Protein 3K4Q (pdb70)

Nearest PDB structures (foldseek):
  3k4q-assembly2_B  TM=1.002E+00  e=1.005E-84  Aspergillus niger
  1ihp-assembly1_A  TM=9.986E-01  e=4.159E-80  Aspergillus ficuum
  1skb-assembly1_A  TM=9.901E-01  e=3.529E-65  Aspergillus fumigatus
  2gfi-assembly1_A  TM=8.510E-01  e=1.149E-22  Debaryomyces castellii
  7r5y-assembly2_B  TM=7.497E-01  e=5.691E-17  Prevotella sp. CAG:617

InterPro domains:
  IPR000560 Histidine phosphatase superfamily, clade-2 [PF00328] (73-427)
  IPR000560 Histidine phosphatase superfamily, clade-2 [cd07061] (72-427)
  IPR016274 Histidine acid phosphatase, eukaryotic [PIRSF000894] (23-466)
  IPR029033 Histidine phosphatase superfamily [G3DSA:3.40.50.1240] (75-465)
  IPR029033 Histidine phosphatase superfamily [SSF53254] (30-466)
  IPR033379 Histidine acid phosphatase active site [PS00616] (73-87)
  IPR033379 Histidine acid phosphatase active site [PS00778] (355-371)

B-factor: mean 27.22, std 9.31, range [8.88, 65.15]

Secondary structure (DSSP, 8-state):
--EETTTEE-TTHHHHTTSGGGSB-B--GGG-SS--SPPTTEEEEEEEEEEE---BPPPHHHHHHHHHHHHHHHHH-S---GGGGGGGT-------SSBPHHHHHHHHHHHHHHHHHTHHHHTT---EEEEEESHHHHHHHHHHHHHHHHHHHT-TTS--SPPPP---EEEE-STT---TTS----HHHHH--HHHHHHHHHHTTTHHHHHHHHHHHSTT----HHHHHHHHHHHHHHHTTSGGGGT---GGGGGS-HHHHHHHHHHHHHHHHHHTSTTSTTTGGGGHHHHHHHHHHHHTS----SSS--HHHHTSTTTS-S--SEEEEEE-HHHHHHHHHHTTTTTT-----SSS---TTTTTT--HHHHSSBT-EEEEEEEEETT-SS-EEEEEETTEE---SSS---TTS-EEHHHHHHHTHHHHTTTTGGGGT-/--EETTTEE-TTHHHHTTSGGGSB-B--GGG-SS--SPPTT-EEEEEEEEEE---BPPPHHHHHHHHHHHHHHHHH-S---GGGGGGGT-------SSBPHHHHHHHHHHHHHHHHHTHHHHTT-PPEEEEESSHHHHHHHHHHHHHHHHHHHT-TTS--SPPPP---EEE--STT---TTS----HHHHH--HHHHHHHHHHTTTHHHHHHHHHHHSTT----HHHHHHHHHHHHHHHHTSGGGGT---GGGGGS-HHHHHHHHHHHHHHHHHHTSTTSTTTGGGGHHHHHHHHHHHHTS----SSS--HHHHTSTTTS-S--SEEEEEE-HHHHHHHHHHTTTTTT-----SSS---TTTTTT--HHHHSSBT-EEEEEEEE-SS-SS-EEEEEETTEE---SSS---TTS-EEHHHHHHHTHHHHTTTTGGGG--

Solvent-accessible surface area: 35030 Å² total; per-residue (Å²): 149,50,40,52,45,73,56,6,1,58,2,57,40,107,17,0,30,35,0,0,5,19,0,0,6,7,5,4,28,129,105,15,151,33,59,20,127,67,26,110,56,23,147,17,44,5,0,3,0,2,0,3,3,0,0,25,42,1,38,72,71,68,8,138,106,2,30,55,10,4,94,93,2,55,136,70,13,104,61,28,96,63,99,8,52,44,0,143,118,42,119,49,99,32,32,39,53,87,13,0,95,20,0,63,92,14,0,24,22,1,0,38,20,0,2,97,80,7,40,80,28,0,72,65,50,44,4,20,2,4,0,0,24,20,90,44,0,38,40,0,0,122,54,2,21,91,1,3,55,57,14,11,148,159,22,118,158,15,98,115,90,58,88,74,4,127,27,50,11,82,6,55,71,60,100,99,19,51,2,2,0,40,13,37,30,0,79,65,16,89,115,52,61,66,28,98,70,8,50,56,88,2,15,65,76,21,0,44,78,0,63,108,67,0,46,110,51,1,56,50,11,111,13,79,48,76,39,0,15,28,1,1,5,1,0,1,2,23,0,0,20,52,114,44,11,63,104,128,42,7,55,0,5,98,1,10,69,102,90,19,3,59,19,1,21,7,1,2,3,0,44,25,4,25,8,37,0,52,16,3,99,10,0,22,1,3,0,0,0,1,0,4,3,0,19,2,2,0,41,86,35,90,27,137,12,123,10,1,2,44,97,113,42,15,97,39,108,79,36,2,25,49,114,21,37,0,2,0,0,0,0,25,14,45,4,3,0,0,0,1,9,5,1,10,2,7,104,32,16,162,94,3,33,46,94,84,47,40,85,58,117,104,3,68,4,1,8,0,3,38,3,0,1,0,0,1,6,5,3,1,0,8,0,54,18,94,112,69,100,56,18,12,0,2,0,1,2,1,8,42,4,4,48,2,56,58,17,109,66,58,93,68,0,24,2,31,43,88,15,2,22,171,24,6,59,78,0,114,94,15,21,49,24,90,95,0,130,129,149,47,38,55,47,72,54,6,2,58,3,56,42,110,16,0,30,35,0,0,6,20,0,0,6,8,8,5,24,134,107,19,150,29,61,22,128,65,26,108,44,22,148,17,44,4,0,2,0,1,0,3,4,0,0,26,44,1,38,72,71,68,8,136,107,3,35,53,8,5,97,92,2,59,132,69,13,106,61,30,94,62,98,8,52,44,0,145,115,41,123,46,100,32,33,38,52,85,14,0,94,20,0,61,91,16,0,25,23,1,0,37,22,0,2,97,78,6,40,78,28,0,72,67,51,42,4,16,2,3,0,0,23,19,90,45,0,38,40,0,0,122,54,2,21,90,0,3,36,54,15,24,165,162,21,118,161,14,100,117,90,61,91,81,12,129,27,50,11,81,7,56,72,60,97,101,19,50,2,2,0,41,12,36,32,0,79,67,16,91,112,50,129,64,27,92,70,8,51,56,89,1,15,63,77,19,0,44,77,1,63,106,67,0,48,109,50,1,56,50,11,110,12,80,47,74,39,0,15,28,2,0,6,1,0,0,3,24,0,0,21,51,114,60,12,65,106,50,47,7,60,0,6,100,1,10,70,104,92,23,3,52,25,1,18,8,1,1,2,0,45,24,3,24,9,38,0,50,16,3,99,10,0,23,1,3,0,0,0,2,0,6,2,1,20,2,1,0,40,87,35,90,28,136,18,118,11,1,2,44,97,111,42,14,98,38,106,80,36,2,26,49,112,22,35,0,1,0,0,0,0,22,15,44,2,3,0,0,0,0,10,5,2,10,2,8,104,33,16,166,93,2,33,46,94,84,47,39,87,58,115,102,3,66,4,1,9,0,3,37,2,0,0,0,0,1,7,4,2,2,0,8,0,51,18,164,108,62,163,56,19,12,0,1,1,1,2,1,8,40,4,4,46,2,59,57,20,111,65,56,96,70,0,26,2,33,44,83,14,1,20,171,25,6,59,78,0,111,95,16,21,53,25,92,114,0,106,162

GO terms:
  GO:0016158 inositol hexakisphosphate 3-phosphatase activity (F, EXP)

Organism: Aspergillus niger (NCBI:txid5061)

CATH classification: 3.40.50.1240

Structure (mmCIF, N/CA/C/O backbone):
data_3K4Q
#
_entry.id   3K4Q
#
_cell.length_a   70.699
_cell.length_b   87.571
_cell.length_c   81.765
_cell.angle_alpha   90.00
_cell.angle_beta   110.61
_cell.angle_gamma   90.00
#
_symmetry.space_group_name_H-M   'P 1 21 1'
#
loop_
_entity.id
_entity.type
_entity.pdbx_description
1 polymer '3-phytase A'
2 non-polymer D-MYO-INOSITOL-HEXASULPHATE
3 non-polymer 2-acetamido-2-deoxy-beta-D-glucopyranose
4 water water
#
loop_
_atom_site.group_PDB
_atom_site.id
_atom_site.type_symbol
_atom_site.label_atom_id
_atom_site.label_alt_id
_atom_site.label_comp_id
_atom_site.label_asym_id
_atom_site.label_entity_id
_atom_site.label_seq_id
_atom_site.pdbx_PDB_ins_code
_atom_site.Cartn_x
_atom_site.Cartn_y
_atom_site.Cartn_z
_atom_site.occupancy
_atom_site.B_iso_or_equiv
_atom_site.auth_seq_id
_atom_site.auth_comp_id
_atom_site.auth_asym_id
_atom_site.auth_atom_id
_atom_site.pdbx_PDB_model_num
ATOM 1 N N . SER A 1 7 ? 2.807 -0.724 8.425 1.00 45.57 7 SER A N 1
ATOM 2 C CA . SER A 1 7 ? 3.014 -2.204 8.608 1.00 45.38 7 SER A CA 1
ATOM 3 C C . SER A 1 7 ? 3.208 -2.699 10.052 1.00 44.42 7 SER A C 1
ATOM 4 O O . SER A 1 7 ? 2.665 -3.754 10.392 1.00 44.91 7 SER A O 1
ATOM 7 N N . CYS A 1 8 ? 3.993 -2.002 10.889 1.00 42.10 8 CYS A N 1
ATOM 8 C CA . CYS A 1 8 ? 4.149 -2.443 12.299 1.00 40.06 8 CYS A CA 1
ATOM 9 C C . CYS A 1 8 ? 2.972 -1.923 13.167 1.00 37.86 8 CYS A C 1
ATOM 10 O O . CYS A 1 8 ? 2.786 -2.332 14.302 1.00 37.59 8 CYS A O 1
ATOM 13 N N . ASP A 1 9 ? 2.174 -1.042 12.593 1.00 35.45 9 ASP A N 1
ATOM 14 C CA . ASP A 1 9 ? 1.043 -0.451 13.255 1.00 34.39 9 ASP A CA 1
ATOM 15 C C . ASP A 1 9 ? -0.203 -0.719 12.398 1.00 33.87 9 ASP A C 1
ATOM 16 O O . ASP A 1 9 ? -0.325 -0.141 11.307 1.00 34.11 9 ASP A O 1
ATOM 21 N N . THR A 1 10 ? -1.123 -1.552 12.894 1.00 31.83 10 THR A N 1
ATOM 22 C CA . THR A 1 10 ? -2.302 -1.963 12.140 1.00 31.14 10 THR A CA 1
ATOM 23 C C . THR A 1 10 ? -3.633 -1.892 12.935 1.00 30.38 10 THR A C 1
ATOM 24 O O . THR A 1 10 ? -3.657 -1.738 14.154 1.00 29.09 10 THR A O 1
ATOM 28 N N . VAL A 1 11 ? -4.749 -1.986 12.241 1.00 28.96 11 VAL A N 1
ATOM 29 C CA . VAL A 1 11 ? -6.018 -2.046 12.936 1.00 29.03 11 VAL A CA 1
ATOM 30 C C . VAL A 1 11 ? -6.017 -3.292 13.837 1.00 29.53 11 VAL A C 1
ATOM 31 O O . VAL A 1 11 ? -6.452 -3.238 14.992 1.00 29.42 11 VAL A O 1
ATOM 35 N N . ASP A 1 12 ? -5.483 -4.391 13.330 1.00 29.54 12 ASP A N 1
ATOM 36 C CA . ASP A 1 12 ? -5.756 -5.641 13.960 1.00 31.18 12 ASP A CA 1
ATOM 37 C C . ASP A 1 12 ? -4.788 -6.004 15.082 1.00 31.15 12 ASP A C 1
ATOM 38 O O . ASP A 1 12 ? -5.201 -6.598 16.089 1.00 29.96 12 ASP A O 1
ATOM 43 N N . GLN A 1 13 ? -3.515 -5.651 14.882 1.00 30.35 13 GLN A N 1
ATOM 44 C CA . GLN A 1 13 ? -2.450 -6.019 15.796 1.00 30.45 13 GLN A CA 1
ATOM 45 C C . GLN A 1 13 ? -2.003 -4.818 16.646 1.00 29.87 13 GLN A C 1
ATOM 46 O O . GLN A 1 13 ? -1.257 -4.988 17.611 1.00 30.25 13 GLN A O 1
ATOM 52 N N . GLY A 1 14 ? -2.500 -3.628 16.317 1.00 28.76 14 GLY A N 1
ATOM 53 C CA . GLY A 1 14 ? -2.247 -2.429 17.101 1.00 28.26 14 GLY A CA 1
ATOM 54 C C . GLY A 1 14 ? -0.824 -1.994 16.823 1.00 28.99 14 GLY A C 1
ATOM 55 O O . GLY A 1 14 ? -0.338 -2.181 15.708 1.00 28.79 14 GLY A O 1
ATOM 56 N N . TYR A 1 15 ? -0.145 -1.471 17.847 1.00 28.26 15 TYR A N 1
ATOM 57 C CA . TYR A 1 15 ? 1.141 -0.841 17.701 1.00 28.40 15 TYR A CA 1
ATOM 58 C C . TYR A 1 15 ? 2.273 -1.798 18.031 1.00 29.31 15 TYR A C 1
ATOM 59 O O . TYR A 1 15 ? 2.637 -1.959 19.187 1.00 30.08 15 TYR A O 1
ATOM 68 N N . GLN A 1 16 ? 2.817 -2.449 17.006 1.00 30.87 16 GLN A N 1
ATOM 69 C CA . GLN A 1 16 ? 3.881 -3.454 17.163 1.00 30.89 16 GLN A CA 1
ATOM 70 C C . GLN A 1 16 ? 5.227 -2.847 16.723 1.00 31.91 16 GLN A C 1
ATOM 71 O O . GLN A 1 16 ? 6.166 -3.546 16.433 1.00 32.52 16 GLN A O 1
ATOM 77 N N . CYS A 1 17 ? 5.308 -1.532 16.657 1.00 32.87 17 CYS A N 1
ATOM 78 C CA . CYS A 1 17 ? 6.542 -0.899 16.304 1.00 34.32 17 CYS A CA 1
ATOM 79 C C . CYS A 1 17 ? 7.431 -0.815 17.555 1.00 34.43 17 CYS A C 1
ATOM 80 O O . CYS A 1 17 ? 6.937 -0.510 18.634 1.00 34.47 17 CYS A O 1
ATOM 83 N N . PHE A 1 18 ? 8.734 -1.061 17.386 1.00 34.17 18 PHE A N 1
ATOM 84 C CA . PHE A 1 18 ? 9.760 -0.893 18.428 1.00 33.81 18 PHE A CA 1
ATOM 85 C C . PHE A 1 18 ? 9.306 -1.523 19.696 1.00 33.21 18 PHE A C 1
ATOM 86 O O . PHE A 1 18 ? 9.450 -0.919 20.755 1.00 33.61 18 PHE A O 1
ATOM 94 N N . SER A 1 19 ? 8.738 -2.715 19.583 1.00 32.74 19 SER A N 1
ATOM 95 C CA . SER A 1 19 ? 7.925 -3.286 20.650 1.00 32.67 19 SER A CA 1
ATOM 96 C C . SER A 1 19 ? 8.749 -3.621 21.903 1.00 32.32 19 SER A C 1
ATOM 97 O O . SER A 1 19 ? 8.192 -3.690 22.999 1.00 31.33 19 SER A O 1
ATOM 100 N N . GLU A 1 20 ? 10.063 -3.800 21.706 1.00 31.72 20 GLU A N 1
ATOM 101 C CA . GLU A 1 20 ? 11.041 -4.034 22.790 1.00 31.51 20 GLU A CA 1
ATOM 102 C C . GLU A 1 20 ? 11.116 -2.836 23.765 1.00 29.42 20 GLU A C 1
ATOM 103 O O . GLU A 1 20 ? 11.583 -3.001 24.858 1.00 29.49 20 GLU A O 1
ATOM 109 N N . THR A 1 21 ? 10.658 -1.658 23.343 1.00 27.53 21 THR A N 1
ATOM 110 C CA . THR A 1 21 ? 10.638 -0.458 24.170 1.00 25.83 21 THR A CA 1
ATOM 111 C C . THR A 1 21 ? 9.181 -0.046 24.404 1.00 25.15 21 THR A C 1
ATOM 112 O O . THR A 1 21 ? 8.745 0.111 25.541 1.00 23.82 21 THR A O 1
ATOM 116 N N . SER A 1 22 ? 8.405 0.037 23.321 1.00 24.01 22 SER A N 1
ATOM 117 C CA . SER A 1 22 ? 7.102 0.675 23.365 1.00 23.76 22 SER A CA 1
ATOM 118 C C . SER A 1 22 ? 6.144 -0.170 24.221 1.00 23.35 22 SER A C 1
ATOM 119 O O . SER A 1 22 ? 5.237 0.338 24.848 1.00 23.27 22 SER A O 1
ATOM 122 N N . HIS A 1 23 ? 6.336 -1.478 24.209 1.00 22.97 23 HIS A N 1
ATOM 123 C CA . HIS A 1 23 ? 5.525 -2.365 25.035 1.00 22.87 23 HIS A CA 1
ATOM 124 C C . HIS A 1 23 ? 5.817 -2.347 26.554 1.00 22.84 23 HIS A C 1
ATOM 125 O O . HIS A 1 23 ? 5.117 -2.990 27.334 1.00 23.62 23 HIS A O 1
ATOM 132 N N . LEU A 1 24 ? 6.825 -1.596 26.980 1.00 22.86 24 LEU A N 1
ATOM 133 C CA . LEU A 1 24 ? 7.137 -1.508 28.390 1.00 22.89 24 LEU A CA 1
ATOM 134 C C . LEU A 1 24 ? 6.844 -0.098 28.901 1.00 22.57 24 LEU A C 1
ATOM 135 O O . LEU A 1 24 ? 7.535 0.382 29.800 1.00 22.65 24 LEU A O 1
ATOM 140 N N . TRP A 1 25 ? 5.857 0.594 28.328 1.00 20.79 25 TRP A N 1
ATOM 141 C CA . TRP A 1 25 ? 5.572 1.897 28.872 1.00 20.50 25 TRP A CA 1
ATOM 142 C C . TRP A 1 25 ? 4.353 1.849 29.784 1.00 19.77 25 TRP A C 1
ATOM 143 O O . TRP A 1 25 ? 3.781 2.865 30.113 1.00 19.74 25 TRP A O 1
ATOM 154 N N . GLY A 1 26 ? 3.941 0.660 30.158 1.00 19.64 26 GLY A N 1
ATOM 155 C CA . GLY A 1 26 ? 2.767 0.523 30.995 1.00 20.38 26 GLY A CA 1
ATOM 156 C C . GLY A 1 26 ? 1.513 1.095 30.359 1.00 20.56 26 GLY A C 1
ATOM 157 O O . GLY A 1 26 ? 1.259 0.853 29.160 1.00 20.87 26 GLY A O 1
ATOM 158 N N . GLN A 1 27 ? 0.750 1.851 31.156 1.00 18.99 27 GLN A N 1
ATOM 159 C CA . GLN A 1 27 ? -0.469 2.510 30.729 1.00 18.91 27 GLN A CA 1
ATOM 160 C C . GLN A 1 27 ? -0.169 3.662 29.738 1.00 19.17 27 GLN A C 1
ATOM 161 O O . GLN A 1 27 ? -1.112 4.302 29.206 1.00 19.05 27 GLN A O 1
ATOM 167 N N . TYR A 1 28 ? 1.122 3.928 29.512 1.00 18.02 28 TYR A N 1
ATOM 168 C CA . TYR A 1 28 ? 1.528 4.798 28.410 1.00 19.67 28 TYR A CA 1
ATOM 169 C C . TYR A 1 28 ? 1.913 4.030 27.126 1.00 19.93 28 TYR A C 1
ATOM 170 O O . TYR A 1 28 ? 2.420 4.618 26.201 1.00 20.16 28 TYR A O 1
ATOM 179 N N . ALA A 1 29 ? 1.729 2.716 27.119 1.00 20.98 29 ALA A N 1
ATOM 180 C CA . ALA A 1 29 ? 1.932 1.921 25.897 1.00 22.60 29 ALA A CA 1
ATOM 181 C C . ALA A 1 29 ? 0.724 2.127 24.989 1.00 21.83 29 ALA A C 1
ATOM 182 O O . ALA A 1 29 ? -0.442 2.156 25.438 1.00 21.84 29 ALA A O 1
ATOM 184 N N . PRO A 1 30 ? 1.003 2.341 23.720 1.00 22.21 30 PRO A N 1
ATOM 185 C CA . PRO A 1 30 ? -0.116 2.356 22.714 1.00 21.20 30 PRO A CA 1
ATOM 186 C C . PRO A 1 30 ? -0.704 0.942 22.649 1.00 20.16 30 PRO A C 1
ATOM 187 O O . PRO A 1 30 ? 0.058 -0.041 22.794 1.00 19.59 30 PRO A O 1
ATOM 191 N N . PHE A 1 31 ? -2.029 0.821 22.539 1.00 18.81 31 PHE A N 1
ATOM 192 C CA . PHE A 1 31 ? -2.607 -0.511 22.382 1.00 18.30 31 PHE A CA 1
ATOM 193 C C . PHE A 1 31 ? -1.743 -1.413 21.441 1.00 18.53 31 PHE A C 1
ATOM 194 O O . PHE A 1 31 ? -1.294 -0.948 20.382 1.00 16.40 31 PHE A O 1
ATOM 202 N N . PHE A 1 32 ? -1.493 -2.656 21.886 1.00 18.77 32 PHE A N 1
ATOM 203 C CA . PHE A 1 32 ? -0.881 -3.721 21.087 1.00 19.95 32 PHE A CA 1
ATOM 204 C C . PHE A 1 32 ? -1.588 -4.997 21.369 1.00 19.95 32 PHE A C 1
ATOM 205 O O . PHE A 1 32 ? -1.851 -5.329 22.524 1.00 20.97 32 PHE A O 1
ATOM 213 N N . SER A 1 33 ? -1.934 -5.738 20.315 1.00 20.67 33 SER A N 1
ATOM 214 C CA . SER A 1 33 ? -2.767 -6.927 20.483 1.00 19.35 33 SER A CA 1
ATOM 215 C C . SER A 1 33 ? -1.961 -8.062 21.119 1.00 20.27 33 SER A C 1
ATOM 216 O O . SER A 1 33 ? -0.812 -8.290 20.770 1.00 20.65 33 SER A O 1
ATOM 219 N N . LEU A 1 34 ? -2.591 -8.758 22.043 1.00 20.94 34 LEU A N 1
ATOM 220 C CA . LEU A 1 34 ? -2.002 -9.874 22.746 1.00 22.64 34 LEU A CA 1
ATOM 221 C C . LEU A 1 34 ? -2.591 -11.187 22.240 1.00 23.56 34 LEU A C 1
ATOM 222 O O . LEU A 1 34 ? -2.467 -12.215 22.894 1.00 23.05 34 LEU A O 1
ATOM 227 N N . ALA A 1 35 ? -3.268 -11.135 21.098 1.00 26.07 35 ALA A N 1
ATOM 228 C CA . ALA A 1 35 ? -3.891 -12.358 20.514 1.00 28.49 35 ALA A CA 1
ATOM 229 C C . ALA A 1 35 ? -2.922 -13.536 20.403 1.00 29.77 35 ALA A C 1
ATOM 230 O O . ALA A 1 35 ? -3.317 -14.637 20.720 1.00 31.04 35 ALA A O 1
ATOM 232 N N . ASN A 1 36 ? -1.683 -13.311 19.962 1.00 31.39 36 ASN A N 1
ATOM 233 C CA A ASN A 1 36 ? -0.686 -14.383 19.847 0.50 33.06 36 ASN A CA 1
ATOM 234 C CA B ASN A 1 36 ? -0.689 -14.385 19.845 0.50 32.92 36 ASN A CA 1
ATOM 235 C C . ASN A 1 36 ? -0.182 -14.871 21.198 1.00 33.96 36 ASN A C 1
ATOM 236 O O . ASN A 1 36 ? 0.322 -15.995 21.324 1.00 34.72 36 ASN A O 1
ATOM 245 N N . GLU A 1 37 ? -0.296 -14.019 22.215 1.00 35.12 37 GLU A N 1
ATOM 246 C CA . GLU A 1 37 ? 0.185 -14.384 23.550 1.00 36.07 37 GLU A CA 1
ATOM 247 C C . GLU A 1 37 ? -0.920 -15.154 24.281 1.00 36.26 37 GLU A C 1
ATOM 248 O O . GLU A 1 37 ? -0.722 -15.676 25.382 1.00 36.07 37 GLU A O 1
ATOM 254 N N . SER A 1 38 ? -2.093 -15.219 23.666 1.00 36.01 38 SER A N 1
ATOM 255 C CA . SER A 1 38 ? -3.193 -16.007 24.212 1.00 35.84 38 SER A CA 1
ATOM 256 C C . SER A 1 38 ? -2.986 -17.519 24.062 1.00 36.61 38 SER A C 1
ATOM 257 O O . SER A 1 38 ? -2.949 -18.037 22.941 1.00 37.52 38 SER A O 1
ATOM 260 N N . VAL A 1 39 ? -2.924 -18.254 25.164 1.00 36.64 39 VAL A N 1
ATOM 261 C CA . VAL A 1 39 ? -2.789 -19.697 25.049 1.00 36.82 39 VAL A CA 1
ATOM 262 C C . VAL A 1 39 ? -4.066 -20.293 24.508 1.00 36.56 39 VAL A C 1
ATOM 263 O O . VAL A 1 39 ? -4.032 -21.294 23.798 1.00 37.58 39 VAL A O 1
ATOM 267 N N . ILE A 1 40 ? -5.202 -19.702 24.866 1.00 35.97 40 ILE A N 1
ATOM 268 C CA . ILE A 1 40 ? -6.513 -20.174 24.417 1.00 34.60 40 ILE A CA 1
ATOM 269 C C . ILE A 1 40 ? -6.859 -19.321 23.190 1.00 35.59 40 ILE A C 1
ATOM 270 O O . ILE A 1 40 ? -6.534 -18.133 23.135 1.00 35.16 40 ILE A O 1
ATOM 275 N N . SER A 1 41 ? -7.500 -19.934 22.200 1.00 35.93 41 SER A N 1
ATOM 276 C CA . SER A 1 41 ? -7.746 -19.295 20.922 1.00 37.04 41 SER A CA 1
ATOM 277 C C . SER A 1 41 ? -8.871 -18.311 21.072 1.00 37.17 41 SER A C 1
ATOM 278 O O . SER A 1 41 ? -9.877 -18.618 21.690 1.00 37.35 41 SER A O 1
ATOM 281 N N . PRO A 1 42 ? -8.716 -17.128 20.500 1.00 38.33 42 PRO A N 1
ATOM 282 C CA . PRO A 1 42 ? -9.782 -16.147 20.615 1.00 40.03 42 PRO A CA 1
ATOM 283 C C . PRO A 1 42 ? -10.974 -16.458 19.721 1.00 41.21 42 PRO A C 1
ATOM 284 O O . PRO A 1 42 ? -12.065 -15.898 19.932 1.00 41.77 42 PRO A O 1
ATOM 288 N N . GLU A 1 43 ? -10.768 -17.334 18.740 1.00 42.01 43 GLU A N 1
ATOM 289 C CA . GLU A 1 43 ? -11.803 -17.653 17.777 1.00 42.90 43 GLU A CA 1
ATOM 290 C C . GLU A 1 43 ? -13.032 -18.193 18.476 1.00 42.66 43 GLU A C 1
ATOM 291 O O . GLU A 1 43 ? -12.937 -18.843 19.537 1.00 42.72 43 GLU A O 1
ATOM 297 N N . VAL A 1 44 ? -14.192 -17.905 17.893 1.00 42.48 44 VAL A N 1
ATOM 298 C CA . VAL A 1 44 ? -15.448 -18.505 18.362 1.00 42.13 44 VAL A CA 1
ATOM 299 C C . VAL A 1 44 ? -15.307 -19.981 18.112 1.00 42.41 44 VAL A C 1
ATOM 300 O O . VAL A 1 44 ? -14.920 -20.384 17.026 1.00 43.22 44 VAL A O 1
ATOM 304 N N . PRO A 1 45 ? -15.580 -20.798 19.123 1.00 42.61 45 PRO A N 1
ATOM 305 C CA . PRO A 1 45 ? -15.408 -22.232 18.889 1.00 42.40 45 PRO A CA 1
ATOM 306 C C . PRO A 1 45 ? -16.502 -22.801 17.989 1.00 42.27 45 PRO A C 1
ATOM 307 O O . PRO A 1 45 ? -17.622 -22.238 17.898 1.00 42.14 45 PRO A O 1
ATOM 311 N N . ALA A 1 46 ? -16.177 -23.925 17.353 1.00 41.20 46 ALA A N 1
ATOM 312 C CA . ALA A 1 46 ? -17.085 -24.570 16.430 1.00 40.24 46 ALA A CA 1
ATOM 313 C C . ALA A 1 46 ? -18.355 -25.005 17.173 1.00 39.22 46 ALA A C 1
ATOM 314 O O . ALA A 1 46 ? -18.287 -25.544 18.291 1.00 39.76 46 ALA A O 1
ATOM 316 N N . GLY A 1 47 ? -19.515 -24.763 16.568 1.00 38.01 47 GLY A N 1
ATOM 317 C CA . GLY A 1 47 ? -20.801 -25.131 17.172 1.00 35.27 47 GLY A CA 1
ATOM 318 C C . GLY A 1 47 ? -21.318 -24.002 18.048 1.00 34.66 47 GLY A C 1
ATOM 319 O O . GLY A 1 47 ? -22.433 -24.091 18.617 1.00 34.49 47 GLY A O 1
ATOM 320 N N . CYS A 1 48 ? -20.521 -22.936 18.168 1.00 32.72 48 CYS A N 1
ATOM 321 C CA . CYS A 1 48 ? -20.861 -21.833 19.063 1.00 31.52 48 CYS A CA 1
ATOM 322 C C . CYS A 1 48 ? -21.218 -20.561 18.306 1.00 30.37 48 CYS A C 1
ATOM 323 O O . CYS A 1 48 ? -20.575 -20.183 17.297 1.00 29.05 48 CYS A O 1
ATOM 326 N N . ARG A 1 49 ? -22.217 -19.868 18.832 1.00 29.25 49 ARG A N 1
ATOM 327 C CA A ARG A 1 49 ? -22.653 -18.585 18.288 0.50 28.79 49 ARG A CA 1
ATOM 328 C CA B ARG A 1 49 ? -22.522 -18.550 18.290 0.50 28.51 49 ARG A CA 1
ATOM 329 C C . ARG A 1 49 ? -22.652 -17.475 19.362 1.00 27.01 49 ARG A C 1
ATOM 330 O O . ARG A 1 49 ? -23.305 -17.640 20.364 1.00 27.13 49 ARG A O 1
ATOM 345 N N . VAL A 1 50 ? -21.970 -16.356 19.123 1.00 26.29 50 VAL A N 1
ATOM 346 C CA . VAL A 1 50 ? -22.025 -15.162 20.007 1.00 23.73 50 VAL A CA 1
ATOM 347 C C . VAL A 1 50 ? -23.406 -14.441 19.979 1.00 24.23 50 VAL A C 1
ATOM 348 O O . VAL A 1 50 ? -23.886 -13.963 18.923 1.00 24.37 50 VAL A O 1
ATOM 352 N N . THR A 1 51 ? -24.020 -14.358 21.152 1.00 22.97 51 THR A N 1
ATOM 353 C CA . THR A 1 51 ? -25.282 -13.728 21.344 1.00 23.32 51 THR A CA 1
ATOM 354 C C . THR A 1 51 ? -25.215 -12.412 22.167 1.00 23.03 51 THR A C 1
ATOM 355 O O . THR A 1 51 ? -26.235 -11.780 22.404 1.00 22.68 51 THR A O 1
ATOM 359 N N . PHE A 1 52 ? -24.018 -11.994 22.596 1.00 22.98 52 PHE A N 1
ATOM 360 C CA . PHE A 1 52 ? -23.876 -10.764 23.439 1.00 20.41 52 PHE A CA 1
ATOM 361 C C . PHE A 1 52 ? -22.451 -10.296 23.325 1.00 19.28 52 PHE A C 1
ATOM 362 O O . PHE A 1 52 ? -21.523 -11.101 23.389 1.00 18.74 52 PHE A O 1
ATOM 370 N N . ALA A 1 53 ? -22.258 -8.986 23.190 1.00 19.22 53 ALA A N 1
ATOM 371 C CA . ALA A 1 53 ? -20.906 -8.412 23.268 1.00 18.20 53 ALA A CA 1
ATOM 372 C C . ALA A 1 53 ? -20.876 -7.019 23.892 1.00 17.35 53 ALA A C 1
ATOM 373 O O . ALA A 1 53 ? -21.590 -6.132 23.470 1.00 16.83 53 ALA A O 1
ATOM 375 N N . GLN A 1 54 ? -20.044 -6.870 24.920 1.00 16.97 54 GLN A N 1
ATOM 376 C CA . GLN A 1 54 ? -19.810 -5.590 25.608 1.00 16.75 54 GLN A CA 1
ATOM 377 C C . GLN A 1 54 ? -18.363 -5.261 25.419 1.00 16.15 54 GLN A C 1
ATOM 378 O O . GLN A 1 54 ? -17.519 -6.119 25.571 1.00 16.91 54 GLN A O 1
ATOM 384 N N . VAL A 1 55 ? -18.066 -4.029 25.031 1.00 15.56 55 VAL A N 1
ATOM 385 C CA . VAL A 1 55 ? -16.689 -3.586 25.036 1.00 15.44 55 VAL A CA 1
ATOM 386 C C . VAL A 1 55 ? -16.584 -2.419 26.045 1.00 15.64 55 VAL A C 1
ATOM 387 O O . VAL A 1 55 ? -17.486 -1.576 26.166 1.00 16.95 55 VAL A O 1
ATOM 391 N N . LEU A 1 56 ? -15.543 -2.483 26.850 1.00 14.80 56 LEU A N 1
ATOM 392 C CA . LEU A 1 56 ? -15.168 -1.421 27.771 1.00 13.70 56 LEU A CA 1
ATOM 393 C C . LEU A 1 56 ? -13.823 -0.955 27.231 1.00 13.14 56 LEU A C 1
ATOM 394 O O . LEU A 1 56 ? -12.877 -1.725 27.206 1.00 14.08 56 LEU A O 1
ATOM 399 N N . SER A 1 57 ? -13.729 0.294 26.798 1.00 14.21 57 SER A N 1
ATOM 400 C CA . SER A 1 57 ? -12.519 0.772 26.155 1.00 14.61 57 SER A CA 1
ATOM 401 C C . SER A 1 57 ? -11.963 1.978 26.944 1.00 15.45 57 SER A C 1
ATOM 402 O O . SER A 1 57 ? -12.742 2.783 27.445 1.00 14.61 57 SER A O 1
ATOM 405 N N . ARG A 1 58 ? -10.631 2.123 26.973 1.00 14.84 58 ARG A N 1
ATOM 406 C CA . ARG A 1 58 ? -10.020 3.323 27.464 1.00 15.72 58 ARG A CA 1
ATOM 407 C C . ARG A 1 58 ? -9.968 4.362 26.334 1.00 15.95 58 ARG A C 1
ATOM 408 O O . ARG A 1 58 ? -10.112 3.971 25.188 1.00 16.00 58 ARG A O 1
ATOM 416 N N . HIS A 1 59 ? -9.738 5.642 26.668 1.00 14.34 59 HIS A N 1
ATOM 417 C CA . HIS A 1 59 ? -9.617 6.674 25.663 1.00 15.29 59 HIS A CA 1
ATOM 418 C C . HIS A 1 59 ? -8.301 6.408 24.970 1.00 14.78 59 HIS A C 1
ATOM 419 O O . HIS A 1 59 ? -7.580 5.511 25.389 1.00 14.61 59 HIS A O 1
ATOM 426 N N . GLY A 1 60 ? -8.005 7.125 23.893 1.00 14.22 60 GLY A N 1
ATOM 427 C CA . GLY A 1 60 ? -6.813 6.796 23.083 1.00 13.95 60 GLY A CA 1
ATOM 428 C C . GLY A 1 60 ? -5.591 7.500 23.596 1.00 15.04 60 GLY A C 1
ATOM 429 O O . GLY A 1 60 ? -5.641 8.203 24.610 1.00 15.77 60 GLY A O 1
ATOM 430 N N . ALA A 1 61 ? -4.475 7.311 22.908 1.00 16.51 61 ALA A N 1
ATOM 431 C CA . ALA A 1 61 ? -3.278 8.020 23.241 1.00 17.85 61 ALA A CA 1
ATOM 432 C C . ALA A 1 61 ? -3.553 9.541 23.366 1.00 19.88 61 ALA A C 1
ATOM 433 O O . ALA A 1 61 ? -4.318 10.146 22.583 1.00 20.63 61 ALA A O 1
ATOM 435 N N . ARG A 1 62 ? -2.919 10.166 24.349 1.00 20.74 62 ARG A N 1
ATOM 436 C CA . ARG A 1 62 ? -3.173 11.561 24.638 1.00 20.66 62 ARG A CA 1
ATOM 437 C C . ARG A 1 62 ? -1.890 12.358 24.858 1.00 20.44 62 ARG A C 1
ATOM 438 O O . ARG A 1 62 ? -0.790 11.818 24.975 1.00 20.48 62 ARG A O 1
ATOM 446 N N . TYR A 1 63 ? -2.040 13.669 24.889 1.00 20.68 63 TYR A N 1
ATOM 447 C CA . TYR A 1 63 ? -0.985 14.544 25.388 1.00 22.17 63 TYR A CA 1
ATOM 448 C C . TYR A 1 63 ? -0.905 14.424 26.919 1.00 22.74 63 TYR A C 1
ATOM 449 O O . TYR A 1 63 ? -1.885 13.992 27.575 1.00 21.41 63 TYR A O 1
ATOM 458 N N . PRO A 1 64 ? 0.238 14.811 27.505 1.00 23.91 64 PRO A N 1
ATOM 459 C CA . PRO A 1 64 ? 0.340 14.846 29.007 1.00 23.71 64 PRO A CA 1
ATOM 460 C C . PRO A 1 64 ? -0.719 15.747 29.642 1.00 24.19 64 PRO A C 1
ATOM 461 O O . PRO A 1 64 ? -1.168 16.717 29.004 1.00 23.40 64 PRO A O 1
ATOM 465 N N . THR A 1 65 ? -1.140 15.452 30.865 1.00 25.30 65 THR A N 1
ATOM 466 C CA . THR A 1 65 ? -2.084 16.344 31.514 1.00 27.51 65 THR A CA 1
ATOM 467 C C . THR A 1 65 ? -1.362 17.693 31.639 1.00 28.82 65 THR A C 1
ATOM 468 O O . THR A 1 65 ? -0.148 17.748 31.475 1.00 28.59 65 THR A O 1
ATOM 472 N N . ASP A 1 66 ? -2.110 18.778 31.849 1.00 30.74 66 ASP A N 1
ATOM 473 C CA . ASP A 1 66 ? -1.532 20.136 31.921 1.00 33.76 66 ASP A CA 1
ATOM 474 C C . ASP A 1 66 ? -0.462 20.261 33.033 1.00 33.84 66 ASP A C 1
ATOM 475 O O . ASP A 1 66 ? 0.684 20.630 32.780 1.00 34.35 66 ASP A O 1
ATOM 480 N N . SER A 1 67 ? -0.833 19.849 34.237 1.00 34.80 67 SER A N 1
ATOM 481 C CA . SER A 1 67 ? 0.105 19.579 35.320 1.00 35.06 67 SER A CA 1
ATOM 482 C C . SER A 1 67 ? 1.432 18.912 34.921 1.00 34.95 67 SER A C 1
ATOM 483 O O . SER A 1 67 ? 2.496 19.489 35.126 1.00 34.80 67 SER A O 1
ATOM 486 N N . LYS A 1 68 ? 1.371 17.690 34.369 1.00 34.28 68 LYS A N 1
ATOM 487 C CA . LYS A 1 68 ? 2.592 16.962 34.058 1.00 33.44 68 LYS A CA 1
ATOM 488 C C . LYS A 1 68 ? 3.329 17.631 32.942 1.00 32.98 68 LYS A C 1
ATOM 489 O O . LYS A 1 68 ? 4.564 17.695 32.946 1.00 32.08 68 LYS A O 1
ATOM 495 N N . GLY A 1 69 ? 2.564 18.155 31.998 1.00 33.18 69 GLY A N 1
ATOM 496 C CA . GLY A 1 69 ? 3.144 18.888 30.897 1.00 33.84 69 GLY A CA 1
ATOM 497 C C . GLY A 1 69 ? 3.957 20.124 31.282 1.00 34.27 69 GLY A C 1
ATOM 498 O O . GLY A 1 69 ? 4.995 20.361 30.677 1.00 33.41 69 GLY A O 1
ATOM 499 N N . LYS A 1 70 ? 3.485 20.905 32.268 1.00 35.47 70 LYS A N 1
ATOM 500 C CA . LYS A 1 70 ? 4.261 22.036 32.842 1.00 36.96 70 LYS A CA 1
ATOM 501 C C . LYS A 1 70 ? 5.565 21.560 33.526 1.00 36.62 70 LYS A C 1
ATOM 502 O O . LYS A 1 70 ? 6.610 22.206 33.423 1.00 37.55 70 LYS A O 1
ATOM 508 N N . LYS A 1 71 ? 5.504 20.418 34.209 1.00 35.36 71 LYS A N 1
ATOM 509 C CA . LYS A 1 71 ? 6.655 19.880 34.868 1.00 34.12 71 LYS A CA 1
ATOM 510 C C . LYS A 1 71 ? 7.652 19.323 33.860 1.00 34.31 71 LYS A C 1
ATOM 511 O O . LYS A 1 71 ? 8.849 19.577 33.991 1.00 34.33 71 LYS A O 1
ATOM 517 N N . TYR A 1 72 ? 7.186 18.581 32.850 1.00 33.53 72 TYR A N 1
ATOM 518 C CA . TYR A 1 72 ? 8.089 18.103 31.805 1.00 32.88 72 TYR A CA 1
ATOM 519 C C . TYR A 1 72 ? 8.822 19.304 31.171 1.00 32.28 72 TYR A C 1
ATOM 520 O O . TYR A 1 72 ? 10.016 19.303 30.957 1.00 30.95 72 TYR A O 1
ATOM 529 N N . SER A 1 73 ? 8.057 20.336 30.874 1.00 33.01 73 SER A N 1
ATOM 530 C CA . SER A 1 73 ? 8.528 21.435 30.055 1.00 33.44 73 SER A CA 1
ATOM 531 C C . SER A 1 73 ? 9.534 22.282 30.868 1.00 33.20 73 SER A C 1
ATOM 532 O O . SER A 1 73 ? 10.603 22.672 30.353 1.00 33.47 73 SER A O 1
ATOM 535 N N . ALA A 1 74 ? 9.201 22.534 32.134 1.00 32.89 74 ALA A N 1
ATOM 536 C CA . ALA A 1 74 ? 10.127 23.221 33.053 1.00 33.02 74 ALA A CA 1
ATOM 537 C C . ALA A 1 74 ? 11.393 22.403 33.305 1.00 32.69 74 ALA A C 1
ATOM 538 O O . ALA A 1 74 ? 12.467 22.977 33.334 1.00 32.61 74 ALA A O 1
ATOM 540 N N . LEU A 1 75 ? 11.271 21.080 33.438 1.00 32.19 75 LEU A N 1
ATOM 541 C CA . LEU A 1 75 ? 12.445 20.235 33.637 1.00 33.08 75 LEU A CA 1
ATOM 542 C C . LEU A 1 75 ? 13.452 20.374 32.491 1.00 33.90 75 LEU A C 1
ATOM 543 O O . LEU A 1 75 ? 14.662 20.536 32.716 1.00 34.28 75 LEU A O 1
ATOM 548 N N . ILE A 1 76 ? 12.939 20.347 31.266 1.00 35.23 76 ILE A N 1
ATOM 549 C CA . ILE A 1 76 ? 13.788 20.394 30.072 1.00 35.79 76 ILE A CA 1
ATOM 550 C C . ILE A 1 76 ? 14.480 21.762 29.915 1.00 36.82 76 ILE A C 1
ATOM 551 O O . ILE A 1 76 ? 15.636 21.821 29.531 1.00 36.63 76 ILE A O 1
ATOM 556 N N . GLU A 1 77 ? 13.792 22.847 30.261 1.00 38.18 77 GLU A N 1
ATOM 557 C CA . GLU A 1 77 ? 14.425 24.159 30.247 1.00 40.44 77 GLU A CA 1
ATOM 558 C C . GLU A 1 77 ? 15.617 24.158 31.184 1.00 40.47 77 GLU A C 1
ATOM 559 O O . GLU A 1 77 ? 16.740 24.500 30.773 1.00 40.70 77 GLU A O 1
ATOM 565 N N . GLU A 1 78 ? 15.374 23.735 32.434 1.00 40.37 78 GLU A N 1
ATOM 566 C CA . GLU A 1 78 ? 16.426 23.615 33.452 1.00 39.87 78 GLU A CA 1
ATOM 567 C C . GLU A 1 78 ? 17.610 22.797 32.952 1.00 39.48 78 GLU A C 1
ATOM 568 O O . GLU A 1 78 ? 18.761 23.221 33.091 1.00 39.13 78 GLU A O 1
ATOM 574 N N . ILE A 1 79 ? 17.339 21.657 32.317 1.00 38.88 79 ILE A N 1
ATOM 575 C CA . ILE A 1 79 ? 18.425 20.884 31.705 1.00 38.57 79 ILE A CA 1
ATOM 576 C C . ILE A 1 79 ? 19.173 21.692 30.631 1.00 39.84 79 ILE A C 1
ATOM 577 O O . ILE A 1 79 ? 20.411 21.585 30.511 1.00 39.00 79 ILE A O 1
ATOM 582 N N . GLN A 1 80 ? 18.425 22.515 29.891 1.00 40.97 80 GLN A N 1
ATOM 583 C CA . GLN A 1 80 ? 19.013 23.387 28.868 1.00 42.72 80 GLN A CA 1
ATOM 584 C C . GLN A 1 80 ? 19.816 24.551 29.435 1.00 42.99 80 GLN A C 1
ATOM 585 O O . GLN A 1 80 ? 20.869 24.858 28.907 1.00 43.11 80 GLN A O 1
ATOM 591 N N . GLN A 1 81 ? 19.334 25.184 30.501 1.00 44.27 81 GLN A N 1
ATOM 592 C CA . GLN A 1 81 ? 20.055 26.295 31.126 1.00 45.99 81 GLN A CA 1
ATOM 593 C C . GLN A 1 81 ? 21.369 25.893 31.809 1.00 46.31 81 GLN A C 1
ATOM 594 O O . GLN A 1 81 ? 22.325 26.681 31.820 1.00 46.56 81 GLN A O 1
ATOM 600 N N . ASN A 1 82 ? 21.421 24.663 32.340 1.00 46.24 82 ASN A N 1
ATOM 601 C CA . ASN A 1 82 ? 22.471 24.238 33.271 1.00 45.67 82 ASN A CA 1
ATOM 602 C C . ASN A 1 82 ? 23.565 23.412 32.609 1.00 46.51 82 ASN A C 1
ATOM 603 O O . ASN A 1 82 ? 24.738 23.595 32.922 1.00 46.61 82 ASN A O 1
ATOM 608 N N . ALA A 1 83 ? 23.189 22.493 31.722 1.00 47.35 83 ALA A N 1
ATOM 609 C CA . ALA A 1 83 ? 24.154 21.527 31.184 1.00 48.30 83 ALA A CA 1
ATOM 610 C C . ALA A 1 83 ? 25.167 22.155 30.233 1.00 49.31 83 ALA A C 1
ATOM 611 O O . ALA A 1 83 ? 24.894 23.180 29.591 1.00 48.73 83 ALA A O 1
ATOM 613 N N . THR A 1 84 ? 26.349 21.549 30.178 1.00 50.43 84 THR A N 1
ATOM 614 C CA . THR A 1 84 ? 27.428 22.075 29.354 1.00 52.16 84 THR A CA 1
ATOM 615 C C . THR A 1 84 ? 27.725 21.067 28.252 1.00 53.06 84 THR A C 1
ATOM 616 O O . THR A 1 84 ? 27.916 21.451 27.103 1.00 54.11 84 THR A O 1
ATOM 620 N N . THR A 1 85 ? 27.749 19.784 28.590 1.00 53.60 85 THR A N 1
ATOM 621 C CA . THR A 1 85 ? 27.980 18.768 27.584 1.00 54.57 85 THR A CA 1
ATOM 622 C C . THR A 1 85 ? 26.677 18.110 27.123 1.00 54.69 85 THR A C 1
ATOM 623 O O . THR A 1 85 ? 26.076 17.323 27.855 1.00 55.29 85 THR A O 1
ATOM 627 N N . PHE A 1 86 ? 26.238 18.429 25.909 1.00 54.37 86 PHE A N 1
ATOM 628 C CA . PHE A 1 86 ? 25.185 17.652 25.270 1.00 53.95 86 PHE A CA 1
ATOM 629 C C . PHE A 1 86 ? 25.784 16.880 24.121 1.00 53.61 86 PHE A C 1
ATOM 630 O O . PHE A 1 86 ? 25.824 17.394 23.005 1.00 53.99 86 PHE A O 1
ATOM 638 N N . ASP A 1 87 ? 26.286 15.678 24.363 1.00 53.02 87 ASP A N 1
ATOM 639 C CA . ASP A 1 87 ? 26.849 14.931 23.243 1.00 53.23 87 ASP A CA 1
ATOM 640 C C . ASP A 1 87 ? 26.466 13.467 23.207 1.00 52.34 87 ASP A C 1
ATOM 641 O O . ASP A 1 87 ? 25.928 12.918 24.184 1.00 52.60 87 ASP A O 1
ATOM 646 N N . GLY A 1 88 ? 26.708 12.845 22.058 1.00 51.06 88 GLY A N 1
ATOM 647 C CA . GLY A 1 88 ? 26.191 11.504 21.772 1.00 49.64 88 GLY A CA 1
ATOM 648 C C . GLY A 1 88 ? 24.668 11.522 21.814 1.00 48.45 88 GLY A C 1
ATOM 649 O O . GLY A 1 88 ? 24.039 12.487 21.342 1.00 48.11 88 GLY A O 1
ATOM 650 N N . LYS A 1 89 ? 24.087 10.476 22.417 1.00 47.52 89 LYS A N 1
ATOM 651 C CA . LYS A 1 89 ? 22.625 10.349 22.622 1.00 46.02 89 LYS A CA 1
ATOM 652 C C . LYS A 1 89 ? 21.928 11.577 23.267 1.00 44.61 89 LYS A C 1
ATOM 653 O O . LYS A 1 89 ? 20.706 11.728 23.176 1.00 44.13 89 LYS A O 1
ATOM 659 N N . TYR A 1 90 ? 22.717 12.466 23.869 1.00 42.91 90 TYR A N 1
ATOM 660 C CA . TYR A 1 90 ? 22.1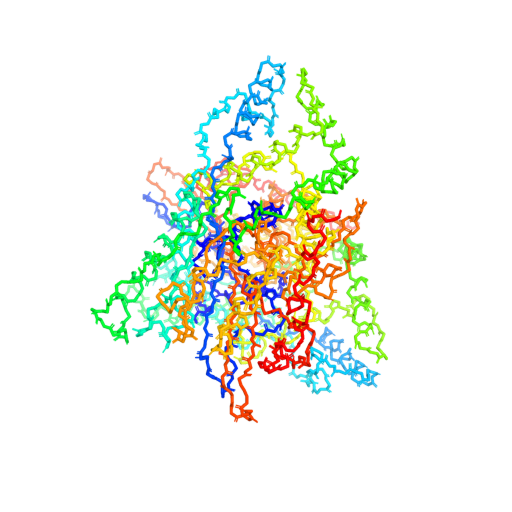99 13.634 24.593 1.00 41.35 90 TYR A CA 1
ATOM 661 C C . TYR A 1 90 ? 22.096 14.877 23.755 1.00 41.19 90 TYR A C 1
ATOM 662 O O . TYR A 1 90 ? 21.553 15.885 24.219 1.00 40.52 90 TYR A O 1
ATOM 671 N N . ALA A 1 91 ? 22.636 14.826 22.537 1.00 41.36 91 ALA A N 1
ATOM 672 C CA . ALA A 1 91 ? 22.823 16.058 21.747 1.00 41.57 91 ALA A CA 1
ATOM 673 C C . ALA A 1 91 ? 21.498 16.778 21.499 1.00 41.54 91 ALA A C 1
ATOM 674 O O . ALA A 1 91 ? 21.411 18.025 21.634 1.00 40.32 91 ALA A O 1
ATOM 676 N N . PHE A 1 92 ? 20.465 15.972 21.204 1.00 42.12 92 PHE A N 1
ATOM 677 C CA . PHE A 1 92 ? 19.130 16.476 20.810 1.00 42.89 92 PHE A CA 1
ATOM 678 C C . PHE A 1 92 ? 18.547 17.430 21.838 1.00 43.55 92 PHE A C 1
ATOM 679 O O . PHE A 1 92 ? 17.753 18.334 21.527 1.00 44.10 92 PHE A O 1
ATOM 687 N N . LEU A 1 93 ? 18.969 17.228 23.081 1.00 44.72 93 LEU A N 1
ATOM 688 C CA . LEU A 1 93 ? 18.454 17.990 24.203 1.00 45.30 93 LEU A CA 1
ATOM 689 C C . LEU A 1 93 ? 18.809 19.471 24.219 1.00 46.37 93 LEU A C 1
ATOM 690 O O . LEU A 1 93 ? 18.096 20.272 24.842 1.00 46.17 93 LEU A O 1
ATOM 695 N N . LYS A 1 94 ? 19.889 19.850 23.539 1.00 47.91 94 LYS A N 1
ATOM 696 C CA . LYS A 1 94 ? 20.267 21.250 23.545 1.00 49.29 94 LYS A CA 1
ATOM 697 C C . LYS A 1 94 ? 19.149 22.101 22.958 1.00 49.65 94 LYS A C 1
ATOM 698 O O . LYS A 1 94 ? 18.837 23.170 23.493 1.00 49.77 94 LYS A O 1
ATOM 704 N N . THR A 1 95 ? 18.540 21.602 21.879 1.00 50.20 95 THR A N 1
ATOM 705 C CA . THR A 1 95 ? 17.610 22.382 21.040 1.00 50.45 95 THR A CA 1
ATOM 706 C C . THR A 1 95 ? 16.158 21.958 21.203 1.00 49.97 95 THR A C 1
ATOM 707 O O . THR A 1 95 ? 15.252 22.665 20.723 1.00 50.42 95 THR A O 1
ATOM 711 N N . TYR A 1 96 ? 15.935 20.815 21.866 1.00 48.68 96 TYR A N 1
ATOM 712 C CA . TYR A 1 96 ? 14.584 20.250 21.958 1.00 46.83 96 TYR A CA 1
ATOM 713 C C . TYR A 1 96 ? 13.610 21.339 22.350 1.00 46.81 96 TYR A C 1
ATOM 714 O O . TYR A 1 96 ? 13.881 22.128 23.262 1.00 45.90 96 TYR A O 1
ATOM 723 N N . ASN A 1 97 ? 12.487 21.394 21.630 1.00 46.91 97 ASN A N 1
ATOM 724 C CA . ASN A 1 97 ? 11.550 22.497 21.764 1.00 46.92 97 ASN A CA 1
ATOM 725 C C . ASN A 1 97 ? 10.198 21.938 22.127 1.00 46.19 97 ASN A C 1
ATOM 726 O O . ASN A 1 97 ? 9.444 21.414 21.276 1.00 46.64 97 ASN A O 1
ATOM 731 N N . TYR A 1 98 ? 9.892 22.042 23.412 1.00 44.53 98 TYR A N 1
ATOM 732 C CA . TYR A 1 98 ? 8.694 21.432 23.944 1.00 42.11 98 TYR A CA 1
ATOM 733 C C . TYR A 1 98 ? 7.485 22.110 23.345 1.00 41.09 98 TYR A C 1
ATOM 734 O O . TYR A 1 98 ? 7.246 23.294 23.583 1.00 40.33 98 TYR A O 1
ATOM 743 N N . SER A 1 99 ? 6.724 21.335 22.577 1.00 40.23 99 SER A N 1
ATOM 744 C CA . SER A 1 99 ? 5.518 21.864 21.967 1.00 39.54 99 SER A CA 1
ATOM 745 C C . SER A 1 99 ? 4.348 20.881 21.962 1.00 39.04 99 SER A C 1
ATOM 746 O O . SER A 1 99 ? 3.382 21.070 21.191 1.00 39.09 99 SER A O 1
ATOM 749 N N . LEU A 1 100 ? 4.430 19.861 22.831 1.00 36.75 100 LEU A N 1
ATOM 750 C CA . LEU A 1 100 ? 3.296 18.994 23.129 1.00 35.16 100 LEU A CA 1
ATOM 751 C C . LEU A 1 100 ? 2.064 19.795 23.538 1.00 33.95 100 LEU A C 1
ATOM 752 O O . LEU A 1 100 ? 2.175 20.823 24.206 1.00 33.97 100 LEU A O 1
ATOM 757 N N . GLY A 1 101 ? 0.880 19.327 23.138 1.00 32.81 101 GLY A N 1
ATOM 758 C CA . GLY A 1 101 ? -0.343 19.893 23.664 1.00 30.39 101 GLY A CA 1
ATOM 759 C C . GLY A 1 101 ? -0.647 19.261 25.012 1.00 30.57 101 GLY A C 1
ATOM 760 O O . GLY A 1 101 ? 0.204 18.559 25.579 1.00 29.53 101 GLY A O 1
ATOM 761 N N . ALA A 1 102 ? -1.879 19.455 25.497 1.00 29.45 102 ALA A N 1
ATOM 762 C CA . ALA A 1 102 ? -2.244 19.129 26.858 1.00 29.60 102 ALA A CA 1
ATOM 763 C C . ALA A 1 102 ? -3.651 18.500 26.976 1.00 29.97 102 ALA A C 1
ATOM 764 O O . ALA A 1 102 ? -4.647 19.039 26.425 1.00 29.43 102 ALA A O 1
ATOM 766 N N . ASP A 1 103 ? -3.720 17.378 27.702 1.00 29.05 103 ASP A N 1
ATOM 767 C CA . ASP A 1 103 ? -4.980 16.645 28.003 1.00 29.63 103 ASP A CA 1
ATOM 768 C C . ASP A 1 103 ? -5.663 15.888 26.837 1.00 29.56 103 ASP A C 1
ATOM 769 O O . ASP A 1 103 ? -6.130 14.760 27.012 1.00 29.50 103 ASP A O 1
ATOM 774 N N . ASP A 1 104 ? -5.709 16.529 25.669 1.00 29.01 104 ASP A N 1
ATOM 775 C CA . ASP A 1 104 ? -6.479 16.100 24.516 1.00 29.21 104 ASP A CA 1
ATOM 776 C C . ASP A 1 104 ? -5.839 14.860 23.894 1.00 27.84 104 ASP A C 1
ATOM 777 O O . ASP A 1 104 ? -4.651 14.632 24.058 1.00 27.63 104 ASP A O 1
ATOM 782 N N . LEU A 1 105 ? -6.638 14.080 23.178 1.00 26.06 105 LEU A N 1
ATOM 783 C CA . LEU A 1 105 ? -6.159 13.027 22.302 1.00 25.67 105 LEU A CA 1
ATOM 784 C C . LEU A 1 105 ? -5.157 13.536 21.243 1.00 25.68 105 LEU A C 1
ATOM 785 O O . LEU A 1 105 ? -5.310 14.622 20.695 1.00 26.89 105 LEU A O 1
ATOM 790 N N . THR A 1 106 ? -4.132 12.767 20.939 1.00 25.56 106 THR A N 1
ATOM 791 C CA . THR A 1 106 ? -3.285 13.084 19.797 1.00 25.81 106 THR A CA 1
ATOM 792 C C . THR A 1 106 ? -3.917 12.509 18.481 1.00 26.74 106 THR A C 1
ATOM 793 O O . THR A 1 106 ? -4.852 11.710 18.559 1.00 27.62 106 THR A O 1
ATOM 797 N N . PRO A 1 107 ? -3.468 12.978 17.289 1.00 26.99 107 PRO A N 1
ATOM 798 C CA . PRO A 1 107 ? -3.882 12.339 16.009 1.00 25.88 107 PRO A CA 1
ATOM 799 C C . PRO A 1 107 ? -3.752 10.824 16.093 1.00 24.65 107 PRO A C 1
ATOM 800 O O . PRO A 1 107 ? -4.701 10.089 15.800 1.00 25.16 107 PRO A O 1
ATOM 804 N N . PHE A 1 108 ? -2.610 10.359 16.536 1.00 23.03 108 PHE A N 1
ATOM 805 C CA . PHE A 1 108 ? -2.428 8.915 16.748 1.00 22.08 108 PHE A CA 1
ATOM 806 C C . PHE A 1 108 ? -3.511 8.276 17.660 1.00 21.82 108 PHE A C 1
ATOM 807 O O . PHE A 1 108 ? -4.026 7.207 17.372 1.00 21.27 108 PHE A O 1
ATOM 815 N N . GLY A 1 109 ? -3.846 8.928 18.765 1.00 22.27 109 GLY A N 1
ATOM 816 C CA . GLY A 1 109 ? -4.862 8.401 19.689 1.00 22.10 109 GLY A CA 1
ATOM 817 C C . GLY A 1 109 ? -6.221 8.368 19.039 1.00 22.56 109 GLY A C 1
ATOM 818 O O . GLY A 1 109 ? -6.991 7.496 19.289 1.00 23.54 109 GLY A O 1
ATOM 819 N N . GLU A 1 110 ? -6.544 9.362 18.235 1.00 22.77 110 GLU A N 1
ATOM 820 C CA . GLU A 1 110 ? -7.801 9.376 17.493 1.00 22.10 110 GLU A CA 1
ATOM 821 C C . GLU A 1 110 ? -7.936 8.146 16.603 1.00 20.91 110 GLU A C 1
ATOM 822 O O . GLU A 1 110 ? -8.927 7.421 16.667 1.00 21.21 110 GLU A O 1
ATOM 828 N N . GLN A 1 111 ? -6.897 7.873 15.833 1.00 19.91 111 GLN A N 1
ATOM 829 C CA . GLN A 1 111 ? -6.861 6.767 14.952 1.00 19.92 111 GLN A CA 1
ATOM 830 C C . GLN A 1 111 ? -6.922 5.422 15.669 1.00 20.20 111 GLN A C 1
ATOM 831 O O . GLN A 1 111 ? -7.495 4.440 15.142 1.00 20.47 111 GLN A O 1
ATOM 837 N N . GLU A 1 112 ? -6.326 5.325 16.851 1.00 19.28 112 GLU A N 1
ATOM 838 C CA . GLU A 1 112 ? -6.413 4.056 17.591 1.00 19.96 112 GLU A CA 1
ATOM 839 C C . GLU A 1 112 ? -7.902 3.714 17.841 1.00 19.78 112 GLU A C 1
ATOM 840 O O . GLU A 1 112 ? -8.296 2.530 17.891 1.00 18.97 112 GLU A O 1
ATOM 846 N N . LEU A 1 113 ? -8.711 4.725 18.080 1.00 19.36 113 LEU A N 1
ATOM 847 C CA . LEU A 1 113 ? -10.049 4.391 18.518 1.00 20.20 113 LEU A CA 1
ATOM 848 C C . LEU A 1 113 ? -10.902 4.179 17.313 1.00 20.95 113 LEU A C 1
ATOM 849 O O . LEU A 1 113 ? -11.894 3.460 17.403 1.00 22.31 113 LEU A O 1
ATOM 854 N N . VAL A 1 114 ? -10.516 4.789 16.176 1.00 21.01 114 VAL A N 1
ATOM 855 C CA . VAL A 1 114 ? -11.205 4.554 14.915 1.00 20.26 114 VAL A CA 1
ATOM 856 C C . VAL A 1 114 ? -10.950 3.072 14.606 1.00 20.25 114 VAL A C 1
ATOM 857 O O . VAL A 1 114 ? -11.895 2.306 14.339 1.00 19.70 114 VAL A O 1
ATOM 861 N N . ASN A 1 115 ? -9.670 2.673 14.714 1.00 19.14 115 ASN A N 1
ATOM 862 C CA . ASN A 1 115 ? -9.291 1.312 14.499 1.00 18.94 115 ASN A CA 1
ATOM 863 C C . ASN A 1 115 ? -10.018 0.361 15.433 1.00 18.32 115 ASN A C 1
ATOM 864 O O . ASN A 1 115 ? -10.405 -0.758 15.072 1.00 18.07 115 ASN A O 1
ATOM 869 N N . SER A 1 116 ? -10.145 0.780 16.662 1.00 18.14 116 SER A N 1
ATOM 870 C CA . SER A 1 116 ? -10.816 -0.062 17.599 1.00 18.40 116 SER A CA 1
ATOM 871 C C . SER A 1 116 ? -12.288 -0.241 17.179 1.00 17.40 116 SER A C 1
ATOM 872 O O . SER A 1 116 ? -12.803 -1.322 17.335 1.00 17.69 116 SER A O 1
ATOM 875 N N . GLY A 1 117 ? -12.947 0.799 16.664 1.00 17.06 117 GLY A N 1
ATOM 876 C CA . GLY A 1 117 ? -14.344 0.660 16.189 1.00 16.98 117 GLY A CA 1
ATOM 877 C C . GLY A 1 117 ? -14.490 -0.330 15.009 1.00 17.28 117 GLY A C 1
ATOM 878 O O . GLY A 1 117 ? -15.434 -1.126 14.949 1.00 16.54 117 GLY A O 1
ATOM 879 N N . ILE A 1 118 ? -13.508 -0.292 14.114 1.00 16.89 118 ILE A N 1
ATOM 880 C CA . ILE A 1 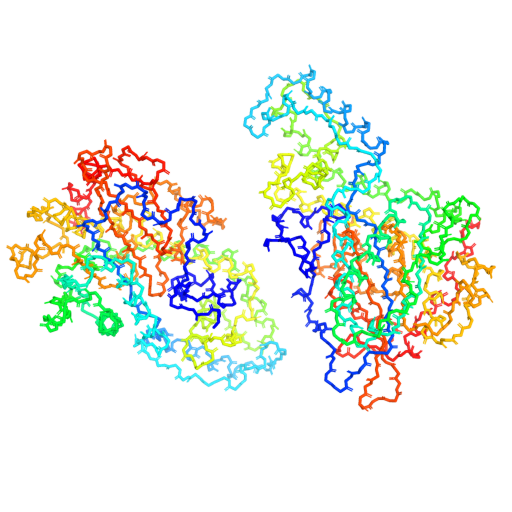118 ? -13.437 -1.125 12.973 1.00 17.82 118 ILE A CA 1
ATOM 881 C C . ILE A 1 118 ? -13.316 -2.544 13.448 1.00 19.30 118 ILE A C 1
ATOM 882 O O . ILE A 1 118 ? -14.082 -3.439 13.032 1.00 18.77 118 ILE A O 1
ATOM 887 N N . LYS A 1 119 ? -12.351 -2.749 14.345 1.00 19.61 119 LYS A N 1
ATOM 888 C CA . LYS A 1 119 ? -12.129 -4.077 14.857 1.00 19.85 119 LYS A CA 1
ATOM 889 C C . LYS A 1 119 ? -13.370 -4.620 15.592 1.00 18.93 119 LYS A C 1
ATOM 890 O O . LYS A 1 119 ? -13.744 -5.756 15.387 1.00 19.93 119 LYS A O 1
ATOM 896 N N . PHE A 1 120 ? -14.012 -3.832 16.427 1.00 17.26 120 PHE A N 1
ATOM 897 C CA . PHE A 1 120 ? -15.204 -4.356 17.150 1.00 17.41 120 PHE A CA 1
ATOM 898 C C . PHE A 1 120 ? -16.339 -4.677 16.143 1.00 17.90 120 PHE A C 1
ATOM 899 O O . PHE A 1 120 ? -16.976 -5.707 16.267 1.00 17.17 120 PHE A O 1
ATOM 907 N N . TYR A 1 121 ? -16.547 -3.785 15.152 1.00 17.50 121 TYR A N 1
ATOM 908 C CA . TYR A 1 121 ? -17.551 -4.001 14.109 1.00 18.83 121 TYR A CA 1
ATOM 909 C C . TYR A 1 121 ? -17.318 -5.330 13.378 1.00 18.41 121 TYR A C 1
ATOM 910 O O . TYR A 1 121 ? -18.239 -6.086 13.212 1.00 16.87 121 TYR A O 1
ATOM 919 N N . GLN A 1 122 ? -16.063 -5.588 12.975 1.00 19.24 122 GLN A N 1
ATOM 920 C CA . GLN A 1 122 ? -15.716 -6.773 12.224 1.00 20.44 122 GLN A CA 1
ATOM 921 C C . GLN A 1 122 ? -15.794 -8.024 13.064 1.00 21.19 122 GLN A C 1
ATOM 922 O O . GLN A 1 122 ? -16.349 -9.021 12.625 1.00 21.60 122 GLN A O 1
ATOM 928 N N . ARG A 1 123 ? -15.226 -8.007 14.255 1.00 20.90 123 ARG A N 1
ATOM 929 C CA . ARG A 1 123 ? -15.223 -9.214 15.077 1.00 21.11 123 ARG A CA 1
ATOM 930 C C . ARG A 1 123 ? -16.662 -9.697 15.382 1.00 20.28 123 ARG A C 1
ATOM 931 O O . ARG A 1 123 ? -16.935 -10.900 15.481 1.00 19.01 123 ARG A O 1
ATOM 939 N N . TYR A 1 124 ? -17.586 -8.762 15.546 1.00 20.35 124 TYR A N 1
ATOM 940 C CA . TYR A 1 124 ? -18.974 -9.154 15.913 1.00 20.77 124 TYR A CA 1
ATOM 941 C C . TYR A 1 124 ? -20.012 -8.822 14.769 1.00 21.64 124 TYR A C 1
ATOM 942 O O . TYR A 1 124 ? -21.249 -8.625 15.009 1.00 19.69 124 TYR A O 1
ATOM 951 N N . GLU A 1 125 ? -19.463 -8.801 13.540 1.00 22.16 125 GLU A N 1
ATOM 952 C CA . GLU A 1 125 ? -20.223 -8.461 12.303 1.00 23.46 125 GLU A CA 1
ATOM 953 C C . GLU A 1 125 ? -21.617 -9.139 12.151 1.00 22.58 125 GLU A C 1
ATOM 954 O O . GLU A 1 125 ? -22.554 -8.516 11.631 1.00 22.82 125 GLU A O 1
ATOM 960 N N . SER A 1 126 ? -21.754 -10.377 12.625 1.00 22.22 126 SER A N 1
ATOM 961 C CA . SER A 1 126 ? -22.994 -11.087 12.433 1.00 21.80 126 SER A CA 1
ATOM 962 C C . SER A 1 126 ? -24.066 -10.567 13.374 1.00 20.99 126 SER A C 1
ATOM 963 O O . SER A 1 126 ? -25.294 -10.828 13.197 1.00 19.84 126 SER A O 1
ATOM 966 N N . LEU A 1 127 ? -23.622 -9.663 14.268 1.00 19.55 127 LEU A N 1
ATOM 967 C CA . LEU A 1 127 ? -24.532 -8.836 15.068 1.00 18.22 127 LEU A CA 1
ATOM 968 C C . LEU A 1 127 ? -24.475 -7.341 14.803 1.00 19.30 127 LEU A C 1
ATOM 969 O O . LEU A 1 127 ? -25.504 -6.685 14.940 1.00 20.01 127 LEU A O 1
ATOM 974 N N . THR A 1 128 ? -23.289 -6.791 14.524 1.00 18.13 128 THR A N 1
ATOM 975 C CA . THR A 1 128 ? -23.109 -5.381 14.292 1.00 18.82 128 THR A CA 1
ATOM 976 C C . THR A 1 128 ? -23.779 -4.927 12.938 1.00 20.77 128 THR A C 1
ATOM 977 O O . THR A 1 128 ? -24.000 -3.725 12.677 1.00 19.44 128 THR A O 1
ATOM 981 N N . ARG A 1 129 ? -24.092 -5.902 12.079 1.00 21.30 129 ARG A N 1
ATOM 982 C CA . ARG A 1 129 ? -24.758 -5.595 10.837 1.00 21.88 129 ARG A CA 1
ATOM 983 C C . ARG A 1 129 ? -26.151 -5.033 10.993 1.00 22.30 129 ARG A C 1
ATOM 984 O O . ARG A 1 129 ? -26.553 -4.156 10.206 1.00 22.10 129 ARG A O 1
ATOM 992 N N . ASN A 1 130 ? -26.855 -5.448 12.036 1.00 22.40 130 ASN A N 1
ATOM 993 C CA . ASN A 1 130 ? -28.210 -4.920 12.217 1.00 23.42 130 ASN A CA 1
ATOM 994 C C . ASN A 1 130 ? -28.588 -4.392 13.631 1.00 23.31 130 ASN A C 1
ATOM 995 O O . ASN A 1 130 ? -29.747 -3.995 13.858 1.00 23.08 130 ASN A O 1
ATOM 1000 N N . ILE A 1 131 ? -27.624 -4.395 14.560 1.00 23.15 131 ILE A N 1
ATOM 1001 C CA . ILE A 1 131 ? -27.862 -4.001 15.953 1.00 22.29 131 ILE A CA 1
ATOM 1002 C C . ILE A 1 131 ? -27.009 -2.809 16.322 1.00 22.25 131 ILE A C 1
ATOM 1003 O O . ILE A 1 131 ? -25.795 -2.793 16.133 1.00 21.42 131 ILE A O 1
ATOM 1008 N N . VAL A 1 132 ? -27.668 -1.774 16.792 1.00 22.11 132 VAL A N 1
ATOM 1009 C CA . VAL A 1 132 ? -26.953 -0.525 17.112 1.00 21.44 132 VAL A CA 1
ATOM 1010 C C . VAL A 1 132 ? -26.592 -0.623 18.574 1.00 20.26 132 VAL A C 1
ATOM 1011 O O . VAL A 1 132 ? -27.487 -0.711 19.387 1.00 19.64 132 VAL A O 1
ATOM 1015 N N . PRO A 1 133 ? -25.284 -0.669 18.896 1.00 19.75 133 PRO A N 1
ATOM 1016 C CA . PRO A 1 133 ? -24.841 -0.774 20.315 1.00 19.88 133 PRO A CA 1
ATOM 1017 C C . PRO A 1 133 ? -25.367 0.369 21.193 1.00 18.23 133 PRO A C 1
ATOM 1018 O O . PRO A 1 133 ? -25.563 1.492 20.711 1.00 17.46 133 PRO A O 1
ATOM 1022 N N . PHE A 1 134 ? -25.679 0.049 22.438 1.00 17.17 134 PHE A N 1
ATOM 1023 C CA . PHE A 1 134 ? -26.019 1.079 23.406 1.00 16.78 134 PHE A CA 1
ATOM 1024 C C . PHE A 1 134 ? -24.695 1.576 24.045 1.00 17.45 134 PHE A C 1
ATOM 1025 O O . PHE A 1 134 ? -23.852 0.776 24.547 1.00 16.58 134 PHE A O 1
ATOM 1033 N N . ILE A 1 135 ? -24.466 2.886 23.959 1.00 17.27 135 ILE A N 1
ATOM 1034 C CA . ILE A 1 135 ? -23.151 3.404 24.285 1.00 17.44 135 ILE A CA 1
ATOM 1035 C C . ILE A 1 135 ? -23.073 4.415 25.420 1.00 17.81 135 ILE A C 1
ATOM 1036 O O . ILE A 1 135 ? -23.821 5.411 25.435 1.00 19.13 135 ILE A O 1
ATOM 1041 N N . ARG A 1 136 ? -22.164 4.176 26.373 1.00 17.21 136 ARG A N 1
ATOM 1042 C CA . ARG A 1 136 ? -21.926 5.144 27.432 1.00 17.05 136 ARG A CA 1
ATOM 1043 C C . ARG A 1 136 ? -20.492 5.611 27.495 1.00 16.48 136 ARG A C 1
ATOM 1044 O O . ARG A 1 136 ? -19.594 4.916 27.015 1.00 16.70 136 ARG A O 1
ATOM 1052 N N . SER A 1 137 ? -20.288 6.806 28.037 1.00 17.43 137 SER A N 1
ATOM 1053 C CA . SER A 1 137 ? -18.937 7.394 28.180 1.00 19.31 137 SER A CA 1
ATOM 1054 C C . SER A 1 137 ? -18.833 8.225 29.445 1.00 19.81 137 SER A C 1
ATOM 1055 O O . SER A 1 137 ? -19.758 8.986 29.807 1.00 20.74 137 SER A O 1
ATOM 1058 N N . SER A 1 138 ? -17.705 8.081 30.127 1.00 20.10 138 SER A N 1
ATOM 1059 C CA . SER A 1 138 ? -17.423 8.886 31.298 1.00 22.01 138 SER A CA 1
ATOM 1060 C C . SER A 1 138 ? -17.281 10.314 30.788 1.00 22.00 138 SER A C 1
ATOM 1061 O O . SER A 1 138 ? -16.756 10.499 29.718 1.00 19.83 138 SER A O 1
ATOM 1064 N N . GLY A 1 139 ? -17.703 11.308 31.559 1.00 22.86 139 GLY A N 1
ATOM 1065 C CA . GLY A 1 139 ? -17.693 12.664 31.003 1.00 24.01 139 GLY A CA 1
ATOM 1066 C C . GLY A 1 139 ? -16.359 13.346 31.175 1.00 25.88 139 GLY A C 1
ATOM 1067 O O . GLY A 1 139 ? -16.138 14.088 32.181 1.00 28.58 139 GLY A O 1
ATOM 1068 N N . SER A 1 140 ? -15.440 13.078 30.255 1.00 24.78 140 SER A N 1
ATOM 1069 C CA . SER A 1 140 ? -14.149 13.759 30.186 1.00 23.52 140 SER A CA 1
ATOM 1070 C C . SER A 1 140 ? -13.889 13.908 28.708 1.00 22.91 140 SER A C 1
ATOM 1071 O O . SER A 1 140 ? -14.080 12.936 27.984 1.00 21.69 140 SER A O 1
ATOM 1074 N N . SER A 1 141 ? -13.440 15.082 28.262 1.00 22.22 141 SER A N 1
ATOM 1075 C CA . SER A 1 141 ? -13.368 15.381 26.839 1.00 23.01 141 SER A CA 1
ATOM 1076 C C . SER A 1 141 ? -12.644 14.277 26.080 1.00 22.15 141 SER A C 1
ATOM 1077 O O . SER A 1 141 ? -13.057 13.926 24.964 1.00 23.24 141 SER A O 1
ATOM 1080 N N . ARG A 1 142 ? -11.536 13.781 26.619 1.00 20.18 142 ARG A N 1
ATOM 1081 C CA . ARG A 1 142 ? -10.752 12.819 25.850 1.00 19.77 142 ARG A CA 1
ATOM 1082 C C . ARG A 1 142 ? -11.472 11.449 25.743 1.00 19.12 142 ARG A C 1
ATOM 1083 O O . ARG A 1 142 ? -11.307 10.690 24.773 1.00 19.15 142 ARG A O 1
ATOM 1091 N N . VAL A 1 143 ? -12.332 11.172 26.714 1.00 19.33 143 VAL A N 1
ATOM 1092 C CA . VAL A 1 143 ? -13.049 9.896 26.753 1.00 19.27 143 VAL A CA 1
ATOM 1093 C C . VAL A 1 143 ? -14.225 9.948 25.748 1.00 19.88 143 VAL A C 1
ATOM 1094 O O . VAL A 1 143 ? -14.364 9.053 24.903 1.00 19.37 143 VAL A O 1
ATOM 1098 N N . ILE A 1 144 ? -15.011 11.019 25.847 1.00 19.51 144 ILE A N 1
ATOM 1099 C CA . ILE A 1 144 ? -16.028 11.387 24.872 1.00 19.68 144 ILE A CA 1
ATOM 1100 C C . ILE A 1 144 ? -15.485 11.454 23.414 1.00 19.87 144 ILE A C 1
ATOM 1101 O O . ILE A 1 144 ? -16.082 10.857 22.499 1.00 20.19 144 ILE A O 1
ATOM 1106 N N . ALA A 1 145 ? -14.366 12.125 23.205 1.00 18.11 145 ALA A N 1
ATOM 1107 C CA . ALA A 1 145 ? -13.863 12.203 21.861 1.00 17.92 145 ALA A CA 1
ATOM 1108 C C . ALA A 1 145 ? -13.555 10.805 21.368 1.00 16.97 145 ALA A C 1
ATOM 1109 O O . ALA A 1 145 ? -13.839 10.446 20.216 1.00 17.94 145 ALA A O 1
ATOM 1111 N N . SER A 1 146 ? -12.960 10.011 22.251 1.00 17.69 146 SER A N 1
ATOM 1112 C CA . SER A 1 146 ? -12.657 8.605 21.967 1.00 16.77 146 SER A CA 1
ATOM 1113 C C . SER A 1 146 ? -13.915 7.804 21.615 1.00 16.94 146 SER A C 1
ATOM 1114 O O . SER A 1 146 ? -13.936 7.114 20.597 1.00 17.05 146 SER A O 1
ATOM 1117 N N . GLY A 1 147 ? -14.943 7.875 22.447 1.00 16.12 147 GLY A N 1
ATOM 1118 C CA . GLY A 1 147 ? -16.205 7.259 22.084 1.00 17.63 147 GLY A CA 1
ATOM 1119 C C . GLY A 1 147 ? -16.605 7.610 20.642 1.00 17.73 147 GLY A C 1
ATOM 1120 O O . GLY A 1 147 ? -16.879 6.717 19.858 1.00 18.55 147 GLY A O 1
ATOM 1121 N N . LYS A 1 148 ? -16.577 8.893 20.272 1.00 17.64 148 LYS A N 1
ATOM 1122 C CA . LYS A 1 148 ? -16.972 9.311 18.916 1.00 17.33 148 LYS A CA 1
ATOM 1123 C C . LYS A 1 148 ? -16.039 8.814 17.822 1.00 18.04 148 LYS A C 1
ATOM 1124 O O . LYS A 1 148 ? -16.520 8.469 16.740 1.00 19.71 148 LYS A O 1
ATOM 1130 N N . LYS A 1 149 ? -14.725 8.721 18.077 1.00 17.85 149 LYS A N 1
ATOM 1131 C CA . LYS A 1 149 ? -13.846 8.166 17.069 1.00 18.09 149 LYS A CA 1
ATOM 1132 C C . LYS A 1 149 ? -14.110 6.704 16.914 1.00 18.99 149 LYS A C 1
ATOM 1133 O O . LYS A 1 149 ? -13.969 6.150 15.827 1.00 19.85 149 LYS A O 1
ATOM 1139 N N . PHE A 1 150 ? -14.422 6.028 18.012 1.00 18.76 150 PHE A N 1
ATOM 1140 C CA . PHE A 1 150 ? -14.736 4.620 17.908 1.00 18.81 150 PHE A CA 1
ATOM 1141 C C . PHE A 1 150 ? -15.997 4.480 17.022 1.00 18.77 150 PHE A C 1
ATOM 1142 O O . PHE A 1 150 ? -16.041 3.625 16.115 1.00 17.90 150 PHE A O 1
ATOM 1150 N N . ILE A 1 151 ? -17.011 5.316 17.293 1.00 19.08 151 ILE A N 1
ATOM 1151 C CA . ILE A 1 151 ? -18.272 5.256 16.536 1.00 19.74 151 ILE A CA 1
ATOM 1152 C C . ILE A 1 151 ? -18.018 5.598 15.069 1.00 21.39 151 ILE A C 1
ATOM 1153 O O . ILE A 1 151 ? -18.513 4.911 14.173 1.00 20.91 151 ILE A O 1
ATOM 1158 N N . GLU A 1 152 ? -17.176 6.606 14.825 1.00 21.81 152 GLU A N 1
ATOM 1159 C CA . GLU A 1 152 ? -16.704 6.878 13.446 1.00 22.54 152 GLU A CA 1
ATOM 1160 C C . GLU A 1 152 ? -16.234 5.616 12.690 1.00 21.95 152 GLU A C 1
ATOM 1161 O O . GLU A 1 152 ? -16.691 5.324 11.571 1.00 20.68 152 GLU A O 1
ATOM 1167 N N . GLY A 1 153 ? -15.321 4.868 13.281 1.00 20.87 153 GLY A N 1
ATOM 1168 C CA . GLY A 1 153 ? -14.728 3.752 12.553 1.00 20.30 153 GLY A CA 1
ATOM 1169 C C . GLY A 1 153 ? -15.713 2.603 12.370 1.00 20.56 153 GLY A C 1
ATOM 1170 O O . GLY A 1 153 ? -15.700 1.913 11.337 1.00 21.41 153 GLY A O 1
ATOM 1171 N N . PHE A 1 154 ? -16.552 2.389 13.383 1.00 20.33 154 PHE A N 1
ATOM 1172 C CA . PHE A 1 154 ? -17.634 1.422 13.351 1.00 20.98 154 PHE A CA 1
ATOM 1173 C C . PHE A 1 154 ? -18.573 1.742 12.187 1.00 21.90 154 PHE A C 1
ATOM 1174 O O . PHE A 1 154 ? -18.942 0.867 11.433 1.00 21.52 154 PHE A O 1
ATOM 1182 N N . GLN A 1 155 ? -18.997 2.998 12.080 1.00 23.33 155 GLN A N 1
ATOM 1183 C CA . GLN A 1 155 ? -20.019 3.404 11.099 1.00 24.34 155 GLN A CA 1
ATOM 1184 C C . GLN A 1 155 ? -19.410 3.361 9.689 1.00 24.20 155 GLN A C 1
ATOM 1185 O O . GLN A 1 155 ? -20.061 2.886 8.772 1.00 24.07 155 GLN A O 1
ATOM 1191 N N . SER A 1 156 ? -18.140 3.751 9.530 1.00 23.97 156 SER A N 1
ATOM 1192 C CA . SER A 1 156 ? -17.451 3.558 8.257 1.00 24.33 156 SER A CA 1
ATOM 1193 C C . SER A 1 156 ? -17.502 2.124 7.758 1.00 24.14 156 SER A C 1
ATOM 1194 O O . SER A 1 156 ? -17.743 1.894 6.579 1.00 26.01 156 SER A O 1
ATOM 1197 N N . THR A 1 157 ? -17.274 1.162 8.644 1.00 22.79 157 THR A N 1
ATOM 1198 C CA . THR A 1 157 ? -17.229 -0.240 8.293 1.00 21.64 157 THR A CA 1
ATOM 1199 C C . THR A 1 157 ? -18.624 -0.782 8.045 1.00 21.82 157 THR A C 1
ATOM 1200 O O . THR A 1 157 ? -18.822 -1.537 7.135 1.00 21.55 157 THR A O 1
ATOM 1204 N N . LYS A 1 158 ? -19.606 -0.420 8.867 1.00 22.03 158 LYS A N 1
ATOM 1205 C CA . LYS A 1 158 ? -20.976 -0.831 8.576 1.00 21.86 158 LYS A CA 1
ATOM 1206 C C . LYS A 1 158 ? -21.381 -0.434 7.113 1.00 23.75 158 LYS A C 1
ATOM 1207 O O . LYS A 1 158 ? -21.870 -1.291 6.359 1.00 24.55 158 LYS A O 1
ATOM 1213 N N . LEU A 1 159 ? -21.146 0.831 6.721 1.00 24.59 159 LEU A N 1
ATOM 1214 C CA . LEU A 1 159 ? -21.421 1.316 5.379 1.00 26.23 159 LEU A CA 1
ATOM 1215 C C . LEU A 1 159 ? -20.796 0.482 4.244 1.00 26.92 159 LEU A C 1
ATOM 1216 O O . LEU A 1 159 ? -21.351 0.416 3.141 1.00 26.24 159 LEU A O 1
ATOM 1221 N N . LYS A 1 160 ? -19.658 -0.152 4.501 1.00 27.09 160 LYS A N 1
ATOM 1222 C CA . LYS A 1 160 ? -18.993 -0.932 3.468 1.00 28.66 160 LYS A CA 1
ATOM 1223 C C . LYS A 1 160 ? -19.347 -2.392 3.514 1.00 28.09 160 LYS A C 1
ATOM 1224 O O . LYS A 1 160 ? -18.782 -3.182 2.767 1.00 29.95 160 LYS A O 1
ATOM 1230 N N . ASP A 1 161 ? -20.295 -2.757 4.356 1.00 27.57 161 ASP A N 1
ATOM 1231 C CA . ASP A 1 161 ? -20.538 -4.149 4.612 1.00 27.49 161 ASP A CA 1
ATOM 1232 C C . ASP A 1 161 ? -21.808 -4.511 3.851 1.00 27.45 161 ASP A C 1
ATOM 1233 O O . ASP A 1 161 ? -22.864 -3.950 4.140 1.00 27.06 161 ASP A O 1
ATOM 1238 N N . PRO A 1 162 ? -21.695 -5.468 2.895 1.00 27.46 162 PRO A N 1
ATOM 1239 C CA . PRO A 1 162 ? -22.803 -5.848 2.017 1.00 27.27 162 PRO A CA 1
ATOM 1240 C C . PRO A 1 162 ? -23.941 -6.465 2.801 1.00 27.39 162 PRO A C 1
ATOM 1241 O O . PRO A 1 162 ? -25.074 -6.463 2.350 1.00 26.60 162 PRO A O 1
ATOM 1245 N N . ARG A 1 163 ? -23.630 -6.947 4.002 1.00 28.13 163 ARG A N 1
ATOM 1246 C CA . ARG A 1 163 ? -24.635 -7.596 4.863 1.00 28.69 163 ARG A CA 1
ATOM 1247 C C . ARG A 1 163 ? -25.333 -6.684 5.845 1.00 28.64 163 ARG A C 1
ATOM 1248 O O . ARG A 1 163 ? -26.326 -7.064 6.443 1.00 28.92 163 ARG A O 1
ATOM 1256 N N . ALA A 1 164 ? -24.847 -5.460 5.975 1.00 29.38 164 ALA A N 1
ATOM 1257 C CA . ALA A 1 164 ? -25.417 -4.516 6.926 1.00 30.47 164 ALA A CA 1
ATOM 1258 C C . ALA A 1 164 ? -26.818 -4.060 6.533 1.00 31.76 164 ALA A C 1
ATOM 1259 O O . ALA A 1 164 ? -27.032 -3.677 5.390 1.00 34.24 164 ALA A O 1
ATOM 1261 N N . GLN A 1 165 ? -27.775 -4.099 7.462 1.00 32.09 165 GLN A N 1
ATOM 1262 C CA . GLN A 1 165 ? -29.049 -3.482 7.252 1.00 32.19 165 GLN A CA 1
ATOM 1263 C C . GLN A 1 165 ? -28.912 -1.953 7.306 1.00 33.40 165 GLN A C 1
ATOM 1264 O O . GLN A 1 165 ? -28.708 -1.402 8.381 1.00 33.91 165 GLN A O 1
ATOM 1270 N N . PRO A 1 166 ? -28.987 -1.263 6.133 1.00 33.78 166 PRO A N 1
ATOM 1271 C CA . PRO A 1 166 ? -28.772 0.190 5.983 1.00 33.28 166 PRO A CA 1
ATOM 1272 C C . PRO A 1 166 ? -29.893 1.086 6.519 1.00 33.52 166 PRO A C 1
ATOM 1273 O O . PRO A 1 166 ? -30.992 0.597 6.876 1.00 32.14 166 PRO A O 1
ATOM 1277 N N . GLY A 1 167 ? -29.589 2.395 6.579 1.00 33.81 167 GLY A N 1
ATOM 1278 C CA . GLY A 1 167 ? -30.487 3.416 7.152 1.00 33.88 167 GLY A CA 1
ATOM 1279 C C . GLY A 1 167 ? -31.092 3.082 8.519 1.00 33.96 167 GLY A C 1
ATOM 1280 O O . GLY A 1 167 ? -32.295 3.304 8.764 1.00 34.22 167 GLY A O 1
ATOM 1281 N N . GLN A 1 168 ? -30.270 2.518 9.409 1.00 32.97 168 GLN A N 1
ATOM 1282 C CA . GLN A 1 168 ? -30.677 2.310 10.813 1.00 31.26 168 GLN A CA 1
ATOM 1283 C C . GLN A 1 168 ? -30.279 3.596 11.555 1.00 29.79 168 GLN A C 1
ATOM 1284 O O . GLN A 1 168 ? -29.541 4.388 11.008 1.00 28.26 168 GLN A O 1
ATOM 1290 N N . SER A 1 169 ? -30.759 3.847 12.768 1.00 29.85 169 SER A N 1
ATOM 1291 C CA . SER A 1 169 ? -30.229 5.071 13.449 1.00 29.47 169 SER A CA 1
ATOM 1292 C C . SER A 1 169 ? -28.701 4.949 13.631 1.00 28.32 169 SER A C 1
ATOM 1293 O O . SER A 1 169 ? -28.144 3.869 13.622 1.00 26.92 169 SER A O 1
ATOM 1296 N N . SER A 1 170 ? -28.009 6.072 13.701 1.00 28.37 170 SER A N 1
ATOM 1297 C CA . SER A 1 170 ? -26.570 6.018 13.952 1.00 28.63 170 SER A CA 1
ATOM 1298 C C . SER A 1 170 ? -26.295 5.503 15.370 1.00 26.94 170 SER A C 1
ATOM 1299 O O . SER A 1 170 ? -27.100 5.749 16.291 1.00 25.89 170 SER A O 1
ATOM 1302 N N . PRO A 1 171 ? -25.148 4.824 15.559 1.00 25.92 171 PRO A N 1
ATOM 1303 C CA . PRO A 1 171 ? -24.640 4.658 16.931 1.00 25.14 171 PRO A CA 1
ATOM 1304 C C . PRO A 1 171 ? -24.200 6.008 17.453 1.00 24.70 171 PRO A C 1
ATOM 1305 O O . PRO A 1 171 ? -23.564 6.752 16.695 1.00 25.64 171 PRO A O 1
ATOM 1309 N N . LYS A 1 172 ? -24.512 6.322 18.717 1.00 22.78 172 LYS A N 1
ATOM 1310 C CA . LYS A 1 172 ? -24.074 7.579 19.330 1.00 22.61 172 LYS A CA 1
ATOM 1311 C C . LYS A 1 172 ? -23.802 7.302 20.805 1.00 22.50 172 LYS A C 1
ATOM 1312 O O . LYS A 1 172 ? -24.178 6.240 21.338 1.00 22.64 172 LYS A O 1
ATOM 1318 N N . ILE A 1 173 ? -23.176 8.277 21.462 1.00 21.80 173 ILE A N 1
ATOM 1319 C CA . ILE A 1 173 ? -23.013 8.222 22.879 1.00 20.92 173 ILE A CA 1
ATOM 1320 C C . ILE A 1 173 ? -24.364 8.516 23.515 1.00 22.19 173 ILE A C 1
ATOM 1321 O O . ILE A 1 173 ? -24.817 9.679 23.527 1.00 23.43 173 ILE A O 1
ATOM 1326 N N . ASP A 1 174 ? -25.010 7.459 24.005 1.00 21.81 174 ASP A N 1
ATOM 1327 C CA . ASP A 1 174 ? -26.333 7.587 24.588 1.00 23.37 174 ASP A CA 1
ATOM 1328 C C . ASP A 1 174 ? -26.387 8.279 25.919 1.00 24.22 174 ASP A C 1
ATOM 1329 O O . ASP A 1 174 ? -27.404 8.903 26.262 1.00 25.75 174 ASP A O 1
ATOM 1334 N N . VAL A 1 175 ? -25.348 8.070 26.727 1.00 25.39 175 VAL A N 1
ATOM 1335 C CA . VAL A 1 175 ? -25.269 8.594 28.091 1.00 24.72 175 VAL A CA 1
ATOM 1336 C C . VAL A 1 175 ? -23.836 9.064 28.323 1.00 24.55 175 VAL A C 1
ATOM 1337 O O . VAL A 1 175 ? -22.892 8.289 28.178 1.00 24.12 175 VAL A O 1
ATOM 1341 N N . VAL A 1 176 ? -23.689 10.329 28.689 1.00 24.99 176 VAL A N 1
ATOM 1342 C CA . VAL A 1 176 ? -22.428 10.870 29.206 1.00 25.12 176 VAL A CA 1
ATOM 1343 C C . VAL A 1 176 ? -22.575 10.892 30.708 1.00 24.61 176 VAL A C 1
ATOM 1344 O O . VAL A 1 176 ? -23.452 11.575 31.216 1.00 24.79 176 VAL A O 1
ATOM 1348 N N . ILE A 1 177 ? -21.768 10.082 31.402 1.00 22.87 177 ILE A N 1
ATOM 1349 C CA . ILE A 1 177 ? -21.804 10.005 32.857 1.00 21.52 177 ILE A CA 1
ATOM 1350 C C . ILE A 1 177 ? -20.873 11.062 33.458 1.00 21.64 177 ILE A C 1
ATOM 1351 O O . ILE A 1 177 ? -19.664 11.113 33.151 1.00 20.96 177 ILE A O 1
ATOM 1356 N N . SER A 1 178 ? -21.439 11.902 34.315 1.00 22.55 178 SER A N 1
ATOM 1357 C CA . SER A 1 178 ? -20.680 12.946 35.001 1.00 23.37 178 SER A CA 1
ATOM 1358 C C . SER A 1 178 ? -19.523 12.478 35.886 1.00 24.01 178 SER A C 1
ATOM 1359 O O . SER A 1 178 ? -19.714 11.590 36.766 1.00 22.73 178 SER A O 1
ATOM 1362 N N . GLU A 1 179 ? -18.355 13.106 35.694 1.00 24.29 179 GLU A N 1
ATOM 1363 C CA . GLU A 1 179 ? -17.229 12.930 36.632 1.00 26.23 179 GLU A CA 1
ATOM 1364 C C . GLU A 1 179 ? -17.244 13.922 37.818 1.00 27.29 179 GLU A C 1
ATOM 1365 O O . GLU A 1 179 ? -16.323 13.920 38.632 1.00 27.76 179 GLU A O 1
ATOM 1371 N N . ALA A 1 180 ? -18.251 14.790 37.932 1.00 28.34 180 ALA A N 1
ATOM 1372 C CA . ALA A 1 180 ? -18.310 15.668 39.125 1.00 28.39 180 ALA A CA 1
ATOM 1373 C C . ALA A 1 180 ? -18.190 14.800 40.391 1.00 29.22 180 ALA A C 1
ATOM 1374 O O . ALA A 1 180 ? -18.462 13.567 40.367 1.00 27.98 180 ALA A O 1
ATOM 1376 N N . SER A 1 181 ? -17.771 15.459 41.475 1.00 29.47 181 SER A N 1
ATOM 1377 C CA . SER A 1 181 ? -17.441 14.811 42.750 1.00 30.42 181 SER A CA 1
ATOM 1378 C C . SER A 1 181 ? -18.659 14.191 43.427 1.00 29.86 181 SER A C 1
ATOM 1379 O O . SER A 1 181 ? -18.524 13.221 44.202 1.00 30.59 181 SER A O 1
ATOM 1382 N N . SER A 1 182 ? -19.843 14.725 43.118 1.00 29.50 182 SER A N 1
ATOM 1383 C CA . SER A 1 182 ? -21.104 14.171 43.637 1.00 29.27 182 SER A CA 1
ATOM 1384 C C . SER A 1 182 ? -21.681 13.065 42.748 1.00 28.29 182 SER A C 1
ATOM 1385 O O . SER A 1 182 ? -22.666 12.414 43.114 1.00 29.08 182 SER A O 1
ATOM 1388 N N . SER A 1 183 ? -21.133 12.901 41.555 1.00 26.66 183 SER A N 1
ATOM 1389 C CA . SER A 1 183 ? -21.717 11.939 40.602 1.00 25.51 183 SER A CA 1
ATOM 1390 C C . SER A 1 183 ? -21.426 10.430 40.900 1.00 23.75 183 SER A C 1
ATOM 1391 O O . SER A 1 183 ? -20.271 10.033 41.061 1.00 21.93 183 SER A O 1
ATOM 1394 N N . ASN A 1 184 ? -22.478 9.619 41.009 1.00 22.06 184 ASN A N 1
ATOM 1395 C CA . ASN A 1 184 ? -22.310 8.169 40.935 1.00 21.59 184 ASN A CA 1
ATOM 1396 C C . ASN A 1 184 ? -21.937 7.762 39.515 1.00 20.76 184 ASN A C 1
ATOM 1397 O O . ASN A 1 184 ? -22.793 7.785 38.653 1.00 20.49 184 ASN A O 1
ATOM 1402 N N . ASN A 1 185 ? -20.665 7.423 39.290 1.00 19.36 185 ASN A N 1
ATOM 1403 C CA . ASN A 1 185 ? -20.102 7.030 38.003 1.00 18.20 185 ASN A CA 1
ATOM 1404 C C . ASN A 1 185 ? -19.492 5.598 38.083 1.00 18.75 185 ASN A C 1
ATOM 1405 O O . ASN A 1 185 ? -18.435 5.423 38.693 1.00 19.28 185 ASN A O 1
ATOM 1410 N N . THR A 1 186 ? -20.129 4.587 37.480 1.00 18.11 186 THR A N 1
ATOM 1411 C CA . THR A 1 186 ? -19.624 3.218 37.519 1.00 17.56 186 THR A CA 1
ATOM 1412 C C . THR A 1 186 ? -18.315 3.022 36.765 1.00 19.16 186 THR A C 1
ATOM 1413 O O . THR A 1 186 ? -17.533 2.054 37.034 1.00 18.33 186 THR A O 1
ATOM 1417 N N . LEU A 1 187 ? -18.040 3.971 35.886 1.00 18.98 187 LEU A N 1
ATOM 1418 C CA . LEU A 1 187 ? -16.953 3.842 34.937 1.00 20.21 187 LEU A CA 1
ATOM 1419 C C . LEU A 1 187 ? -15.677 4.317 35.570 1.00 21.62 187 LEU A C 1
ATOM 1420 O O . LEU A 1 187 ? -14.560 3.921 35.104 1.00 21.30 187 LEU A O 1
ATOM 1425 N N . ASP A 1 188 ? -15.822 5.227 36.547 1.00 21.55 188 ASP A N 1
ATOM 1426 C CA . ASP A 1 188 ? -14.638 5.832 37.214 1.00 23.51 188 ASP A CA 1
ATOM 1427 C C . ASP A 1 188 ? -15.067 6.546 38.501 1.00 21.64 188 ASP A C 1
ATOM 1428 O O . ASP A 1 188 ? -15.169 7.781 38.516 1.00 20.18 188 ASP A O 1
ATOM 1433 N N . PRO A 1 189 ? -15.329 5.760 39.580 1.00 20.26 189 PRO A N 1
ATOM 1434 C CA . PRO A 1 189 ? -16.050 6.345 40.695 1.00 19.97 189 PRO A CA 1
ATOM 1435 C C . PRO A 1 189 ? -15.179 7.344 41.414 1.00 19.96 189 PRO A C 1
ATOM 1436 O O . PRO A 1 189 ? -13.956 7.171 41.483 1.00 19.60 189 PRO A O 1
ATOM 1440 N N . GLY A 1 190 ? -15.783 8.391 41.943 1.00 20.98 190 GLY A N 1
ATOM 1441 C CA . GLY A 1 190 ? -15.001 9.383 42.697 1.00 22.45 190 GLY A CA 1
ATOM 1442 C C . GLY A 1 190 ? -15.672 9.700 44.021 1.00 23.23 190 GLY A C 1
ATOM 1443 O O . GLY A 1 190 ? -15.401 10.734 44.601 1.00 24.85 190 GLY A O 1
ATOM 1444 N N . THR A 1 191 ? -16.556 8.840 44.494 1.00 23.36 191 THR A N 1
ATOM 1445 C CA . THR A 1 191 ? -17.311 9.139 45.696 1.00 24.87 191 THR A CA 1
ATOM 1446 C C . THR A 1 191 ? -16.873 8.343 46.927 1.00 24.71 191 THR A C 1
ATOM 1447 O O . THR A 1 191 ? -17.437 8.549 47.984 1.00 25.51 191 THR A O 1
ATOM 1451 N N . CYS A 1 192 ? -15.942 7.400 46.789 1.00 24.90 192 CYS A N 1
ATOM 1452 C CA . CYS A 1 192 ? -15.515 6.572 47.923 1.00 25.43 192 CYS A CA 1
ATOM 1453 C C . CYS A 1 192 ? -14.473 7.351 48.733 1.00 25.83 192 CYS A C 1
ATOM 1454 O O . CYS A 1 192 ? -13.304 7.209 48.548 1.00 25.42 192 CYS A O 1
ATOM 1457 N N . THR A 1 193 ? -14.930 8.181 49.661 1.00 27.73 193 THR A N 1
ATOM 1458 C CA . THR A 1 193 ? -14.047 9.147 50.378 1.00 28.05 193 THR A CA 1
ATOM 1459 C C . THR A 1 193 ? -12.747 8.537 50.911 1.00 27.05 193 THR A C 1
ATOM 1460 O O . THR A 1 193 ? -11.661 9.066 50.686 1.00 26.16 193 THR A O 1
ATOM 1464 N N . VAL A 1 194 ? -12.846 7.393 51.592 1.00 27.02 194 VAL A N 1
ATOM 1465 C CA . VAL A 1 194 ? -11.656 6.790 52.159 1.00 26.44 194 VAL A CA 1
ATOM 1466 C C . VAL A 1 194 ? -10.674 6.333 51.057 1.00 27.02 194 VAL A C 1
ATOM 1467 O O . VAL A 1 194 ? -9.455 6.558 51.197 1.00 26.35 194 VAL A O 1
ATOM 1471 N N . PHE A 1 195 ? -11.185 5.716 49.968 1.00 26.38 195 PHE A N 1
ATOM 1472 C CA . PHE A 1 195 ? -10.306 5.275 48.876 1.00 26.47 195 PHE A CA 1
ATOM 1473 C C . PHE A 1 195 ? -9.696 6.506 48.187 1.00 27.78 195 PHE A C 1
ATOM 1474 O O . PHE A 1 195 ? -8.517 6.525 47.844 1.00 27.82 195 PHE A O 1
ATOM 1482 N N . GLU A 1 196 ? -10.493 7.539 47.990 1.00 29.31 196 GLU A N 1
ATOM 1483 C CA . GLU A 1 196 ? -9.949 8.756 47.393 1.00 32.24 196 GLU A CA 1
ATOM 1484 C C . GLU A 1 196 ? -8.767 9.353 48.187 1.00 33.53 196 GLU A C 1
ATOM 1485 O O . GLU A 1 196 ? -7.858 9.935 47.620 1.00 34.28 196 GLU A O 1
ATOM 1491 N N . ASP A 1 197 ? -8.768 9.160 49.500 1.00 34.80 197 ASP A N 1
ATOM 1492 C CA . ASP A 1 197 ? -7.678 9.653 50.353 1.00 36.07 197 ASP A CA 1
ATOM 1493 C C . ASP A 1 197 ? -6.446 8.727 50.449 1.00 35.90 197 ASP A C 1
ATOM 1494 O O . ASP A 1 197 ? -5.385 9.202 50.871 1.00 36.01 197 ASP A O 1
ATOM 1499 N N . SER A 1 198 ? -6.586 7.445 50.062 1.00 34.92 198 SER A N 1
ATOM 1500 C CA . SER A 1 198 ? -5.496 6.436 50.105 1.00 34.36 198 SER A CA 1
ATOM 1501 C C . SER A 1 198 ? -4.140 6.963 49.621 1.00 34.86 198 SER A C 1
ATOM 1502 O O . SER A 1 198 ? -4.063 7.742 48.642 1.00 34.27 198 SER A O 1
ATOM 1505 N N . GLU A 1 199 ? -3.072 6.506 50.279 1.00 34.39 199 GLU A N 1
ATOM 1506 C CA . GLU A 1 199 ? -1.715 6.897 49.887 1.00 34.90 199 GLU A CA 1
ATOM 1507 C C . GLU A 1 199 ? -0.811 5.687 49.629 1.00 33.94 199 GLU A C 1
ATOM 1508 O O . GLU A 1 199 ? 0.385 5.856 49.343 1.00 35.62 199 GLU A O 1
ATOM 1510 N N . LEU A 1 200 ? -1.376 4.479 49.724 1.00 32.40 200 LEU A N 1
ATOM 1511 C CA . LEU A 1 200 ? -0.670 3.221 49.457 1.00 30.45 200 LEU A CA 1
ATOM 1512 C C . LEU A 1 200 ? 0.165 3.203 48.160 1.00 30.38 200 LEU A C 1
ATOM 1513 O O . LEU A 1 200 ? 1.293 2.652 48.133 1.00 29.58 200 LEU A O 1
ATOM 1518 N N . ALA A 1 201 ? -0.369 3.828 47.100 1.00 29.89 201 ALA A N 1
ATOM 1519 C CA . ALA A 1 201 ? 0.283 3.788 45.768 1.00 30.40 201 ALA A CA 1
ATOM 1520 C C . ALA A 1 201 ? 1.558 4.587 45.770 1.00 30.21 201 ALA A C 1
ATOM 1521 O O . ALA A 1 201 ? 2.588 4.125 45.267 1.00 29.04 201 ALA A O 1
ATOM 1523 N N . ASP A 1 202 ? 1.467 5.796 46.328 1.00 31.73 202 ASP A N 1
ATOM 1524 C CA . ASP A 1 202 ? 2.606 6.714 46.482 1.00 32.46 202 ASP A CA 1
ATOM 1525 C C . ASP A 1 202 ? 3.774 6.048 47.254 1.00 32.15 202 ASP A C 1
ATOM 1526 O O . ASP A 1 202 ? 4.962 6.096 46.841 1.00 31.92 202 ASP A O 1
ATOM 1531 N N . THR A 1 203 ? 3.424 5.419 48.370 1.00 31.81 203 THR A N 1
ATOM 1532 C CA . THR A 1 203 ? 4.402 4.707 49.184 1.00 31.74 203 THR A CA 1
ATOM 1533 C C . THR A 1 203 ? 5.112 3.684 48.356 1.00 31.73 203 THR A C 1
ATOM 1534 O O . THR A 1 203 ? 6.358 3.710 48.275 1.00 31.78 203 THR A O 1
ATOM 1538 N N . VAL A 1 204 ? 4.329 2.779 47.744 1.00 31.91 204 VAL A N 1
ATOM 1539 C CA . VAL A 1 204 ? 4.877 1.744 46.877 1.00 31.48 204 VAL A CA 1
ATOM 1540 C C . VAL A 1 204 ? 5.701 2.309 45.720 1.00 30.92 204 VAL A C 1
ATOM 1541 O O . VAL A 1 204 ? 6.755 1.784 45.413 1.00 30.10 204 VAL A O 1
ATOM 1545 N N . GLU A 1 205 ? 5.207 3.377 45.104 1.00 30.81 205 GLU A N 1
ATOM 1546 C CA . GLU A 1 205 ? 5.893 4.014 44.024 1.00 30.68 205 GLU A CA 1
ATOM 1547 C C . GLU A 1 205 ? 7.274 4.392 44.536 1.00 30.76 205 GLU A C 1
ATOM 1548 O O . GLU A 1 205 ? 8.279 3.996 43.936 1.00 30.05 205 GLU A O 1
ATOM 1554 N N . ALA A 1 206 ? 7.321 5.131 45.648 1.00 30.57 206 ALA A N 1
ATOM 1555 C CA . ALA A 1 206 ? 8.610 5.641 46.180 1.00 30.12 206 ALA A CA 1
ATOM 1556 C C . ALA A 1 206 ? 9.509 4.478 46.560 1.00 30.27 206 ALA A C 1
ATOM 1557 O O . ALA A 1 206 ? 10.675 4.450 46.182 1.00 29.55 206 ALA A O 1
ATOM 1559 N N . ASN A 1 207 ? 8.963 3.480 47.263 1.00 30.35 207 ASN A N 1
ATOM 1560 C CA . ASN A 1 207 ? 9.831 2.408 47.700 1.00 31.02 207 ASN A CA 1
ATOM 1561 C C . ASN A 1 207 ? 10.487 1.757 46.512 1.00 31.14 207 ASN A C 1
ATOM 1562 O O . ASN A 1 207 ? 11.702 1.567 46.529 1.00 32.24 207 ASN A O 1
ATOM 1567 N N . PHE A 1 208 ? 9.721 1.474 45.453 1.00 30.05 208 PHE A N 1
ATOM 1568 C CA . PHE A 1 208 ? 10.303 0.796 44.301 1.00 28.23 208 PHE A CA 1
ATOM 1569 C C . PHE A 1 208 ? 11.182 1.703 43.448 1.00 27.59 208 PHE A C 1
ATOM 1570 O O . PHE A 1 208 ? 12.144 1.227 42.894 1.00 25.52 208 PHE A O 1
ATOM 1578 N N . THR A 1 209 ? 10.853 2.995 43.354 1.00 28.01 209 THR A N 1
ATOM 1579 C CA . THR A 1 209 ? 11.643 3.851 42.516 1.00 29.96 209 THR A CA 1
ATOM 1580 C C . THR A 1 209 ? 13.049 3.964 43.111 1.00 30.85 209 THR A C 1
ATOM 1581 O O . THR A 1 209 ? 14.038 3.912 42.385 1.00 30.81 209 THR A O 1
ATOM 1585 N N . ALA A 1 210 ? 13.127 4.035 44.438 1.00 31.88 210 ALA A N 1
ATOM 1586 C CA . ALA A 1 210 ? 14.415 4.009 45.154 1.00 32.99 210 ALA A CA 1
ATOM 1587 C C . ALA A 1 210 ? 15.296 2.777 44.871 1.00 33.06 210 ALA A C 1
ATOM 1588 O O . ALA A 1 210 ? 16.500 2.838 45.115 1.00 33.51 210 ALA A O 1
ATOM 1590 N N . THR A 1 211 ? 14.731 1.694 44.334 1.00 32.37 211 THR A N 1
ATOM 1591 C CA . THR A 1 211 ? 15.557 0.548 44.021 1.00 32.52 211 THR A CA 1
ATOM 1592 C C . THR A 1 211 ? 16.233 0.533 42.633 1.00 32.26 211 THR A C 1
ATOM 1593 O O . THR A 1 211 ? 17.059 -0.370 42.354 1.00 32.35 211 THR A O 1
ATOM 1597 N N . PHE A 1 212 ? 15.869 1.450 41.736 1.00 30.87 212 PHE A N 1
ATOM 1598 C CA . PHE A 1 212 ? 16.480 1.399 40.381 1.00 29.14 212 PHE A CA 1
ATOM 1599 C C . PHE A 1 212 ? 16.692 2.750 39.762 1.00 27.53 212 PHE A C 1
ATOM 1600 O O . PHE A 1 212 ? 17.532 2.871 38.871 1.00 27.40 212 PHE A O 1
ATOM 1608 N N . VAL A 1 213 ? 15.948 3.753 40.217 1.00 26.08 213 VAL A N 1
ATOM 1609 C CA . VAL A 1 213 ? 16.117 5.107 39.676 1.00 25.73 213 VAL A CA 1
ATOM 1610 C C . VAL A 1 213 ? 17.437 5.844 40.035 1.00 27.00 213 VAL A C 1
ATOM 1611 O O . VAL A 1 213 ? 18.009 6.495 39.157 1.00 27.55 213 VAL A O 1
ATOM 1615 N N . PRO A 1 214 ? 17.908 5.784 41.318 1.00 27.91 214 PRO A N 1
ATOM 1616 C CA . PRO A 1 214 ? 19.215 6.418 41.681 1.00 27.49 214 PRO A CA 1
ATOM 1617 C C . PRO A 1 214 ? 20.404 6.084 40.737 1.00 27.34 214 PRO A C 1
ATOM 1618 O O . PRO A 1 214 ? 21.148 6.954 40.399 1.00 26.16 214 PRO A O 1
ATOM 1622 N N . SER A 1 215 ? 20.581 4.830 40.327 1.00 28.76 215 SER A N 1
ATOM 1623 C CA . SER A 1 215 ? 21.608 4.491 39.324 1.00 29.54 215 SER A CA 1
ATOM 1624 C C . SER A 1 215 ? 21.450 5.268 38.036 1.00 29.89 215 SER A C 1
ATOM 1625 O O . SER A 1 215 ? 22.447 5.645 37.407 1.00 30.45 215 SER A O 1
ATOM 1628 N N . ILE A 1 216 ? 20.192 5.474 37.621 1.00 29.30 216 ILE A N 1
ATOM 1629 C CA . ILE A 1 216 ? 19.933 6.176 36.384 1.00 28.84 216 ILE A CA 1
ATOM 1630 C C . ILE A 1 216 ? 20.212 7.624 36.631 1.00 29.18 216 ILE A C 1
ATOM 1631 O O . ILE A 1 216 ? 20.986 8.230 35.905 1.00 29.59 216 ILE A O 1
ATOM 1636 N N . ARG A 1 217 ? 19.620 8.172 37.689 1.00 28.89 217 ARG A N 1
ATOM 1637 C CA . ARG A 1 217 ? 19.945 9.547 38.096 1.00 29.88 217 ARG A CA 1
ATOM 1638 C C . ARG A 1 217 ? 21.460 9.813 38.037 1.00 30.22 217 ARG A C 1
ATOM 1639 O O . ARG A 1 217 ? 21.920 10.839 37.530 1.00 31.01 217 ARG A O 1
ATOM 1647 N N . GLN A 1 218 ? 22.231 8.890 38.557 1.00 30.44 218 GLN A N 1
ATOM 1648 C CA . GLN A 1 218 ? 23.663 9.111 38.632 1.00 32.63 218 GLN A CA 1
ATOM 1649 C C . GLN A 1 218 ? 24.308 9.256 37.240 1.00 31.36 218 GLN A C 1
ATOM 1650 O O . GLN A 1 218 ? 25.027 10.226 36.979 1.00 30.72 218 GLN A O 1
ATOM 1656 N N . ARG A 1 219 ? 24.013 8.289 36.370 1.00 31.21 219 ARG A N 1
ATOM 1657 C CA . ARG A 1 219 ? 24.483 8.281 34.995 1.00 31.37 219 ARG A CA 1
ATOM 1658 C C . ARG A 1 219 ? 24.045 9.532 34.264 1.00 32.03 219 ARG A C 1
ATOM 1659 O O . ARG A 1 219 ? 24.857 10.113 33.536 1.00 32.38 219 ARG A O 1
ATOM 1667 N N . LEU A 1 220 ? 22.799 9.978 34.459 1.00 31.01 220 LEU A N 1
ATOM 1668 C CA . LEU A 1 220 ? 22.405 11.201 33.773 1.00 31.45 220 LEU A CA 1
ATOM 1669 C C . LEU A 1 220 ? 23.202 12.424 34.231 1.00 31.75 220 LEU A C 1
ATOM 1670 O O . LEU A 1 220 ? 23.558 13.282 33.405 1.00 31.18 220 LEU A O 1
ATOM 1675 N N . GLU A 1 221 ? 23.470 12.530 35.528 1.00 32.21 221 GLU A N 1
ATOM 1676 C CA . GLU A 1 221 ? 24.188 13.708 36.045 1.00 33.71 221 GLU A CA 1
ATOM 1677 C C . GLU A 1 221 ? 25.643 13.658 35.589 1.00 33.95 221 GLU A C 1
ATOM 1678 O O . GLU A 1 221 ? 26.220 14.672 35.277 1.00 34.04 221 GLU A O 1
ATOM 1684 N N . ASN A 1 222 ? 26.178 12.451 35.509 1.00 35.22 222 ASN A N 1
ATOM 1685 C CA . ASN A 1 222 ? 27.484 12.191 34.953 1.00 37.40 222 ASN A CA 1
ATOM 1686 C C . ASN A 1 222 ? 27.656 12.656 33.524 1.00 37.99 222 ASN A C 1
ATOM 1687 O O . ASN A 1 222 ? 28.698 13.242 33.194 1.00 37.37 222 ASN A O 1
ATOM 1692 N N . ASP A 1 223 ? 26.648 12.367 32.685 1.00 38.07 223 ASP A N 1
ATOM 1693 C CA . ASP A 1 223 ? 26.716 12.638 31.237 1.00 38.30 223 ASP A CA 1
ATOM 1694 C C . ASP A 1 223 ? 26.375 14.094 30.897 1.00 38.07 223 ASP A C 1
ATOM 1695 O O . ASP A 1 223 ? 26.873 14.649 29.910 1.00 38.21 223 ASP A O 1
ATOM 1700 N N . LEU A 1 224 ? 25.515 14.696 31.705 1.00 37.70 224 LEU A N 1
ATOM 1701 C CA . LEU A 1 224 ? 25.118 16.074 31.529 1.00 37.37 224 LEU A CA 1
ATOM 1702 C C . LEU A 1 224 ? 25.694 16.936 32.644 1.00 37.60 224 LEU A C 1
ATOM 1703 O O . LEU A 1 224 ? 24.964 17.327 33.558 1.00 37.57 224 LEU A O 1
ATOM 1708 N N . SER A 1 225 ? 26.997 17.234 32.568 1.00 37.57 225 SER A N 1
ATOM 1709 C CA . SER A 1 225 ? 27.664 18.105 33.551 1.00 38.05 225 SER A CA 1
ATOM 1710 C C . SER A 1 225 ? 26.958 19.399 33.791 1.00 37.26 225 SER A C 1
ATOM 1711 O O . SER A 1 225 ? 26.649 20.123 32.864 1.00 38.27 225 SER A O 1
ATOM 1714 N N . GLY A 1 226 ? 26.753 19.724 35.049 1.00 36.58 226 GLY A N 1
ATOM 1715 C CA . GLY A 1 226 ? 26.086 20.971 35.411 1.00 36.10 226 GLY A CA 1
ATOM 1716 C C . GLY A 1 226 ? 24.646 20.729 35.814 1.00 35.20 226 GLY A C 1
ATOM 1717 O O . GLY A 1 226 ? 23.963 21.606 36.348 1.00 36.47 226 GLY A O 1
ATOM 1718 N N . VAL A 1 227 ? 24.185 19.515 35.582 1.00 34.54 227 VAL A N 1
ATOM 1719 C CA . VAL A 1 227 ? 22.790 19.184 35.845 1.00 33.20 227 VAL A CA 1
ATOM 1720 C C . VAL A 1 227 ? 22.623 18.409 37.154 1.00 32.58 227 VAL A C 1
ATOM 1721 O O . VAL A 1 227 ? 23.447 17.542 37.500 1.00 31.59 227 VAL A O 1
ATOM 1725 N N . THR A 1 228 ? 21.542 18.704 37.859 1.00 31.45 228 THR A N 1
ATOM 1726 C CA . THR A 1 228 ? 21.239 17.990 39.085 1.00 31.84 228 THR A CA 1
ATOM 1727 C C . THR A 1 228 ? 19.736 17.575 39.105 1.00 31.14 228 THR A C 1
ATOM 1728 O O . THR A 1 228 ? 18.842 18.401 38.887 1.00 31.05 228 THR A O 1
ATOM 1732 N N . LEU A 1 229 ? 19.463 16.289 39.319 1.00 29.77 229 LEU A N 1
ATOM 1733 C CA . LEU A 1 229 ? 18.127 15.752 39.097 1.00 28.83 229 LEU A CA 1
ATOM 1734 C C . LEU A 1 229 ? 17.570 15.046 40.319 1.00 28.78 229 LEU A C 1
ATOM 1735 O O . LEU A 1 229 ? 18.333 14.400 41.087 1.00 28.78 229 LEU A O 1
ATOM 1740 N N . THR A 1 230 ? 16.254 15.113 40.510 1.00 27.89 230 THR A N 1
ATOM 1741 C CA . THR A 1 230 ? 15.655 14.248 41.527 1.00 27.61 230 THR A CA 1
ATOM 1742 C C . THR A 1 230 ? 15.297 12.917 40.872 1.00 28.13 230 THR A C 1
ATOM 1743 O O . THR A 1 230 ? 15.178 12.827 39.672 1.00 28.07 230 THR A O 1
ATOM 1747 N N . ASP A 1 231 ? 15.141 11.879 41.664 1.00 28.80 231 ASP A N 1
ATOM 1748 C CA . ASP A 1 231 ? 14.563 10.644 41.162 1.00 29.97 231 ASP A CA 1
ATOM 1749 C C . ASP A 1 231 ? 13.258 10.896 40.364 1.00 30.08 231 ASP A C 1
ATOM 1750 O O . ASP A 1 231 ? 13.050 10.312 39.291 1.00 30.71 231 ASP A O 1
ATOM 1755 N N . THR A 1 232 ? 12.385 11.769 40.877 1.00 29.40 232 THR A N 1
ATOM 1756 C CA . THR A 1 232 ? 11.113 11.978 40.238 1.00 28.11 232 THR A CA 1
ATOM 1757 C C . THR A 1 232 ? 11.354 12.559 38.856 1.00 28.42 232 THR A C 1
ATOM 1758 O O . THR A 1 232 ? 10.663 12.181 37.892 1.00 28.62 232 THR A O 1
ATOM 1762 N N . GLU A 1 233 ? 12.357 13.441 38.746 1.00 27.46 233 GLU A N 1
ATOM 1763 C CA . GLU A 1 233 ? 12.612 14.068 37.470 1.00 25.85 233 GLU A CA 1
ATOM 1764 C C . GLU A 1 233 ? 13.086 13.050 36.456 1.00 25.20 233 GLU A C 1
ATOM 1765 O O . GLU A 1 233 ? 12.791 13.172 35.282 1.00 25.38 233 GLU A O 1
ATOM 1771 N N . VAL A 1 234 ? 13.789 12.028 36.903 1.00 23.95 234 VAL A N 1
ATOM 1772 C CA . VAL A 1 234 ? 14.288 11.048 35.989 1.00 23.38 234 VAL A CA 1
ATOM 1773 C C . VAL A 1 234 ? 13.087 10.306 35.419 1.00 23.76 234 VAL A C 1
ATOM 1774 O O . VAL A 1 234 ? 13.086 10.014 34.236 1.00 23.48 234 VAL A O 1
ATOM 1778 N N . THR A 1 235 ? 12.083 9.996 36.248 1.00 22.30 235 THR A N 1
ATOM 1779 C CA . THR A 1 235 ? 10.933 9.348 35.702 1.00 22.09 235 THR A CA 1
ATOM 1780 C C . THR A 1 235 ? 10.183 10.277 34.702 1.00 21.87 235 THR A C 1
ATOM 1781 O O . THR A 1 235 ? 9.595 9.795 33.763 1.00 21.84 235 THR A O 1
ATOM 1785 N N . TYR A 1 236 ? 10.248 11.593 34.857 1.00 22.08 236 TYR A N 1
ATOM 1786 C CA . TYR A 1 236 ? 9.691 12.489 33.851 1.00 21.85 236 TYR A CA 1
ATOM 1787 C C . TYR A 1 236 ? 10.359 12.299 32.489 1.00 22.66 236 TYR A C 1
ATOM 1788 O O . TYR A 1 236 ? 9.682 12.216 31.480 1.00 23.32 236 TYR A O 1
ATOM 1797 N N . LEU A 1 237 ? 11.687 12.257 32.431 1.00 22.85 237 LEU A N 1
ATOM 1798 C CA . LEU A 1 237 ? 12.358 11.984 31.166 1.00 22.66 237 LEU A CA 1
ATOM 1799 C C . LEU A 1 237 ? 12.073 10.601 30.637 1.00 23.30 237 LEU A C 1
ATOM 1800 O O . LEU A 1 237 ? 12.258 10.342 29.450 1.00 24.03 237 LEU A O 1
ATOM 1805 N N . MET A 1 238 ? 11.687 9.673 31.512 1.00 23.34 238 MET A N 1
ATOM 1806 C CA . MET A 1 238 ? 11.287 8.359 31.025 1.00 23.53 238 MET A CA 1
ATOM 1807 C C . MET A 1 238 ? 9.885 8.440 30.400 1.00 24.03 238 MET A C 1
ATOM 1808 O O . MET A 1 238 ? 9.627 7.833 29.361 1.00 23.26 238 MET A O 1
ATOM 1813 N N . ASP A 1 239 ? 9.018 9.241 31.016 1.00 24.34 239 ASP A N 1
ATOM 1814 C CA . ASP A 1 239 ? 7.672 9.425 30.546 1.00 25.29 239 ASP A CA 1
ATOM 1815 C C . ASP A 1 239 ? 7.718 10.058 29.132 1.00 25.68 239 ASP A C 1
ATOM 1816 O O . ASP A 1 239 ? 6.970 9.678 28.224 1.00 26.21 239 ASP A O 1
ATOM 1821 N N . MET A 1 240 ? 8.595 11.027 28.958 1.00 25.97 240 MET A N 1
ATOM 1822 C CA . MET A 1 240 ? 8.749 11.707 27.660 1.00 27.09 240 MET A CA 1
ATOM 1823 C C . MET A 1 240 ? 9.031 10.763 26.482 1.00 27.22 240 MET A C 1
ATOM 1824 O O . MET A 1 240 ? 8.656 11.043 25.350 1.00 27.15 240 MET A O 1
ATOM 1829 N N . CYS A 1 241 ? 9.665 9.634 26.750 1.00 26.67 241 CYS A N 1
ATOM 1830 C CA . CYS A 1 241 ? 9.907 8.690 25.681 1.00 27.66 241 CYS A CA 1
ATOM 1831 C C . CYS A 1 241 ? 8.555 8.196 25.024 1.00 28.20 241 CYS A C 1
ATOM 1832 O O . CYS A 1 241 ? 8.434 8.082 23.812 1.00 28.17 241 CYS A O 1
ATOM 1835 N N . SER A 1 242 ? 7.535 7.952 25.825 1.00 27.66 242 SER A N 1
ATOM 1836 C CA . SER A 1 242 ? 6.273 7.576 25.256 1.00 27.39 242 SER A CA 1
ATOM 1837 C C . SER A 1 242 ? 5.596 8.791 24.661 1.00 27.34 242 SER A C 1
ATOM 1838 O O . SER A 1 242 ? 5.152 8.740 23.560 1.00 27.47 242 SER A O 1
ATOM 1841 N N . PHE A 1 243 ? 5.505 9.878 25.403 1.00 27.52 243 PHE A N 1
ATOM 1842 C CA . PHE A 1 243 ? 4.803 11.042 24.933 1.00 27.75 243 PHE A CA 1
ATOM 1843 C C . PHE A 1 243 ? 5.434 11.719 23.735 1.00 29.00 243 PHE A C 1
ATOM 1844 O O . PHE A 1 243 ? 4.708 12.230 22.896 1.00 29.91 243 PHE A O 1
ATOM 1852 N N . ASP A 1 244 ? 6.759 11.727 23.643 1.00 29.63 244 ASP A N 1
ATOM 1853 C CA . ASP A 1 244 ? 7.440 12.272 22.461 1.00 30.81 244 ASP A CA 1
ATOM 1854 C C . ASP A 1 244 ? 7.453 11.296 21.272 1.00 32.37 244 ASP A C 1
ATOM 1855 O O . ASP A 1 244 ? 7.748 11.700 20.151 1.00 33.47 244 ASP A O 1
ATOM 1860 N N . THR A 1 245 ? 7.190 10.007 21.491 1.00 34.10 245 THR A N 1
ATOM 1861 C CA . THR A 1 245 ? 7.067 9.093 20.356 1.00 35.20 245 THR A CA 1
ATOM 1862 C C . THR A 1 245 ? 5.684 9.271 19.674 1.00 37.19 245 THR A C 1
ATOM 1863 O O . THR A 1 245 ? 5.589 9.504 18.456 1.00 38.08 245 THR A O 1
ATOM 1867 N N . ILE A 1 246 ? 4.620 9.246 20.465 1.00 37.88 246 ILE A N 1
ATOM 1868 C CA . ILE A 1 246 ? 3.302 9.026 19.915 1.00 38.72 246 ILE A CA 1
ATOM 1869 C C . ILE A 1 246 ? 2.440 10.284 19.776 1.00 40.03 246 ILE A C 1
ATOM 1870 O O . ILE A 1 246 ? 1.224 10.217 19.569 1.00 40.60 246 ILE A O 1
ATOM 1875 N N . SER A 1 247 ? 3.099 11.426 19.900 1.00 41.93 247 SER A N 1
ATOM 1876 C CA . SER A 1 247 ? 2.494 12.739 19.723 1.00 44.13 247 SER A CA 1
ATOM 1877 C C . SER A 1 247 ? 2.764 13.281 18.339 1.00 45.02 247 SER A C 1
ATOM 1878 O O . SER A 1 247 ? 2.184 14.270 17.926 1.00 46.32 247 SER A O 1
ATOM 1881 N N . THR A 1 248 ? 3.654 12.632 17.626 1.00 46.51 248 THR A N 1
ATOM 1882 C CA . THR A 1 248 ? 4.225 13.208 16.436 1.00 48.14 248 THR A CA 1
ATOM 1883 C C . THR A 1 248 ? 3.726 12.490 15.190 1.00 48.41 248 THR A C 1
ATOM 1884 O O . THR A 1 248 ? 3.089 11.428 15.272 1.00 48.58 248 THR A O 1
ATOM 1888 N N . SER A 1 249 ? 4.028 13.074 14.034 1.00 48.62 249 SER A N 1
ATOM 1889 C CA . SER A 1 249 ? 3.755 12.443 12.730 1.00 48.65 249 SER A CA 1
ATOM 1890 C C . SER A 1 249 ? 4.542 11.131 12.542 1.00 47.37 249 SER A C 1
ATOM 1891 O O . SER A 1 249 ? 4.088 10.204 11.856 1.00 46.63 249 SER A O 1
ATOM 1894 N N . THR A 1 250 ? 5.712 11.070 13.178 1.00 46.22 250 THR A N 1
ATOM 1895 C CA . THR A 1 250 ? 6.636 9.954 13.030 1.00 45.30 250 THR A CA 1
ATOM 1896 C C . THR A 1 250 ? 6.346 8.775 13.970 1.00 44.28 250 THR A C 1
ATOM 1897 O O . THR A 1 250 ? 7.195 7.902 14.157 1.00 43.69 250 THR A O 1
ATOM 1901 N N . VAL A 1 251 ? 5.147 8.713 14.528 1.00 43.75 251 VAL A N 1
ATOM 1902 C CA . VAL A 1 251 ? 4.860 7.656 15.492 1.00 43.89 251 VAL A CA 1
ATOM 1903 C C . VAL A 1 251 ? 5.238 6.263 15.002 1.00 44.49 251 VAL A C 1
ATOM 1904 O O . VAL A 1 251 ? 5.691 5.421 15.799 1.00 43.60 251 VAL A O 1
ATOM 1908 N N . ASP A 1 252 ? 5.112 6.044 13.689 1.00 45.36 252 ASP A N 1
ATOM 1909 C CA . ASP A 1 252 ? 5.311 4.715 13.084 1.00 45.86 252 ASP A CA 1
ATOM 1910 C C . ASP A 1 252 ? 6.755 4.444 12.651 1.00 45.24 252 ASP A C 1
ATOM 1911 O O . ASP A 1 252 ? 7.141 3.290 12.511 1.00 45.24 252 ASP A O 1
ATOM 1916 N N . THR A 1 253 ? 7.542 5.502 12.463 1.00 44.91 253 THR A N 1
ATOM 1917 C CA . THR A 1 253 ? 8.861 5.395 11.818 1.00 45.15 253 THR A CA 1
ATOM 1918 C C . THR A 1 253 ? 10.017 5.620 12.800 1.00 44.74 253 THR A C 1
ATOM 1919 O O . THR A 1 253 ? 11.046 4.973 12.699 1.00 44.94 253 THR A O 1
ATOM 1923 N N . LYS A 1 254 ? 9.836 6.545 13.744 1.00 44.27 254 LYS A N 1
ATOM 1924 C CA . LYS A 1 254 ? 10.914 6.970 14.676 1.00 43.75 254 LYS A CA 1
ATOM 1925 C C . LYS A 1 254 ? 10.510 6.815 16.163 1.00 42.10 254 LYS A C 1
ATOM 1926 O O . LYS A 1 254 ? 9.456 7.332 16.597 1.00 41.46 254 LYS A O 1
ATOM 1932 N N . LEU A 1 255 ? 11.341 6.101 16.927 1.00 40.87 255 LEU A N 1
ATOM 1933 C CA . LEU A 1 255 ? 11.254 6.105 18.414 1.00 39.63 255 LEU A CA 1
ATOM 1934 C C . LEU A 1 255 ? 11.808 7.423 18.963 1.00 38.67 255 LEU A C 1
ATOM 1935 O O . LEU A 1 255 ? 12.837 7.907 18.459 1.00 38.35 255 LEU A O 1
ATOM 1940 N N . SER A 1 256 ? 11.133 8.035 19.938 1.00 37.28 256 SER A N 1
ATOM 1941 C CA . SER A 1 256 ? 11.671 9.279 20.521 1.00 36.54 256 SER A CA 1
ATOM 1942 C C . SER A 1 256 ? 13.151 9.143 20.927 1.00 35.45 256 SER A C 1
ATOM 1943 O O . SER A 1 256 ? 13.607 8.046 21.276 1.00 35.52 256 SER A O 1
ATOM 1946 N N . PRO A 1 257 ? 13.915 10.239 20.843 1.00 34.93 257 PRO A N 1
ATOM 1947 C CA . PRO A 1 257 ? 15.304 10.222 21.361 1.00 34.11 257 PRO A CA 1
ATOM 1948 C C . PRO A 1 257 ? 15.389 10.053 22.911 1.00 32.89 257 PRO A C 1
ATOM 1949 O O . PRO A 1 257 ? 16.340 9.456 23.429 1.00 32.84 257 PRO A O 1
ATOM 1953 N N . PHE A 1 258 ? 14.380 10.531 23.641 1.00 31.32 258 PHE A N 1
ATOM 1954 C CA . PHE A 1 258 ? 14.297 10.246 25.063 1.00 29.73 258 PHE A CA 1
ATOM 1955 C C . PHE A 1 258 ? 14.462 8.769 25.328 1.00 29.58 258 PHE A C 1
ATOM 1956 O O . PHE A 1 258 ? 15.101 8.376 26.302 1.00 28.46 258 PHE A O 1
ATOM 1964 N N . CYS A 1 259 ? 13.943 7.945 24.429 1.00 29.20 259 CYS A N 1
ATOM 1965 C CA . CYS A 1 259 ? 13.949 6.487 24.673 1.00 30.30 259 CYS A CA 1
ATOM 1966 C C . CYS A 1 259 ? 15.305 5.833 24.861 1.00 31.04 259 CYS A C 1
ATOM 1967 O O . CYS A 1 259 ? 15.432 4.856 25.614 1.00 31.36 259 CYS A O 1
ATOM 1970 N N . ASP A 1 260 ? 16.298 6.387 24.182 1.00 31.98 260 ASP A N 1
ATOM 1971 C CA . ASP A 1 260 ? 17.600 5.770 24.079 1.00 32.85 260 ASP A CA 1
ATOM 1972 C C . ASP A 1 260 ? 18.544 6.277 25.203 1.00 32.18 260 ASP A C 1
ATOM 1973 O O . ASP A 1 260 ? 19.692 5.845 25.319 1.00 32.31 260 ASP A O 1
ATOM 1978 N N . LEU A 1 261 ? 18.043 7.180 26.045 1.00 31.23 261 LEU A N 1
ATOM 1979 C CA . LEU A 1 261 ? 18.769 7.579 27.266 1.00 29.90 261 LEU A CA 1
ATOM 1980 C C . LEU A 1 261 ? 18.713 6.502 28.370 1.00 29.48 261 LEU A C 1
ATOM 1981 O O . LEU A 1 261 ? 19.413 6.610 29.369 1.00 29.18 261 LEU A O 1
ATOM 1986 N N . PHE A 1 262 ? 17.928 5.450 28.137 1.00 28.13 262 PHE A N 1
ATOM 1987 C CA . PHE A 1 262 ? 17.658 4.408 29.118 1.00 27.34 262 PHE A CA 1
ATOM 1988 C C . PHE A 1 262 ? 17.781 3.055 28.460 1.00 27.05 262 PHE A C 1
ATOM 1989 O O . PHE A 1 262 ? 17.424 2.912 27.313 1.00 27.07 262 PHE A O 1
ATOM 1997 N N . THR A 1 263 ? 18.295 2.075 29.179 1.00 27.39 263 THR A N 1
ATOM 1998 C CA . THR A 1 263 ? 18.526 0.761 28.634 1.00 27.62 263 THR A CA 1
ATOM 1999 C C . THR A 1 263 ? 17.270 -0.079 28.739 1.00 28.55 263 THR A C 1
ATOM 2000 O O . THR A 1 263 ? 16.311 0.287 29.458 1.00 28.43 263 THR A O 1
ATOM 2004 N N . HIS A 1 264 ? 17.302 -1.231 28.064 1.00 28.47 264 HIS A N 1
ATOM 2005 C CA . HIS A 1 264 ? 16.188 -2.135 28.028 1.00 29.55 264 HIS A CA 1
ATOM 2006 C C . HIS A 1 264 ? 15.829 -2.564 29.458 1.00 30.33 264 HIS A C 1
ATOM 2007 O O . HIS A 1 264 ? 14.639 -2.581 29.834 1.00 30.57 264 HIS A O 1
ATOM 2014 N N . ASP A 1 265 ? 16.859 -2.876 30.255 1.00 29.78 265 ASP A N 1
ATOM 2015 C CA . ASP A 1 265 ? 16.643 -3.311 31.622 1.00 29.79 265 ASP A CA 1
ATOM 2016 C C . ASP A 1 265 ? 15.931 -2.242 32.481 1.00 27.59 265 ASP A C 1
ATOM 2017 O O . ASP A 1 265 ? 15.130 -2.587 33.324 1.00 26.25 265 ASP A O 1
ATOM 2022 N N . GLU A 1 266 ? 16.259 -0.972 32.257 1.00 26.26 266 GLU A N 1
ATOM 2023 C CA . GLU A 1 266 ? 15.614 0.154 32.886 1.00 26.13 266 GLU A CA 1
ATOM 2024 C C . GLU A 1 266 ? 14.175 0.318 32.413 1.00 26.28 266 GLU A C 1
ATOM 2025 O O . GLU A 1 266 ? 13.253 0.622 33.234 1.00 26.05 266 GLU A O 1
ATOM 2031 N N . TRP A 1 267 ? 13.933 0.042 31.130 1.00 25.26 267 TRP A N 1
ATOM 2032 C CA . TRP A 1 267 ? 12.526 -0.023 30.684 1.00 24.27 267 TRP A CA 1
ATOM 2033 C C . TRP A 1 267 ? 11.756 -1.147 31.391 1.00 24.67 267 TRP A C 1
ATOM 2034 O O . TRP A 1 267 ? 10.543 -0.987 31.739 1.00 24.53 267 TRP A O 1
ATOM 2045 N N . ILE A 1 268 ? 12.431 -2.271 31.636 1.00 23.14 268 ILE A N 1
ATOM 2046 C CA . ILE A 1 268 ? 11.765 -3.333 32.394 1.00 23.92 268 ILE A CA 1
ATOM 2047 C C . ILE A 1 268 ? 11.308 -2.884 33.808 1.00 23.69 268 ILE A C 1
ATOM 2048 O O . ILE A 1 268 ? 10.169 -3.113 34.232 1.00 24.13 268 ILE A O 1
ATOM 2053 N N . ASN A 1 269 ? 12.196 -2.217 34.516 1.00 23.04 269 ASN A N 1
ATOM 2054 C CA . ASN A 1 269 ? 11.827 -1.613 35.793 1.00 22.48 269 ASN A CA 1
ATOM 2055 C C . ASN A 1 269 ? 10.726 -0.579 35.639 1.00 21.52 269 ASN A C 1
ATOM 2056 O O . ASN A 1 269 ? 9.738 -0.639 36.381 1.00 22.12 269 ASN A O 1
ATOM 2061 N N . TYR A 1 270 ? 10.863 0.357 34.677 1.00 19.79 270 TYR A N 1
ATOM 2062 C CA . TYR A 1 270 ? 9.801 1.325 34.403 1.00 19.13 270 TYR A CA 1
ATOM 2063 C C . TYR A 1 270 ? 8.443 0.686 34.236 1.00 18.45 270 TYR A C 1
ATOM 2064 O O . TYR A 1 270 ? 7.492 1.095 34.875 1.00 16.35 270 TYR A O 1
ATOM 2073 N N . ASP A 1 271 ? 8.376 -0.343 33.385 1.00 19.08 271 ASP A N 1
ATOM 2074 C CA . ASP A 1 271 ? 7.140 -1.016 33.095 1.00 19.50 271 ASP A CA 1
ATOM 2075 C C . ASP A 1 271 ? 6.593 -1.580 34.385 1.00 20.29 271 ASP A C 1
ATOM 2076 O O . ASP A 1 271 ? 5.373 -1.419 34.691 1.00 20.91 271 ASP A O 1
ATOM 2081 N N . TYR A 1 272 ? 7.474 -2.226 35.161 1.00 19.75 272 TYR A N 1
ATOM 2082 C CA . TYR A 1 272 ? 7.029 -2.849 36.396 1.00 18.87 272 TYR A CA 1
ATOM 2083 C C . TYR A 1 272 ? 6.557 -1.792 37.359 1.00 19.47 272 TYR A C 1
ATOM 2084 O O . TYR A 1 272 ? 5.486 -1.925 37.965 1.00 19.97 272 TYR A O 1
ATOM 2093 N N . LEU A 1 273 ? 7.321 -0.710 37.477 1.00 19.26 273 LEU A N 1
ATOM 2094 C CA . LEU A 1 273 ? 6.855 0.447 38.268 1.00 18.80 273 LEU A CA 1
ATOM 2095 C C . LEU A 1 273 ? 5.431 0.747 37.877 1.00 18.84 273 LEU A C 1
ATOM 2096 O O . LEU A 1 273 ? 4.575 0.981 38.752 1.00 17.58 273 LEU A O 1
ATOM 2101 N N . GLN A 1 274 ? 5.173 0.783 36.551 1.00 19.13 274 GLN A N 1
ATOM 2102 C CA . GLN A 1 274 ? 3.812 1.184 36.114 1.00 19.52 274 GLN A CA 1
ATOM 2103 C C . GLN A 1 274 ? 2.765 0.157 36.561 1.00 19.08 274 GLN A C 1
ATOM 2104 O O . GLN A 1 274 ? 1.731 0.566 37.064 1.00 20.23 274 GLN A O 1
ATOM 2110 N N . SER A 1 275 ? 3.037 -1.150 36.424 1.00 18.54 275 SER A N 1
ATOM 2111 C CA . SER A 1 275 ? 2.142 -2.161 36.986 1.00 17.47 275 SER A CA 1
ATOM 2112 C C . SER A 1 275 ? 1.903 -1.992 38.510 1.00 18.15 275 SER A C 1
ATOM 2113 O O . SER A 1 275 ? 0.775 -2.151 38.983 1.00 16.20 275 SER A O 1
ATOM 2116 N N . LEU A 1 276 ? 2.966 -1.660 39.266 1.00 18.50 276 LEU A N 1
ATOM 2117 C CA . LEU A 1 276 ? 2.825 -1.369 40.719 1.00 19.97 276 LEU A CA 1
ATOM 2118 C C . LEU A 1 276 ? 1.881 -0.232 41.051 1.00 20.52 276 LEU A C 1
ATOM 2119 O O . LEU A 1 276 ? 0.957 -0.415 41.883 1.00 21.12 276 LEU A O 1
ATOM 2124 N N . LYS A 1 277 ? 2.060 0.906 40.381 1.00 20.01 277 LYS A N 1
ATOM 2125 C CA . LYS A 1 277 ? 1.172 2.022 40.597 1.00 20.48 277 LYS A CA 1
ATOM 2126 C C . LYS A 1 277 ? -0.302 1.609 40.405 1.00 20.64 277 LYS A C 1
ATOM 2127 O O . LYS A 1 277 ? -1.198 1.988 41.191 1.00 19.92 277 LYS A O 1
ATOM 2133 N N . LYS A 1 278 ? -0.561 0.843 39.342 1.00 19.94 278 LYS A N 1
ATOM 2134 C CA . LYS A 1 278 ? -1.932 0.467 39.064 1.00 19.51 278 LYS A CA 1
ATOM 2135 C C . LYS A 1 278 ? -2.388 -0.602 40.046 1.00 19.26 278 LYS A C 1
ATOM 2136 O O . LYS A 1 278 ? -3.468 -0.459 40.638 1.00 20.09 278 LYS A O 1
ATOM 2142 N N . TYR A 1 279 ? -1.608 -1.664 40.213 1.00 17.37 279 TYR A N 1
ATOM 2143 C CA . TYR A 1 279 ? -1.964 -2.720 41.186 1.00 18.04 279 TYR A CA 1
ATOM 2144 C C . TYR A 1 279 ? -2.339 -2.262 42.601 1.00 18.18 279 TYR A C 1
ATOM 2145 O O . TYR A 1 279 ? -3.408 -2.655 43.123 1.00 17.74 279 TYR A O 1
ATOM 2154 N N . TYR A 1 280 ? -1.468 -1.426 43.212 1.00 18.81 280 TYR A N 1
ATOM 2155 C CA . TYR A 1 280 ? -1.695 -0.841 44.566 1.00 17.74 280 TYR A CA 1
ATOM 2156 C C . TYR A 1 280 ? -2.532 0.404 44.561 1.00 18.30 280 TYR A C 1
ATOM 2157 O O . TYR A 1 280 ? -3.017 0.809 45.634 1.00 18.81 280 TYR A O 1
ATOM 2166 N N . GLY A 1 281 ? -2.685 1.068 43.403 1.00 17.62 281 GLY A N 1
ATOM 2167 C CA . GLY A 1 281 ? -3.556 2.233 43.358 1.00 17.10 281 GLY A CA 1
ATOM 2168 C C . GLY A 1 281 ? -5.042 1.867 43.228 1.00 18.33 281 GLY A C 1
ATOM 2169 O O . GLY A 1 281 ? -5.890 2.410 43.928 1.00 18.05 281 GLY A O 1
ATOM 2170 N N . HIS A 1 282 ? -5.357 0.925 42.325 1.00 18.91 282 HIS A N 1
ATOM 2171 C CA . HIS A 1 282 ? -6.715 0.673 41.895 1.00 19.17 282 HIS A CA 1
ATOM 2172 C C . HIS A 1 282 ? -7.082 -0.789 41.809 1.00 18.42 282 HIS A C 1
ATOM 2173 O O . HIS A 1 282 ? -8.276 -1.146 41.792 1.00 19.28 282 HIS A O 1
ATOM 2180 N N . GLY A 1 283 ? -6.082 -1.638 41.798 1.00 18.12 283 GLY A N 1
ATOM 2181 C CA . GLY A 1 283 ? -6.302 -3.097 41.789 1.00 18.06 283 GLY A CA 1
ATOM 2182 C C . GLY A 1 283 ? -6.321 -3.776 43.151 1.00 17.85 283 GLY A C 1
ATOM 2183 O O . GLY A 1 283 ? -6.381 -3.119 44.176 1.00 19.08 283 GLY A O 1
ATOM 2184 N N . ALA A 1 284 ? -6.300 -5.104 43.157 1.00 18.35 284 ALA A N 1
ATOM 2185 C CA . ALA A 1 284 ? -6.343 -5.905 44.404 1.00 19.26 284 ALA A CA 1
ATOM 2186 C C . ALA A 1 284 ? -5.335 -5.524 45.504 1.00 19.74 284 ALA A C 1
ATOM 2187 O O . ALA A 1 284 ? -5.605 -5.786 46.679 1.00 21.17 284 ALA A O 1
ATOM 2189 N N . GLY A 1 285 ? -4.218 -4.890 45.137 1.00 19.19 285 GLY A N 1
ATOM 2190 C CA . GLY A 1 285 ? -3.291 -4.386 46.106 1.00 18.88 285 GLY A CA 1
ATOM 2191 C C . GLY A 1 285 ? -3.842 -3.289 46.998 1.00 20.47 285 GLY A C 1
ATOM 2192 O O . GLY A 1 285 ? -3.274 -3.059 48.093 1.00 19.99 285 GLY A O 1
ATOM 2193 N N . ASN A 1 286 ? -4.875 -2.555 46.533 1.00 18.39 286 ASN A N 1
ATOM 2194 C CA . ASN A 1 286 ? -5.360 -1.510 47.335 1.00 19.15 286 ASN A CA 1
ATOM 2195 C C . ASN A 1 286 ? -6.611 -1.996 48.033 1.00 20.06 286 ASN A C 1
ATOM 2196 O O . ASN A 1 286 ? -7.476 -2.609 47.414 1.00 19.68 286 ASN A O 1
ATOM 2201 N N . PRO A 1 287 ? -6.717 -1.774 49.339 1.00 21.30 287 PRO A N 1
ATOM 2202 C CA . PRO A 1 287 ? -7.852 -2.446 50.009 1.00 21.42 287 PRO A CA 1
ATOM 2203 C C . PRO A 1 287 ? -9.240 -2.045 49.475 1.00 21.20 287 PRO A C 1
ATOM 2204 O O . PRO A 1 287 ? -10.125 -2.848 49.525 1.00 20.08 287 PRO A O 1
ATOM 2208 N N . LEU A 1 288 ? -9.398 -0.837 48.937 1.00 20.98 288 LEU A N 1
ATOM 2209 C CA . LEU A 1 288 ? -10.682 -0.434 48.389 1.00 20.93 288 LEU A CA 1
ATOM 2210 C C . LEU A 1 288 ? -10.686 -0.316 46.831 1.00 20.58 288 LEU A C 1
ATOM 2211 O O . LEU A 1 288 ? -11.622 0.281 46.239 1.00 20.62 288 LEU A O 1
ATOM 2216 N N . GLY A 1 289 ? -9.647 -0.869 46.195 1.00 18.92 289 GLY A N 1
ATOM 2217 C CA . GLY A 1 289 ? -9.451 -0.791 44.756 1.00 18.49 289 GLY A CA 1
ATOM 2218 C C . GLY A 1 289 ? -10.519 -1.596 44.007 1.00 17.83 289 GLY A C 1
ATOM 2219 O O . GLY A 1 289 ? -11.320 -1.010 43.263 1.00 17.80 289 GLY A O 1
ATOM 2220 N N . PRO A 1 290 ? -10.585 -2.914 44.249 1.00 16.85 290 PRO A N 1
ATOM 2221 C CA . PRO A 1 290 ? -11.563 -3.744 43.518 1.00 17.18 290 PRO A CA 1
ATOM 2222 C C . PRO A 1 290 ? -12.978 -3.314 43.831 1.00 18.19 290 PRO A C 1
ATOM 2223 O O . PRO A 1 290 ? -13.902 -3.545 43.010 1.00 18.82 290 PRO A O 1
ATOM 2227 N N . THR A 1 291 ? -13.124 -2.613 44.968 1.00 18.26 291 THR A N 1
ATOM 2228 C CA . THR A 1 291 ? -14.408 -2.110 45.405 1.00 18.60 291 THR A CA 1
ATOM 2229 C C . THR A 1 291 ? -14.843 -0.955 44.483 1.00 18.69 291 THR A C 1
ATOM 2230 O O . THR A 1 291 ? -16.045 -0.682 44.350 1.00 19.25 291 THR A O 1
ATOM 2234 N N . GLN A 1 292 ? -13.876 -0.320 43.814 1.00 18.09 292 GLN A N 1
ATOM 2235 C CA . GLN A 1 292 ? -14.196 0.758 42.871 1.00 18.39 292 GLN A CA 1
ATOM 2236 C C . GLN A 1 292 ? -14.872 0.189 41.592 1.00 18.55 292 GLN A C 1
ATOM 2237 O O . GLN A 1 292 ? -15.528 0.928 40.849 1.00 19.28 292 GLN A O 1
ATOM 2243 N N . GLY A 1 293 ? -14.757 -1.135 41.384 1.00 18.75 293 GLY A N 1
ATOM 2244 C CA . GLY A 1 293 ? -15.260 -1.792 40.194 1.00 17.58 293 GLY A CA 1
ATOM 2245 C C . GLY A 1 293 ? -16.616 -2.437 40.371 1.00 17.95 293 GLY A C 1
ATOM 2246 O O . GLY A 1 293 ? -17.133 -3.051 39.429 1.00 17.76 293 GLY A O 1
ATOM 2247 N N . VAL A 1 294 ? -17.193 -2.374 41.570 1.00 18.09 294 VAL A N 1
ATOM 2248 C CA . VAL A 1 294 ? -18.381 -3.238 41.789 1.00 18.94 294 VAL A CA 1
ATOM 2249 C C . VAL A 1 294 ? -19.655 -2.670 41.138 1.00 17.57 294 VAL A C 1
ATOM 2250 O O . VAL A 1 294 ? -20.507 -3.411 40.710 1.00 19.56 294 VAL A O 1
ATOM 2254 N N . GLY A 1 295 ? -19.727 -1.362 41.001 1.00 16.95 295 GLY A N 1
ATOM 2255 C CA . GLY A 1 295 ? -20.792 -0.757 40.256 1.00 16.64 295 GLY A CA 1
ATOM 2256 C C . GLY A 1 295 ? -20.922 -1.296 38.852 1.00 15.73 295 GLY A C 1
ATOM 2257 O O . GLY A 1 295 ? -21.985 -1.678 38.452 1.00 16.76 295 GLY A O 1
ATOM 2258 N N . TYR A 1 296 ? -19.825 -1.305 38.111 1.00 14.90 296 TYR A N 1
ATOM 2259 C CA . TYR A 1 296 ? -19.811 -1.703 36.788 1.00 15.10 296 TYR A CA 1
ATOM 2260 C C . TYR A 1 296 ? -20.065 -3.173 36.740 1.00 16.44 296 TYR A C 1
ATOM 2261 O O . TYR A 1 296 ? -20.824 -3.642 35.888 1.00 17.85 296 TYR A O 1
ATOM 2270 N N . ALA A 1 297 ? -19.469 -3.930 37.662 1.00 16.06 297 ALA A N 1
ATOM 2271 C CA . ALA A 1 297 ? -19.679 -5.352 37.714 1.00 14.88 297 ALA A CA 1
ATOM 2272 C C . ALA A 1 297 ? -21.158 -5.668 37.924 1.00 15.47 297 ALA A C 1
ATOM 2273 O O . ALA A 1 297 ? -21.703 -6.581 37.267 1.00 14.88 297 ALA A O 1
ATOM 2275 N N . ASN A 1 298 ? -21.828 -4.916 38.789 1.00 14.70 298 ASN A N 1
ATOM 2276 C CA . ASN A 1 298 ? -23.257 -5.138 38.925 1.00 17.32 298 ASN A CA 1
ATOM 2277 C C . ASN A 1 298 ? -24.084 -4.744 37.696 1.00 18.71 298 ASN A C 1
ATOM 2278 O O . ASN A 1 298 ? -25.054 -5.465 37.365 1.00 19.95 298 ASN A O 1
ATOM 2283 N N . GLU A 1 299 ? -23.687 -3.650 37.014 1.00 17.46 299 GLU A N 1
ATOM 2284 C CA . GLU A 1 299 ? -24.263 -3.327 35.692 1.00 16.60 299 GLU A CA 1
ATOM 2285 C C . GLU A 1 299 ? -24.039 -4.447 34.672 1.00 16.74 299 GLU A C 1
ATOM 2286 O O . GLU A 1 299 ? -24.961 -4.854 33.969 1.00 17.38 299 GLU A O 1
ATOM 2292 N N . LEU A 1 300 ? -22.842 -5.004 34.648 1.00 16.43 300 LEU A N 1
ATOM 2293 C CA . LEU A 1 300 ? -22.569 -6.113 33.764 1.00 17.72 300 LEU A CA 1
ATOM 2294 C C . LEU A 1 300 ? -23.453 -7.313 34.041 1.00 18.12 300 LEU A C 1
ATOM 2295 O O . LEU A 1 300 ? -23.927 -7.948 33.131 1.00 19.90 300 LEU A O 1
ATOM 2300 N N . ILE A 1 301 ? -23.690 -7.621 35.295 1.00 18.37 301 ILE A N 1
ATOM 2301 C CA . ILE A 1 301 ? -24.522 -8.739 35.619 1.00 18.61 301 ILE A CA 1
ATOM 2302 C C . ILE A 1 301 ? -25.998 -8.508 35.169 1.00 18.62 301 ILE A C 1
ATOM 2303 O O . ILE A 1 301 ? -26.711 -9.453 34.762 1.00 18.82 301 ILE A O 1
ATOM 2308 N N . ALA A 1 302 ? -26.464 -7.270 35.276 1.00 18.61 302 ALA A N 1
ATOM 2309 C CA . ALA A 1 302 ? -27.852 -6.943 34.870 1.00 18.94 302 ALA A CA 1
ATOM 2310 C C . ALA A 1 302 ? -27.977 -7.226 33.385 1.00 19.74 302 ALA A C 1
ATOM 2311 O O . ALA A 1 302 ? -28.934 -7.824 32.956 1.00 20.12 302 ALA A O 1
ATOM 2313 N N . ARG A 1 303 ? -26.954 -6.806 32.624 1.00 20.30 303 ARG A N 1
ATOM 2314 C CA . ARG A 1 303 ? -26.880 -7.016 31.191 1.00 19.94 303 ARG A CA 1
ATOM 2315 C C . ARG A 1 303 ? -26.824 -8.501 30.828 1.00 20.45 303 ARG A C 1
ATOM 2316 O O . ARG A 1 303 ? -27.539 -8.955 29.938 1.00 20.01 303 ARG A O 1
ATOM 2324 N N . LEU A 1 304 ? -26.006 -9.263 31.537 1.00 21.39 304 LEU A N 1
ATOM 2325 C CA . LEU A 1 304 ? -25.889 -10.668 31.245 1.00 21.05 304 LEU A CA 1
ATOM 2326 C C . LEU A 1 304 ? -27.169 -11.376 31.604 1.00 22.25 304 LEU A C 1
ATOM 2327 O O . LEU A 1 304 ? -27.573 -12.307 30.900 1.00 23.26 304 LEU A O 1
ATOM 2332 N N . THR A 1 305 ? -27.820 -10.948 32.677 1.00 21.89 305 THR A N 1
ATOM 2333 C CA . THR A 1 305 ? -29.071 -11.636 33.090 1.00 23.08 305 THR A CA 1
ATOM 2334 C C . THR A 1 305 ? -30.370 -10.969 32.689 1.00 22.76 305 THR A C 1
ATOM 2335 O O . THR A 1 305 ? -31.422 -11.421 33.140 1.00 23.25 305 THR A O 1
ATOM 2339 N N . HIS A 1 306 ? -30.283 -9.861 31.920 1.00 23.70 306 HIS A N 1
ATOM 2340 C CA . HIS A 1 306 ? -31.434 -9.105 31.411 1.00 22.54 306 HIS A CA 1
ATOM 2341 C C . HIS A 1 306 ? -32.371 -8.757 32.521 1.00 24.64 306 HIS A C 1
ATOM 2342 O O . HIS A 1 306 ? -33.616 -8.881 32.350 1.00 24.71 306 HIS A O 1
ATOM 2349 N N . SER A 1 307 ? -31.797 -8.317 33.652 1.00 24.39 307 SER A N 1
ATOM 2350 C CA . SER A 1 307 ? -32.589 -8.023 34.864 1.00 24.98 307 SER A CA 1
ATOM 2351 C C . SER A 1 307 ? -32.099 -6.735 35.463 1.00 24.56 307 SER A C 1
ATOM 2352 O O . SER A 1 307 ? -30.961 -6.353 35.208 1.00 23.44 307 SER A O 1
ATOM 2355 N N . PRO A 1 308 ? -32.913 -6.120 36.342 1.00 24.36 308 PRO A N 1
ATOM 2356 C CA . PRO A 1 308 ? -32.575 -4.841 36.992 1.00 24.55 308 PRO A CA 1
ATOM 2357 C C . PRO A 1 308 ? -31.279 -4.881 37.840 1.00 25.32 308 PRO A C 1
ATOM 2358 O O . PRO A 1 308 ? -30.994 -5.877 38.509 1.00 24.34 308 PRO A O 1
ATOM 2362 N N . VAL A 1 309 ? -30.522 -3.780 37.781 1.00 26.11 309 VAL A N 1
ATOM 2363 C CA . VAL A 1 309 ? -29.220 -3.627 38.430 1.00 25.18 309 VAL A CA 1
ATOM 2364 C C . VAL A 1 309 ? -29.492 -3.731 39.895 1.00 26.08 309 VAL A C 1
ATOM 2365 O O . VAL A 1 309 ? -30.433 -3.105 40.361 1.00 25.82 309 VAL A O 1
ATOM 2369 N N . HIS A 1 310 ? -28.722 -4.567 40.592 1.00 26.45 310 HIS A N 1
ATOM 2370 C CA . HIS A 1 310 ? -28.743 -4.592 42.064 1.00 27.60 310 HIS A CA 1
ATOM 2371 C C . HIS A 1 310 ? -27.381 -4.078 42.524 1.00 26.73 310 HIS A C 1
ATOM 2372 O O . HIS A 1 310 ? -26.348 -4.761 42.425 1.00 26.01 310 HIS A O 1
ATOM 2379 N N . ASP A 1 311 ? -27.389 -2.806 42.930 1.00 25.96 311 ASP A N 1
ATOM 2380 C CA . ASP A 1 311 ? -26.178 -2.167 43.333 1.00 26.07 311 ASP A CA 1
ATOM 2381 C C . ASP A 1 311 ? -26.444 -0.981 44.228 1.00 26.54 311 ASP A C 1
ATOM 2382 O O . ASP A 1 311 ? -27.357 -0.213 43.972 1.00 28.19 311 ASP A O 1
ATOM 2387 N N . ASP A 1 312 ? -25.604 -0.792 45.230 1.00 26.24 312 ASP A N 1
ATOM 2388 C CA . ASP A 1 312 ? -25.675 0.401 46.025 1.00 27.35 312 ASP A CA 1
ATOM 2389 C C . ASP A 1 312 ? -24.324 1.023 46.285 1.00 26.38 312 ASP A C 1
ATOM 2390 O O . ASP A 1 312 ? -24.111 1.685 47.307 1.00 25.67 312 ASP A O 1
ATOM 2395 N N . THR A 1 313 ? -23.418 0.833 45.331 1.00 24.13 313 THR A N 1
ATOM 2396 C CA . THR A 1 313 ? -22.126 1.468 45.394 1.00 21.64 313 THR A CA 1
ATOM 2397 C C . THR A 1 313 ? -21.989 2.686 44.440 1.00 21.84 313 THR A C 1
ATOM 2398 O O . THR A 1 313 ? -22.375 3.814 44.781 1.00 22.07 313 THR A O 1
ATOM 2402 N N . SER A 1 314 ? -21.417 2.477 43.257 1.00 20.63 314 SER A N 1
ATOM 2403 C CA . SER A 1 314 ? -21.120 3.581 42.368 1.00 20.93 314 SER A CA 1
ATOM 2404 C C . SER A 1 314 ? -22.214 3.838 41.332 1.00 21.56 314 SER A C 1
ATOM 2405 O O . SER A 1 314 ? -22.057 4.728 40.515 1.00 22.04 314 SER A O 1
ATOM 2408 N N . SER A 1 315 ? -23.290 3.059 41.334 1.00 21.65 315 SER A N 1
ATOM 2409 C CA . SER A 1 315 ? -24.256 3.191 40.288 1.00 22.57 315 SER A CA 1
ATOM 2410 C C . SER A 1 315 ? -25.207 4.371 40.530 1.00 23.55 315 SER A C 1
ATOM 2411 O O . SER A 1 315 ? -25.543 4.720 41.678 1.00 24.27 315 SER A O 1
ATOM 2414 N N . ASN A 1 316 ? -25.584 5.028 39.451 1.00 24.27 316 ASN A N 1
ATOM 2415 C CA . ASN A 1 316 ? -26.613 6.019 39.507 1.00 25.26 316 ASN A CA 1
ATOM 2416 C C . ASN A 1 316 ? -27.976 5.325 39.205 1.00 26.09 316 ASN A C 1
ATOM 2417 O O . ASN A 1 316 ? -28.161 4.757 38.117 1.00 25.96 316 ASN A O 1
ATOM 2422 N N . HIS A 1 317 ? -28.892 5.368 40.184 1.00 25.76 317 HIS A N 1
ATOM 2423 C CA . HIS A 1 317 ? -30.203 4.710 40.141 1.00 26.82 317 HIS A CA 1
ATOM 2424 C C . HIS A 1 317 ? -31.160 5.433 39.194 1.00 26.51 317 HIS A C 1
ATOM 2425 O O . HIS A 1 317 ? -32.060 4.831 38.623 1.00 25.63 317 HIS A O 1
ATOM 2432 N N . THR A 1 318 ? -30.976 6.730 39.032 1.00 26.54 318 THR A N 1
ATOM 2433 C CA . THR A 1 318 ? -31.859 7.435 38.122 1.00 27.19 318 THR A CA 1
ATOM 2434 C C . THR A 1 318 ? -31.554 6.925 36.717 1.00 26.93 318 THR A C 1
ATOM 2435 O O . THR A 1 318 ? -32.482 6.558 35.950 1.00 27.43 318 THR A O 1
ATOM 2439 N N . LEU A 1 319 ? -30.261 6.876 36.400 1.00 25.98 319 LEU A N 1
ATOM 2440 C CA . LEU A 1 319 ? -29.784 6.349 35.116 1.00 25.10 319 LEU A CA 1
ATOM 2441 C C . LEU A 1 319 ? -30.130 4.887 34.888 1.00 25.52 319 LEU A C 1
ATOM 2442 O O . LEU A 1 319 ? -30.568 4.522 33.779 1.00 26.57 319 LEU A O 1
ATOM 2447 N N . ASP A 1 320 ? -29.970 4.042 35.912 1.00 24.22 320 ASP A N 1
ATOM 2448 C CA . ASP A 1 320 ? -30.026 2.617 35.682 1.00 23.96 320 ASP A CA 1
ATOM 2449 C C . ASP A 1 320 ? -31.432 2.019 35.786 1.00 24.28 320 ASP A C 1
ATOM 2450 O O . ASP A 1 320 ? -31.671 0.895 35.358 1.00 24.48 320 ASP A O 1
ATOM 2455 N N . SER A 1 321 ? -32.356 2.721 36.398 1.00 25.21 321 SER A N 1
ATOM 2456 C CA . SER A 1 321 ? -33.670 2.115 36.555 1.00 27.15 321 SER A CA 1
ATOM 2457 C C . SER A 1 321 ? -34.596 2.471 35.378 1.00 27.58 321 SER A C 1
ATOM 2458 O O . SER A 1 321 ? -35.721 2.020 35.365 1.00 28.14 321 SER A O 1
ATOM 2461 N N . SER A 1 322 ? -34.114 3.300 34.439 1.00 28.30 322 SER A N 1
ATOM 2462 C CA . SER A 1 322 ? -34.824 3.687 33.179 1.00 28.81 322 SER A CA 1
ATOM 2463 C C . SER A 1 322 ? -34.297 2.983 31.896 1.00 28.25 322 SER A C 1
ATOM 2464 O O . SER A 1 322 ? -33.097 3.100 31.576 1.00 28.23 322 SER A O 1
ATOM 2467 N N . PRO A 1 323 ? -35.189 2.267 31.154 1.00 27.64 323 PRO A N 1
ATOM 2468 C CA . PRO A 1 323 ? -34.758 1.503 29.970 1.00 26.76 323 PRO A CA 1
ATOM 2469 C C . PRO A 1 323 ? -34.040 2.366 28.934 1.00 26.79 323 PRO A C 1
ATOM 2470 O O . PRO A 1 323 ? -33.176 1.858 28.234 1.00 27.10 323 PRO A O 1
ATOM 2474 N N . ALA A 1 324 ? -34.404 3.649 28.862 1.00 26.14 324 ALA A N 1
ATOM 2475 C CA . ALA A 1 324 ? -33.786 4.647 28.004 1.00 25.54 324 ALA A CA 1
ATOM 2476 C C . ALA A 1 324 ? -32.284 4.849 28.244 1.00 24.81 324 ALA A C 1
ATOM 2477 O O . ALA A 1 324 ? -31.526 5.000 27.292 1.00 25.86 324 ALA A O 1
ATOM 2479 N N . THR A 1 325 ? -31.869 4.892 29.510 1.00 23.78 325 THR A N 1
ATOM 2480 C CA . THR A 1 325 ? -30.478 5.158 29.868 1.00 22.51 325 THR A CA 1
ATOM 2481 C C . THR A 1 325 ? -29.804 3.896 30.392 1.00 22.23 325 THR A C 1
ATOM 2482 O O . THR A 1 325 ? -28.602 3.879 30.611 1.00 23.29 325 THR A O 1
ATOM 2486 N N . PHE A 1 326 ? -30.558 2.828 30.576 1.00 20.70 326 PHE A N 1
ATOM 2487 C CA . PHE A 1 326 ? -29.932 1.542 30.873 1.00 21.07 326 PHE A CA 1
ATOM 2488 C C . PHE A 1 326 ? -30.776 0.364 30.340 1.00 21.62 326 PHE A C 1
ATOM 2489 O O . PHE A 1 326 ? -31.357 -0.388 31.145 1.00 21.69 326 PHE A O 1
ATOM 2497 N N . PRO A 1 327 ? -30.803 0.186 28.997 1.00 22.01 327 PRO A N 1
ATOM 2498 C CA . PRO A 1 327 ? -31.596 -0.873 28.370 1.00 22.23 327 PRO A CA 1
ATOM 2499 C C . PRO A 1 327 ? -30.986 -2.218 28.663 1.00 22.07 327 PRO A C 1
ATOM 2500 O O . PRO A 1 327 ? -29.764 -2.376 28.592 1.00 21.62 327 PRO A O 1
ATOM 2504 N N . LEU A 1 328 ? -31.832 -3.189 28.956 1.00 22.19 328 LEU A N 1
ATOM 2505 C CA . LEU A 1 328 ? -31.377 -4.517 29.397 1.00 22.29 328 LEU A CA 1
ATOM 2506 C C . LEU A 1 328 ? -31.226 -5.577 28.294 1.00 22.98 328 LEU A C 1
ATOM 2507 O O . LEU A 1 328 ? -30.834 -6.730 28.577 1.00 22.41 328 LEU A O 1
ATOM 2512 N N . ASN A 1 329 ? -31.563 -5.225 27.052 1.00 23.01 329 ASN A N 1
ATOM 2513 C CA . ASN A 1 329 ? -31.635 -6.240 25.984 1.00 25.30 329 ASN A CA 1
ATOM 2514 C C . ASN A 1 329 ? -31.096 -5.761 24.659 1.00 24.46 329 ASN A C 1
ATOM 2515 O O . ASN A 1 329 ? -31.753 -5.963 23.648 1.00 25.69 329 ASN A O 1
ATOM 2520 N N . SER A 1 330 ? -29.943 -5.097 24.659 1.00 22.60 330 SER A N 1
ATOM 2521 C CA . SER A 1 330 ? -29.478 -4.361 23.474 1.00 20.04 330 SER A CA 1
ATOM 2522 C C . SER A 1 330 ? -28.496 -5.176 22.676 1.00 18.82 330 SER A C 1
ATOM 2523 O O . SER A 1 330 ? -28.077 -4.728 21.626 1.00 19.31 330 SER A O 1
ATOM 2526 N N . THR A 1 331 ? -28.083 -6.313 23.225 1.00 16.16 331 THR A N 1
ATOM 2527 C CA . THR A 1 331 ? -27.121 -7.212 22.623 1.00 16.65 331 THR A CA 1
ATOM 2528 C C . THR A 1 331 ? -25.703 -6.710 22.513 1.00 16.34 331 THR A C 1
ATOM 2529 O O . THR A 1 331 ? -24.746 -7.461 22.756 1.00 17.12 331 THR A O 1
ATOM 2533 N N . LEU A 1 332 ? -25.556 -5.465 22.126 1.00 15.65 332 LEU A N 1
ATOM 2534 C CA . LEU A 1 332 ? -24.235 -4.903 22.011 1.00 16.24 332 LEU A CA 1
ATOM 2535 C C . LEU A 1 332 ? -24.165 -3.645 22.841 1.00 16.17 332 LEU A C 1
ATOM 2536 O O . LEU A 1 332 ? -25.096 -2.812 22.823 1.00 16.32 332 LEU A O 1
ATOM 2541 N N . TYR A 1 333 ? -23.030 -3.487 23.508 1.00 16.05 333 TYR A N 1
ATOM 2542 C CA . TYR A 1 333 ? -22.795 -2.394 24.445 1.00 14.98 333 TYR A CA 1
ATOM 2543 C C . TYR A 1 333 ? -21.351 -1.989 24.289 1.00 15.55 333 TYR A C 1
ATOM 2544 O O . TYR A 1 333 ? -20.469 -2.825 23.995 1.00 15.29 333 TYR A O 1
ATOM 2553 N N . ALA A 1 334 ? -21.127 -0.682 24.437 1.00 15.69 334 ALA A N 1
ATOM 2554 C CA . ALA A 1 334 ? -19.812 -0.099 24.394 1.00 16.02 334 ALA A CA 1
ATOM 2555 C C . ALA A 1 334 ? -19.753 0.935 25.520 1.00 16.80 334 ALA A C 1
ATOM 2556 O O . ALA A 1 334 ? -20.723 1.695 25.695 1.00 17.58 334 ALA A O 1
ATOM 2558 N N . ASP A 1 335 ? -18.671 0.878 26.334 1.00 16.01 335 ASP A N 1
ATOM 2559 C CA . ASP A 1 335 ? -18.435 1.828 27.413 1.00 15.57 335 ASP A CA 1
ATOM 2560 C C . ASP A 1 335 ? -17.014 2.366 27.258 1.00 16.08 335 ASP A C 1
ATOM 2561 O O . ASP A 1 335 ? -16.119 1.613 26.889 1.00 15.72 335 ASP A O 1
ATOM 2566 N N . PHE A 1 336 ? -16.825 3.672 27.509 1.00 16.20 336 PHE A N 1
ATOM 2567 C CA . PHE A 1 336 ? -15.533 4.371 27.403 1.00 16.60 336 PHE A CA 1
ATOM 2568 C C . PHE A 1 336 ? -15.119 5.082 28.692 1.00 17.09 336 PHE A C 1
ATOM 2569 O O . PHE A 1 336 ? -15.923 5.807 29.312 1.00 16.72 336 PHE A O 1
ATOM 2577 N N . SER A 1 337 ? -13.855 4.932 29.084 1.00 17.03 337 SER A N 1
ATOM 2578 C CA . SER A 1 337 ? -13.425 5.377 30.418 1.00 17.58 337 SER A CA 1
ATOM 2579 C C . SER A 1 337 ? -11.932 5.539 30.496 1.00 17.93 337 SER A C 1
ATOM 2580 O O . SER A 1 337 ? -11.241 5.504 29.459 1.00 18.52 337 SER A O 1
ATOM 2583 N N . HIS A 1 338 ? -11.448 5.704 31.738 1.00 17.72 338 HIS A N 1
ATOM 2584 C CA . HIS A 1 338 ? -10.044 5.972 32.085 1.00 17.27 338 HIS A CA 1
ATOM 2585 C C . HIS A 1 338 ? -9.412 4.665 32.552 1.00 17.16 338 HIS A C 1
ATOM 2586 O O . HIS A 1 338 ? -10.119 3.740 32.934 1.00 16.54 338 HIS A O 1
ATOM 2593 N N . ASP A 1 339 ? -8.078 4.596 32.545 1.00 17.58 339 ASP A N 1
ATOM 2594 C CA . ASP A 1 339 ? -7.375 3.374 32.962 1.00 17.83 339 ASP A CA 1
ATOM 2595 C C . ASP A 1 339 ? -7.658 2.950 34.445 1.00 17.73 339 ASP A C 1
ATOM 2596 O O . ASP A 1 339 ? -7.798 1.776 34.748 1.00 18.74 339 ASP A O 1
ATOM 2601 N N . ASN A 1 340 ? -7.773 3.917 35.344 1.00 16.03 340 ASN A N 1
ATOM 2602 C CA . ASN A 1 340 ? -7.849 3.615 36.750 1.00 16.11 340 ASN A CA 1
ATOM 2603 C C . ASN A 1 340 ? -9.153 2.910 37.046 1.00 15.33 340 ASN A C 1
ATOM 2604 O O . ASN A 1 340 ? -9.166 1.958 37.813 1.00 14.77 340 ASN A O 1
ATOM 2609 N N . GLY A 1 341 ? -10.262 3.422 36.510 1.00 14.34 341 GLY A N 1
ATOM 2610 C CA . GLY A 1 341 ? -11.558 2.753 36.645 1.00 13.65 341 GLY A CA 1
ATOM 2611 C C . GLY A 1 341 ? -11.503 1.386 35.975 1.00 14.92 341 GLY A C 1
ATOM 2612 O O . GLY A 1 341 ? -12.093 0.428 36.467 1.00 14.88 341 GLY A O 1
ATOM 2613 N N . ILE A 1 342 ? -10.747 1.249 34.877 1.00 14.27 342 ILE A N 1
ATOM 2614 C CA . ILE A 1 342 ? -10.769 -0.040 34.153 1.00 14.79 342 ILE A CA 1
ATOM 2615 C C . ILE A 1 342 ? -10.007 -1.098 34.957 1.00 16.63 342 ILE A C 1
ATOM 2616 O O . ILE A 1 342 ? -10.375 -2.267 35.006 1.00 17.32 342 ILE A O 1
ATOM 2621 N N . ILE A 1 343 ? -8.928 -0.681 35.618 1.00 17.75 343 ILE A N 1
ATOM 2622 C CA . ILE A 1 343 ? -8.205 -1.577 36.499 1.00 16.12 343 ILE A CA 1
ATOM 2623 C C . ILE A 1 343 ? -9.185 -2.100 37.581 1.00 15.82 343 ILE A C 1
ATOM 2624 O O . ILE A 1 343 ? -9.331 -3.316 37.770 1.00 16.52 343 ILE A O 1
ATOM 2629 N N . SER A 1 344 ? -9.907 -1.211 38.264 1.00 14.82 344 SER A N 1
ATOM 2630 C CA . SER A 1 344 ? -10.797 -1.660 39.348 1.00 13.70 344 SER A CA 1
ATOM 2631 C C . SER A 1 344 ? -11.830 -2.678 38.889 1.00 15.18 344 SER A C 1
ATOM 2632 O O . SER A 1 344 ? -12.150 -3.663 39.605 1.00 15.72 344 SER A O 1
ATOM 2635 N N . ILE A 1 345 ? -12.382 -2.430 37.704 1.00 15.35 345 ILE A N 1
ATOM 2636 C CA . ILE A 1 345 ? -13.373 -3.302 37.118 1.00 14.29 345 ILE A CA 1
ATOM 2637 C C . ILE A 1 345 ? -12.791 -4.673 36.757 1.00 13.55 345 ILE A C 1
ATOM 2638 O O . ILE A 1 345 ? -13.432 -5.687 36.986 1.00 11.95 345 ILE A O 1
ATOM 2643 N N . LEU A 1 346 ? -11.585 -4.684 36.185 1.00 13.05 346 LEU A N 1
ATOM 2644 C CA . LEU A 1 346 ? -10.940 -5.922 35.813 1.00 13.26 346 LEU A CA 1
ATOM 2645 C C . LEU A 1 346 ? -10.807 -6.826 37.101 1.00 15.30 346 LEU A C 1
ATOM 2646 O O . LEU A 1 346 ? -11.099 -8.058 37.093 1.00 15.58 346 LEU A O 1
ATOM 2651 N N . PHE A 1 347 ? -10.495 -6.192 38.242 1.00 14.83 347 PHE A N 1
ATOM 2652 C CA . PHE A 1 347 ? -10.280 -6.917 39.447 1.00 15.75 347 PHE A CA 1
ATOM 2653 C C . PHE A 1 347 ? -11.562 -7.283 40.146 1.00 16.39 347 PHE A C 1
ATOM 2654 O O . PHE A 1 347 ? -11.642 -8.393 40.720 1.00 17.44 347 PHE A O 1
ATOM 2662 N N . ALA A 1 348 ? -12.544 -6.384 40.108 1.00 15.03 348 ALA A N 1
ATOM 2663 C CA . ALA A 1 348 ? -13.873 -6.710 40.654 1.00 16.05 348 ALA A CA 1
ATOM 2664 C C . ALA A 1 348 ? -14.523 -7.857 39.887 1.00 16.50 348 ALA A C 1
ATOM 2665 O O . ALA A 1 348 ? -15.334 -8.572 40.464 1.00 18.01 348 ALA A O 1
ATOM 2667 N N . LEU A 1 349 ? -14.136 -8.082 38.623 1.00 16.28 349 LEU A N 1
ATOM 2668 C CA . LEU A 1 349 ? -14.768 -9.177 37.835 1.00 17.23 349 LEU A CA 1
ATOM 2669 C C . LEU A 1 349 ? -14.035 -10.473 38.090 1.00 18.31 349 LEU A C 1
ATOM 2670 O O . LEU A 1 349 ? -14.308 -11.473 37.425 1.00 19.06 349 LEU A O 1
ATOM 2675 N N . GLY A 1 350 ? -13.041 -10.437 38.988 1.00 18.51 350 GLY A N 1
ATOM 2676 C CA . GLY A 1 350 ? -12.323 -11.651 39.335 1.00 19.56 350 GLY A CA 1
ATOM 2677 C C . GLY A 1 350 ? -11.218 -12.032 38.349 1.00 19.67 350 GLY A C 1
ATOM 2678 O O . GLY A 1 350 ? -10.601 -13.089 38.508 1.00 19.71 350 GLY A O 1
ATOM 2679 N N . LEU A 1 351 ? -10.929 -11.177 37.378 1.00 19.70 351 LEU A N 1
ATOM 2680 C CA . LEU A 1 351 ? -10.108 -11.615 36.204 1.00 21.28 351 LEU A CA 1
ATOM 2681 C C . LEU A 1 351 ? -8.665 -11.908 36.485 1.00 21.90 351 LEU A C 1
ATOM 2682 O O . LEU A 1 351 ? -7.941 -12.508 35.651 1.00 23.34 351 LEU A O 1
ATOM 2687 N N . TYR A 1 352 ? -8.212 -11.431 37.630 1.00 22.84 352 TYR A N 1
ATOM 2688 C CA . TYR A 1 352 ? -6.791 -11.555 37.984 1.00 23.17 352 TYR A CA 1
ATOM 2689 C C . TYR A 1 352 ? -6.662 -12.161 39.377 1.00 23.32 352 TYR A C 1
ATOM 2690 O O . TYR A 1 352 ? -5.710 -11.855 40.123 1.00 22.26 352 TYR A O 1
ATOM 2699 N N . ASN A 1 353 ? -7.646 -13.007 39.700 1.00 23.17 353 ASN A N 1
ATOM 2700 C CA . ASN A 1 353 ? -7.605 -13.772 40.919 1.00 23.82 353 ASN A CA 1
ATOM 2701 C C . ASN A 1 353 ? -6.658 -14.955 40.850 1.00 24.67 353 ASN A C 1
ATOM 2702 O O . ASN A 1 353 ? -6.598 -15.720 41.783 1.00 26.05 353 ASN A O 1
ATOM 2707 N N . GLY A 1 354 ? -5.924 -15.115 39.758 1.00 24.94 354 GLY A N 1
ATOM 2708 C CA . GLY A 1 354 ? -4.810 -16.039 39.768 1.00 25.20 354 GLY A CA 1
ATOM 2709 C C . GLY A 1 354 ? -3.509 -15.315 40.097 1.00 25.74 354 GLY A C 1
ATOM 2710 O O . GLY A 1 354 ? -2.477 -15.942 40.156 1.00 26.60 354 GLY A O 1
ATOM 2711 N N . THR A 1 355 ? -3.559 -14.005 40.331 1.00 25.62 355 THR A N 1
ATOM 2712 C CA . THR A 1 355 ? -2.381 -13.183 40.422 1.00 24.95 355 THR A CA 1
ATOM 2713 C C . THR A 1 355 ? -1.999 -12.993 41.904 1.00 26.45 355 THR A C 1
ATOM 2714 O O . THR A 1 355 ? -2.802 -12.492 42.695 1.00 26.34 355 THR A O 1
ATOM 2718 N N . LYS A 1 356 ? -0.766 -13.359 42.270 1.00 27.01 356 LYS A N 1
ATOM 2719 C CA . LYS A 1 356 ? -0.235 -13.037 43.630 1.00 28.36 356 LYS A CA 1
ATOM 2720 C C . LYS A 1 356 ? 0.170 -11.551 43.781 1.00 26.85 356 LYS A C 1
ATOM 2721 O O . LYS A 1 356 ? 0.782 -11.002 42.864 1.00 27.41 356 LYS A O 1
ATOM 2727 N N . PRO A 1 357 ? -0.107 -10.918 44.950 1.00 25.57 357 PRO A N 1
ATOM 2728 C CA . PRO A 1 357 ? 0.246 -9.512 45.166 1.00 25.03 357 PRO A CA 1
ATOM 2729 C C . PRO A 1 357 ? 1.645 -9.235 44.660 1.00 24.92 357 PRO A C 1
ATOM 2730 O O . PRO A 1 357 ? 2.519 -10.073 44.836 1.00 24.80 357 PRO A O 1
ATOM 2734 N N . LEU A 1 358 ? 1.845 -8.118 43.967 1.00 24.34 358 LEU A N 1
ATOM 2735 C CA . LEU A 1 358 ? 3.081 -7.925 43.256 1.00 24.79 358 LEU A CA 1
ATOM 2736 C C . LEU A 1 358 ? 4.110 -7.519 44.272 1.00 26.34 358 LEU A C 1
ATOM 2737 O O . LEU A 1 358 ? 3.810 -6.678 45.162 1.00 26.10 358 LEU A O 1
ATOM 2742 N N . SER A 1 359 ? 5.312 -8.096 44.128 1.00 26.77 359 SER A N 1
ATOM 2743 C CA . SER A 1 359 ? 6.481 -7.725 44.946 1.00 27.77 359 SER A CA 1
ATOM 2744 C C . SER A 1 359 ? 6.773 -6.233 44.806 1.00 27.41 359 SER A C 1
ATOM 2745 O O . SER A 1 359 ? 6.875 -5.730 43.703 1.00 28.17 359 SER A O 1
ATOM 2748 N N . THR A 1 360 ? 6.906 -5.530 45.916 1.00 27.58 360 THR A N 1
ATOM 2749 C CA . THR A 1 360 ? 7.275 -4.112 45.888 1.00 29.00 360 THR A CA 1
ATOM 2750 C C . THR A 1 360 ? 8.783 -3.799 45.786 1.00 29.48 360 THR A C 1
ATOM 2751 O O . THR A 1 360 ? 9.172 -2.639 45.717 1.00 30.37 360 THR A O 1
ATOM 2755 N N . THR A 1 361 ? 9.611 -4.828 45.715 1.00 30.99 361 THR A N 1
ATOM 2756 C CA . THR A 1 361 ? 11.080 -4.703 45.805 1.00 32.17 361 THR A CA 1
ATOM 2757 C C . THR A 1 361 ? 11.787 -5.207 44.546 1.00 32.49 361 THR A C 1
ATOM 2758 O O . THR A 1 361 ? 12.863 -4.723 44.176 1.00 31.78 361 THR A O 1
ATOM 2762 N N . THR A 1 362 ? 11.141 -6.186 43.900 1.00 33.62 362 THR A N 1
ATOM 2763 C CA . THR A 1 362 ? 11.696 -6.929 42.772 1.00 34.87 362 THR A CA 1
ATOM 2764 C C . THR A 1 362 ? 10.717 -7.057 41.592 1.00 34.44 362 THR A C 1
ATOM 2765 O O . THR A 1 362 ? 9.506 -7.279 41.785 1.00 34.16 362 THR A O 1
ATOM 2769 N N . VAL A 1 363 ? 11.270 -6.927 40.381 1.00 33.95 363 VAL A N 1
ATOM 2770 C CA . VAL A 1 363 ? 10.560 -7.114 39.137 1.00 33.96 363 VAL A CA 1
ATOM 2771 C C . VAL A 1 363 ? 9.978 -8.527 39.044 1.00 33.80 363 VAL A C 1
ATOM 2772 O O . VAL A 1 363 ? 10.625 -9.523 39.431 1.00 33.14 363 VAL A O 1
ATOM 2776 N N . GLU A 1 364 ? 8.744 -8.595 38.542 1.00 32.97 364 GLU A N 1
ATOM 2777 C CA . GLU A 1 364 ? 8.095 -9.862 38.242 1.00 32.95 364 GLU A CA 1
ATOM 2778 C C . GLU A 1 364 ? 7.628 -9.883 36.775 1.00 32.65 364 GLU A C 1
ATOM 2779 O O . GLU A 1 364 ? 6.818 -9.029 36.335 1.00 33.06 364 GLU A O 1
ATOM 2785 N N . ASN A 1 365 ? 8.124 -10.869 36.029 1.00 31.82 365 ASN A N 1
ATOM 2786 C CA . ASN A 1 365 ? 7.694 -11.106 34.640 1.00 30.96 365 ASN A CA 1
ATOM 2787 C C . ASN A 1 365 ? 6.198 -11.483 34.515 1.00 31.07 365 ASN A C 1
ATOM 2788 O O . ASN A 1 365 ? 5.501 -11.748 35.517 1.00 30.60 365 ASN A O 1
ATOM 2793 N N . ILE A 1 366 ? 5.704 -11.521 33.278 1.00 31.19 366 ILE A N 1
ATOM 2794 C CA . ILE A 1 366 ? 4.274 -11.645 33.054 1.00 30.76 366 ILE A CA 1
ATOM 2795 C C . ILE A 1 366 ? 3.728 -13.044 33.400 1.00 31.05 366 ILE A C 1
ATOM 2796 O O . ILE A 1 366 ? 2.508 -13.208 33.599 1.00 30.76 366 ILE A O 1
ATOM 2801 N N . THR A 1 367 ? 4.629 -14.034 33.504 1.00 31.50 367 THR A N 1
ATOM 2802 C CA . THR A 1 367 ? 4.290 -15.391 34.050 1.00 31.55 367 THR A CA 1
ATOM 2803 C C . THR A 1 367 ? 4.051 -15.341 35.567 1.00 31.22 367 THR A C 1
ATOM 2804 O O . THR A 1 367 ? 3.015 -15.824 36.070 1.00 30.51 367 THR A O 1
ATOM 2808 N N . GLN A 1 368 ? 5.002 -14.735 36.293 1.00 30.60 368 GLN A N 1
ATOM 2809 C CA . GLN A 1 368 ? 4.893 -14.602 37.755 1.00 29.75 368 GLN A CA 1
ATOM 2810 C C . GLN A 1 368 ? 3.602 -13.865 38.126 1.00 28.65 368 GLN A C 1
ATOM 2811 O O . GLN A 1 368 ? 2.932 -14.256 39.107 1.00 27.30 368 GLN A O 1
ATOM 2817 N N . THR A 1 369 ? 3.229 -12.838 37.328 1.00 26.85 369 THR A N 1
ATOM 2818 C CA . THR A 1 369 ? 2.056 -12.038 37.673 1.00 25.55 369 THR A CA 1
ATOM 2819 C C . THR A 1 369 ? 0.776 -12.588 37.050 1.00 25.84 369 THR A C 1
ATOM 2820 O O . THR A 1 369 ? -0.308 -11.978 37.205 1.00 24.98 369 THR A O 1
ATOM 2824 N N . ASP A 1 370 ? 0.910 -13.770 36.417 1.00 25.75 370 ASP A N 1
ATOM 2825 C CA . ASP A 1 370 ? -0.167 -14.515 35.767 1.00 25.63 370 ASP A CA 1
ATOM 2826 C C . ASP A 1 370 ? -1.001 -13.640 34.821 1.00 24.68 370 ASP A C 1
ATOM 2827 O O . ASP A 1 370 ? -2.224 -13.633 34.929 1.00 24.69 370 ASP A O 1
ATOM 2832 N N . GLY A 1 371 ? -0.358 -12.901 33.921 1.00 23.75 371 GLY A N 1
ATOM 2833 C CA . GLY A 1 371 ? -1.105 -12.103 32.933 1.00 23.30 371 GLY A CA 1
ATOM 2834 C C . GLY A 1 371 ? -1.402 -10.655 33.319 1.00 24.29 371 GLY A C 1
ATOM 2835 O O . GLY A 1 371 ? -1.797 -9.838 32.458 1.00 24.26 371 GLY A O 1
ATOM 2836 N N . PHE A 1 372 ? -1.161 -10.288 34.584 1.00 22.58 372 PHE A N 1
ATOM 2837 C CA . PHE A 1 372 ? -1.321 -8.874 34.957 1.00 21.87 372 PHE A CA 1
ATOM 2838 C C . PHE A 1 372 ? -0.139 -7.959 34.668 1.00 21.79 372 PHE A C 1
ATOM 2839 O O . PHE A 1 372 ? 0.984 -8.190 35.106 1.00 20.66 372 PHE A O 1
ATOM 2847 N N . SER A 1 373 ? -0.438 -6.861 33.984 1.00 22.08 373 SER A N 1
ATOM 2848 C CA . SER A 1 373 ? 0.488 -5.733 33.874 1.00 22.20 373 SER A CA 1
ATOM 2849 C C . SER A 1 373 ? -0.293 -4.528 33.357 1.00 21.81 373 SER A C 1
ATOM 2850 O O . SER A 1 373 ? -1.352 -4.689 32.759 1.00 21.61 373 SER A O 1
ATOM 2853 N N . SER A 1 374 ? 0.198 -3.333 33.628 1.00 20.93 374 SER A N 1
ATOM 2854 C CA . SER A 1 374 ? -0.470 -2.153 33.155 1.00 21.90 374 SER A CA 1
ATOM 2855 C C . SER A 1 374 ? -0.595 -2.242 31.658 1.00 21.23 374 SER A C 1
ATOM 2856 O O . SER A 1 374 ? -1.688 -2.083 31.160 1.00 21.25 374 SER A O 1
ATOM 2859 N N . ALA A 1 375 ? 0.542 -2.470 30.985 1.00 20.57 375 ALA A N 1
ATOM 2860 C CA . ALA A 1 375 ? 0.646 -2.559 29.526 1.00 20.49 375 ALA A CA 1
ATOM 2861 C C . ALA A 1 375 ? -0.296 -3.628 28.894 1.00 19.59 375 ALA A C 1
ATOM 2862 O O . ALA A 1 375 ? -0.807 -3.405 27.794 1.00 20.71 375 ALA A O 1
ATOM 2864 N N . TRP A 1 376 ? -0.533 -4.731 29.597 1.00 16.81 376 TRP A N 1
ATOM 2865 C CA . TRP A 1 376 ? -1.324 -5.818 29.092 1.00 16.85 376 TRP A CA 1
ATOM 2866 C C . TRP A 1 376 ? -2.823 -5.654 29.348 1.00 17.15 376 TRP A C 1
ATOM 2867 O O . TRP A 1 376 ? -3.598 -6.460 28.833 1.00 17.68 376 TRP A O 1
ATOM 2878 N N . THR A 1 377 ? -3.213 -4.645 30.140 1.00 15.94 377 THR A N 1
ATOM 2879 C CA . THR A 1 377 ? -4.575 -4.468 30.631 1.00 15.46 377 THR A CA 1
ATOM 2880 C C . THR A 1 377 ? -5.124 -3.076 30.251 1.00 15.12 377 THR A C 1
ATOM 2881 O O . THR A 1 377 ? -6.194 -2.967 29.687 1.00 16.42 377 THR A O 1
ATOM 2885 N N . VAL A 1 378 ? -4.413 -2.010 30.570 1.00 15.30 378 VAL A N 1
ATOM 2886 C CA . VAL A 1 378 ? -4.876 -0.672 30.297 1.00 14.99 378 VAL A CA 1
ATOM 2887 C C . VAL A 1 378 ? -3.879 0.199 29.539 1.00 15.56 378 VAL A C 1
ATOM 2888 O O . VAL A 1 378 ? -3.561 1.293 29.986 1.00 16.02 378 VAL A O 1
ATOM 2892 N N . PRO A 1 379 ? -3.396 -0.272 28.363 1.00 15.97 379 PRO A N 1
ATOM 2893 C CA . PRO A 1 379 ? -2.621 0.620 27.548 1.00 16.83 379 PRO A CA 1
ATOM 2894 C C . PRO A 1 379 ? -3.533 1.678 26.980 1.00 16.80 379 PRO A C 1
ATOM 2895 O O . PRO A 1 379 ? -4.773 1.576 27.141 1.00 17.94 379 PRO A O 1
ATOM 2899 N N . PHE A 1 380 ? -2.953 2.679 26.315 1.00 16.82 380 PHE A N 1
ATOM 2900 C CA . PHE A 1 380 ? -3.761 3.628 25.559 1.00 17.05 380 PHE A CA 1
ATOM 2901 C C . PHE A 1 380 ? -4.652 2.817 24.598 1.00 16.91 380 PHE A C 1
ATOM 2902 O O . PHE A 1 380 ? -4.146 1.896 23.928 1.00 16.84 380 PHE A O 1
ATOM 2910 N N . ALA A 1 381 ? -5.943 3.176 24.548 1.00 16.80 381 ALA A N 1
ATOM 2911 C CA . ALA A 1 381 ? -6.971 2.507 23.741 1.00 16.52 381 ALA A CA 1
ATOM 2912 C C . ALA A 1 381 ? -7.149 1.027 24.114 1.00 16.23 381 ALA A C 1
ATOM 2913 O O . ALA A 1 381 ? -7.476 0.223 23.280 1.00 17.02 381 ALA A O 1
ATOM 2915 N N . SER A 1 382 ? -6.841 0.639 25.344 1.00 16.48 382 SER A N 1
ATOM 2916 C CA . SER A 1 382 ? -7.157 -0.705 25.809 1.00 16.20 382 SER A CA 1
ATOM 2917 C C . SER A 1 382 ? -8.614 -1.037 25.516 1.00 16.43 382 SER A C 1
ATOM 2918 O O . SER A 1 382 ? -9.504 -0.129 25.459 1.00 17.11 382 SER A O 1
ATOM 2921 N N . ARG A 1 383 ? -8.866 -2.334 25.341 1.00 16.88 383 ARG A N 1
ATOM 2922 C CA . ARG A 1 383 ? -10.215 -2.858 25.269 1.00 17.00 383 ARG A CA 1
ATOM 2923 C C . ARG A 1 383 ? -10.342 -4.217 25.999 1.00 17.05 383 ARG A C 1
ATOM 2924 O O . ARG A 1 383 ? -9.401 -5.054 26.017 1.00 15.69 383 ARG A O 1
ATOM 2932 N N . LEU A 1 384 ? -11.501 -4.347 26.648 1.00 15.18 384 LEU A N 1
ATOM 2933 C CA . LEU A 1 384 ? -11.975 -5.536 27.244 1.00 16.61 384 LEU A CA 1
ATOM 2934 C C . LEU A 1 384 ? -13.281 -5.912 26.481 1.00 16.91 384 LEU A C 1
ATOM 2935 O O . LEU A 1 384 ? -14.175 -5.039 26.324 1.00 17.61 384 LEU A O 1
ATOM 2940 N N . TYR A 1 385 ? -13.432 -7.182 26.079 1.00 16.95 385 TYR A N 1
ATOM 2941 C CA . TYR A 1 385 ? -14.697 -7.684 25.475 1.00 17.01 385 TYR A CA 1
ATOM 2942 C C . TYR A 1 385 ? -15.283 -8.757 26.370 1.00 17.50 385 TYR A C 1
ATOM 2943 O O . TYR A 1 385 ? -14.586 -9.728 26.718 1.00 16.58 385 TYR A O 1
ATOM 2952 N N . VAL A 1 386 ? -16.553 -8.590 26.735 1.00 16.52 386 VAL A N 1
ATOM 2953 C CA . VAL A 1 386 ? -17.235 -9.681 27.399 1.00 16.39 386 VAL A CA 1
ATOM 2954 C C . VAL A 1 386 ? -18.238 -10.303 26.375 1.00 17.51 386 VAL A C 1
ATOM 2955 O O . VAL A 1 386 ? -19.062 -9.609 25.749 1.00 17.73 386 VAL A O 1
ATOM 2959 N N . GLU A 1 387 ? -18.116 -11.603 26.176 1.00 17.94 387 GLU A N 1
ATOM 2960 C CA . GLU A 1 387 ? -18.962 -12.343 25.264 1.00 18.40 387 GLU A CA 1
ATOM 2961 C C . GLU A 1 387 ? -19.824 -13.286 26.000 1.00 19.24 387 GLU A C 1
ATOM 2962 O O . GLU A 1 387 ? -19.400 -13.929 26.966 1.00 20.34 387 GLU A O 1
ATOM 2968 N N . MET A 1 388 ? -21.044 -13.371 25.539 1.00 19.83 388 MET A N 1
ATOM 2969 C CA . MET A 1 388 ? -21.902 -14.466 25.868 1.00 21.52 388 MET A CA 1
ATOM 2970 C C . MET A 1 388 ? -22.139 -15.261 24.561 1.00 22.28 388 MET A C 1
ATOM 2971 O O . MET A 1 388 ? -22.317 -14.668 23.499 1.00 22.42 388 MET A O 1
ATOM 2976 N N . MET A 1 389 ? -22.110 -16.582 24.610 1.00 23.40 389 MET A N 1
ATOM 2977 C CA . MET A 1 389 ? -22.244 -17.406 23.396 1.00 24.40 389 MET A CA 1
ATOM 2978 C C . MET A 1 389 ? -23.095 -18.612 23.680 1.00 26.73 389 MET A C 1
ATOM 2979 O O . MET A 1 389 ? -23.166 -19.069 24.812 1.00 26.51 389 MET A O 1
ATOM 2984 N N . GLN A 1 390 ? -23.754 -19.117 22.644 1.00 30.01 390 GLN A N 1
ATOM 2985 C CA . GLN A 1 390 ? -24.616 -20.285 22.785 1.00 33.62 390 GLN A CA 1
ATOM 2986 C C . GLN A 1 390 ? -23.987 -21.444 22.004 1.00 35.00 390 GLN A C 1
ATOM 2987 O O . GLN A 1 390 ? -23.539 -21.285 20.871 1.00 35.49 390 GLN A O 1
ATOM 2993 N N . CYS A 1 391 ? -23.848 -22.585 22.654 1.00 37.72 391 CYS A N 1
ATOM 2994 C CA . CYS A 1 391 ? -23.184 -23.720 22.011 1.00 40.63 391 CYS A CA 1
ATOM 2995 C C . CYS A 1 391 ? -24.049 -24.960 21.896 1.00 42.98 391 CYS A C 1
ATOM 2996 O O . CYS A 1 391 ? -25.020 -25.129 22.641 1.00 42.84 391 CYS A O 1
ATOM 2999 N N . GLN A 1 392 ? -23.662 -25.802 20.925 1.00 46.72 392 GLN A N 1
ATOM 3000 C CA . GLN A 1 392 ? -24.322 -27.070 20.568 1.00 49.37 392 GLN A CA 1
ATOM 3001 C C . GLN A 1 392 ? -24.662 -27.904 21.793 1.00 50.72 392 GLN A C 1
ATOM 3002 O O . GLN A 1 392 ? -25.845 -28.124 22.084 1.00 51.82 392 GLN A O 1
ATOM 3004 N N . ALA A 1 393 ? -23.634 -28.323 22.538 1.00 51.71 393 ALA A N 1
ATOM 3005 C CA . ALA A 1 393 ? -23.814 -29.335 23.607 1.00 52.18 393 ALA A CA 1
ATOM 3006 C C . ALA A 1 393 ? -24.372 -28.814 24.964 1.00 52.34 393 ALA A C 1
ATOM 3007 O O . ALA A 1 393 ? -24.560 -29.608 25.916 1.00 52.63 393 ALA A O 1
ATOM 3009 N N . GLU A 1 394 ? -24.638 -27.500 25.046 1.00 51.30 394 GLU A N 1
ATOM 3010 C CA . GLU A 1 394 ? -24.945 -26.842 26.323 1.00 50.14 394 GLU A CA 1
ATOM 3011 C C . GLU A 1 394 ? -26.206 -25.964 26.218 1.00 49.18 394 GLU A C 1
ATOM 3012 O O . GLU A 1 394 ? -26.339 -25.139 25.299 1.00 49.16 394 GLU A O 1
ATOM 3018 N N . GLN A 1 395 ? -27.136 -26.146 27.150 1.00 47.37 395 GLN A N 1
ATOM 3019 C CA . GLN A 1 395 ? -28.364 -25.359 27.127 1.00 45.82 395 GLN A CA 1
ATOM 3020 C C . GLN A 1 395 ? -28.113 -23.920 27.592 1.00 44.27 395 GLN A C 1
ATOM 3021 O O . GLN A 1 395 ? -28.869 -23.002 27.242 1.00 44.42 395 GLN A O 1
ATOM 3023 N N . GLU A 1 396 ? -27.056 -23.724 28.378 1.00 40.95 396 GLU A N 1
ATOM 3024 C CA . GLU A 1 396 ? -26.850 -22.435 29.015 1.00 38.50 396 GLU A CA 1
ATOM 3025 C C . GLU A 1 396 ? -25.908 -21.541 28.228 1.00 34.62 396 GLU A C 1
ATOM 3026 O O . GLU A 1 396 ? -25.002 -22.027 27.563 1.00 34.26 396 GLU A O 1
ATOM 3032 N N . PRO A 1 397 ? -26.113 -20.222 28.323 1.00 30.88 397 PRO A N 1
ATOM 3033 C CA . PRO A 1 397 ? -25.120 -19.371 27.687 1.00 28.31 397 PRO A CA 1
ATOM 3034 C C . PRO A 1 397 ? -23.784 -19.475 28.438 1.00 26.58 397 PRO A C 1
ATOM 3035 O O . PRO A 1 397 ? -23.764 -19.675 29.650 1.00 25.86 397 PRO A O 1
ATOM 3039 N N . LEU A 1 398 ? -22.697 -19.404 27.691 1.00 25.08 398 LEU A N 1
ATOM 3040 C CA . LEU A 1 398 ? -21.351 -19.459 28.188 1.00 23.75 398 LEU A CA 1
ATOM 3041 C C . LEU A 1 398 ? -20.716 -18.047 28.059 1.00 23.99 398 LEU A C 1
ATOM 3042 O O . LEU A 1 398 ? -20.835 -17.385 26.986 1.00 23.79 398 LEU A O 1
ATOM 3047 N N . VAL A 1 399 ? -20.067 -17.572 29.139 1.00 22.50 399 VAL A N 1
ATOM 3048 C CA . VAL A 1 399 ? -19.469 -16.231 29.196 1.00 20.19 399 VAL A CA 1
ATOM 3049 C C . VAL A 1 399 ? -17.996 -16.381 28.873 1.00 20.04 399 VAL A C 1
ATOM 3050 O O . VAL A 1 399 ? -17.357 -17.327 29.298 1.00 21.35 399 VAL A O 1
ATOM 3054 N N . ARG A 1 400 ? -17.429 -15.475 28.110 1.00 19.40 400 ARG A N 1
ATOM 3055 C CA . ARG A 1 400 ? -15.993 -15.513 27.836 1.00 17.98 400 ARG A CA 1
ATOM 3056 C C . ARG A 1 400 ? -15.529 -14.080 27.878 1.00 18.62 400 ARG A C 1
ATOM 3057 O O . ARG A 1 400 ? -16.313 -13.159 27.552 1.00 18.07 400 ARG A O 1
ATOM 3065 N N . VAL A 1 401 ? -14.291 -13.880 28.338 1.00 19.16 401 VAL A N 1
ATOM 3066 C CA . VAL A 1 401 ? -13.736 -12.538 28.480 1.00 19.72 401 VAL A CA 1
ATOM 3067 C C . VAL A 1 401 ? -12.402 -12.402 27.734 1.00 20.16 401 VAL A C 1
ATOM 3068 O O . VAL A 1 401 ? -11.551 -13.281 27.859 1.00 21.32 401 VAL A O 1
ATOM 3072 N N . LEU A 1 402 ? -12.244 -11.360 26.901 1.00 19.02 402 LEU A N 1
ATOM 3073 C CA . LEU A 1 402 ? -10.896 -11.093 26.324 1.00 18.36 402 LEU A CA 1
ATOM 3074 C C . LEU A 1 402 ? -10.352 -9.741 26.770 1.00 18.18 402 LEU A C 1
ATOM 3075 O O . LEU A 1 402 ? -11.086 -8.727 26.722 1.00 19.51 402 LEU A O 1
ATOM 3080 N N . VAL A 1 403 ? -9.066 -9.714 27.122 1.00 17.35 403 VAL A N 1
ATOM 3081 C CA . VAL A 1 403 ? -8.359 -8.509 27.524 1.00 16.76 403 VAL A CA 1
ATOM 3082 C C . VAL A 1 403 ? -7.252 -8.204 26.545 1.00 17.57 403 VAL A C 1
ATOM 3083 O O . VAL A 1 403 ? -6.196 -8.880 26.471 1.00 16.54 403 VAL A O 1
ATOM 3087 N N . ASN A 1 404 ? -7.521 -7.170 25.748 1.00 18.15 404 ASN A N 1
ATOM 3088 C CA . ASN A 1 404 ? -6.648 -6.801 24.660 1.00 18.05 404 ASN A CA 1
ATOM 3089 C C . ASN A 1 404 ? -6.31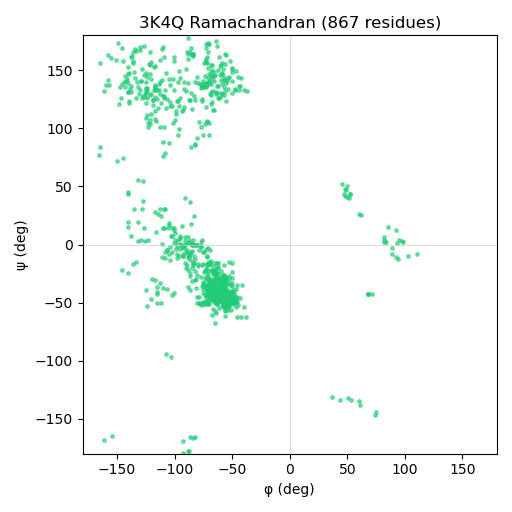9 -7.972 23.721 1.00 17.72 404 ASN A C 1
ATOM 3090 O O . ASN A 1 404 ? -5.189 -8.125 23.239 1.00 17.45 404 ASN A O 1
ATOM 3095 N N . ASP A 1 405 ? -7.359 -8.736 23.417 1.00 18.38 405 ASP A N 1
ATOM 3096 C CA . ASP A 1 405 ? -7.312 -9.879 22.478 1.00 20.22 405 ASP A CA 1
ATOM 3097 C C . ASP A 1 405 ? -6.789 -11.154 23.101 1.00 21.94 405 ASP A C 1
ATOM 3098 O O . ASP A 1 405 ? -6.666 -12.170 22.418 1.00 23.54 405 ASP A O 1
ATOM 3103 N N . ARG A 1 406 ? -6.490 -11.116 24.394 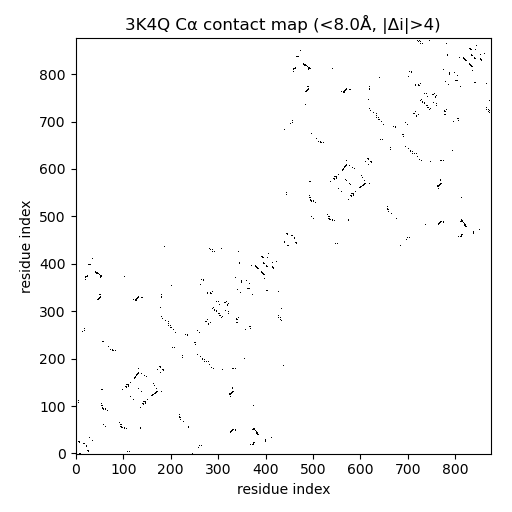1.00 23.19 406 ARG A N 1
ATOM 3104 C CA . ARG A 1 406 ? -6.058 -12.322 25.103 1.00 24.03 406 ARG A CA 1
ATOM 3105 C C . ARG A 1 406 ? -7.277 -12.886 25.825 1.00 23.76 406 ARG A C 1
ATOM 3106 O O . ARG A 1 406 ? -7.955 -12.169 26.611 1.00 22.53 406 ARG A O 1
ATOM 3114 N N . VAL A 1 407 ? -7.596 -14.145 25.527 1.00 23.48 407 VAL A N 1
ATOM 3115 C CA . VAL A 1 407 ? -8.619 -14.850 26.315 1.00 23.13 407 VAL A CA 1
ATOM 3116 C C . VAL A 1 407 ? -8.108 -14.950 27.771 1.00 23.89 407 VAL A C 1
ATOM 3117 O O . VAL A 1 407 ? -6.970 -15.383 27.987 1.00 23.76 407 VAL A O 1
ATOM 3121 N N . VAL A 1 408 ? -8.911 -14.488 28.743 1.00 23.82 408 VAL A N 1
ATOM 3122 C CA . VAL A 1 408 ? -8.537 -14.551 30.173 1.00 22.24 408 VAL A CA 1
ATOM 3123 C C . VAL A 1 408 ? -9.528 -15.439 30.874 1.00 22.57 408 VAL A C 1
ATOM 3124 O O . VAL A 1 408 ? -10.706 -15.067 30.942 1.00 22.69 408 VAL A O 1
ATOM 3128 N N . PRO A 1 409 ? -9.067 -16.608 31.397 1.00 22.40 409 PRO A N 1
ATOM 3129 C CA . PRO A 1 409 ? -9.939 -17.590 32.001 1.00 22.70 409 PRO A CA 1
ATOM 3130 C C . PRO A 1 409 ? -10.678 -17.043 33.206 1.00 23.31 409 PRO A C 1
ATOM 3131 O O . PRO A 1 409 ? -10.083 -16.565 34.123 1.00 24.64 409 PRO A O 1
ATOM 3135 N N . LEU A 1 410 ? -11.983 -17.142 33.231 1.00 22.92 410 LEU A N 1
ATOM 3136 C CA . LEU A 1 410 ? -12.729 -16.654 34.378 1.00 22.65 410 LEU A CA 1
ATOM 3137 C C . LEU A 1 410 ? -12.333 -17.334 35.733 1.00 23.07 410 LEU A C 1
ATOM 3138 O O . LEU A 1 410 ? -11.825 -18.473 35.744 1.00 21.89 410 LEU A O 1
ATOM 3143 N N . HIS A 1 411 ? -12.592 -16.619 36.843 1.00 22.21 411 HIS A N 1
ATOM 3144 C CA . HIS A 1 411 ? -12.364 -17.128 38.174 1.00 21.85 411 HIS A CA 1
ATOM 3145 C C . HIS A 1 411 ? -13.689 -17.111 38.954 1.00 22.16 411 HIS A C 1
ATOM 3146 O O . HIS A 1 411 ? -14.631 -16.351 38.638 1.00 20.54 411 HIS A O 1
ATOM 3153 N N . GLY A 1 412 ? -13.794 -17.981 39.953 1.00 21.49 412 GLY A N 1
ATOM 3154 C CA . GLY A 1 412 ? -14.961 -17.938 40.829 1.00 21.32 412 GLY A CA 1
ATOM 3155 C C . GLY A 1 412 ? -16.063 -18.868 40.377 1.00 22.71 412 GLY A C 1
ATOM 3156 O O . GLY A 1 412 ? -17.135 -18.931 41.016 1.00 21.95 412 GLY A O 1
ATOM 3157 N N . CYS A 1 413 ? -15.803 -19.603 39.281 1.00 23.19 413 CYS A N 1
ATOM 3158 C CA . CYS A 1 413 ? -16.825 -20.457 38.639 1.00 24.31 413 CYS A CA 1
ATOM 3159 C C . CYS A 1 413 ? -16.088 -21.610 37.975 1.00 24.72 413 CYS A C 1
ATOM 3160 O O . CYS A 1 413 ? -14.900 -21.499 37.715 1.00 25.06 413 CYS A O 1
ATOM 3163 N N . PRO A 1 414 ? -16.784 -22.734 37.706 1.00 25.30 414 PRO A N 1
ATOM 3164 C CA . PRO A 1 414 ? -16.040 -23.824 37.050 1.00 25.94 414 PRO A CA 1
ATOM 3165 C C . PRO A 1 414 ? -15.683 -23.498 35.614 1.00 26.58 414 PRO A C 1
ATOM 3166 O O . PRO A 1 414 ? -16.494 -23.740 34.715 1.00 27.72 414 PRO A O 1
ATOM 3170 N N . VAL A 1 415 ? -14.484 -22.969 35.385 1.00 27.78 415 VAL A N 1
ATOM 3171 C CA . VAL A 1 415 ? -14.036 -22.736 34.002 1.00 28.54 415 VAL A CA 1
ATOM 3172 C C . VAL A 1 415 ? -13.714 -23.954 33.243 1.00 28.74 415 VAL A C 1
ATOM 3173 O O . VAL A 1 415 ? -13.111 -24.860 33.776 1.00 30.33 415 VAL A O 1
ATOM 3177 N N . ASP A 1 416 ? -14.037 -23.937 31.955 1.00 29.50 416 ASP A N 1
ATOM 3178 C CA . ASP A 1 416 ? -13.709 -25.022 31.036 1.00 29.03 416 ASP A CA 1
ATOM 3179 C C . ASP A 1 416 ? -12.374 -24.681 30.385 1.00 29.18 416 ASP A C 1
ATOM 3180 O O . ASP A 1 416 ? -11.812 -23.643 30.701 1.00 29.40 416 ASP A O 1
ATOM 3185 N N . ALA A 1 417 ? -11.865 -25.525 29.495 1.00 29.53 417 ALA A N 1
ATOM 3186 C CA . ALA A 1 417 ? -10.514 -25.334 28.925 1.00 29.78 417 ALA A CA 1
ATOM 3187 C C . ALA A 1 417 ? -10.530 -24.258 27.879 1.00 30.15 417 ALA A C 1
ATOM 3188 O O . ALA A 1 417 ? -9.473 -23.957 27.244 1.00 30.43 417 ALA A O 1
ATOM 3190 N N . LEU A 1 418 ? -11.723 -23.715 27.614 1.00 28.95 418 LEU A N 1
ATOM 3191 C CA . LEU A 1 418 ? -11.771 -22.633 26.642 1.00 28.45 418 LEU A CA 1
ATOM 3192 C C . LEU A 1 418 ? -11.911 -21.268 27.313 1.00 26.95 418 LEU A C 1
ATOM 3193 O O . LEU A 1 418 ? -12.088 -20.284 26.615 1.00 26.81 418 LEU A O 1
ATOM 3198 N N . GLY A 1 419 ? -11.822 -21.232 28.654 1.00 25.19 419 GLY A N 1
ATOM 3199 C CA . GLY A 1 419 ? -11.767 -19.986 29.431 1.00 22.69 419 GLY A CA 1
ATOM 3200 C C . GLY A 1 419 ? -13.130 -19.574 29.927 1.00 22.57 419 GLY A C 1
ATOM 3201 O O . GLY A 1 419 ? -13.234 -18.567 30.580 1.00 21.74 419 GLY A O 1
ATOM 3202 N N . ARG A 1 420 ? -14.162 -20.381 29.689 1.00 21.53 420 ARG A N 1
ATOM 3203 C CA . ARG A 1 420 ? -15.530 -19.935 29.853 1.00 22.75 420 ARG A CA 1
ATOM 3204 C C . ARG A 1 420 ? -16.210 -20.551 31.026 1.00 23.11 420 ARG A C 1
ATOM 3205 O O . ARG A 1 420 ? -15.796 -21.608 31.509 1.00 23.72 420 ARG A O 1
ATOM 3213 N N . CYS A 1 421 ? -17.293 -19.941 31.472 1.00 24.04 421 CYS A N 1
ATOM 3214 C CA . CYS A 1 421 ? -18.151 -20.592 32.508 1.00 25.79 421 CYS A CA 1
ATOM 3215 C C . CYS A 1 421 ? -19.567 -20.362 32.097 1.00 25.70 421 CYS A C 1
ATOM 3216 O O . CYS A 1 421 ? -19.844 -19.402 31.359 1.00 25.51 421 CYS A O 1
ATOM 3219 N N . THR A 1 422 ? -20.495 -21.143 32.626 1.00 25.06 422 THR A N 1
ATOM 3220 C CA . THR A 1 422 ? -21.851 -20.809 32.319 1.00 25.48 422 THR A CA 1
ATOM 3221 C C . THR A 1 422 ? -22.199 -19.458 32.949 1.00 26.14 422 THR A C 1
ATOM 3222 O O . THR A 1 422 ? -21.684 -19.115 34.006 1.00 27.54 422 THR A O 1
ATOM 3226 N N . ARG A 1 423 ? -23.073 -18.701 32.310 1.00 25.56 423 ARG A N 1
ATOM 3227 C CA . ARG A 1 423 ? -23.573 -17.456 32.848 1.00 26.28 423 ARG A CA 1
ATOM 3228 C C . ARG A 1 423 ? -23.977 -17.541 34.323 1.00 26.44 423 ARG A C 1
ATOM 3229 O O . ARG A 1 423 ? -23.543 -16.717 35.143 1.00 26.58 423 ARG A O 1
ATOM 3237 N N . ASP A 1 424 ? -24.809 -18.530 34.653 1.00 26.77 424 ASP A N 1
ATOM 3238 C CA . ASP A 1 424 ? -25.395 -18.648 35.993 1.00 27.86 424 ASP A CA 1
ATOM 3239 C C . ASP A 1 424 ? -24.298 -18.858 37.052 1.00 27.09 424 ASP A C 1
ATOM 3240 O O . ASP A 1 424 ? -24.329 -18.213 38.105 1.00 25.71 424 ASP A O 1
ATOM 3245 N N . SER A 1 425 ? -23.295 -19.672 36.717 1.00 26.07 425 SER A N 1
ATOM 3246 C CA . SER A 1 425 ? -22.189 -19.911 37.628 1.00 25.79 425 SER A CA 1
ATOM 3247 C C . SER A 1 425 ? -21.222 -18.709 37.666 1.00 25.71 425 SER A C 1
ATOM 3248 O O . SER A 1 425 ? -20.600 -18.464 38.703 1.00 25.98 425 SER A O 1
ATOM 3251 N N . PHE A 1 426 ? -21.062 -17.993 36.547 1.00 24.88 426 PHE A N 1
ATOM 3252 C CA . PHE A 1 426 ? -20.211 -16.806 36.526 1.00 23.84 426 PHE A CA 1
ATOM 3253 C C . PHE A 1 426 ? -20.800 -15.732 37.433 1.00 24.09 426 PHE A C 1
ATOM 3254 O O . PHE A 1 426 ? -20.094 -15.112 38.204 1.00 23.89 426 PHE A O 1
ATOM 3262 N N . VAL A 1 427 ? -22.108 -15.524 37.328 1.00 24.63 427 VAL A N 1
ATOM 3263 C CA . VAL A 1 427 ? -22.790 -14.524 38.151 1.00 25.00 427 VAL A CA 1
ATOM 3264 C C . VAL A 1 427 ? -22.759 -14.853 39.644 1.00 25.68 427 VAL A C 1
ATOM 3265 O O . VAL A 1 427 ? -22.476 -13.997 40.503 1.00 25.54 427 VAL A O 1
ATOM 3269 N N . ARG A 1 428 ? -23.025 -16.105 39.946 1.00 25.89 428 ARG A N 1
ATOM 3270 C CA . ARG A 1 428 ? -22.875 -16.590 41.292 1.00 26.61 428 ARG A CA 1
ATOM 3271 C C . ARG A 1 428 ? -21.442 -16.375 41.811 1.00 25.22 428 ARG A C 1
ATOM 3272 O O . ARG A 1 428 ? -21.267 -15.867 42.908 1.00 25.24 428 ARG A O 1
ATOM 3280 N N . GLY A 1 429 ? -20.428 -16.673 41.002 1.00 24.07 429 GLY A N 1
ATOM 3281 C CA . GLY A 1 429 ? -19.047 -16.336 41.360 1.00 23.13 429 GLY A CA 1
ATOM 3282 C C . GLY A 1 429 ? -18.776 -14.884 41.809 1.00 22.89 429 GLY A C 1
ATOM 3283 O O . GLY A 1 429 ? -17.834 -14.625 42.619 1.00 24.04 429 GLY A O 1
ATOM 3284 N N . LEU A 1 430 ? -19.576 -13.937 41.317 1.00 19.93 430 LEU A N 1
ATOM 3285 C CA . LEU A 1 430 ? -19.311 -12.517 41.545 1.00 18.39 430 LEU A CA 1
ATOM 3286 C C . LEU A 1 430 ? -19.999 -12.023 42.800 1.00 18.10 430 LEU A C 1
ATOM 3287 O O . LEU A 1 430 ? -20.517 -10.868 42.844 1.00 17.75 430 LEU A O 1
ATOM 3292 N N . SER A 1 431 ? -19.959 -12.887 43.827 1.00 16.24 431 SER A N 1
ATOM 3293 C CA . SER A 1 431 ? -20.501 -12.586 45.136 1.00 16.99 431 SER A CA 1
ATOM 3294 C C . SER A 1 431 ? -19.890 -11.376 45.803 1.00 16.82 431 SER A C 1
ATOM 3295 O O . SER A 1 431 ? -20.587 -10.702 46.563 1.00 17.25 431 SER A O 1
ATOM 3298 N N . PHE A 1 432 ? -18.622 -11.071 45.510 1.00 16.88 432 PHE A N 1
ATOM 3299 C CA . PHE A 1 432 ? -18.002 -9.869 46.060 1.00 17.59 432 PHE A CA 1
ATOM 3300 C C . PHE A 1 432 ? -18.736 -8.650 45.516 1.00 18.57 432 PHE A C 1
ATOM 3301 O O . PHE A 1 432 ? -19.317 -7.834 46.284 1.00 18.58 432 PHE A O 1
ATOM 3309 N N . ALA A 1 433 ? -18.761 -8.497 44.192 1.00 19.07 433 ALA A N 1
ATOM 3310 C CA . ALA A 1 433 ? -19.614 -7.410 43.618 1.00 18.67 433 ALA A CA 1
ATOM 3311 C C . ALA A 1 433 ? -21.089 -7.560 44.062 1.00 19.35 433 ALA A C 1
ATOM 3312 O O . ALA A 1 433 ? -21.717 -6.582 44.475 1.00 19.31 433 ALA A O 1
ATOM 3314 N N . ARG A 1 434 ? -21.655 -8.757 44.063 1.00 21.12 434 ARG A N 1
ATOM 3315 C CA . ARG A 1 434 ? -23.114 -8.791 44.413 1.00 23.50 434 ARG A CA 1
ATOM 3316 C C . ARG A 1 434 ? -23.428 -8.265 45.827 1.00 23.85 434 ARG A C 1
ATOM 3317 O O . ARG A 1 434 ? -24.508 -7.658 46.079 1.00 23.98 434 ARG A O 1
ATOM 3325 N N . SER A 1 435 ? -22.471 -8.430 46.737 1.00 23.57 435 SER A N 1
ATOM 3326 C CA . SER A 1 435 ? -22.672 -7.987 48.140 1.00 24.12 435 SER A CA 1
ATOM 3327 C C . SER A 1 435 ? -22.331 -6.527 48.356 1.00 23.64 435 SER A C 1
ATOM 3328 O O . SER A 1 435 ? -22.509 -5.974 49.439 1.00 25.17 435 SER A O 1
ATOM 3331 N N . GLY A 1 436 ? -21.911 -5.858 47.292 1.00 23.66 436 GLY A N 1
ATOM 3332 C CA . GLY A 1 436 ? -21.416 -4.469 47.383 1.00 22.94 436 GLY A CA 1
ATOM 3333 C C . GLY A 1 436 ? -19.920 -4.364 47.741 1.00 22.51 436 GLY A C 1
ATOM 3334 O O . GLY A 1 436 ? -19.457 -3.282 48.158 1.00 22.76 436 GLY A O 1
ATOM 3335 N N . GLY A 1 437 ? -19.168 -5.455 47.635 1.00 21.37 437 GLY A N 1
ATOM 3336 C CA . GLY A 1 437 ? -17.756 -5.429 48.033 1.00 22.67 437 GLY A CA 1
ATOM 3337 C C . GLY A 1 437 ? -17.538 -4.685 49.354 1.00 23.09 437 GLY A C 1
ATOM 3338 O O . GLY A 1 437 ? -18.297 -4.863 50.293 1.00 23.86 437 GLY A O 1
ATOM 3339 N N . ASP A 1 438 ? -16.556 -3.797 49.431 1.00 22.94 438 ASP A N 1
ATOM 3340 C CA . ASP A 1 438 ? -16.221 -3.144 50.706 1.00 23.30 438 ASP A CA 1
ATOM 3341 C C . ASP A 1 438 ? -16.650 -1.710 50.673 1.00 23.56 438 ASP A C 1
ATOM 3342 O O . ASP A 1 438 ? -16.029 -0.854 51.303 1.00 23.40 438 ASP A O 1
ATOM 3347 N N . TRP A 1 439 ? -17.712 -1.450 49.920 1.00 23.62 439 TRP A N 1
ATOM 3348 C CA . TRP A 1 439 ? -18.173 -0.106 49.759 1.00 23.72 439 TRP A CA 1
ATOM 3349 C C . TRP A 1 439 ? -18.592 0.534 51.112 1.00 25.56 439 TRP A C 1
ATOM 3350 O O . TRP A 1 439 ? -18.452 1.766 51.291 1.00 25.10 439 TRP A O 1
ATOM 3361 N N . ALA A 1 440 ? -19.113 -0.288 52.040 1.00 27.38 440 ALA A N 1
ATOM 3362 C CA . ALA A 1 440 ? -19.486 0.202 53.407 1.00 29.80 440 ALA A CA 1
ATOM 3363 C C . ALA A 1 440 ? -18.282 0.890 54.131 1.00 30.78 440 ALA A C 1
ATOM 3364 O O . ALA A 1 440 ? -18.461 1.850 54.885 1.00 31.27 440 ALA A O 1
ATOM 3366 N N . GLU A 1 441 ? -17.064 0.439 53.814 1.00 31.82 441 GLU A N 1
ATOM 3367 C CA . GLU A 1 441 ? -15.840 1.054 54.332 1.00 33.87 441 GLU A CA 1
ATOM 3368 C C . GLU A 1 441 ? -15.408 2.365 53.684 1.00 33.88 441 GLU A C 1
ATOM 3369 O O . GLU A 1 441 ? -14.362 2.907 54.045 1.00 33.86 441 GLU A O 1
ATOM 3375 N N . CYS A 1 442 ? -16.183 2.881 52.733 1.00 33.81 442 CYS A N 1
ATOM 3376 C CA . CYS A 1 442 ? -15.803 4.139 52.071 1.00 34.65 442 CYS A CA 1
ATOM 3377 C C . CYS A 1 442 ? -15.943 5.309 53.034 1.00 36.82 442 CYS A C 1
ATOM 3378 O O . CYS A 1 442 ? -15.428 6.403 52.798 1.00 36.65 442 CYS A O 1
ATOM 3381 N N . PHE A 1 443 ? -16.660 5.047 54.124 1.00 40.08 443 PHE A N 1
ATOM 3382 C CA . PHE A 1 443 ? -17.118 6.065 55.060 1.00 42.89 443 PHE A CA 1
ATOM 3383 C C . PHE A 1 443 ? -16.659 5.748 56.515 1.00 45.40 443 PHE A C 1
ATOM 3384 O O . PHE A 1 443 ? -16.252 6.617 57.229 1.00 45.94 443 PHE A O 1
ATOM 3392 N N . ALA A 1 444 ? -16.668 4.498 56.967 1.00 48.37 444 ALA A N 1
ATOM 3393 C CA . ALA A 1 444 ? -15.985 4.222 58.266 1.00 50.68 444 ALA A CA 1
ATOM 3394 C C . ALA A 1 444 ? -14.487 3.836 58.098 1.00 51.54 444 ALA A C 1
ATOM 3395 O O . ALA A 1 444 ? -13.541 4.609 58.414 1.00 52.29 444 ALA A O 1
ATOM 3398 N N . SER B 1 7 ? 1.340 -18.644 -1.602 1.00 45.71 7 SER B N 1
ATOM 3399 C CA . SER B 1 7 ? 0.997 -17.266 -1.138 1.00 45.51 7 SER B CA 1
ATOM 3400 C C . SER B 1 7 ? 2.120 -16.621 -0.263 1.00 44.55 7 SER B C 1
ATOM 3401 O O . SER B 1 7 ? 2.615 -15.520 -0.604 1.00 45.30 7 SER B O 1
ATOM 3404 N N . CYS B 1 8 ? 2.535 -17.292 0.827 1.00 41.79 8 CYS B N 1
ATOM 3405 C CA . CYS B 1 8 ? 3.633 -16.796 1.691 1.00 39.94 8 CYS B CA 1
ATOM 3406 C C . CYS B 1 8 ? 5.004 -17.342 1.208 1.00 37.95 8 CYS B C 1
ATOM 3407 O O . CYS B 1 8 ? 6.079 -16.976 1.679 1.00 37.30 8 CYS B O 1
ATOM 3410 N N . ASP B 1 9 ? 4.933 -18.223 0.243 1.00 35.80 9 ASP B N 1
ATOM 3411 C CA . ASP B 1 9 ? 6.098 -18.801 -0.347 1.00 34.50 9 ASP B CA 1
ATOM 3412 C C . ASP B 1 9 ? 6.054 -18.568 -1.863 1.00 33.76 9 ASP B C 1
ATOM 3413 O O . ASP B 1 9 ? 5.248 -19.199 -2.554 1.00 34.18 9 ASP B O 1
ATOM 3418 N N . THR B 1 10 ? 6.921 -17.697 -2.372 1.00 32.13 10 THR B N 1
ATOM 3419 C CA . THR B 1 10 ? 6.924 -17.309 -3.801 1.00 31.53 10 THR B CA 1
ATOM 3420 C C . THR B 1 10 ? 8.291 -17.389 -4.477 1.00 30.63 10 THR B C 1
ATOM 3421 O O . THR B 1 10 ? 9.310 -17.513 -3.810 1.00 29.76 10 THR B O 1
ATOM 3425 N N . VAL B 1 11 ? 8.307 -17.306 -5.805 1.00 29.45 11 VAL B N 1
ATOM 3426 C CA . VAL B 1 11 ? 9.570 -17.265 -6.548 1.00 29.17 11 VAL B CA 1
ATOM 3427 C C . VAL B 1 11 ? 10.333 -16.053 -6.093 1.00 29.43 11 VAL B C 1
ATOM 3428 O O . VAL B 1 11 ? 11.525 -16.114 -5.867 1.00 29.11 11 VAL B O 1
ATOM 3432 N N . ASP B 1 12 ? 9.629 -14.950 -5.920 1.00 29.91 12 ASP B N 1
ATOM 3433 C CA . ASP B 1 12 ? 10.344 -13.727 -5.752 1.00 31.17 12 ASP B CA 1
ATOM 3434 C C . ASP B 1 12 ? 10.762 -13.400 -4.342 1.00 31.06 12 ASP B C 1
ATOM 3435 O O . ASP B 1 12 ? 11.873 -12.864 -4.121 1.00 29.92 12 ASP B O 1
ATOM 3440 N N . GLN B 1 13 ? 9.875 -13.699 -3.397 1.00 30.20 13 GLN B N 1
ATOM 3441 C CA . GLN B 1 13 ? 10.124 -13.316 -2.037 1.00 30.26 13 GLN B CA 1
ATOM 3442 C C . GLN B 1 13 ? 10.615 -14.474 -1.172 1.00 30.01 13 GLN B C 1
ATOM 3443 O O . GLN B 1 13 ? 11.014 -14.266 -0.044 1.00 30.52 13 GLN B O 1
ATOM 3449 N N . GLY B 1 14 ? 10.626 -15.684 -1.726 1.00 29.16 14 GLY B N 1
ATOM 3450 C CA . GLY B 1 14 ? 11.131 -16.854 -1.056 1.00 28.30 14 GLY B CA 1
ATOM 3451 C C . GLY B 1 14 ? 10.135 -17.261 0.000 1.00 28.83 14 GLY B C 1
ATOM 3452 O O . GLY B 1 14 ? 8.940 -17.068 -0.172 1.00 28.56 14 GLY B O 1
ATOM 3453 N N . TYR B 1 15 ? 10.635 -17.800 1.113 1.00 28.13 15 TYR B N 1
ATOM 3454 C CA . TYR B 1 15 ? 9.789 -18.421 2.116 1.00 28.12 15 TYR B CA 1
ATOM 3455 C C . TYR B 1 15 ? 9.462 -17.451 3.224 1.00 28.98 15 TYR B C 1
ATOM 3456 O O . TYR B 1 15 ? 10.266 -17.215 4.113 1.00 29.62 15 TYR B O 1
ATOM 3465 N N . GLN B 1 16 ? 8.280 -16.855 3.168 1.00 30.52 16 GLN B N 1
ATOM 3466 C CA . GLN B 1 16 ? 7.916 -15.816 4.139 1.00 30.96 16 GLN B CA 1
ATOM 3467 C C . GLN B 1 16 ? 6.852 -16.349 5.080 1.00 32.04 16 GLN B C 1
ATOM 3468 O O . GLN B 1 16 ? 6.191 -15.595 5.780 1.00 32.71 16 GLN B O 1
ATOM 3474 N N . CYS B 1 17 ? 6.664 -17.659 5.062 1.00 33.33 17 CYS B N 1
ATOM 3475 C CA . CYS B 1 17 ? 5.675 -18.306 5.925 1.00 34.36 17 CYS B CA 1
ATOM 3476 C C . CYS B 1 17 ? 6.274 -18.431 7.315 1.00 34.38 17 CYS B C 1
ATOM 3477 O O . CYS B 1 17 ? 7.462 -18.764 7.434 1.00 34.45 17 CYS B O 1
ATOM 3480 N N . PHE B 1 18 ? 5.453 -18.171 8.344 1.00 34.36 18 PHE B N 1
ATOM 3481 C CA . PHE B 1 18 ? 5.819 -18.342 9.752 1.00 33.83 18 PHE B CA 1
ATOM 3482 C C . PHE B 1 18 ? 7.165 -17.701 10.042 1.00 33.22 18 PHE B C 1
ATOM 3483 O O . PHE B 1 18 ? 8.040 -18.327 10.659 1.00 33.35 18 PHE B O 1
ATOM 3491 N N . SER B 1 19 ? 7.331 -16.469 9.591 1.00 32.39 19 SER B N 1
ATOM 3492 C CA . SER B 1 19 ? 8.647 -15.889 9.462 1.00 32.53 19 SER B CA 1
ATOM 3493 C C . SER B 1 19 ? 9.236 -15.536 10.838 1.00 32.29 19 SER B C 1
ATOM 3494 O O . SER B 1 19 ? 10.450 -15.380 10.977 1.00 31.44 19 SER B O 1
ATOM 3497 N N . GLU B 1 20 ? 8.356 -15.398 11.834 1.00 31.72 20 GLU B N 1
ATOM 3498 C CA . GLU B 1 20 ? 8.760 -15.173 13.232 1.00 31.51 20 GLU B CA 1
ATOM 3499 C C . GLU B 1 20 ? 9.582 -16.374 13.788 1.00 29.53 20 GLU B C 1
ATOM 3500 O O . GLU B 1 20 ? 10.390 -16.191 14.663 1.00 29.80 20 GLU B O 1
ATOM 3506 N N . THR B 1 21 ? 9.412 -17.562 13.219 1.00 27.06 21 THR B N 1
ATOM 3507 C CA . THR B 1 21 ? 10.159 -18.742 13.609 1.00 25.92 21 THR B CA 1
ATOM 3508 C C . THR B 1 21 ? 11.130 -19.185 12.505 1.00 25.09 21 THR B C 1
ATOM 3509 O O . THR B 1 21 ? 12.330 -19.327 12.738 1.00 23.76 21 THR B O 1
ATOM 3513 N N . SER B 1 22 ? 10.603 -19.314 11.287 1.00 23.82 22 SER B N 1
ATOM 3514 C CA . SER B 1 22 ? 11.319 -19.918 10.184 1.00 23.69 22 SER B CA 1
ATOM 3515 C C . SER B 1 22 ? 12.547 -19.094 9.815 1.00 23.01 22 SER B C 1
ATOM 3516 O O . SER B 1 22 ? 13.514 -19.619 9.312 1.00 23.39 22 SER B O 1
ATOM 3519 N N . HIS B 1 23 ? 12.501 -17.797 10.081 1.00 22.98 23 HIS B N 1
ATOM 3520 C CA . HIS B 1 23 ? 13.614 -16.910 9.749 1.00 22.54 23 HIS B CA 1
ATOM 3521 C C . HIS B 1 23 ? 14.776 -16.958 10.723 1.00 22.48 23 HIS B C 1
ATOM 3522 O O . HIS B 1 23 ? 15.816 -16.347 10.473 1.00 23.13 23 HIS B O 1
ATOM 3529 N N . LEU B 1 24 ? 14.639 -17.717 11.815 1.00 22.95 24 LEU B N 1
ATOM 3530 C CA . LEU B 1 24 ? 15.663 -17.734 12.867 1.00 22.56 24 LEU B CA 1
ATOM 3531 C C . LEU B 1 24 ? 16.213 -19.138 12.935 1.00 22.46 24 LEU B C 1
ATOM 3532 O O . LEU B 1 24 ? 16.638 -19.585 13.995 1.00 22.70 24 LEU B O 1
ATOM 3537 N N . TRP B 1 25 ? 16.180 -19.869 11.830 1.00 20.90 25 TRP B N 1
ATOM 3538 C CA . TRP B 1 25 ? 16.826 -21.155 11.863 1.00 20.78 25 TRP B CA 1
ATOM 3539 C C . TRP B 1 25 ? 18.263 -21.068 11.350 1.00 19.67 25 TRP B C 1
ATOM 3540 O O . TRP B 1 25 ? 18.855 -22.044 11.011 1.00 19.59 25 TRP B O 1
ATOM 3551 N N . GLY B 1 26 ? 18.812 -19.877 11.261 1.00 20.12 26 GLY B N 1
ATOM 3552 C CA . GLY B 1 26 ? 20.139 -19.746 10.646 1.00 20.81 26 GLY B CA 1
ATOM 3553 C C . GLY B 1 26 ? 20.243 -20.376 9.246 1.00 20.67 26 GLY B C 1
ATOM 3554 O O . GLY B 1 26 ? 19.362 -20.144 8.397 1.00 20.84 26 GLY B O 1
ATOM 3555 N N . GLN B 1 27 ? 21.314 -21.143 9.026 1.00 19.11 27 GLN B N 1
ATOM 3556 C CA . GLN B 1 27 ? 21.595 -21.802 7.769 1.00 18.96 27 GLN B CA 1
ATOM 3557 C C . GLN B 1 27 ? 20.640 -22.949 7.501 1.00 19.11 27 GLN B C 1
ATOM 3558 O O . GLN B 1 27 ? 20.755 -23.637 6.452 1.00 19.67 27 GLN B O 1
ATOM 3564 N N . TYR B 1 28 ? 19.756 -23.203 8.458 1.00 18.03 28 TYR B N 1
ATOM 3565 C CA . TYR B 1 28 ? 18.619 -24.054 8.210 1.00 19.88 28 TYR B CA 1
ATOM 3566 C C . TYR B 1 28 ? 17.342 -23.279 7.858 1.00 20.21 28 TYR B C 1
ATOM 3567 O O . TYR B 1 28 ? 16.287 -23.878 7.753 1.00 21.36 28 TYR B O 1
ATOM 3576 N N . ALA B 1 29 ? 17.426 -21.953 7.728 1.00 21.11 29 ALA B N 1
ATOM 3577 C CA . ALA B 1 29 ? 16.334 -21.159 7.214 1.00 22.21 29 ALA B CA 1
ATOM 3578 C C . ALA B 1 29 ? 16.193 -21.393 5.698 1.00 22.24 29 ALA B C 1
ATOM 3579 O O . ALA B 1 29 ? 17.200 -21.456 4.948 1.00 22.24 29 ALA B O 1
ATOM 3581 N N . PRO B 1 30 ? 14.961 -21.566 5.249 1.00 21.96 30 PRO B N 1
ATOM 3582 C CA . PRO B 1 30 ? 14.758 -21.626 3.792 1.00 21.38 30 PRO B CA 1
ATOM 3583 C C . PRO B 1 30 ? 15.001 -20.215 3.278 1.00 20.25 30 PRO B C 1
ATOM 3584 O O . PRO B 1 30 ? 14.675 -19.241 4.007 1.00 19.90 30 PRO B O 1
ATOM 3588 N N . PHE B 1 31 ? 15.651 -20.093 2.123 1.00 18.78 31 PHE B N 1
ATOM 3589 C CA . PHE B 1 31 ? 15.815 -18.760 1.505 1.00 18.40 31 PHE B CA 1
ATOM 3590 C C . PHE B 1 31 ? 14.572 -17.869 1.695 1.00 18.22 31 PHE B C 1
ATOM 3591 O O . PHE B 1 31 ? 13.418 -18.323 1.451 1.00 16.75 31 PHE B O 1
ATOM 3599 N N . PHE B 1 32 ? 14.810 -16.632 2.125 1.00 17.89 32 PHE B N 1
ATOM 3600 C CA . PHE B 1 32 ? 13.746 -15.602 2.174 1.00 20.08 32 PHE B CA 1
ATOM 3601 C C . PHE B 1 32 ? 14.410 -14.310 1.724 1.00 20.26 32 PHE B C 1
ATOM 3602 O O . PHE B 1 32 ? 15.589 -14.052 2.087 1.00 20.99 32 PHE B O 1
ATOM 3610 N N . SER B 1 33 ? 13.699 -13.525 0.911 1.00 20.31 33 SER B N 1
ATOM 3611 C CA . SER B 1 33 ? 14.274 -12.345 0.271 1.00 19.04 33 SER B CA 1
ATOM 3612 C C . SER B 1 33 ? 14.393 -11.227 1.258 1.00 20.14 33 SER B C 1
ATOM 3613 O O . SER B 1 33 ? 13.477 -10.967 2.076 1.00 19.86 33 SER B O 1
ATOM 3616 N N . LEU B 1 34 ? 15.520 -10.555 1.181 1.00 20.54 34 LEU B N 1
ATOM 3617 C CA . LEU B 1 34 ? 15.791 -9.438 2.079 1.00 22.56 34 LEU B CA 1
ATOM 3618 C C . LEU B 1 34 ? 15.635 -8.106 1.351 1.00 23.55 34 LEU B C 1
ATOM 3619 O O . LEU B 1 34 ? 16.141 -7.080 1.813 1.00 23.08 34 LEU B O 1
ATOM 3624 N N . ALA B 1 35 ? 14.974 -8.149 0.192 1.00 25.96 35 ALA B N 1
ATOM 3625 C CA . ALA B 1 35 ? 14.856 -6.953 -0.671 1.00 28.32 35 ALA B CA 1
ATOM 3626 C C . ALA B 1 35 ? 14.267 -5.776 0.093 1.00 29.58 35 ALA B C 1
ATOM 3627 O O . ALA B 1 35 ? 14.732 -4.663 -0.045 1.00 30.11 35 ALA B O 1
ATOM 3629 N N . ASN B 1 36 ? 13.264 -6.071 0.917 1.00 31.52 36 ASN B N 1
ATOM 3630 C CA A ASN B 1 36 ? 12.531 -5.012 1.587 0.50 32.80 36 ASN B CA 1
ATOM 3631 C CA B ASN B 1 36 ? 12.471 -5.109 1.694 0.50 33.17 36 ASN B CA 1
ATOM 3632 C C . ASN B 1 36 ? 13.204 -4.562 2.893 1.00 33.60 36 ASN B C 1
ATOM 3633 O O . ASN B 1 36 ? 12.729 -3.634 3.527 1.00 33.87 36 ASN B O 1
ATOM 3642 N N . GLU B 1 37 ? 14.336 -5.209 3.225 1.00 35.03 37 GLU B N 1
ATOM 3643 C CA . GLU B 1 37 ? 15.226 -4.841 4.338 1.00 35.90 37 GLU B CA 1
ATOM 3644 C C . GLU B 1 37 ? 16.480 -4.156 3.813 1.00 36.33 37 GLU B C 1
ATOM 3645 O O . GLU B 1 37 ? 17.346 -3.750 4.607 1.00 36.36 37 GLU B O 1
ATOM 3651 N N . SER B 1 38 ? 16.588 -4.035 2.484 1.00 35.97 38 SER B N 1
ATOM 3652 C CA . SER B 1 38 ? 17.676 -3.258 1.853 1.00 35.80 38 SER B CA 1
ATOM 3653 C C . SER B 1 38 ? 17.448 -1.751 1.946 1.00 36.39 38 SER B C 1
ATOM 3654 O O . SER B 1 38 ? 16.438 -1.234 1.471 1.00 37.25 38 SER B O 1
ATOM 3657 N N . VAL B 1 39 ? 18.390 -1.026 2.525 1.00 36.67 39 VAL B N 1
ATOM 3658 C CA . VAL B 1 39 ? 18.249 0.428 2.623 1.00 36.85 39 VAL B CA 1
ATOM 3659 C C . VAL B 1 39 ? 18.474 1.051 1.278 1.00 36.63 39 VAL B C 1
ATOM 3660 O O . VAL B 1 39 ? 17.853 2.070 0.940 1.00 37.63 39 VAL B O 1
ATOM 3664 N N . ILE B 1 40 ? 19.391 0.456 0.522 1.00 35.69 40 ILE B N 1
ATOM 3665 C CA . ILE B 1 40 ? 19.667 0.867 -0.835 1.00 34.74 40 ILE B CA 1
ATOM 3666 C C . ILE B 1 40 ? 18.776 0.030 -1.792 1.00 35.52 40 ILE B C 1
ATOM 3667 O O . ILE B 1 40 ? 18.548 -1.169 -1.596 1.00 35.04 40 ILE B O 1
ATOM 3672 N N . SER B 1 41 ? 18.253 0.679 -2.814 1.00 35.97 41 SER B N 1
ATOM 3673 C CA . SER B 1 41 ? 17.354 0.020 -3.739 1.00 37.28 41 SER B CA 1
ATOM 3674 C C . SER B 1 41 ? 18.118 -0.948 -4.625 1.00 37.26 41 SER B C 1
ATOM 3675 O O . SER B 1 41 ? 19.227 -0.649 -5.062 1.00 36.96 41 SER B O 1
ATOM 3678 N N . PRO B 1 42 ? 17.525 -2.120 -4.872 1.00 38.68 42 PRO B N 1
ATOM 3679 C CA . PRO B 1 42 ? 18.187 -3.141 -5.712 1.00 40.09 42 PRO B CA 1
ATOM 3680 C C . PRO B 1 42 ? 18.000 -2.908 -7.192 1.00 41.04 42 PRO B C 1
ATOM 3681 O O . PRO B 1 42 ? 18.650 -3.563 -8.004 1.00 41.88 42 PRO B O 1
ATOM 3685 N N . GLU B 1 43 ? 17.092 -2.014 -7.544 1.00 41.99 43 GLU B N 1
ATOM 3686 C CA . GLU B 1 43 ? 16.875 -1.673 -8.932 1.00 42.87 43 GLU B CA 1
ATOM 3687 C C . GLU B 1 43 ? 18.149 -1.139 -9.564 1.00 42.70 43 GLU B C 1
ATOM 3688 O O . GLU B 1 43 ? 18.984 -0.510 -8.893 1.00 42.86 43 GLU B O 1
ATOM 3694 N N . VAL B 1 44 ? 18.314 -1.433 -10.847 1.00 42.44 44 VAL B N 1
ATOM 3695 C CA . VAL B 1 44 ? 19.363 -0.835 -11.655 1.00 42.15 44 VAL B CA 1
ATOM 3696 C C . VAL B 1 44 ? 19.049 0.657 -11.697 1.00 42.78 44 VAL B C 1
ATOM 3697 O O . VAL B 1 44 ? 17.891 1.049 -11.919 1.00 43.40 44 VAL B O 1
ATOM 3701 N N . PRO B 1 45 ? 20.054 1.498 -11.426 1.00 42.78 45 PRO B N 1
ATOM 3702 C CA . PRO B 1 45 ? 19.789 2.932 -11.403 1.00 42.36 45 PRO B CA 1
ATOM 3703 C C . PRO B 1 45 ? 19.617 3.510 -12.803 1.00 42.25 45 PRO B C 1
ATOM 3704 O O . PRO B 1 45 ? 20.153 2.964 -13.791 1.00 41.97 45 PRO B O 1
ATOM 3708 N N . ALA B 1 46 ? 18.911 4.635 -12.873 1.00 41.10 46 ALA B N 1
ATOM 3709 C CA . ALA B 1 46 ? 18.610 5.248 -14.144 1.00 40.31 46 ALA B CA 1
ATOM 3710 C C . ALA B 1 46 ? 19.905 5.670 -14.830 1.00 39.16 46 ALA B C 1
ATOM 3711 O O . ALA B 1 46 ? 20.810 6.192 -14.181 1.00 39.87 46 ALA B O 1
ATOM 3713 N N . GLY B 1 47 ? 20.017 5.408 -16.126 1.00 37.51 47 GLY B N 1
ATOM 3714 C CA . GLY B 1 47 ? 21.249 5.737 -16.847 1.00 35.44 47 GLY B CA 1
ATOM 3715 C C . GLY B 1 47 ? 22.263 4.613 -16.816 1.00 34.32 47 GLY B C 1
ATOM 3716 O O . GLY B 1 47 ? 23.292 4.646 -17.513 1.00 34.23 47 GLY B O 1
ATOM 3717 N N . CYS B 1 48 ? 21.971 3.599 -16.017 1.00 32.89 48 CYS B N 1
ATOM 3718 C CA . CYS B 1 48 ? 22.889 2.464 -15.866 1.00 31.87 48 CYS B CA 1
ATOM 3719 C C . CYS B 1 48 ? 22.438 1.197 -16.598 1.00 30.43 48 CYS B C 1
ATOM 3720 O O . CYS B 1 48 ? 21.241 0.835 -16.624 1.00 29.18 48 CYS B O 1
ATOM 3723 N N . ARG B 1 49 ? 23.411 0.495 -17.147 1.00 29.47 49 ARG B N 1
ATOM 3724 C CA A ARG B 1 49 ? 23.165 -0.797 -17.779 0.50 29.13 49 ARG B CA 1
ATOM 3725 C CA B ARG B 1 49 ? 23.096 -0.828 -17.663 0.50 28.79 49 ARG B CA 1
ATOM 3726 C C . ARG B 1 49 ? 24.044 -1.920 -17.173 1.00 27.55 49 ARG B C 1
ATOM 3727 O O . ARG B 1 49 ? 25.254 -1.785 -17.153 1.00 27.79 49 ARG B O 1
ATOM 3742 N N . VAL B 1 50 ? 23.458 -3.014 -16.713 1.00 26.55 50 VAL B N 1
ATOM 3743 C CA . VAL B 1 50 ? 24.231 -4.201 -16.287 1.00 23.77 50 VAL B CA 1
ATOM 3744 C C . VAL B 1 50 ? 24.916 -4.900 -17.478 1.00 23.94 50 VAL B C 1
ATOM 3745 O O . VAL B 1 50 ? 24.265 -5.270 -18.456 1.00 24.28 50 VAL B O 1
ATOM 3749 N N . THR B 1 51 ? 26.217 -5.133 -17.347 1.00 23.18 51 THR B N 1
ATOM 3750 C CA . THR B 1 51 ? 27.038 -5.748 -18.352 1.00 23.42 51 THR B CA 1
ATOM 3751 C C . THR B 1 51 ? 27.773 -7.026 -17.858 1.00 23.23 51 THR B C 1
ATOM 3752 O O . THR B 1 51 ? 28.582 -7.616 -18.597 1.00 22.88 51 THR B O 1
ATOM 3756 N N . PHE B 1 52 ? 27.491 -7.438 -16.614 1.00 22.69 52 PHE B N 1
ATOM 3757 C CA . PHE B 1 52 ? 28.081 -8.640 -15.990 1.00 20.57 52 PHE B CA 1
ATOM 3758 C C . PHE B 1 52 ? 27.177 -9.139 -14.854 1.00 19.61 52 PHE B C 1
ATOM 3759 O O . PHE B 1 52 ? 26.660 -8.358 -14.049 1.00 19.48 52 PHE B O 1
ATOM 3767 N N . ALA B 1 53 ? 26.972 -10.434 -14.753 1.00 19.31 53 ALA B N 1
ATOM 3768 C CA . ALA B 1 53 ? 26.260 -10.929 -13.574 1.00 18.17 53 ALA B CA 1
ATOM 3769 C C . ALA B 1 53 ? 26.770 -12.300 -13.235 1.00 17.90 53 ALA B C 1
ATOM 3770 O O . ALA B 1 53 ? 26.752 -13.174 -14.077 1.00 18.10 53 ALA B O 1
ATOM 3772 N N . GLN B 1 54 ? 27.298 -12.455 -12.020 1.00 17.46 54 GLN B N 1
ATOM 3773 C CA . GLN B 1 54 ? 27.740 -13.768 -11.465 1.00 16.80 54 GLN B CA 1
ATOM 3774 C C . GLN B 1 54 ? 26.824 -14.104 -10.287 1.00 15.94 54 GLN B C 1
ATOM 3775 O O . GLN B 1 54 ? 26.531 -13.240 -9.439 1.00 16.27 54 GLN B O 1
ATOM 3781 N N . VAL B 1 55 ? 26.331 -15.327 -10.239 1.00 15.21 55 VAL B N 1
ATOM 3782 C CA . VAL B 1 55 ? 25.570 -15.776 -9.063 1.00 15.52 55 VAL B CA 1
ATOM 3783 C C . VAL B 1 55 ? 26.383 -16.913 -8.404 1.00 15.61 55 VAL B C 1
ATOM 3784 O O . VAL B 1 55 ? 26.919 -17.791 -9.082 1.00 16.98 55 VAL B O 1
ATOM 3788 N N . LEU B 1 56 ? 26.551 -16.843 -7.086 1.00 15.07 56 LEU B N 1
ATOM 3789 C CA . LEU B 1 56 ? 27.121 -17.944 -6.303 1.00 13.63 56 LEU B CA 1
ATOM 3790 C C . LEU B 1 56 ? 25.936 -18.422 -5.472 1.00 13.74 56 LEU B C 1
ATOM 3791 O O . LEU B 1 56 ? 25.344 -17.607 -4.771 1.00 14.76 56 LEU B O 1
ATOM 3796 N N . SER B 1 57 ? 25.542 -19.691 -5.580 1.00 14.25 57 SER B N 1
ATOM 3797 C CA . SER B 1 57 ? 24.293 -20.116 -4.961 1.00 14.79 57 SER B CA 1
ATOM 3798 C C . SER B 1 57 ? 24.633 -21.308 -4.078 1.00 14.95 57 SER B C 1
ATOM 3799 O O . SER B 1 57 ? 25.515 -22.070 -4.418 1.00 14.81 57 SER B O 1
ATOM 3802 N N . ARG B 1 58 ? 23.942 -21.441 -2.953 1.00 15.32 58 ARG B N 1
ATOM 3803 C CA . ARG B 1 58 ? 23.979 -22.652 -2.128 1.00 15.75 58 ARG B CA 1
ATOM 3804 C C . ARG B 1 58 ? 22.977 -23.680 -2.675 1.00 16.04 58 ARG B C 1
ATOM 3805 O O . ARG B 1 58 ? 22.091 -23.295 -3.437 1.00 16.09 58 ARG B O 1
ATOM 3813 N N . HIS B 1 59 ? 23.111 -24.969 -2.290 1.00 14.97 59 HIS B N 1
ATOM 3814 C CA . HIS B 1 59 ? 22.185 -25.974 -2.739 1.00 14.69 59 HIS B CA 1
ATOM 3815 C C . HIS B 1 59 ? 20.917 -25.708 -1.996 1.00 15.03 59 HIS B C 1
ATOM 3816 O O . HIS B 1 59 ? 20.880 -24.837 -1.100 1.00 14.82 59 HIS B O 1
ATOM 3823 N N . GLY B 1 60 ? 19.840 -26.407 -2.345 1.00 14.70 60 GLY B N 1
ATOM 3824 C CA . GLY B 1 60 ? 18.565 -26.080 -1.716 1.00 14.01 60 GLY B CA 1
ATOM 3825 C C . GLY B 1 60 ? 18.335 -26.820 -0.420 1.00 15.33 60 GLY B C 1
ATOM 3826 O O . GLY B 1 60 ? 19.189 -27.553 0.026 1.00 15.32 60 GLY B O 1
ATOM 3827 N N . ALA B 1 61 ? 17.171 -26.606 0.199 1.00 17.25 61 ALA B N 1
ATOM 3828 C CA . ALA B 1 61 ? 16.784 -27.299 1.417 1.00 18.09 61 ALA B CA 1
ATOM 3829 C C . ALA B 1 61 ? 17.032 -28.793 1.259 1.00 19.97 61 ALA B C 1
ATOM 3830 O O . ALA B 1 61 ? 16.737 -29.379 0.240 1.00 21.60 61 ALA B O 1
ATOM 3832 N N . ARG B 1 62 ? 17.643 -29.410 2.262 1.00 21.11 62 ARG B N 1
ATOM 3833 C CA . ARG B 1 62 ? 17.936 -30.825 2.204 1.00 20.89 62 ARG B CA 1
ATOM 3834 C C . ARG B 1 62 ? 17.384 -31.575 3.425 1.00 20.97 62 ARG B C 1
ATOM 3835 O O . ARG B 1 62 ? 16.813 -30.983 4.363 1.00 21.23 62 ARG B O 1
ATOM 3843 N N . TYR B 1 63 ? 17.456 -32.887 3.343 1.00 20.79 63 TYR B N 1
ATOM 3844 C CA . TYR B 1 63 ? 17.350 -33.751 4.494 1.00 21.97 63 TYR B CA 1
ATOM 3845 C C . TYR B 1 63 ? 18.621 -33.650 5.353 1.00 22.91 63 TYR B C 1
ATOM 3846 O O . TYR B 1 63 ? 19.724 -33.229 4.859 1.00 21.27 63 TYR B O 1
ATOM 3855 N N . PRO B 1 64 ? 18.512 -34.084 6.635 1.00 24.13 64 PRO B N 1
ATOM 3856 C CA . PRO B 1 64 ? 19.706 -34.076 7.529 1.00 23.58 64 PRO B CA 1
ATOM 3857 C C . PRO B 1 64 ? 20.782 -34.983 6.994 1.00 23.76 64 PRO B C 1
ATOM 3858 O O . PRO B 1 64 ? 20.469 -35.983 6.385 1.00 23.27 64 PRO B O 1
ATOM 3862 N N . THR B 1 65 ? 22.038 -34.697 7.245 1.00 24.97 65 THR B N 1
ATOM 3863 C CA . THR B 1 65 ? 23.061 -35.646 6.874 1.00 27.38 65 THR B CA 1
ATOM 3864 C C . THR B 1 65 ? 22.775 -37.007 7.529 1.00 29.07 65 THR B C 1
ATOM 3865 O O . THR B 1 65 ? 21.938 -37.093 8.432 1.00 28.77 65 THR B O 1
ATOM 3869 N N . ASP B 1 66 ? 23.414 -38.080 7.051 1.00 30.69 66 ASP B N 1
ATOM 3870 C CA . ASP B 1 66 ? 23.097 -39.421 7.550 1.00 33.64 66 ASP B CA 1
ATOM 3871 C C . ASP B 1 66 ? 23.443 -39.544 9.043 1.00 34.02 66 ASP B C 1
ATOM 3872 O O . ASP B 1 66 ? 22.610 -39.962 9.845 1.00 34.57 66 ASP B O 1
ATOM 3877 N N . SER B 1 67 ? 24.648 -39.104 9.399 1.00 35.05 67 SER B N 1
ATOM 3878 C CA . SER B 1 67 ? 25.092 -38.894 10.774 1.00 35.20 67 SER B CA 1
ATOM 3879 C C . SER B 1 67 ? 24.030 -38.225 11.664 1.00 35.18 67 SER B C 1
ATOM 3880 O O . SER B 1 67 ? 23.564 -38.812 12.636 1.00 35.06 67 SER B O 1
ATOM 3883 N N . LYS B 1 68 ? 23.643 -36.995 11.324 1.00 34.57 68 LYS B N 1
ATOM 3884 C CA . LYS B 1 68 ? 22.736 -36.228 12.161 1.00 33.46 68 LYS B CA 1
ATOM 3885 C C . LYS B 1 68 ? 21.384 -36.875 12.204 1.00 32.89 68 LYS B C 1
ATOM 3886 O O . LYS B 1 68 ? 20.705 -36.856 13.238 1.00 32.26 68 LYS B O 1
ATOM 3892 N N . GLY B 1 69 ? 20.994 -37.441 11.069 1.00 33.09 69 GLY B N 1
ATOM 3893 C CA . GLY B 1 69 ? 19.718 -38.109 10.936 1.00 33.70 69 GLY B CA 1
ATOM 3894 C C . GLY B 1 69 ? 19.601 -39.330 11.849 1.00 34.39 69 GLY B C 1
ATOM 3895 O O . GLY B 1 69 ? 18.537 -39.548 12.440 1.00 33.41 69 GLY B O 1
ATOM 3896 N N . LYS B 1 70 ? 20.693 -40.097 11.983 1.00 35.34 70 LYS B N 1
ATOM 3897 C CA . LYS B 1 70 ? 20.753 -41.240 12.924 1.00 37.16 70 LYS B CA 1
ATOM 3898 C C . LYS B 1 70 ? 20.594 -40.778 14.391 1.00 36.36 70 LYS B C 1
ATOM 3899 O O . LYS B 1 70 ? 19.853 -41.377 15.179 1.00 37.24 70 LYS B O 1
ATOM 3905 N N . LYS B 1 71 ? 21.283 -39.702 14.738 1.00 35.41 71 LYS B N 1
ATOM 3906 C CA . LYS B 1 71 ? 21.190 -39.131 16.076 1.00 34.37 71 LYS B CA 1
ATOM 3907 C C . LYS B 1 71 ? 19.801 -38.536 16.351 1.00 34.19 71 LYS B C 1
ATOM 3908 O O . LYS B 1 71 ? 19.272 -38.699 17.438 1.00 34.39 71 LYS B O 1
ATOM 3914 N N . TYR B 1 72 ? 19.198 -37.852 15.380 1.00 33.54 72 TYR B N 1
ATOM 3915 C CA . TYR B 1 72 ? 17.838 -37.329 15.590 1.00 32.99 72 TYR B CA 1
ATOM 3916 C C . TYR B 1 72 ? 16.864 -38.491 15.870 1.00 32.26 72 TYR B C 1
ATOM 3917 O O . TYR B 1 72 ? 16.042 -38.457 16.778 1.00 30.72 72 TYR B O 1
ATOM 3926 N N . SER B 1 73 ? 17.006 -39.516 15.052 1.00 32.88 73 SER B N 1
ATOM 3927 C CA . SER B 1 73 ? 16.130 -40.664 15.020 1.00 33.56 73 SER B CA 1
ATOM 3928 C C . SER B 1 73 ? 16.284 -41.445 16.351 1.00 33.37 73 SER B C 1
ATOM 3929 O O . SER B 1 73 ? 15.268 -41.746 17.011 1.00 33.56 73 SER B O 1
ATOM 3932 N N . ALA B 1 74 ? 17.537 -41.705 16.756 1.00 33.09 74 ALA B N 1
ATOM 3933 C CA . ALA B 1 74 ? 17.817 -42.369 18.053 1.00 32.81 74 ALA B CA 1
ATOM 3934 C C . ALA B 1 74 ? 17.295 -41.576 19.230 1.00 33.03 74 ALA B C 1
ATOM 3935 O O . ALA B 1 74 ? 16.716 -42.168 20.154 1.00 32.99 74 ALA B O 1
ATOM 3937 N N . LEU B 1 75 ? 17.472 -40.248 19.207 1.00 32.53 75 LEU B N 1
ATOM 3938 C CA . LEU B 1 75 ? 17.022 -39.418 20.319 1.00 32.92 75 LEU B CA 1
ATOM 3939 C C . LEU B 1 75 ? 15.509 -39.512 20.481 1.00 33.85 75 LEU B C 1
ATOM 3940 O O . LEU B 1 75 ? 14.995 -39.582 21.600 1.00 34.36 75 LEU B O 1
ATOM 3945 N N . ILE B 1 76 ? 14.793 -39.529 19.374 1.00 34.79 76 ILE B N 1
ATOM 3946 C CA . ILE B 1 76 ? 13.343 -39.543 19.448 1.00 35.75 76 ILE B CA 1
ATOM 3947 C C . ILE B 1 76 ? 12.813 -40.882 19.957 1.00 37.16 76 ILE B C 1
ATOM 3948 O O . ILE B 1 76 ? 11.878 -40.891 20.759 1.00 37.33 76 ILE B O 1
ATOM 3953 N N . GLU B 1 77 ? 13.411 -41.991 19.526 1.00 38.34 77 GLU B N 1
ATOM 3954 C CA . GLU B 1 77 ? 13.090 -43.284 20.115 1.00 40.61 77 GLU B CA 1
ATOM 3955 C C . GLU B 1 77 ? 13.252 -43.244 21.637 1.00 40.41 77 GLU B C 1
ATOM 3956 O O . GLU B 1 77 ? 12.320 -43.564 22.377 1.00 40.57 77 GLU B O 1
ATOM 3962 N N . GLU B 1 78 ? 14.451 -42.873 22.088 1.00 40.28 78 GLU B N 1
ATOM 3963 C CA . GLU B 1 78 ? 14.746 -42.763 23.530 1.00 40.05 78 GLU B CA 1
ATOM 3964 C C . GLU B 1 78 ? 13.711 -41.928 24.270 1.00 39.34 78 GLU B C 1
ATOM 3965 O O . GLU B 1 78 ? 13.230 -42.334 25.323 1.00 38.94 78 GLU B O 1
ATOM 3971 N N . ILE B 1 79 ? 13.345 -40.783 23.711 1.00 38.54 79 ILE B N 1
ATOM 3972 C CA . ILE B 1 79 ? 12.262 -40.019 24.287 1.00 38.40 79 ILE B CA 1
ATOM 3973 C C . ILE B 1 79 ? 10.977 -40.847 24.382 1.00 39.53 79 ILE B C 1
ATOM 3974 O O . ILE B 1 79 ? 10.262 -40.765 25.372 1.00 38.95 79 ILE B O 1
ATOM 3979 N N . GLN B 1 80 ? 10.727 -41.682 23.379 1.00 40.99 80 GLN B N 1
ATOM 3980 C CA . GLN B 1 80 ? 9.511 -42.498 23.330 1.00 42.72 80 GLN B CA 1
ATOM 3981 C C . GLN B 1 80 ? 9.548 -43.675 24.299 1.00 43.03 80 GLN B C 1
ATOM 3982 O O . GLN B 1 80 ? 8.523 -44.048 24.852 1.00 42.90 80 GLN B O 1
ATOM 3988 N N . GLN B 1 81 ? 10.723 -44.265 24.483 1.00 44.20 81 GLN B N 1
ATOM 3989 C CA . GLN B 1 81 ? 10.874 -45.370 25.416 1.00 45.93 81 GLN B CA 1
ATOM 3990 C C . GLN B 1 81 ? 10.755 -44.941 26.890 1.00 46.17 81 GLN B C 1
ATOM 3991 O O . GLN B 1 81 ? 10.290 -45.730 27.734 1.00 46.56 81 GLN B O 1
ATOM 3997 N N . ASN B 1 82 ? 11.125 -43.690 27.183 1.00 45.85 82 ASN B N 1
ATOM 3998 C CA . ASN B 1 82 ? 11.367 -43.248 28.551 1.00 45.56 82 ASN B CA 1
ATOM 3999 C C . ASN B 1 82 ? 10.249 -42.433 29.165 1.00 46.39 82 ASN B C 1
ATOM 4000 O O . ASN B 1 82 ? 9.883 -42.619 30.331 1.00 46.21 82 ASN B O 1
ATOM 4005 N N . ALA B 1 83 ? 9.717 -41.504 28.386 1.00 47.55 83 ALA B N 1
ATOM 4006 C CA . ALA B 1 83 ? 8.746 -40.550 28.915 1.00 48.26 83 ALA B CA 1
ATOM 4007 C C . ALA B 1 83 ? 7.418 -41.204 29.296 1.00 49.16 83 ALA B C 1
ATOM 4008 O O . ALA B 1 83 ? 7.047 -42.267 28.780 1.00 48.67 83 ALA B O 1
ATOM 4010 N N . THR B 1 84 ? 6.719 -40.577 30.231 1.00 50.51 84 THR B N 1
ATOM 4011 C CA . THR B 1 84 ? 5.439 -41.100 30.694 1.00 52.12 84 THR B CA 1
ATOM 4012 C C . THR B 1 84 ? 4.318 -40.126 30.319 1.00 52.99 84 THR B C 1
ATOM 4013 O O . THR B 1 84 ? 3.239 -40.518 29.900 1.00 53.71 84 THR B O 1
ATOM 4017 N N . THR B 1 85 ? 4.597 -38.843 30.466 1.00 53.93 85 THR B N 1
ATOM 4018 C CA . THR B 1 85 ? 3.636 -37.808 30.116 1.00 54.81 85 THR B CA 1
ATOM 4019 C C . THR B 1 85 ? 3.949 -37.146 28.761 1.00 54.88 85 THR B C 1
ATOM 4020 O O . THR B 1 85 ? 4.876 -36.300 28.644 1.00 55.16 85 THR B O 1
ATOM 4024 N N . PHE B 1 86 ? 3.174 -37.507 27.743 1.00 54.29 86 PHE B N 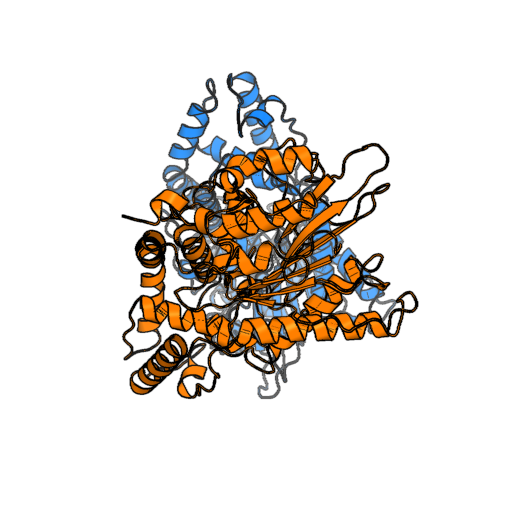1
ATOM 4025 C CA . PHE B 1 86 ? 3.194 -36.715 26.533 1.00 53.83 86 PHE B CA 1
ATOM 4026 C C . PHE B 1 86 ? 1.929 -35.908 26.502 1.00 53.41 86 PHE B C 1
ATOM 4027 O O . PHE B 1 86 ? 0.932 -36.366 25.948 1.00 53.75 86 PHE B O 1
ATOM 4035 N N . ASP B 1 87 ? 1.932 -34.730 27.111 1.00 52.83 87 ASP B N 1
ATOM 4036 C CA . ASP B 1 87 ? 0.745 -33.895 26.988 1.00 53.19 87 ASP B CA 1
ATOM 4037 C C . ASP B 1 87 ? 0.931 -32.443 26.580 1.00 52.06 87 ASP B C 1
ATOM 4038 O O . ASP B 1 87 ? 2.053 -31.967 26.489 1.00 52.11 87 ASP B O 1
ATOM 4043 N N . GLY B 1 88 ? -0.188 -31.771 26.285 1.00 51.01 88 GLY B N 1
ATOM 4044 C CA . GLY B 1 88 ? -0.195 -30.475 25.574 1.00 49.66 88 GLY B CA 1
ATOM 4045 C C . GLY B 1 88 ? 0.628 -30.515 24.291 1.00 48.47 88 GLY B C 1
ATOM 4046 O O . GLY B 1 88 ? 0.538 -31.461 23.488 1.00 47.97 88 GLY B O 1
ATOM 4047 N N . LYS B 1 89 ? 1.471 -29.494 24.136 1.00 47.71 89 LYS B N 1
ATOM 4048 C CA . LYS B 1 89 ? 2.389 -29.371 22.996 1.00 45.99 89 LYS B CA 1
ATOM 4049 C C . LYS B 1 89 ? 3.284 -30.605 22.761 1.00 44.51 89 LYS B C 1
ATOM 4050 O O . LYS B 1 89 ? 3.829 -30.767 21.679 1.00 44.05 89 LYS B O 1
ATOM 4056 N N . TYR B 1 90 ? 3.376 -31.496 23.743 1.00 42.75 90 TYR B N 1
ATOM 4057 C CA . TYR B 1 90 ? 4.245 -32.666 23.621 1.00 41.29 90 TYR B CA 1
ATOM 4058 C C . TYR B 1 90 ? 3.548 -33.893 23.080 1.00 41.22 90 TYR B C 1
ATOM 4059 O O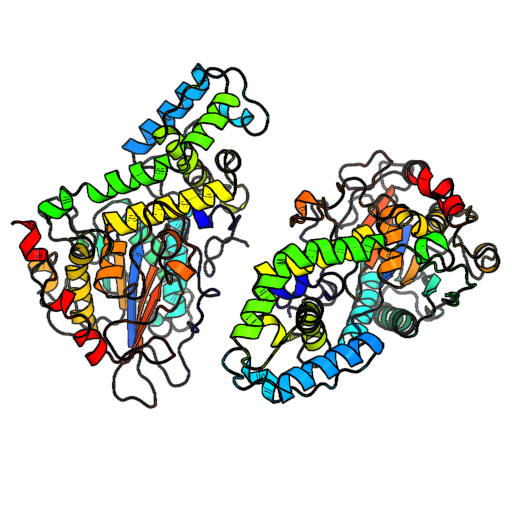 . TYR B 1 90 ? 4.212 -34.883 22.763 1.00 40.88 90 TYR B O 1
ATOM 4068 N N . ALA B 1 91 ? 2.222 -33.846 22.973 1.00 41.24 91 ALA B N 1
ATOM 4069 C CA . ALA B 1 91 ? 1.437 -35.047 22.685 1.00 41.41 91 ALA B CA 1
ATOM 4070 C C . ALA B 1 91 ? 1.883 -35.782 21.434 1.00 41.37 91 ALA B C 1
ATOM 4071 O O . ALA B 1 91 ? 1.963 -37.035 21.424 1.00 40.47 91 ALA B O 1
ATOM 4073 N N . PHE B 1 92 ? 2.247 -34.988 20.419 1.00 42.12 92 PHE B N 1
ATOM 4074 C CA . PHE B 1 92 ? 2.634 -35.491 19.067 1.00 42.70 92 PHE B CA 1
ATOM 4075 C C . PHE B 1 92 ? 3.782 -36.460 19.123 1.00 43.11 92 PHE B C 1
ATOM 4076 O O . PHE B 1 92 ? 3.921 -37.321 18.261 1.00 43.85 92 PHE B O 1
ATOM 4084 N N . LEU B 1 93 ? 4.604 -36.303 20.155 1.00 44.36 93 LEU B N 1
ATOM 4085 C CA . LEU B 1 93 ? 5.823 -37.077 20.301 1.00 45.15 93 LEU B CA 1
ATOM 4086 C C . LEU B 1 93 ? 5.609 -38.543 20.641 1.00 46.07 93 LEU B C 1
ATOM 4087 O O . LEU B 1 93 ? 6.517 -39.344 20.470 1.00 46.19 93 LEU B O 1
ATOM 4092 N N . LYS B 1 94 ? 4.421 -38.913 21.111 1.00 47.85 94 LYS B N 1
ATOM 4093 C CA . LYS B 1 94 ? 4.215 -40.323 21.456 1.00 49.40 94 LYS B CA 1
ATOM 4094 C C . LYS B 1 94 ? 4.274 -41.201 20.214 1.00 49.64 94 LYS B C 1
ATOM 4095 O O . LYS B 1 94 ? 4.831 -42.323 20.244 1.00 49.46 94 LYS B O 1
ATOM 4101 N N . THR B 1 95 ? 3.696 -40.666 19.132 1.00 50.07 95 THR B N 1
ATOM 4102 C CA . THR B 1 95 ? 3.568 -41.388 17.858 1.00 50.33 95 THR B CA 1
ATOM 4103 C C . THR B 1 95 ? 4.527 -40.970 16.756 1.00 49.87 95 THR B C 1
ATOM 4104 O O . THR B 1 95 ? 4.642 -41.689 15.745 1.00 50.47 95 THR B O 1
ATOM 4108 N N . TYR B 1 96 ? 5.201 -39.832 16.928 1.00 48.27 96 TYR B N 1
ATOM 4109 C CA . TYR B 1 96 ? 6.008 -39.314 15.851 1.00 46.69 96 TYR B CA 1
ATOM 4110 C C . TYR B 1 96 ? 6.812 -40.438 15.218 1.00 46.56 96 TYR B C 1
ATOM 4111 O O . TYR B 1 96 ? 7.407 -41.248 15.903 1.00 45.72 96 TYR B O 1
ATOM 4120 N N . ASN B 1 97 ? 6.794 -40.496 13.891 1.00 46.78 97 ASN B N 1
ATOM 4121 C CA . ASN B 1 97 ? 7.441 -41.587 13.186 1.00 47.07 97 ASN B CA 1
ATOM 4122 C C . ASN B 1 97 ? 8.478 -40.984 12.265 1.00 45.91 97 ASN B C 1
ATOM 4123 O O . ASN B 1 97 ? 8.157 -40.418 11.215 1.00 46.18 97 ASN B O 1
ATOM 4128 N N . TYR B 1 98 ? 9.729 -41.096 12.685 1.00 44.30 98 TYR B N 1
ATOM 4129 C CA . TYR B 1 98 ? 10.822 -40.505 11.951 1.00 42.05 98 TYR B CA 1
ATOM 4130 C C . TYR B 1 98 ? 10.943 -41.215 10.631 1.00 41.08 98 TYR B C 1
ATOM 4131 O O . TYR B 1 98 ? 11.247 -42.412 10.597 1.00 40.39 98 TYR B O 1
ATOM 4140 N N . SER B 1 99 ? 10.708 -40.462 9.555 1.00 40.18 99 SER B N 1
ATOM 4141 C CA . SER B 1 99 ? 10.876 -41.006 8.202 1.00 39.57 99 SER B CA 1
ATOM 4142 C C . SER B 1 99 ? 11.502 -40.035 7.182 1.00 39.11 99 SER B C 1
ATOM 4143 O O . SER B 1 99 ? 11.410 -40.276 5.959 1.00 39.08 99 SER B O 1
ATOM 4146 N N . LEU B 1 100 ? 12.107 -38.946 7.681 1.00 36.86 100 LEU B N 1
ATOM 4147 C CA . LEU B 1 100 ? 13.063 -38.142 6.885 1.00 35.24 100 LEU B CA 1
ATOM 4148 C C . LEU B 1 100 ? 14.072 -38.986 6.112 1.00 34.10 100 LEU B C 1
ATOM 4149 O O . LEU B 1 100 ? 14.555 -40.039 6.597 1.00 33.99 100 LEU B O 1
ATOM 4154 N N . GLY B 1 101 ? 14.409 -38.508 4.909 1.00 32.73 101 GLY B N 1
ATOM 4155 C CA . GLY B 1 101 ? 15.465 -39.120 4.123 1.00 30.28 101 GLY B CA 1
ATOM 4156 C C . GLY B 1 101 ? 16.740 -38.524 4.632 1.00 30.08 101 GLY B C 1
ATOM 4157 O O . GLY B 1 101 ? 16.725 -37.818 5.651 1.00 28.75 101 GLY B O 1
ATOM 4158 N N . ALA B 1 102 ? 17.818 -38.735 3.872 1.00 29.55 102 ALA B N 1
ATOM 4159 C CA . ALA B 1 102 ? 19.163 -38.348 4.268 1.00 29.93 102 ALA B CA 1
ATOM 4160 C C . ALA B 1 102 ? 19.990 -37.715 3.127 1.00 29.99 102 ALA B C 1
ATOM 4161 O O . ALA B 1 102 ? 19.978 -38.219 1.998 1.00 29.61 102 ALA B O 1
ATOM 4163 N N . ASP B 1 103 ? 20.710 -36.629 3.445 1.00 29.13 103 ASP B N 1
ATOM 4164 C CA . ASP B 1 103 ? 21.660 -35.925 2.531 1.00 29.43 103 ASP B CA 1
ATOM 4165 C C . ASP B 1 103 ? 21.072 -35.178 1.321 1.00 29.36 103 ASP B C 1
ATOM 4166 O O . ASP B 1 103 ? 21.499 -34.073 1.013 1.00 29.43 103 ASP B O 1
ATOM 4171 N N . ASP B 1 104 ? 20.109 -35.808 0.658 1.00 28.61 104 ASP B N 1
ATOM 4172 C CA . ASP B 1 104 ? 19.561 -35.375 -0.614 1.00 29.17 104 ASP B CA 1
ATOM 4173 C C . ASP B 1 104 ? 18.699 -34.153 -0.401 1.00 27.95 104 ASP B C 1
ATOM 4174 O O . ASP B 1 104 ? 18.200 -33.928 0.703 1.00 28.20 104 ASP B O 1
ATOM 4179 N N . LEU B 1 105 ? 18.515 -33.393 -1.465 1.00 26.13 105 LEU B N 1
ATOM 4180 C CA . LEU B 1 105 ? 17.535 -32.323 -1.560 1.00 25.87 105 LEU B CA 1
ATOM 4181 C C . LEU B 1 105 ? 16.104 -32.801 -1.291 1.00 25.41 105 LEU B C 1
ATOM 4182 O O . LEU B 1 105 ? 15.744 -33.874 -1.710 1.00 26.63 105 LEU B O 1
ATOM 4187 N N . THR B 1 106 ? 15.289 -32.018 -0.615 1.00 25.43 106 THR B N 1
ATOM 4188 C CA . THR B 1 106 ? 13.855 -32.345 -0.474 1.00 25.76 106 THR B CA 1
ATOM 4189 C C . THR B 1 106 ? 13.046 -31.788 -1.700 1.00 26.91 106 THR B C 1
ATOM 4190 O O . THR B 1 106 ? 13.568 -30.974 -2.469 1.00 27.79 106 THR B O 1
ATOM 4194 N N . PRO B 1 107 ? 11.790 -32.226 -1.907 1.00 26.90 107 PRO B N 1
ATOM 4195 C CA . PRO B 1 107 ? 11.022 -31.606 -3.003 1.00 25.80 107 PRO B CA 1
ATOM 4196 C C . PRO B 1 107 ? 11.022 -30.093 -2.871 1.00 24.44 107 PRO B C 1
ATOM 4197 O O . PRO B 1 107 ? 11.185 -29.367 -3.842 1.00 24.56 107 PRO B O 1
ATOM 4201 N N . PHE B 1 108 ? 10.861 -29.612 -1.655 1.00 23.52 108 PHE B N 1
ATOM 4202 C CA . PHE B 1 108 ? 10.928 -28.165 -1.399 1.00 22.18 108 PHE B CA 1
ATOM 4203 C C . PHE B 1 108 ? 12.258 -27.534 -1.859 1.00 21.68 108 PHE B C 1
ATOM 4204 O O . PHE B 1 108 ? 12.283 -26.482 -2.459 1.00 20.68 108 PHE B O 1
ATOM 4212 N N . GLY B 1 109 ? 13.367 -28.183 -1.553 1.00 22.14 109 GLY B N 1
ATOM 4213 C CA . GLY B 1 109 ? 14.673 -27.644 -1.874 1.00 22.28 109 GLY B CA 1
ATOM 4214 C C . GLY B 1 109 ? 14.883 -27.598 -3.365 1.00 23.07 109 GLY B C 1
ATOM 4215 O O . GLY B 1 109 ? 15.533 -26.700 -3.874 1.00 23.42 109 GLY B O 1
ATOM 4216 N N . GLU B 1 110 ? 14.358 -28.612 -4.064 1.00 23.37 110 GLU B N 1
ATOM 4217 C CA . GLU B 1 110 ? 14.349 -28.647 -5.509 1.00 22.28 110 GLU B CA 1
ATOM 4218 C C . GLU B 1 110 ? 13.713 -27.408 -6.114 1.00 21.24 110 GLU B C 1
ATOM 4219 O O . GLU B 1 110 ? 14.305 -26.727 -6.992 1.00 20.79 110 GLU B O 1
ATOM 4225 N N . GLN B 1 111 ? 12.524 -27.120 -5.624 1.00 19.55 111 GLN B N 1
ATOM 4226 C CA . GLN B 1 111 ? 11.746 -26.065 -6.127 1.00 19.72 111 GLN B CA 1
ATOM 4227 C C . GLN B 1 111 ? 12.364 -24.720 -5.795 1.00 20.05 111 GLN B C 1
ATOM 4228 O O . GLN B 1 111 ? 12.159 -23.754 -6.521 1.00 20.19 111 GLN B O 1
ATOM 4234 N N . GLU B 1 112 ? 13.087 -24.631 -4.692 1.00 19.08 112 GLU B N 1
ATOM 4235 C CA . GLU B 1 112 ? 13.725 -23.385 -4.344 1.00 19.76 112 GLU B CA 1
ATOM 4236 C C . GLU B 1 112 ? 14.732 -23.061 -5.453 1.00 19.48 112 GLU B C 1
ATOM 4237 O O . GLU B 1 112 ? 14.959 -21.887 -5.792 1.00 18.06 112 GLU B O 1
ATOM 4243 N N . LEU B 1 113 ? 15.389 -24.085 -5.955 1.00 18.99 113 LEU B N 1
ATOM 4244 C CA . LEU B 1 113 ? 16.446 -23.778 -6.906 1.00 20.35 113 LEU B CA 1
ATOM 4245 C C . LEU B 1 113 ? 15.880 -23.563 -8.305 1.00 20.99 113 LEU B C 1
ATOM 4246 O O . LEU B 1 113 ? 16.493 -22.877 -9.085 1.00 22.66 113 LEU B O 1
ATOM 4251 N N . VAL B 1 114 ? 14.693 -24.118 -8.590 1.00 21.15 114 VAL B N 1
ATOM 4252 C CA . VAL B 1 114 ? 13.992 -23.865 -9.857 1.00 20.34 114 VAL B CA 1
ATOM 4253 C C . VAL B 1 114 ? 13.630 -22.395 -9.775 1.00 20.47 114 VAL B C 1
ATOM 4254 O O . VAL B 1 114 ? 14.036 -21.605 -10.638 1.00 20.18 114 VAL B O 1
ATOM 4258 N N . ASN B 1 115 ? 12.917 -22.009 -8.701 1.00 19.27 115 ASN B N 1
ATOM 4259 C CA . ASN B 1 115 ? 12.672 -20.601 -8.421 1.00 18.80 115 ASN B CA 1
ATOM 4260 C C . ASN B 1 115 ? 13.885 -19.657 -8.526 1.00 18.20 115 ASN B C 1
ATOM 4261 O O . ASN B 1 115 ? 13.820 -18.566 -9.098 1.00 18.28 115 ASN B O 1
ATOM 4266 N N . SER B 1 116 ? 14.993 -20.055 -7.957 1.00 17.80 116 SER B N 1
ATOM 4267 C CA . SER B 1 116 ? 16.160 -19.225 -8.050 1.00 18.05 116 SER B CA 1
ATOM 4268 C C . SER B 1 116 ? 16.585 -19.036 -9.538 1.00 17.81 116 SER B C 1
ATOM 4269 O O . SER B 1 116 ? 17.050 -17.969 -9.898 1.00 17.72 116 SER B O 1
ATOM 4272 N N . GLY B 1 117 ? 16.501 -20.097 -10.363 1.00 17.80 117 GLY B N 1
ATOM 4273 C CA . GLY B 1 117 ? 16.821 -19.994 -11.797 1.00 17.47 117 GLY B CA 1
ATOM 4274 C C . GLY B 1 117 ? 15.860 -19.045 -12.538 1.00 17.21 117 GLY B C 1
ATOM 4275 O O . GLY B 1 117 ? 16.306 -18.222 -13.328 1.00 16.09 117 GLY B O 1
ATOM 4276 N N . ILE B 1 118 ? 14.554 -19.159 -12.254 1.00 17.06 118 ILE B N 1
ATOM 4277 C CA . ILE B 1 118 ? 13.574 -18.241 -12.747 1.00 17.78 118 ILE B CA 1
ATOM 4278 C C . ILE B 1 118 ? 13.930 -16.809 -12.394 1.00 19.50 118 ILE B C 1
ATOM 4279 O O . ILE B 1 118 ? 14.003 -15.889 -13.277 1.00 19.81 118 ILE B O 1
ATOM 4284 N N . LYS B 1 119 ? 14.179 -16.591 -11.106 1.00 19.79 119 LYS B N 1
ATOM 4285 C CA . LYS B 1 119 ? 14.512 -15.249 -10.637 1.00 19.64 119 LYS B CA 1
ATOM 4286 C C . LYS B 1 119 ? 15.789 -14.716 -11.294 1.00 19.33 119 LYS B C 1
ATOM 4287 O O . LYS B 1 119 ? 15.852 -13.542 -11.687 1.00 20.18 119 LYS B O 1
ATOM 4293 N N . PHE B 1 120 ? 16.822 -15.539 -11.428 1.00 17.88 120 PHE B N 1
ATOM 4294 C CA . PHE B 1 120 ? 18.047 -14.992 -12.031 1.00 17.77 120 PHE B CA 1
ATOM 4295 C C . PHE B 1 120 ? 17.818 -14.690 -13.555 1.00 18.65 120 PHE B C 1
ATOM 4296 O O . PHE B 1 120 ? 18.294 -13.682 -14.072 1.00 17.70 120 PHE B O 1
ATOM 4304 N N . TYR B 1 121 ? 17.120 -15.597 -14.251 1.00 18.20 121 TYR B N 1
ATOM 4305 C CA . TYR B 1 121 ? 16.775 -15.363 -15.657 1.00 19.21 121 TYR B CA 1
ATOM 4306 C C . TYR B 1 121 ? 16.059 -13.987 -15.842 1.00 18.81 121 TYR B C 1
ATOM 4307 O O . TYR B 1 121 ? 16.479 -13.153 -16.650 1.00 18.33 121 TYR B O 1
ATOM 4316 N N . GLN B 1 122 ? 15.026 -13.752 -15.058 1.00 19.34 122 GLN B N 1
ATOM 4317 C CA . GLN B 1 122 ? 14.247 -12.545 -15.148 1.00 20.78 122 GLN B CA 1
ATOM 4318 C C . GLN B 1 122 ? 15.000 -11.280 -14.795 1.00 21.56 122 GLN B C 1
ATOM 4319 O O . GLN B 1 122 ? 14.914 -10.277 -15.513 1.00 21.94 122 GLN B O 1
ATOM 4325 N N . ARG B 1 123 ? 15.705 -11.296 -13.680 1.00 21.27 123 ARG B N 1
ATOM 4326 C CA . ARG B 1 123 ? 16.391 -10.114 -13.224 1.00 21.26 123 ARG B CA 1
ATOM 4327 C C . ARG B 1 123 ? 17.389 -9.601 -14.293 1.00 20.46 123 ARG B C 1
ATOM 4328 O O . ARG B 1 123 ? 17.565 -8.412 -14.467 1.00 19.35 123 ARG B O 1
ATOM 4336 N N . TYR B 1 124 ? 18.091 -10.512 -14.947 1.00 20.78 124 TYR B N 1
ATOM 4337 C CA . TYR B 1 124 ? 19.131 -10.133 -15.920 1.00 20.59 124 TYR B CA 1
ATOM 4338 C C . TYR B 1 124 ? 18.719 -10.512 -17.379 1.00 21.30 124 TYR B C 1
ATOM 4339 O O . TYR B 1 124 ? 19.580 -10.708 -18.265 1.00 19.59 124 TYR B O 1
ATOM 4348 N N . GLU B 1 125 ? 17.394 -10.605 -17.592 1.00 22.30 125 GLU B N 1
ATOM 4349 C CA . GLU B 1 125 ? 16.768 -10.884 -18.918 1.00 23.26 125 GLU B CA 1
ATOM 4350 C C . GLU B 1 125 ? 17.391 -10.147 -20.129 1.00 22.93 125 GLU B C 1
ATOM 4351 O O . GLU B 1 125 ? 17.467 -10.719 -21.241 1.00 23.04 125 GLU B O 1
ATOM 4357 N N . SER B 1 126 ? 17.855 -8.909 -19.935 1.00 22.26 126 SER B N 1
ATOM 4358 C CA . SER B 1 126 ? 18.363 -8.226 -21.084 1.00 22.23 126 SER B CA 1
ATOM 4359 C C . SER B 1 126 ? 19.711 -8.814 -21.559 1.00 21.42 126 SER B C 1
ATOM 4360 O O . SER B 1 126 ? 20.135 -8.562 -22.701 1.00 20.70 126 SER B O 1
ATOM 4363 N N . LEU B 1 127 ? 20.296 -9.689 -20.726 1.00 20.01 127 LEU B N 1
ATOM 4364 C CA . LEU B 1 127 ? 21.437 -10.541 -21.088 1.00 18.26 127 LEU B CA 1
ATOM 4365 C C . LEU B 1 127 ? 21.136 -12.027 -21.156 1.00 19.49 127 LEU B C 1
ATOM 4366 O O . LEU B 1 127 ? 21.782 -12.749 -21.936 1.00 20.06 127 LEU B O 1
ATOM 4371 N N . THR B 1 128 ? 20.225 -12.526 -20.305 1.00 18.77 128 THR B N 1
ATOM 4372 C CA . THR B 1 128 ? 19.980 -13.942 -20.267 1.00 19.22 128 THR B CA 1
ATOM 4373 C C . THR B 1 128 ? 19.219 -14.397 -21.558 1.00 20.73 128 THR B C 1
ATOM 4374 O O . THR B 1 128 ? 19.125 -15.606 -21.866 1.00 19.24 128 THR B O 1
ATOM 4378 N N . ARG B 1 129 ? 18.626 -13.427 -22.278 1.00 21.24 129 ARG B N 1
ATOM 4379 C CA . ARG B 1 129 ? 17.922 -13.778 -23.500 1.00 22.09 129 ARG B CA 1
ATOM 4380 C C . ARG B 1 129 ? 18.826 -14.364 -24.582 1.00 22.29 129 ARG B C 1
ATOM 4381 O O . ARG B 1 129 ? 18.383 -15.184 -25.353 1.00 22.44 129 ARG B O 1
ATOM 4389 N N . ASN B 1 130 ? 20.090 -13.985 -24.611 1.00 22.55 130 ASN B N 1
ATOM 4390 C CA . ASN B 1 130 ? 20.968 -14.511 -25.665 1.00 23.74 130 ASN B CA 1
ATOM 4391 C C . ASN B 1 130 ? 22.374 -14.927 -25.199 1.00 23.37 130 ASN B C 1
ATOM 4392 O O . ASN B 1 130 ? 23.241 -15.265 -26.014 1.00 23.04 130 ASN B O 1
ATOM 4397 N N . ILE B 1 131 ? 22.606 -14.911 -23.881 1.00 23.76 131 ILE B N 1
ATOM 4398 C CA . ILE B 1 131 ? 23.913 -15.341 -23.334 1.00 22.58 131 ILE B CA 1
ATOM 4399 C C . ILE B 1 131 ? 23.737 -16.536 -22.401 1.00 22.72 131 ILE B C 1
ATOM 4400 O O . ILE B 1 131 ? 22.965 -16.492 -21.441 1.00 22.55 131 ILE B O 1
ATOM 4405 N N . VAL B 1 132 ? 24.391 -17.631 -22.754 1.00 22.20 132 VAL B N 1
ATOM 4406 C CA . VAL B 1 132 ? 24.339 -18.857 -21.950 1.00 21.33 132 VAL B CA 1
ATOM 4407 C C . VAL B 1 132 ? 25.415 -18.742 -20.850 1.00 20.58 132 VAL B C 1
ATOM 4408 O O . VAL B 1 132 ? 26.624 -18.643 -21.144 1.00 19.92 132 VAL B O 1
ATOM 4412 N N . PRO B 1 133 ? 24.973 -18.720 -19.584 1.00 20.19 133 PRO B N 1
ATOM 4413 C CA . PRO B 1 133 ? 25.913 -18.658 -18.442 1.00 19.75 133 PRO B CA 1
ATOM 4414 C C . PRO B 1 133 ? 26.975 -19.759 -18.472 1.00 18.88 133 PRO B C 1
ATOM 4415 O O . PRO B 1 133 ? 26.707 -20.872 -18.953 1.00 18.26 133 PRO B O 1
ATOM 4419 N N . PHE B 1 134 ? 28.194 -19.440 -18.046 1.00 16.93 134 PHE B N 1
ATOM 4420 C CA . PHE B 1 134 ? 29.144 -20.487 -17.851 1.00 17.02 134 PHE B CA 1
ATOM 4421 C C . PHE B 1 134 ? 28.953 -20.931 -16.379 1.00 17.10 134 PHE B C 1
ATOM 4422 O O . PHE B 1 134 ? 28.872 -20.074 -15.457 1.00 15.65 134 PHE B O 1
ATOM 4430 N N . ILE B 1 135 ? 28.858 -22.246 -16.176 1.00 17.36 135 ILE B N 1
ATOM 4431 C CA . ILE B 1 135 ? 28.358 -22.792 -14.895 1.00 17.97 135 ILE B CA 1
ATOM 4432 C C . ILE B 1 135 ? 29.252 -23.783 -14.203 1.00 18.11 135 ILE B C 1
ATOM 4433 O O . ILE B 1 135 ? 29.612 -24.786 -14.799 1.00 19.49 135 ILE B O 1
ATOM 4438 N N . ARG B 1 136 ? 29.564 -23.534 -12.925 1.00 17.61 136 ARG B N 1
ATOM 4439 C CA . ARG B 1 136 ? 30.317 -24.497 -12.124 1.00 17.07 136 ARG B CA 1
ATOM 4440 C C . ARG B 1 136 ? 29.590 -25.038 -10.903 1.00 16.82 136 ARG B C 1
ATOM 4441 O O . ARG B 1 136 ? 28.705 -24.422 -10.358 1.00 16.21 136 ARG B O 1
ATOM 4449 N N . SER B 1 137 ? 29.942 -26.241 -10.500 1.00 17.99 137 SER B N 1
ATOM 4450 C CA . SER B 1 137 ? 29.338 -26.768 -9.299 1.00 20.00 137 SER B CA 1
ATOM 4451 C C . SER B 1 137 ? 30.336 -27.583 -8.534 1.00 20.14 137 SER B C 1
ATOM 4452 O O . SER B 1 137 ? 31.116 -28.300 -9.135 1.00 20.57 137 SER B O 1
ATOM 4455 N N . SER B 1 138 ? 30.319 -27.455 -7.206 1.00 20.58 138 SER B N 1
ATOM 4456 C CA . SER B 1 138 ? 31.193 -28.288 -6.352 1.00 22.10 138 SER B CA 1
ATOM 4457 C C . SER B 1 138 ? 30.691 -29.724 -6.447 1.00 22.33 138 SER B C 1
ATOM 4458 O O . SER B 1 138 ? 29.493 -29.945 -6.575 1.00 20.31 138 SER B O 1
ATOM 4461 N N . GLY B 1 139 ? 31.591 -30.693 -6.343 1.00 23.23 139 GLY B N 1
ATOM 4462 C CA . GLY B 1 139 ? 31.138 -32.076 -6.555 1.00 24.56 139 GLY B CA 1
ATOM 4463 C C . GLY B 1 139 ? 30.500 -32.715 -5.333 1.00 25.99 139 GLY B C 1
ATOM 4464 O O . GLY B 1 139 ? 31.188 -33.397 -4.534 1.00 28.44 139 GLY B O 1
ATOM 4465 N N . SER B 1 140 ? 29.212 -32.502 -5.151 1.00 25.07 140 SER B N 1
ATOM 4466 C CA . SER B 1 140 ? 28.452 -33.139 -4.059 1.00 23.68 140 SER B CA 1
ATOM 4467 C C . SER B 1 140 ? 27.093 -33.318 -4.640 1.00 23.03 140 SER B C 1
ATOM 4468 O O . SER B 1 140 ? 26.594 -32.387 -5.285 1.00 21.58 140 SER B O 1
ATOM 4471 N N . SER B 1 141 ? 26.477 -34.491 -4.443 1.00 22.66 141 SER B N 1
ATOM 4472 C CA . SER B 1 141 ? 25.206 -34.775 -5.140 1.00 23.21 141 SER B CA 1
ATOM 4473 C C . SER B 1 141 ? 24.233 -33.653 -5.009 1.00 21.39 141 SER B C 1
ATOM 4474 O O . SER B 1 141 ? 23.606 -33.331 -5.972 1.00 22.81 141 SER B O 1
ATOM 4477 N N . ARG B 1 142 ? 24.054 -33.121 -3.810 1.00 19.87 142 ARG B N 1
ATOM 4478 C CA . ARG B 1 142 ? 22.979 -32.135 -3.566 1.00 19.30 142 ARG B CA 1
ATOM 4479 C C . ARG B 1 142 ? 23.322 -30.775 -4.206 1.00 18.60 142 ARG B C 1
ATOM 4480 O O . ARG B 1 142 ? 22.453 -29.963 -4.474 1.00 18.94 142 ARG B O 1
ATOM 4488 N N . VAL B 1 143 ? 24.599 -30.546 -4.473 1.00 18.33 143 VAL B N 1
ATOM 4489 C CA . VAL B 1 143 ? 25.039 -29.285 -5.015 1.00 19.00 143 VAL B CA 1
ATOM 4490 C C . VAL B 1 143 ? 24.769 -29.281 -6.524 1.00 20.11 143 VAL B C 1
ATOM 4491 O O . VAL B 1 143 ? 24.072 -28.379 -7.045 1.00 20.20 143 VAL B O 1
ATOM 4495 N N . ILE B 1 144 ? 25.236 -30.363 -7.161 1.00 19.85 144 ILE B N 1
ATOM 4496 C CA . ILE B 1 144 ? 24.930 -30.756 -8.518 1.00 19.52 144 ILE B CA 1
ATOM 4497 C C . ILE B 1 144 ? 23.446 -30.795 -8.835 1.00 19.64 144 ILE B C 1
ATOM 4498 O O . ILE B 1 144 ? 23.002 -30.108 -9.765 1.00 20.72 144 ILE B O 1
ATOM 4503 N N . ALA B 1 145 ? 22.662 -31.548 -8.080 1.00 18.13 145 ALA B N 1
ATOM 4504 C CA . ALA B 1 145 ? 21.219 -31.570 -8.353 1.00 18.15 145 ALA B CA 1
ATOM 4505 C C . ALA B 1 145 ? 20.653 -30.168 -8.338 1.00 16.94 145 ALA B C 1
ATOM 4506 O O . ALA B 1 145 ? 19.729 -29.829 -9.106 1.00 18.17 145 ALA B O 1
ATOM 4508 N N . SER B 1 146 ? 21.223 -29.343 -7.479 1.00 16.97 146 SER B N 1
ATOM 4509 C CA . SER B 1 146 ? 20.780 -27.979 -7.329 1.00 16.94 146 SER B CA 1
ATOM 4510 C C . SER B 1 146 ? 21.192 -27.148 -8.560 1.00 17.28 146 SER B C 1
ATOM 4511 O O . SER B 1 146 ? 20.352 -26.461 -9.110 1.00 17.36 146 SER B O 1
ATOM 4514 N N . GLY B 1 147 ? 22.469 -27.191 -8.964 1.00 16.63 147 GLY B N 1
ATOM 4515 C CA . GLY B 1 147 ? 22.841 -26.649 -10.275 1.00 17.54 147 GLY B CA 1
ATOM 4516 C C . GLY B 1 147 ? 21.757 -26.998 -11.326 1.00 18.51 147 GLY B C 1
ATOM 4517 O O . GLY B 1 147 ? 21.183 -26.101 -11.996 1.00 19.23 147 GLY B O 1
ATOM 4518 N N . LYS B 1 148 ? 21.421 -28.280 -11.457 1.00 18.08 148 LYS B N 1
ATOM 4519 C CA . LYS B 1 148 ? 20.495 -28.691 -12.517 1.00 17.61 148 LYS B CA 1
ATOM 4520 C C . LYS B 1 148 ? 19.078 -28.167 -12.330 1.00 18.18 148 LYS B C 1
ATOM 4521 O O . LYS B 1 148 ? 18.441 -27.842 -13.326 1.00 20.25 148 LYS B O 1
ATOM 4527 N N . LYS B 1 149 ? 18.563 -28.069 -11.096 1.00 18.23 149 LYS B N 1
ATOM 4528 C CA . LYS B 1 149 ? 17.259 -27.482 -10.893 1.00 18.53 149 LYS B CA 1
ATOM 4529 C C . LYS B 1 149 ? 17.265 -26.012 -11.223 1.00 19.13 149 LYS B C 1
ATOM 4530 O O . LYS B 1 149 ? 16.251 -25.446 -11.684 1.00 19.77 149 LYS B O 1
ATOM 4536 N N . PHE B 1 150 ? 18.368 -25.357 -10.950 1.00 18.72 150 PHE B N 1
ATOM 4537 C CA . PHE B 1 150 ? 18.429 -23.915 -11.212 1.00 18.71 150 PHE B CA 1
ATOM 4538 C C . PHE B 1 150 ? 18.377 -23.791 -12.752 1.00 18.84 150 PHE B C 1
ATOM 4539 O O . PHE B 1 150 ? 17.633 -22.978 -13.280 1.00 18.27 150 PHE B O 1
ATOM 4547 N N . ILE B 1 151 ? 19.149 -24.627 -13.460 1.00 19.42 151 ILE B N 1
ATOM 4548 C CA . ILE B 1 151 ? 19.159 -24.571 -14.917 1.00 19.83 151 ILE B CA 1
ATOM 4549 C C . ILE B 1 151 ? 17.770 -24.873 -15.480 1.00 21.49 151 ILE B C 1
ATOM 4550 O O . ILE B 1 151 ? 17.282 -24.195 -16.394 1.00 21.18 151 ILE B O 1
ATOM 4555 N N . GLU B 1 152 ? 17.111 -25.865 -14.899 1.00 21.77 152 GLU B N 1
ATOM 4556 C CA . GLU B 1 152 ? 15.732 -26.149 -15.267 1.00 22.31 152 GLU B CA 1
ATOM 4557 C C . GLU B 1 152 ? 14.834 -24.925 -15.294 1.00 21.59 152 GLU B C 1
ATOM 4558 O O . GLU B 1 152 ? 14.095 -24.735 -16.234 1.00 20.33 152 GLU B O 1
ATOM 4564 N N . GLY B 1 153 ? 14.835 -24.128 -14.232 1.00 21.07 153 GLY B N 1
ATOM 4565 C CA . GLY B 1 153 ? 13.870 -23.047 -14.143 1.00 20.10 153 GLY B CA 1
ATOM 4566 C C . GLY B 1 153 ? 14.278 -21.896 -15.051 1.00 20.35 153 GLY B C 1
ATOM 4567 O O . GLY B 1 153 ? 13.432 -21.190 -15.616 1.00 20.77 153 GLY B O 1
ATOM 4568 N N . PHE B 1 154 ? 15.580 -21.685 -15.138 1.00 19.90 154 PHE B N 1
ATOM 4569 C CA . PHE B 1 154 ? 16.173 -20.750 -16.071 1.00 21.31 154 PHE B CA 1
ATOM 4570 C C . PHE B 1 154 ? 15.742 -21.071 -17.493 1.00 21.61 154 PHE B C 1
ATOM 4571 O O . PHE B 1 154 ? 15.282 -20.200 -18.168 1.00 21.37 154 PHE B O 1
ATOM 4579 N N . GLN B 1 155 ? 15.931 -22.317 -17.921 1.00 22.88 155 GLN B N 1
ATOM 4580 C CA . GLN B 1 155 ? 15.567 -22.763 -19.277 1.00 23.77 155 GLN B CA 1
ATOM 4581 C C . GLN B 1 155 ? 14.035 -22.649 -19.510 1.00 24.25 155 GLN B C 1
ATOM 4582 O O . GLN B 1 155 ? 13.635 -22.081 -20.526 1.00 24.40 155 GLN B O 1
ATOM 4584 N N . SER B 1 156 ? 13.194 -23.083 -18.550 1.00 23.93 156 SER B N 1
ATOM 4585 C CA . SER B 1 156 ? 11.736 -22.880 -18.657 1.00 24.15 156 SER B CA 1
ATOM 4586 C C . SER B 1 156 ? 11.395 -21.445 -18.955 1.00 24.13 156 SER B C 1
ATOM 4587 O O . SER B 1 156 ? 10.474 -21.171 -19.727 1.00 25.95 156 SER B O 1
ATOM 4590 N N . THR B 1 157 ? 12.107 -20.517 -18.335 1.00 22.95 157 THR B N 1
ATOM 4591 C CA . THR B 1 157 ? 11.756 -19.105 -18.448 1.00 22.08 157 THR B CA 1
ATOM 4592 C C . THR B 1 157 ? 12.248 -18.537 -19.772 1.00 21.75 157 THR B C 1
ATOM 4593 O O . THR B 1 157 ? 11.482 -17.843 -20.454 1.00 21.44 157 THR B O 1
ATOM 4597 N N . LYS B 1 158 ? 13.487 -18.850 -20.151 1.00 21.44 158 LYS B N 1
ATOM 4598 C CA . LYS B 1 158 ? 13.977 -18.464 -21.475 1.00 21.73 158 LYS B CA 1
ATOM 4599 C C . LYS B 1 158 ? 12.964 -18.907 -22.590 1.00 23.80 158 LYS B C 1
ATOM 4600 O O . LYS B 1 158 ? 12.657 -18.109 -23.461 1.00 24.88 158 LYS B O 1
ATOM 4606 N N . LEU B 1 159 ? 12.425 -20.134 -22.528 1.00 24.58 159 LEU B N 1
ATOM 4607 C CA . LEU B 1 159 ? 11.455 -20.643 -23.519 1.00 26.38 159 LEU B CA 1
ATOM 4608 C C . LEU B 1 159 ? 10.187 -19.814 -23.636 1.00 26.93 159 LEU B C 1
ATOM 4609 O O . LEU B 1 159 ? 9.581 -19.757 -24.709 1.00 26.17 159 LEU B O 1
ATOM 4614 N N . LYS B 1 160 ? 9.769 -19.202 -22.538 1.00 27.16 160 LYS B N 1
ATOM 4615 C CA . LYS B 1 160 ? 8.572 -18.395 -22.566 1.00 28.84 160 LYS B CA 1
ATOM 4616 C C . LYS B 1 160 ? 8.848 -16.931 -22.885 1.00 28.33 160 LYS B C 1
ATOM 4617 O O . LYS B 1 160 ? 7.940 -16.108 -22.897 1.00 30.00 160 LYS B O 1
ATOM 4623 N N . ASP B 1 161 ? 10.097 -16.596 -23.154 1.00 27.99 161 ASP B N 1
ATOM 4624 C CA . ASP B 1 161 ? 10.441 -15.209 -23.279 1.00 27.67 161 ASP B CA 1
ATOM 4625 C C . ASP B 1 161 ? 10.415 -14.885 -24.769 1.00 27.63 161 ASP B C 1
ATOM 4626 O O . ASP B 1 161 ? 11.200 -15.455 -25.528 1.00 27.14 161 ASP B O 1
ATOM 4631 N N . PRO B 1 162 ? 9.547 -13.937 -25.174 1.00 27.67 162 PRO B N 1
ATOM 4632 C CA . PRO B 1 162 ? 9.387 -13.573 -26.589 1.00 27.33 162 PRO B CA 1
ATOM 4633 C C . PRO B 1 162 ? 10.658 -12.931 -27.172 1.00 27.94 162 PRO B C 1
ATOM 4634 O O . PRO B 1 162 ? 10.903 -12.990 -28.382 1.00 27.33 162 PRO B O 1
ATOM 4638 N N . ARG B 1 163 ? 11.487 -12.368 -26.294 1.00 28.81 163 ARG B N 1
ATOM 4639 C CA . ARG B 1 163 ? 12.737 -11.718 -26.665 1.00 28.26 163 ARG B CA 1
ATOM 4640 C C . ARG B 1 163 ? 13.941 -12.638 -26.696 1.00 28.49 163 ARG B C 1
ATOM 4641 O O . ARG B 1 163 ? 15.009 -12.239 -27.147 1.00 28.94 163 ARG B O 1
ATOM 4649 N N . ALA B 1 164 ? 13.785 -13.869 -26.245 1.00 29.20 164 ALA B N 1
ATOM 4650 C CA . ALA B 1 164 ? 14.901 -14.784 -26.150 1.00 30.44 164 ALA B CA 1
ATOM 4651 C C . ALA B 1 164 ? 15.337 -15.246 -27.524 1.00 31.77 164 ALA B C 1
ATOM 4652 O O . ALA B 1 164 ? 14.490 -15.572 -28.333 1.00 33.86 164 ALA B O 1
ATOM 4654 N N . GLN B 1 165 ? 16.641 -15.317 -27.787 1.00 32.15 165 GLN B N 1
ATOM 4655 C CA . GLN B 1 165 ? 17.115 -15.920 -29.007 1.00 32.12 165 GLN B CA 1
ATOM 4656 C C . GLN B 1 165 ? 17.088 -17.464 -28.887 1.00 33.36 165 GLN B C 1
ATOM 4657 O O . GLN B 1 165 ? 17.943 -18.056 -28.203 1.00 33.95 165 GLN B O 1
ATOM 4663 N N . PRO B 1 166 ? 16.113 -18.132 -29.550 1.00 33.77 166 PRO B N 1
ATOM 4664 C CA . PRO B 1 166 ? 15.842 -19.602 -29.490 1.00 33.21 166 PRO B CA 1
ATOM 4665 C C . PRO B 1 166 ? 16.862 -20.503 -30.172 1.00 33.52 166 PRO B C 1
ATOM 4666 O O . PRO B 1 166 ? 17.731 -20.016 -30.925 1.00 32.11 166 PRO B O 1
ATOM 4670 N N . GLY B 1 167 ? 16.773 -21.814 -29.860 1.00 34.06 167 GLY B N 1
ATOM 4671 C CA . GLY B 1 167 ? 17.773 -22.832 -30.275 1.00 33.58 167 GLY B CA 1
ATOM 4672 C C . GLY B 1 167 ? 19.251 -22.497 -30.006 1.00 34.08 167 GLY B C 1
ATOM 4673 O O . GLY B 1 167 ? 20.149 -22.730 -30.864 1.00 34.08 167 GLY B O 1
ATOM 4674 N N . GLN B 1 168 ? 19.522 -21.910 -28.835 1.00 32.78 168 GLN B N 1
ATOM 4675 C CA . GLN B 1 168 ? 20.913 -21.745 -28.391 1.00 31.31 168 GLN B CA 1
ATOM 4676 C C . GLN B 1 168 ? 21.346 -23.042 -27.694 1.00 30.09 168 GLN B C 1
ATOM 4677 O O . GLN B 1 168 ? 20.478 -23.851 -27.329 1.00 28.15 168 GLN B O 1
ATOM 4683 N N . SER B 1 169 ? 22.646 -23.275 -27.490 1.00 29.60 169 SER B N 1
ATOM 4684 C CA . SER B 1 169 ? 22.967 -24.488 -26.702 1.00 29.47 169 SER B CA 1
ATOM 4685 C C . SER B 1 169 ? 22.318 -24.372 -25.321 1.00 28.27 169 SER B C 1
ATOM 4686 O O . SER B 1 169 ? 22.006 -23.279 -24.852 1.00 27.25 169 SER B O 1
ATOM 4689 N N . SER B 1 170 ? 22.048 -25.505 -24.703 1.00 28.39 170 SER B N 1
ATOM 4690 C CA . SER B 1 170 ? 21.502 -25.507 -23.340 1.00 28.60 170 SER B CA 1
ATOM 4691 C C . SER B 1 170 ? 22.518 -24.927 -22.338 1.00 26.78 170 SER B C 1
ATOM 4692 O O . SER B 1 170 ? 23.724 -25.123 -22.506 1.00 25.62 170 SER B O 1
ATOM 4695 N N . PRO B 1 171 ? 22.034 -24.218 -21.296 1.00 25.55 171 PRO B N 1
ATOM 4696 C CA . PRO B 1 171 ? 22.948 -24.056 -20.150 1.00 25.28 171 PRO B CA 1
ATOM 4697 C C . PRO B 1 171 ? 23.145 -25.435 -19.500 1.00 24.59 171 PRO B C 1
ATOM 4698 O O . PRO B 1 171 ? 22.189 -26.221 -19.452 1.00 24.96 171 PRO B O 1
ATOM 4702 N N . LYS B 1 172 ? 24.355 -25.733 -19.038 1.00 22.39 172 LYS B N 1
ATOM 4703 C CA . LYS B 1 172 ? 24.599 -26.968 -18.324 1.00 22.48 172 LYS B CA 1
ATOM 4704 C C . LYS B 1 172 ? 25.723 -26.708 -17.315 1.00 22.53 172 LYS B C 1
ATOM 4705 O O . LYS B 1 172 ? 26.353 -25.642 -17.337 1.00 22.84 172 LYS B O 1
ATOM 4711 N N . ILE B 1 173 ? 25.994 -27.705 -16.466 1.00 21.66 173 ILE B N 1
ATOM 4712 C CA . ILE B 1 173 ? 27.085 -27.643 -15.574 1.00 20.88 173 ILE B CA 1
ATOM 4713 C C . ILE B 1 173 ? 28.361 -27.930 -16.357 1.00 22.18 173 ILE B C 1
ATOM 4714 O O . ILE B 1 173 ? 28.705 -29.071 -16.711 1.00 23.11 173 ILE B O 1
ATOM 4719 N N . ASP B 1 174 ? 29.060 -26.870 -16.665 1.00 22.38 174 ASP B N 1
ATOM 4720 C CA . ASP B 1 174 ? 30.273 -27.022 -17.455 1.00 23.39 174 ASP B CA 1
ATOM 4721 C C . ASP B 1 174 ? 31.403 -27.726 -16.750 1.00 23.97 174 ASP B C 1
ATOM 4722 O O . ASP B 1 174 ? 32.204 -28.390 -17.387 1.00 24.81 174 ASP B O 1
ATOM 4727 N N . VAL B 1 175 ? 31.547 -27.467 -15.444 1.00 25.40 175 VAL B N 1
ATOM 4728 C CA . VAL B 1 175 ? 32.655 -28.006 -14.630 1.00 24.68 175 VAL B CA 1
ATOM 4729 C C . VAL B 1 175 ? 32.091 -28.418 -13.263 1.00 24.91 175 VAL B C 1
ATOM 4730 O O . VAL B 1 175 ? 31.474 -27.598 -12.534 1.00 24.45 175 VAL B O 1
ATOM 4734 N N . VAL B 1 176 ? 32.279 -29.691 -12.945 1.00 25.32 176 VAL B N 1
ATOM 4735 C CA . VAL B 1 176 ? 32.010 -30.239 -11.607 1.00 25.21 176 VAL B CA 1
ATOM 4736 C C . VAL B 1 176 ? 33.378 -30.267 -10.964 1.00 24.71 176 VAL B C 1
ATOM 4737 O O . VAL B 1 176 ? 34.255 -30.982 -11.449 1.00 24.58 176 VAL B O 1
ATOM 4741 N N . ILE B 1 177 ? 33.580 -29.422 -9.939 1.00 23.23 177 ILE B N 1
ATOM 4742 C CA . ILE B 1 177 ? 34.851 -29.372 -9.230 1.00 21.75 177 ILE B CA 1
ATOM 4743 C C . ILE B 1 177 ? 34.869 -30.444 -8.118 1.00 21.69 177 ILE B C 1
ATOM 4744 O O . ILE B 1 177 ? 33.948 -30.525 -7.328 1.00 21.01 177 ILE B O 1
ATOM 4749 N N . SER B 1 178 ? 35.926 -31.241 -8.062 1.00 22.64 178 SER B N 1
ATOM 4750 C CA . SER B 1 178 ? 36.031 -32.308 -7.045 1.00 23.83 178 SER B CA 1
ATOM 4751 C C . SER B 1 178 ? 36.172 -31.840 -5.580 1.00 24.27 178 SER B C 1
ATOM 4752 O O . SER B 1 178 ? 37.041 -31.019 -5.271 1.00 23.23 178 SER B O 1
ATOM 4755 N N . GLU B 1 179 ? 35.370 -32.441 -4.706 1.00 24.65 179 GLU B N 1
ATOM 4756 C CA . GLU B 1 179 ? 35.520 -32.324 -3.263 1.00 26.44 179 GLU B CA 1
ATOM 4757 C C . GLU B 1 179 ? 36.534 -33.304 -2.600 1.00 27.48 179 GLU B C 1
ATOM 4758 O O . GLU B 1 179 ? 36.695 -33.278 -1.370 1.00 27.44 179 GLU B O 1
ATOM 4764 N N . ALA B 1 180 ? 37.193 -34.180 -3.380 1.00 28.34 180 ALA B N 1
ATOM 4765 C CA . ALA B 1 180 ? 38.184 -35.081 -2.784 1.00 28.28 180 ALA B CA 1
ATOM 4766 C C . ALA B 1 180 ? 39.199 -34.205 -2.046 1.00 29.23 180 ALA B C 1
ATOM 4767 O O . ALA B 1 180 ? 39.300 -32.980 -2.296 1.00 27.90 180 ALA B O 1
ATOM 4769 N N . SER B 1 181 ? 39.954 -34.846 -1.159 1.00 29.42 181 SER B N 1
ATOM 4770 C CA . SER B 1 181 ? 40.818 -34.157 -0.200 1.00 30.31 181 SER B CA 1
ATOM 4771 C C . SER B 1 181 ? 42.023 -33.549 -0.881 1.00 30.00 181 SER B C 1
ATOM 4772 O O . SER B 1 181 ? 42.576 -32.569 -0.383 1.00 30.96 181 SER B O 1
ATOM 4775 N N . SER B 1 182 ? 42.446 -34.124 -2.003 1.00 29.43 182 SER B N 1
ATOM 4776 C CA . SER B 1 182 ? 43.564 -33.573 -2.783 1.00 29.17 182 SER B CA 1
ATOM 4777 C C . SER B 1 182 ? 43.144 -32.456 -3.773 1.00 28.36 182 SER B C 1
ATOM 4778 O O . SER B 1 182 ? 44.000 -31.740 -4.325 1.00 28.70 182 SER B O 1
ATOM 4781 N N . SER B 1 183 ? 41.842 -32.333 -4.019 1.00 26.42 183 SER B N 1
ATOM 4782 C CA . SER B 1 183 ? 41.289 -31.343 -4.949 1.00 25.09 183 SER B CA 1
ATOM 4783 C C . SER B 1 183 ? 41.395 -29.834 -4.550 1.00 23.86 183 SER B C 1
ATOM 4784 O O . SER B 1 183 ? 40.933 -29.435 -3.479 1.00 22.78 183 SER B O 1
ATOM 4787 N N . ASN B 1 184 ? 42.022 -29.012 -5.399 1.00 22.25 184 ASN B N 1
ATOM 4788 C CA . ASN B 1 184 ? 41.925 -27.571 -5.283 1.00 21.61 184 ASN B CA 1
ATOM 4789 C C . ASN B 1 184 ? 40.513 -27.136 -5.714 1.00 21.02 184 ASN B C 1
ATOM 4790 O O . ASN B 1 184 ? 40.220 -27.144 -6.886 1.00 20.46 184 ASN B O 1
ATOM 4795 N N . ASN B 1 185 ? 39.646 -26.773 -4.751 1.00 19.80 185 ASN B N 1
ATOM 4796 C CA . ASN B 1 185 ? 38.234 -26.409 -4.987 1.00 18.08 185 ASN B CA 1
ATOM 4797 C C . ASN B 1 185 ? 37.951 -24.987 -4.430 1.00 18.92 185 ASN B C 1
ATOM 4798 O O . ASN B 1 185 ? 37.806 -24.844 -3.222 1.00 18.97 185 ASN B O 1
ATOM 4803 N N . THR B 1 186 ? 37.842 -23.952 -5.284 1.00 17.93 186 THR B N 1
ATOM 4804 C CA . THR B 1 186 ? 37.712 -22.611 -4.803 1.00 17.18 186 THR B CA 1
ATOM 4805 C C . THR B 1 186 ? 36.343 -22.444 -4.158 1.00 19.29 186 THR B C 1
ATOM 4806 O O . THR B 1 186 ? 36.119 -21.473 -3.383 1.00 18.46 186 THR B O 1
ATOM 4810 N N . LEU B 1 187 ? 35.447 -23.388 -4.450 1.00 18.99 187 LEU B N 1
ATOM 4811 C CA . LEU B 1 187 ? 34.046 -23.285 -3.999 1.00 20.85 187 LEU B CA 1
ATOM 4812 C C . LEU B 1 187 ? 33.893 -23.724 -2.578 1.00 21.71 187 LEU B C 1
ATOM 4813 O O . LEU B 1 187 ? 32.980 -23.239 -1.880 1.00 21.64 187 LEU B O 1
ATOM 4818 N N . ASP B 1 188 ? 34.767 -24.651 -2.163 1.00 21.58 188 ASP B N 1
ATOM 4819 C CA . ASP B 1 188 ? 34.705 -25.212 -0.815 1.00 23.12 188 ASP B CA 1
ATOM 4820 C C . ASP B 1 188 ? 36.018 -25.908 -0.571 1.00 21.11 188 ASP B C 1
ATOM 4821 O O . ASP B 1 188 ? 36.098 -27.107 -0.811 1.00 20.13 188 ASP B O 1
ATOM 4826 N N . PRO B 1 189 ? 37.068 -25.137 -0.146 1.00 19.86 189 PRO B N 1
ATOM 4827 C CA . PRO B 1 189 ? 38.415 -25.692 -0.081 1.00 19.93 189 PRO B CA 1
ATOM 4828 C C . PRO B 1 189 ? 38.573 -26.717 1.028 1.00 20.09 189 PRO B C 1
ATOM 4829 O O . PRO B 1 189 ? 37.963 -26.587 2.077 1.00 19.79 189 PRO B O 1
ATOM 4833 N N . GLY B 1 190 ? 39.297 -27.792 0.757 1.00 21.43 190 GLY B N 1
ATOM 4834 C CA . GLY B 1 190 ? 39.499 -28.826 1.787 1.00 22.86 190 GLY B CA 1
ATOM 4835 C C . GLY B 1 190 ? 40.977 -29.125 1.985 1.00 23.42 190 GLY B C 1
ATOM 4836 O O . GLY B 1 190 ? 41.325 -30.159 2.579 1.00 25.09 190 GLY B O 1
ATOM 4837 N N . THR B 1 191 ? 41.840 -28.268 1.465 1.00 23.35 191 THR B N 1
ATOM 4838 C CA . THR B 1 191 ? 43.269 -28.538 1.480 1.00 24.64 191 THR B CA 1
ATOM 4839 C C . THR B 1 191 ? 44.121 -27.716 2.475 1.00 24.29 191 THR B C 1
ATOM 4840 O O . THR B 1 191 ? 45.321 -27.921 2.549 1.00 24.73 191 THR B O 1
ATOM 4844 N N . CYS B 1 192 ? 43.527 -26.761 3.178 1.00 24.74 192 CYS B N 1
ATOM 4845 C CA . CYS B 1 192 ? 44.245 -25.952 4.186 1.00 25.45 192 CYS B CA 1
ATOM 4846 C C . CYS B 1 192 ? 44.349 -26.753 5.494 1.00 25.93 192 CYS B C 1
ATOM 4847 O O . CYS B 1 192 ? 43.465 -26.700 6.342 1.00 25.32 192 CYS B O 1
ATOM 4850 N N . THR B 1 193 ? 45.440 -27.497 5.650 1.00 27.42 193 THR B N 1
ATOM 4851 C CA . THR B 1 193 ? 45.536 -28.501 6.730 1.00 27.99 193 THR B CA 1
ATOM 4852 C C . THR B 1 193 ? 45.272 -27.900 8.146 1.00 27.15 193 THR B C 1
ATOM 4853 O O . THR B 1 193 ? 44.484 -28.435 8.934 1.00 25.87 193 THR B O 1
ATOM 4857 N N . VAL B 1 194 ? 45.907 -26.766 8.438 1.00 26.52 194 VAL B N 1
ATOM 4858 C CA . VAL B 1 194 ? 45.726 -26.165 9.719 1.00 26.19 194 VAL B CA 1
ATOM 4859 C C . VAL B 1 194 ? 44.265 -25.756 9.923 1.00 26.80 194 VAL B C 1
ATOM 4860 O O . VAL B 1 194 ? 43.706 -26.046 10.987 1.00 26.54 194 VAL B O 1
ATOM 4864 N N . PHE B 1 195 ? 43.626 -25.141 8.913 1.00 26.27 195 PHE B N 1
ATOM 4865 C CA . PHE B 1 195 ? 42.239 -24.690 9.068 1.00 26.23 195 PHE B CA 1
ATOM 4866 C C . PHE B 1 195 ? 41.287 -25.882 9.242 1.00 27.82 195 PHE B C 1
ATOM 4867 O O . PHE B 1 195 ? 40.325 -25.838 10.024 1.00 27.72 195 PHE B O 1
ATOM 4875 N N . GLU B 1 196 ? 41.543 -26.956 8.510 1.00 29.47 196 GLU B N 1
ATOM 4876 C CA . GLU B 1 196 ? 40.723 -28.139 8.678 1.00 32.16 196 GLU B CA 1
ATOM 4877 C C . GLU B 1 196 ? 40.790 -28.674 10.135 1.00 33.60 196 GLU B C 1
ATOM 4878 O O . GLU B 1 196 ? 39.826 -29.244 10.656 1.00 33.91 196 GLU B O 1
ATOM 4884 N N . ASP B 1 197 ? 41.919 -28.444 10.800 1.00 34.39 197 ASP B N 1
ATOM 4885 C CA . ASP B 1 197 ? 42.106 -28.945 12.153 1.00 35.97 197 ASP B CA 1
ATOM 4886 C C . ASP B 1 197 ? 41.513 -28.074 13.271 1.00 35.78 197 ASP B C 1
ATOM 4887 O O . ASP B 1 197 ? 41.341 -28.575 14.385 1.00 35.98 197 ASP B O 1
ATOM 4892 N N . SER B 1 198 ? 41.187 -26.810 12.955 1.00 34.93 198 SER B N 1
ATOM 4893 C CA . SER B 1 198 ? 40.691 -25.789 13.917 1.00 34.52 198 SER B CA 1
ATOM 4894 C C . SER B 1 198 ? 39.582 -26.323 14.825 1.00 34.98 198 SER B C 1
ATOM 4895 O O . SER B 1 198 ? 38.789 -27.169 14.415 1.00 34.45 198 SER B O 1
ATOM 4898 N N . GLU B 1 199 ? 39.515 -25.801 16.053 1.00 34.46 199 GLU B N 1
ATOM 4899 C CA . GLU B 1 199 ? 38.463 -26.199 16.972 1.00 35.24 199 GLU B CA 1
ATOM 4900 C C . GLU B 1 199 ? 37.773 -24.968 17.548 1.00 34.02 199 GLU B C 1
ATOM 4901 O O . GLU B 1 199 ? 36.896 -25.084 18.400 1.00 35.31 199 GLU B O 1
ATOM 4907 N N . LEU B 1 200 ? 38.173 -23.794 17.079 1.00 32.41 200 LEU B N 1
ATOM 4908 C CA . LEU B 1 200 ? 37.613 -22.533 17.531 1.00 30.75 200 LEU B CA 1
ATOM 4909 C C . LEU B 1 200 ? 36.069 -22.506 17.525 1.00 30.25 200 LEU B C 1
ATOM 4910 O O . LEU B 1 200 ? 35.467 -21.962 18.445 1.00 30.22 200 LEU B O 1
ATOM 4915 N N . ALA B 1 201 ? 35.433 -23.106 16.519 1.00 29.52 201 ALA B N 1
ATOM 4916 C CA . ALA B 1 201 ? 33.979 -23.033 16.411 1.00 30.13 201 ALA B CA 1
ATOM 4917 C C . ALA B 1 201 ? 33.300 -23.872 17.471 1.00 30.05 201 ALA B C 1
ATOM 4918 O O . ALA B 1 201 ? 32.295 -23.462 18.026 1.00 28.82 201 ALA B O 1
ATOM 4920 N N . ASP B 1 202 ? 33.862 -25.055 17.727 1.00 31.68 202 ASP B N 1
ATOM 4921 C CA . ASP B 1 202 ? 33.355 -25.986 18.759 1.00 32.43 202 ASP B CA 1
ATOM 4922 C C . ASP B 1 202 ? 33.360 -25.333 20.153 1.00 31.96 202 ASP B C 1
ATOM 4923 O O . ASP B 1 202 ? 32.361 -25.385 20.912 1.00 32.01 202 ASP B O 1
ATOM 4928 N N . THR B 1 203 ? 34.479 -24.698 20.470 1.00 31.45 203 THR B N 1
ATOM 4929 C CA . THR B 1 203 ? 34.624 -23.964 21.718 1.00 31.78 203 THR B CA 1
ATOM 4930 C C . THR B 1 203 ? 33.545 -22.899 21.893 1.00 31.89 203 THR B C 1
ATOM 4931 O O . THR B 1 203 ? 32.821 -22.895 22.905 1.00 31.75 203 THR B O 1
ATOM 4935 N N . VAL B 1 204 ? 33.469 -21.982 20.920 1.00 32.08 204 VAL B N 1
ATOM 4936 C CA . VAL B 1 204 ? 32.443 -20.950 20.893 1.00 31.33 204 VAL B CA 1
ATOM 4937 C C . VAL B 1 204 ? 31.040 -21.533 20.936 1.00 31.01 204 VAL B C 1
ATOM 4938 O O . VAL B 1 204 ? 30.194 -21.026 21.658 1.00 30.63 204 VAL B O 1
ATOM 4942 N N . GLU B 1 205 ? 30.789 -22.601 20.186 1.00 30.70 205 GLU B N 1
ATOM 4943 C CA . GLU B 1 205 ? 29.499 -23.225 20.223 1.00 30.72 205 GLU B CA 1
ATOM 4944 C C . GLU B 1 205 ? 29.173 -23.613 21.686 1.00 30.79 205 GLU B C 1
ATOM 4945 O O . GLU B 1 205 ? 28.086 -23.276 22.203 1.00 30.31 205 GLU B O 1
ATOM 4951 N N . ALA B 1 206 ? 30.079 -24.343 22.341 1.00 30.67 206 ALA B N 1
ATOM 4952 C CA . ALA B 1 206 ? 29.790 -24.840 23.726 1.00 30.27 206 ALA B CA 1
ATOM 4953 C C . ALA B 1 206 ? 29.703 -23.657 24.681 1.00 30.24 206 ALA B C 1
ATOM 4954 O O . ALA B 1 206 ? 28.771 -23.566 25.465 1.00 29.72 206 ALA B O 1
ATOM 4956 N N . ASN B 1 207 ? 30.626 -22.707 24.598 1.00 30.29 207 ASN B N 1
ATOM 4957 C CA . ASN B 1 207 ? 30.515 -21.606 25.552 1.00 30.96 207 ASN B CA 1
ATOM 4958 C C . ASN B 1 207 ? 29.146 -20.949 25.446 1.00 31.36 207 ASN B C 1
ATOM 4959 O O . ASN B 1 207 ? 28.464 -20.799 26.481 1.00 32.41 207 ASN B O 1
ATOM 4964 N N . PHE B 1 208 ? 28.700 -20.604 24.224 1.00 30.20 208 PHE B N 1
ATOM 4965 C CA . PHE B 1 208 ? 27.392 -19.960 24.074 1.00 28.25 208 PHE B CA 1
ATOM 4966 C C . PHE B 1 208 ? 26.225 -20.862 24.360 1.00 27.68 208 PHE B C 1
ATOM 4967 O O . PHE B 1 208 ? 25.234 -20.379 24.900 1.00 25.95 208 PHE B O 1
ATOM 4975 N N . THR B 1 209 ? 26.305 -22.142 23.992 1.00 28.02 209 THR B N 1
ATOM 4976 C CA . THR B 1 209 ? 25.156 -22.988 24.255 1.00 29.99 209 THR B CA 1
ATOM 4977 C C . THR B 1 209 ? 24.931 -23.135 25.761 1.00 31.01 209 THR B C 1
ATOM 4978 O O . THR B 1 209 ? 23.776 -23.187 26.223 1.00 31.15 209 THR B O 1
ATOM 4982 N N . ALA B 1 210 ? 26.028 -23.130 26.527 1.00 31.86 210 ALA B N 1
ATOM 4983 C CA . ALA B 1 210 ? 25.943 -23.169 27.988 1.00 32.86 210 ALA B CA 1
ATOM 4984 C C . ALA B 1 210 ? 25.237 -21.951 28.610 1.00 33.17 210 ALA B C 1
ATOM 4985 O O . ALA B 1 210 ? 24.780 -22.048 29.747 1.00 33.39 210 ALA B O 1
ATOM 4987 N N . THR B 1 211 ? 25.065 -20.852 27.864 1.00 32.50 211 THR B N 1
ATOM 4988 C CA . THR B 1 211 ? 24.326 -19.718 28.424 1.00 32.52 211 THR B CA 1
ATOM 4989 C C . THR B 1 211 ? 22.802 -19.715 28.255 1.00 32.17 211 THR B C 1
ATOM 4990 O O . THR B 1 211 ? 22.132 -18.852 28.868 1.00 32.51 211 THR B O 1
ATOM 4994 N N . PHE B 1 212 ? 22.242 -20.592 27.412 1.00 30.69 212 PHE B N 1
ATOM 4995 C CA . PHE B 1 212 ? 20.766 -20.582 27.221 1.00 28.91 212 PHE B CA 1
ATOM 4996 C C . PHE B 1 212 ? 20.164 -21.958 27.106 1.00 27.35 212 PHE B C 1
ATOM 4997 O O . PHE B 1 212 ? 19.005 -22.132 27.383 1.00 26.90 212 PHE B O 1
ATOM 5005 N N . VAL B 1 213 ? 20.942 -22.942 26.692 1.00 26.09 213 VAL B N 1
ATOM 5006 C CA . VAL B 1 213 ? 20.359 -24.301 26.567 1.00 25.93 213 VAL B CA 1
ATOM 5007 C C . VAL B 1 213 ? 19.932 -24.999 27.897 1.00 26.90 213 VAL B C 1
ATOM 5008 O O . VAL B 1 213 ? 18.887 -25.660 27.933 1.00 26.67 213 VAL B O 1
ATOM 5012 N N . PRO B 1 214 ? 20.742 -24.852 28.985 1.00 28.19 214 PRO B N 1
ATOM 5013 C CA . PRO B 1 214 ? 20.379 -25.471 30.293 1.00 27.80 214 PRO B CA 1
ATOM 5014 C C . PRO B 1 214 ? 18.935 -25.207 30.748 1.00 27.67 214 PRO B C 1
ATOM 5015 O O . PRO B 1 214 ? 18.238 -26.149 31.116 1.00 26.42 214 PRO B O 1
ATOM 5019 N N . SER B 1 215 ? 18.477 -23.960 30.690 1.00 28.79 215 SER B N 1
ATOM 5020 C CA . SER B 1 215 ? 17.080 -23.660 31.012 1.00 29.82 215 SER B CA 1
ATOM 5021 C C . SER B 1 215 ? 16.111 -24.432 30.133 1.00 30.19 215 SER B C 1
ATOM 5022 O O . SER B 1 215 ? 15.046 -24.870 30.602 1.00 30.83 215 SER B O 1
ATOM 5025 N N . ILE B 1 216 ? 16.444 -24.580 28.854 1.00 29.47 216 ILE B N 1
ATOM 5026 C CA . ILE B 1 216 ? 15.523 -25.297 27.981 1.00 29.15 216 ILE B CA 1
ATOM 5027 C C . ILE B 1 216 ? 15.556 -26.745 28.383 1.00 28.98 216 ILE B C 1
ATOM 5028 O O . ILE B 1 216 ? 14.505 -27.349 28.647 1.00 29.30 216 ILE B O 1
ATOM 5033 N N . ARG B 1 217 ? 16.762 -27.295 28.463 1.00 28.58 217 ARG B N 1
ATOM 5034 C CA . ARG B 1 217 ? 16.934 -28.675 28.926 1.00 29.44 217 ARG B CA 1
ATOM 5035 C C . ARG B 1 217 ? 16.098 -28.956 30.190 1.00 30.36 217 ARG B C 1
ATOM 5036 O O . ARG B 1 217 ? 15.395 -29.957 30.273 1.00 31.24 217 ARG B O 1
ATOM 5044 N N . GLN B 1 218 ? 16.125 -28.042 31.140 1.00 30.70 218 GLN B N 1
ATOM 5045 C CA . GLN B 1 218 ? 15.363 -28.223 32.362 1.00 32.80 218 GLN B CA 1
ATOM 5046 C C . GLN B 1 218 ? 13.855 -28.326 32.123 1.00 31.61 218 GLN B C 1
ATOM 5047 O O . GLN B 1 218 ? 13.234 -29.266 32.573 1.00 31.08 218 GLN B O 1
ATOM 5053 N N . ARG B 1 219 ? 13.286 -27.332 31.437 1.00 31.63 219 ARG B N 1
ATOM 5054 C CA . ARG B 1 219 ? 11.879 -27.298 31.121 1.00 30.99 219 ARG B CA 1
ATOM 5055 C C . ARG B 1 219 ? 11.454 -28.578 30.406 1.00 31.64 219 ARG B C 1
ATOM 5056 O O . ARG B 1 219 ? 10.403 -29.150 30.719 1.00 32.03 219 ARG B O 1
ATOM 5064 N N . LEU B 1 220 ? 12.270 -29.054 29.470 1.00 31.10 220 LEU B N 1
ATOM 5065 C CA . LEU B 1 220 ? 11.936 -30.289 28.771 1.00 31.15 220 LEU B CA 1
ATOM 5066 C C . LEU B 1 220 ? 11.976 -31.522 29.659 1.00 31.60 220 LEU B C 1
ATOM 5067 O O . LEU B 1 220 ? 11.176 -32.440 29.463 1.00 30.64 220 LEU B O 1
ATOM 5072 N N . GLU B 1 221 ? 12.915 -31.568 30.609 1.00 31.78 221 GLU B N 1
ATOM 5073 C CA . GLU B 1 221 ? 12.960 -32.707 31.519 1.00 33.76 221 GLU B CA 1
ATOM 5074 C C . GLU B 1 221 ? 11.775 -32.664 32.488 1.00 34.05 221 GLU B C 1
ATOM 5075 O O . GLU B 1 221 ? 11.171 -33.682 32.779 1.00 34.39 221 GLU B O 1
ATOM 5081 N N . ASN B 1 222 ? 11.436 -31.469 32.939 1.00 35.25 222 ASN B N 1
ATOM 5082 C CA . ASN B 1 222 ? 10.204 -31.227 33.671 1.00 37.50 222 ASN B CA 1
ATOM 5083 C C . ASN B 1 222 ? 8.929 -31.690 32.982 1.00 37.92 222 ASN B C 1
ATOM 5084 O O . ASN B 1 222 ? 8.027 -32.238 33.636 1.00 37.49 222 ASN B O 1
ATOM 5089 N N . ASP B 1 223 ? 8.823 -31.439 31.679 1.00 38.01 223 ASP B N 1
ATOM 5090 C CA . ASP B 1 223 ? 7.537 -31.674 31.007 1.00 38.14 223 ASP B CA 1
ATOM 5091 C C . ASP B 1 223 ? 7.419 -33.130 30.583 1.00 38.01 223 ASP B C 1
ATOM 5092 O O . ASP B 1 223 ? 6.336 -33.700 30.560 1.00 38.00 223 ASP B O 1
ATOM 5097 N N . LEU B 1 224 ? 8.560 -33.721 30.270 1.00 37.43 224 LEU B N 1
ATOM 5098 C CA . LEU B 1 224 ? 8.621 -35.089 29.853 1.00 37.56 224 LEU B CA 1
ATOM 5099 C C . LEU B 1 224 ? 9.253 -35.964 30.958 1.00 37.55 224 LEU B C 1
ATOM 5100 O O . LEU B 1 224 ? 10.440 -36.334 30.884 1.00 37.25 224 LEU B O 1
ATOM 5105 N N . SER B 1 225 ? 8.451 -36.297 31.967 1.00 37.76 225 SER B N 1
ATOM 5106 C CA . SER B 1 225 ? 8.887 -37.135 33.083 1.00 38.15 225 SER B CA 1
ATOM 5107 C C . SER B 1 225 ? 9.447 -38.464 32.664 1.00 37.40 225 SER B C 1
ATOM 5108 O O . SER B 1 225 ? 8.765 -39.250 31.995 1.00 38.04 225 SER B O 1
ATOM 5111 N N . GLY B 1 226 ? 10.680 -38.735 33.073 1.00 36.54 226 GLY B N 1
ATOM 5112 C CA . GLY B 1 226 ? 11.322 -40.013 32.735 1.00 35.85 226 GLY B CA 1
ATOM 5113 C C . GLY B 1 226 ? 12.448 -39.796 31.741 1.00 35.53 226 GLY B C 1
ATOM 5114 O O . GLY B 1 226 ? 13.254 -40.707 31.454 1.00 36.47 226 GLY B O 1
ATOM 5115 N N . VAL B 1 227 ? 12.526 -38.570 31.241 1.00 34.57 227 VAL B N 1
ATOM 5116 C CA . VAL B 1 227 ? 13.432 -38.251 30.161 1.00 33.11 227 VAL B CA 1
ATOM 5117 C C . VAL B 1 227 ? 14.617 -37.506 30.699 1.00 32.53 227 VAL B C 1
ATOM 5118 O O . VAL B 1 227 ? 14.475 -36.605 31.513 1.00 31.72 227 VAL B O 1
ATOM 5122 N N . THR B 1 228 ? 15.796 -37.871 30.217 1.00 31.70 228 THR B N 1
ATOM 5123 C CA . THR B 1 228 ? 16.999 -37.148 30.591 1.00 31.81 228 THR B CA 1
ATOM 5124 C C . THR B 1 228 ? 17.798 -36.728 29.340 1.00 31.04 228 THR B C 1
ATOM 5125 O O . THR B 1 228 ? 18.077 -37.550 28.479 1.00 31.25 228 THR B O 1
ATOM 5129 N N . LEU B 1 229 ? 18.108 -35.440 29.213 1.00 29.74 229 LEU B N 1
ATOM 5130 C CA . LEU B 1 229 ? 18.655 -34.900 27.957 1.00 28.84 229 LEU B CA 1
ATOM 5131 C C . LEU B 1 229 ? 19.983 -34.193 28.135 1.00 28.45 229 LEU B C 1
ATOM 5132 O O . LEU B 1 229 ? 20.177 -33.494 29.153 1.00 28.15 229 LEU B O 1
ATOM 5137 N N . THR B 1 230 ? 20.881 -34.313 27.150 1.00 27.82 230 THR B N 1
ATOM 5138 C CA . THR B 1 230 ? 22.070 -33.444 27.166 1.00 27.45 230 THR B CA 1
ATOM 5139 C C . THR B 1 230 ? 21.753 -32.099 26.508 1.00 28.13 230 THR B C 1
ATOM 5140 O O . THR B 1 230 ? 20.779 -31.970 25.806 1.00 27.69 230 THR B O 1
ATOM 5144 N N . ASP B 1 231 ? 22.581 -31.100 26.742 1.00 28.53 231 ASP B N 1
ATOM 5145 C CA . ASP B 1 231 ? 22.458 -29.870 26.008 1.00 29.76 231 ASP B CA 1
ATOM 5146 C C . ASP B 1 231 ? 22.445 -30.130 24.495 1.00 29.67 231 ASP B C 1
ATOM 5147 O O . ASP B 1 231 ? 21.643 -29.541 23.753 1.00 30.31 231 ASP B O 1
ATOM 5152 N N . THR B 1 232 ? 23.303 -31.026 24.027 1.00 29.15 232 THR B N 1
ATOM 5153 C CA . THR B 1 232 ? 23.426 -31.210 22.596 1.00 27.99 232 THR B CA 1
ATOM 5154 C C . THR B 1 232 ? 22.130 -31.774 22.057 1.00 28.05 232 THR B C 1
ATOM 5155 O O . THR B 1 232 ? 21.668 -31.365 21.004 1.00 28.49 232 THR B O 1
ATOM 5159 N N . GLU B 1 233 ? 21.508 -32.675 22.810 1.00 27.01 233 GLU B N 1
ATOM 5160 C CA . GLU B 1 233 ? 20.274 -33.257 22.374 1.00 25.74 233 GLU B CA 1
ATOM 5161 C C . GLU B 1 233 ? 19.181 -32.194 22.274 1.00 24.88 233 GLU B C 1
ATOM 5162 O O . GLU B 1 233 ? 18.338 -32.276 21.406 1.00 24.75 233 GLU B O 1
ATOM 5168 N N . VAL B 1 234 ? 19.207 -31.187 23.133 1.00 23.64 234 VAL B N 1
ATOM 5169 C CA . VAL B 1 234 ? 18.183 -30.181 23.059 1.00 23.39 234 VAL B CA 1
ATOM 5170 C C . VAL B 1 234 ? 18.336 -29.453 21.733 1.00 23.34 234 VAL B C 1
ATOM 5171 O O . VAL B 1 234 ? 17.343 -29.250 21.044 1.00 22.95 234 VAL B O 1
ATOM 5175 N N . THR B 1 235 ? 19.569 -29.064 21.372 1.00 21.96 235 THR B N 1
ATOM 5176 C CA . THR B 1 235 ? 19.732 -28.497 20.070 1.00 21.95 235 THR B CA 1
ATOM 5177 C C . THR B 1 235 ? 19.246 -29.469 18.915 1.00 22.10 235 THR B C 1
ATOM 5178 O O . THR B 1 235 ? 18.681 -29.004 17.937 1.00 22.31 235 THR B O 1
ATOM 5182 N N . TYR B 1 236 ? 19.347 -30.782 19.064 1.00 21.92 236 TYR B N 1
ATOM 5183 C CA . TYR B 1 236 ? 18.770 -31.681 18.037 1.00 21.97 236 TYR B CA 1
ATOM 5184 C C . TYR B 1 236 ? 17.268 -31.486 17.856 1.00 22.77 236 TYR B C 1
ATOM 5185 O O . TYR B 1 236 ? 16.792 -31.425 16.735 1.00 23.46 236 TYR B O 1
ATOM 5194 N N . LEU B 1 237 ? 16.507 -31.393 18.944 1.00 23.14 237 LEU B N 1
ATOM 5195 C CA . LEU B 1 237 ? 15.078 -31.143 18.842 1.00 22.87 237 LEU B CA 1
ATOM 5196 C C . LEU B 1 237 ? 14.793 -29.729 18.331 1.00 23.56 237 LEU B C 1
ATOM 5197 O O . LEU B 1 237 ? 13.704 -29.434 17.823 1.00 23.64 237 LEU B O 1
ATOM 5202 N N . MET B 1 238 ? 15.764 -28.839 18.481 1.00 23.48 238 MET B N 1
ATOM 5203 C CA . MET B 1 238 ? 15.624 -27.535 17.832 1.00 23.74 238 MET B CA 1
ATOM 5204 C C . MET B 1 238 ? 15.823 -27.637 16.296 1.00 23.79 238 MET B C 1
ATOM 5205 O O . MET B 1 238 ? 15.054 -27.077 15.525 1.00 22.98 238 MET B O 1
ATOM 5210 N N . ASP B 1 239 ? 16.864 -28.347 15.885 1.00 24.13 239 ASP B N 1
ATOM 5211 C CA . ASP B 1 239 ? 17.121 -28.609 14.492 1.00 25.07 239 ASP B CA 1
ATOM 5212 C C . ASP B 1 239 ? 15.861 -29.222 13.801 1.00 25.82 239 ASP B C 1
ATOM 5213 O O . ASP B 1 239 ? 15.510 -28.849 12.680 1.00 26.45 239 ASP B O 1
ATOM 5218 N N . MET B 1 240 ? 15.166 -30.128 14.484 1.00 26.07 240 MET B N 1
ATOM 5219 C CA . MET B 1 240 ? 14.079 -30.856 13.867 1.00 26.77 240 MET B CA 1
ATOM 5220 C C . MET B 1 240 ? 12.920 -29.936 13.526 1.00 27.19 240 MET B C 1
ATOM 5221 O O . MET B 1 240 ? 12.120 -30.252 12.659 1.00 26.82 240 MET B O 1
ATOM 5226 N N . CYS B 1 241 ? 12.835 -28.793 14.199 1.00 26.34 241 CYS B N 1
ATOM 5227 C CA . CYS B 1 241 ? 11.816 -27.832 13.855 1.00 27.57 241 CYS B CA 1
ATOM 5228 C C . CYS B 1 241 ? 11.942 -27.335 12.373 1.00 28.04 241 CYS B C 1
ATOM 5229 O O . CYS B 1 241 ? 10.962 -27.217 11.659 1.00 28.11 241 CYS B O 1
ATOM 5232 N N . SER B 1 242 ? 13.155 -27.094 11.910 1.00 27.79 242 SER B N 1
ATOM 5233 C CA . SER B 1 242 ? 13.357 -26.750 10.519 1.00 27.48 242 SER B CA 1
ATOM 5234 C C . SER B 1 242 ? 13.171 -27.999 9.632 1.00 27.77 242 SER B C 1
ATOM 5235 O O . SER B 1 242 ? 12.420 -27.950 8.678 1.00 27.74 242 SER B O 1
ATOM 5238 N N . PHE B 1 243 ? 13.810 -29.114 9.971 1.00 27.29 243 PHE B N 1
ATOM 5239 C CA . PHE B 1 243 ? 13.828 -30.239 9.065 1.00 27.85 243 PHE B CA 1
ATOM 5240 C C . PHE B 1 243 ? 12.488 -30.927 8.985 1.00 29.36 243 PHE B C 1
ATOM 5241 O O . PHE B 1 243 ? 12.187 -31.497 7.960 1.00 30.23 243 PHE B O 1
ATOM 5249 N N . ASP B 1 244 ? 11.692 -30.898 10.051 1.00 30.13 244 ASP B N 1
ATOM 5250 C CA . ASP B 1 244 ? 10.334 -31.445 10.023 1.00 30.92 244 ASP B CA 1
ATOM 5251 C C . ASP B 1 244 ? 9.341 -30.473 9.357 1.00 32.74 244 ASP B C 1
ATOM 5252 O O . ASP B 1 244 ? 8.236 -30.870 8.950 1.00 33.03 244 ASP B O 1
ATOM 5257 N N . THR B 1 245 ? 9.701 -29.197 9.258 1.00 34.09 245 THR B N 1
ATOM 5258 C CA . THR B 1 245 ? 8.814 -28.266 8.560 1.00 35.30 245 THR B CA 1
ATOM 5259 C C . THR B 1 245 ? 8.968 -28.428 7.032 1.00 36.99 245 THR B C 1
ATOM 5260 O O . THR B 1 245 ? 7.985 -28.661 6.304 1.00 37.44 245 THR B O 1
ATOM 5264 N N . ILE B 1 246 ? 10.210 -28.390 6.570 1.00 37.80 246 ILE B N 1
ATOM 5265 C CA . ILE B 1 246 ? 10.474 -28.188 5.169 1.00 38.64 246 ILE B CA 1
ATOM 5266 C C . ILE B 1 246 ? 10.798 -29.452 4.369 1.00 40.12 246 ILE B C 1
ATOM 5267 O O . ILE B 1 246 ? 11.189 -29.373 3.206 1.00 40.88 246 ILE B O 1
ATOM 5272 N N . SER B 1 247 ? 10.603 -30.605 4.999 1.00 41.70 247 SER B N 1
ATOM 5273 C CA . SER B 1 247 ? 10.727 -31.925 4.378 1.00 44.00 247 SER B CA 1
ATOM 5274 C C . SER B 1 247 ? 9.403 -32.476 3.909 1.00 45.03 247 SER B C 1
ATOM 5275 O O . SER B 1 247 ? 9.349 -33.473 3.214 1.00 46.33 247 SER B O 1
ATOM 5278 N N . THR B 1 248 ? 8.328 -31.830 4.292 1.00 46.53 248 THR B N 1
ATOM 5279 C CA . THR B 1 248 ? 7.026 -32.416 4.136 1.00 48.23 248 THR B CA 1
ATOM 5280 C C . THR B 1 248 ? 6.227 -31.673 3.071 1.00 48.57 248 THR B C 1
ATOM 5281 O O . THR B 1 248 ? 6.629 -30.589 2.629 1.00 48.57 248 THR B O 1
ATOM 5285 N N . SER B 1 249 ? 5.098 -32.269 2.674 1.00 48.77 249 SER B N 1
ATOM 5286 C CA . SER B 1 249 ? 4.148 -31.646 1.741 1.00 48.68 249 SER B CA 1
ATOM 5287 C C . SER B 1 249 ? 3.577 -30.346 2.314 1.00 47.41 249 SER B C 1
ATOM 5288 O O . SER B 1 249 ? 3.278 -29.407 1.562 1.00 46.80 249 SER B O 1
ATOM 5291 N N . THR B 1 250 ? 3.437 -30.303 3.645 1.00 46.02 250 THR B N 1
ATOM 5292 C CA . THR B 1 250 ? 2.846 -29.153 4.319 1.00 45.25 250 THR B CA 1
ATOM 5293 C C . THR B 1 250 ? 3.816 -27.975 4.595 1.00 44.41 250 THR B C 1
ATOM 5294 O O . THR B 1 250 ? 3.552 -27.172 5.497 1.00 43.60 250 THR B O 1
ATOM 5298 N N . VAL B 1 251 ? 4.901 -27.849 3.810 1.00 43.83 251 VAL B N 1
ATOM 5299 C CA . VAL B 1 251 ? 5.907 -26.796 4.026 1.00 43.90 251 VAL B CA 1
ATOM 5300 C C . VAL B 1 251 ? 5.272 -25.439 4.201 1.00 44.38 251 VAL B C 1
ATOM 5301 O O . VAL B 1 251 ? 5.716 -24.642 5.026 1.00 43.62 251 VAL B O 1
ATOM 5305 N N . ASP B 1 252 ? 4.249 -25.185 3.373 1.00 45.58 252 ASP B N 1
ATOM 5306 C CA . ASP B 1 252 ? 3.609 -23.865 3.208 1.00 45.91 252 ASP B CA 1
ATOM 5307 C C . ASP B 1 252 ? 2.474 -23.633 4.184 1.00 45.28 252 ASP B C 1
ATOM 5308 O O . ASP B 1 252 ? 2.106 -22.490 4.439 1.00 45.31 252 ASP B O 1
ATOM 5313 N N . THR B 1 253 ? 1.905 -24.711 4.720 1.00 45.03 253 THR B N 1
ATOM 5314 C CA . THR B 1 253 ? 0.664 -24.589 5.505 1.00 45.45 253 THR B CA 1
ATOM 5315 C C . THR B 1 253 ? 0.858 -24.751 7.022 1.00 44.99 253 THR B C 1
ATOM 5316 O O . THR B 1 253 ? 0.216 -24.053 7.797 1.00 45.17 253 THR B O 1
ATOM 5320 N N . LYS B 1 254 ? 1.747 -25.672 7.425 1.00 44.53 254 LYS B N 1
ATOM 5321 C CA . LYS B 1 254 ? 1.973 -26.018 8.850 1.00 43.28 254 LYS B CA 1
ATOM 5322 C C . LYS B 1 254 ? 3.450 -25.931 9.253 1.00 41.97 254 LYS B C 1
ATOM 5323 O O . LYS B 1 254 ? 4.335 -26.503 8.594 1.00 41.33 254 LYS B O 1
ATOM 5325 N N . LEU B 1 255 ? 3.689 -25.193 10.339 1.00 40.61 255 LEU B N 1
ATOM 5326 C CA . LEU B 1 255 ? 4.966 -25.196 11.066 1.00 39.60 255 LEU B CA 1
ATOM 5327 C C . LEU B 1 255 ? 5.124 -26.509 11.839 1.00 38.54 255 LEU B C 1
ATOM 5328 O O . LEU B 1 255 ? 4.163 -26.972 12.436 1.00 38.48 255 LEU B O 1
ATOM 5333 N N . SER B 1 256 ? 6.303 -27.128 11.812 1.00 37.52 256 SER B N 1
ATOM 5334 C CA . SER B 1 256 ? 6.505 -28.381 12.576 1.00 36.68 256 SER B CA 1
ATOM 5335 C C . SER B 1 256 ? 6.062 -28.281 14.045 1.00 35.74 256 SER B C 1
ATOM 5336 O O . SER B 1 256 ? 6.072 -27.185 14.633 1.00 35.56 256 SER B O 1
ATOM 5339 N N . PRO B 1 257 ? 5.639 -29.420 14.645 1.00 35.36 257 PRO B N 1
ATOM 5340 C CA . PRO B 1 257 ? 5.258 -29.332 16.076 1.00 34.33 257 PRO B CA 1
ATOM 5341 C C . PRO B 1 257 ? 6.505 -29.194 17.030 1.00 33.16 257 PRO B C 1
ATOM 5342 O O . PRO B 1 257 ? 6.400 -28.638 18.146 1.00 33.07 257 PRO B O 1
ATOM 5346 N N . PHE B 1 258 ? 7.680 -29.617 16.573 1.00 31.15 258 PHE B N 1
ATOM 5347 C CA . PHE B 1 258 ? 8.897 -29.343 17.310 1.00 29.66 258 PHE B CA 1
ATOM 5348 C C . PHE B 1 258 ? 9.041 -27.865 17.627 1.00 29.80 258 PHE B C 1
ATOM 5349 O O . PHE B 1 258 ? 9.594 -27.498 18.677 1.00 28.76 258 PHE B O 1
ATOM 5357 N N . CYS B 1 259 ? 8.551 -27.011 16.734 1.00 29.42 259 CYS B N 1
ATOM 5358 C CA . CYS B 1 259 ? 8.839 -25.575 16.817 1.00 30.15 259 CYS B CA 1
ATOM 5359 C C . CYS B 1 259 ? 8.212 -24.921 18.011 1.00 30.83 259 CYS B C 1
ATOM 5360 O O . CYS B 1 259 ? 8.723 -23.929 18.573 1.00 30.99 259 CYS B O 1
ATOM 5363 N N . ASP B 1 260 ? 7.074 -25.463 18.384 1.00 31.98 260 ASP B N 1
ATOM 5364 C CA . ASP B 1 260 ? 6.280 -24.882 19.459 1.00 32.89 260 ASP B CA 1
ATOM 5365 C C . ASP B 1 260 ? 6.771 -25.376 20.856 1.00 32.15 260 ASP B C 1
ATOM 5366 O O . ASP B 1 260 ? 6.322 -24.892 21.884 1.00 32.12 260 ASP B O 1
ATOM 5371 N N . LEU B 1 261 ? 7.731 -26.310 20.884 1.00 30.81 261 LEU B N 1
ATOM 5372 C CA . LEU B 1 261 ? 8.385 -26.659 22.144 1.00 29.59 261 LEU B CA 1
ATOM 5373 C C . LEU B 1 261 ? 9.319 -25.560 22.637 1.00 28.86 261 LEU B C 1
ATOM 5374 O O . LEU B 1 261 ? 9.771 -25.589 23.751 1.00 28.67 261 LEU B O 1
ATOM 5379 N N . PHE B 1 262 ? 9.583 -24.567 21.814 1.00 27.65 262 PHE B N 1
ATOM 5380 C CA . PHE B 1 262 ? 10.545 -23.531 22.177 1.00 27.11 262 PHE B CA 1
ATOM 5381 C C . PHE B 1 262 ? 9.922 -22.158 21.985 1.00 26.77 262 PHE B C 1
ATOM 5382 O O . PHE B 1 262 ? 9.088 -21.992 21.134 1.00 25.50 262 PHE B O 1
ATOM 5390 N N . THR B 1 263 ? 10.351 -21.178 22.771 1.00 27.36 263 THR B N 1
ATOM 5391 C CA . THR B 1 263 ? 9.790 -19.848 22.659 1.00 27.60 263 THR B CA 1
ATOM 5392 C C . THR B 1 263 ? 10.561 -19.037 21.632 1.00 28.49 263 THR B C 1
ATOM 5393 O O . THR B 1 263 ? 11.743 -19.360 21.298 1.00 28.39 263 THR B O 1
ATOM 5397 N N . HIS B 1 264 ? 9.929 -17.935 21.211 1.00 28.50 264 HIS B N 1
ATOM 5398 C CA . HIS B 1 264 ? 10.505 -16.996 20.272 1.00 29.56 264 HIS B CA 1
ATOM 5399 C C . HIS B 1 264 ? 11.901 -16.596 20.710 1.00 30.37 264 HIS B C 1
ATOM 5400 O O . HIS B 1 264 ? 12.824 -16.478 19.880 1.00 30.68 264 HIS B O 1
ATOM 5407 N N . ASP B 1 265 ? 12.046 -16.393 22.020 1.00 29.52 265 ASP B N 1
ATOM 5408 C CA . ASP B 1 265 ? 13.290 -15.931 22.564 1.00 28.88 265 ASP B CA 1
ATOM 5409 C C . ASP B 1 265 ? 14.393 -16.981 22.495 1.00 26.65 265 ASP B C 1
ATOM 5410 O O . ASP B 1 265 ? 15.547 -16.657 22.340 1.00 24.14 265 ASP B O 1
ATOM 5415 N N . GLU B 1 266 ? 14.004 -18.233 22.636 1.00 25.98 266 GLU B N 1
ATOM 5416 C CA . GLU B 1 266 ? 14.891 -19.343 22.448 1.00 26.10 266 GLU B CA 1
ATOM 5417 C C . GLU B 1 266 ? 15.303 -19.461 20.984 1.00 26.01 266 GLU B C 1
ATOM 5418 O O . GLU B 1 266 ? 16.509 -19.679 20.688 1.00 25.85 266 GLU B O 1
ATOM 5424 N N . TRP B 1 267 ? 14.336 -19.251 20.075 1.00 25.16 267 TRP B N 1
ATOM 5425 C CA . TRP B 1 267 ? 14.649 -19.169 18.641 1.00 24.42 267 TRP B CA 1
ATOM 5426 C C . TRP B 1 267 ? 15.684 -18.095 18.327 1.00 24.27 267 TRP B C 1
ATOM 5427 O O . TRP B 1 267 ? 16.629 -18.360 17.571 1.00 24.39 267 TRP B O 1
ATOM 5438 N N . ILE B 1 268 ? 15.547 -16.931 18.948 1.00 23.11 268 ILE B N 1
ATOM 5439 C CA . ILE B 1 268 ? 16.549 -15.889 18.822 1.00 23.57 268 ILE B CA 1
ATOM 5440 C C . ILE B 1 268 ? 17.953 -16.344 19.245 1.00 23.74 268 ILE B C 1
ATOM 5441 O O . ILE B 1 268 ? 18.940 -16.089 18.513 1.00 24.47 268 ILE B O 1
ATOM 5446 N N . ASN B 1 269 ? 18.064 -17.033 20.379 1.00 22.43 269 ASN B N 1
ATOM 5447 C CA . ASN B 1 269 ? 19.339 -17.601 20.777 1.00 22.33 269 ASN B CA 1
ATOM 5448 C C . ASN B 1 269 ? 19.812 -18.681 19.811 1.00 21.52 269 ASN B C 1
ATOM 5449 O O . ASN B 1 269 ? 20.991 -18.714 19.474 1.00 22.27 269 ASN B O 1
ATOM 5454 N N . TYR B 1 270 ? 18.920 -19.582 19.389 1.00 19.88 270 TYR B N 1
ATOM 5455 C CA . TYR B 1 270 ? 19.292 -20.566 18.337 1.00 19.96 270 TYR B CA 1
ATOM 5456 C C . TYR B 1 270 ? 19.879 -19.901 17.086 1.00 18.66 270 TYR B C 1
ATOM 5457 O O . TYR B 1 270 ? 21.018 -20.189 16.646 1.00 15.94 270 TYR B O 1
ATOM 5466 N N . ASP B 1 271 ? 19.131 -18.937 16.578 1.00 18.94 271 ASP B N 1
ATOM 5467 C CA . ASP B 1 271 ? 19.565 -18.264 15.382 1.00 19.34 271 ASP B CA 1
ATOM 5468 C C . ASP B 1 271 ? 20.936 -17.691 15.644 1.00 19.88 271 ASP B C 1
ATOM 5469 O O . ASP B 1 271 ? 21.831 -17.882 14.849 1.00 21.15 271 ASP B O 1
ATOM 5474 N N . TYR B 1 272 ? 21.139 -17.020 16.778 1.00 19.53 272 TYR B N 1
ATOM 5475 C CA . TYR B 1 272 ? 22.441 -16.431 17.030 1.00 18.92 272 TYR B CA 1
ATOM 5476 C C . TYR B 1 272 ? 23.520 -17.463 17.190 1.00 19.58 272 TYR B C 1
ATOM 5477 O O . TYR B 1 272 ? 24.635 -17.290 16.695 1.00 19.72 272 TYR B O 1
ATOM 5486 N N . LEU B 1 273 ? 23.205 -18.573 17.866 1.00 19.22 273 LEU B N 1
ATOM 5487 C CA . LEU B 1 273 ? 24.149 -19.693 17.884 1.00 18.75 273 LEU B CA 1
ATOM 5488 C C . LEU B 1 273 ? 24.629 -20.030 16.471 1.00 18.95 273 LEU B C 1
ATOM 5489 O O . LEU B 1 273 ? 25.831 -20.242 16.230 1.00 17.75 273 LEU B O 1
ATOM 5494 N N . GLN B 1 274 ? 23.666 -20.123 15.548 1.00 19.33 274 GLN B N 1
ATOM 5495 C CA . GLN B 1 274 ? 23.959 -20.451 14.146 1.00 19.54 274 GLN B CA 1
ATOM 5496 C C . GLN B 1 274 ? 24.926 -19.428 13.501 1.00 19.22 274 GLN B C 1
ATOM 5497 O O . GLN B 1 274 ? 25.904 -19.819 12.866 1.00 19.91 274 GLN B O 1
ATOM 5503 N N . SER B 1 275 ? 24.693 -18.126 13.720 1.00 18.77 275 SER B N 1
ATOM 5504 C CA . SER B 1 275 ? 25.604 -17.112 13.231 1.00 17.64 275 SER B CA 1
ATOM 5505 C C . SER B 1 275 ? 26.977 -17.302 13.833 1.00 18.81 275 SER B C 1
ATOM 5506 O O . SER B 1 275 ? 27.989 -17.079 13.141 1.00 17.05 275 SER B O 1
ATOM 5509 N N . LEU B 1 276 ? 27.033 -17.678 15.130 1.00 19.47 276 LEU B N 1
ATOM 5510 C CA . LEU B 1 276 ? 28.351 -17.923 15.814 1.00 19.92 276 LEU B CA 1
ATOM 5511 C C . LEU B 1 276 ? 29.146 -19.067 15.193 1.00 20.42 276 LEU B C 1
ATOM 5512 O O . LEU B 1 276 ? 30.365 -18.920 14.901 1.00 20.62 276 LEU B O 1
ATOM 5517 N N . LYS B 1 277 ? 28.475 -20.195 14.974 1.00 19.84 277 LYS B N 1
ATOM 5518 C CA . LYS B 1 277 ? 29.116 -21.316 14.340 1.00 20.40 277 LYS B CA 1
ATOM 5519 C C . LYS B 1 277 ? 29.787 -20.904 13.001 1.00 20.39 277 LYS B C 1
ATOM 5520 O O . LYS B 1 277 ? 30.952 -21.249 12.724 1.00 19.05 277 LYS B O 1
ATOM 5526 N N . LYS B 1 278 ? 29.029 -20.165 12.174 1.00 19.76 278 LYS B N 1
ATOM 5527 C CA . LYS B 1 278 ? 29.528 -19.765 10.854 1.00 19.40 278 LYS B CA 1
ATOM 5528 C C . LYS B 1 278 ? 30.622 -18.717 11.011 1.00 19.58 278 LYS B C 1
ATOM 5529 O O . LYS B 1 278 ? 31.723 -18.903 10.427 1.00 19.43 278 LYS B O 1
ATOM 5535 N N . TYR B 1 279 ? 30.357 -17.661 11.817 1.00 17.47 279 TYR B N 1
ATOM 5536 C CA . TYR B 1 279 ? 31.353 -16.605 12.038 1.00 17.59 279 TYR B CA 1
ATOM 5537 C C . TYR B 1 279 ? 32.702 -17.059 12.527 1.00 18.00 279 TYR B C 1
ATOM 5538 O O . TYR B 1 279 ? 33.748 -16.658 11.970 1.00 17.23 279 TYR B O 1
ATOM 5547 N N . TYR B 1 280 ? 32.701 -17.898 13.578 1.00 18.41 280 TYR B N 1
ATOM 5548 C CA . TYR B 1 280 ? 33.957 -18.480 14.116 1.00 17.39 280 TYR B CA 1
ATOM 5549 C C . TYR B 1 280 ? 34.428 -19.742 13.389 1.00 17.86 280 TYR B C 1
ATOM 5550 O O . TYR B 1 280 ? 35.566 -20.140 13.541 1.00 18.83 280 TYR B O 1
ATOM 5559 N N . GLY B 1 281 ? 33.536 -20.422 12.678 1.00 17.63 281 GLY B N 1
ATOM 5560 C CA . GLY B 1 281 ? 33.926 -21.576 11.865 1.00 17.32 281 GLY B CA 1
ATOM 5561 C C . GLY B 1 281 ? 34.630 -21.196 10.570 1.00 18.09 281 GLY B C 1
ATOM 5562 O O . GLY B 1 281 ? 35.730 -21.665 10.319 1.00 18.49 281 GLY B O 1
ATOM 5563 N N . HIS B 1 282 ? 34.022 -20.309 9.777 1.00 18.38 282 HIS B N 1
ATOM 5564 C CA . HIS B 1 282 ? 34.459 -20.022 8.412 1.00 19.36 282 HIS B CA 1
ATOM 5565 C C . HIS B 1 282 ? 34.551 -18.543 8.062 1.00 18.39 282 HIS B C 1
ATOM 5566 O O . HIS B 1 282 ? 35.165 -18.197 7.087 1.00 18.60 282 HIS B O 1
ATOM 5573 N N . GLY B 1 283 ? 33.961 -17.687 8.878 1.00 18.43 283 GLY B N 1
ATOM 5574 C CA . GLY B 1 283 ? 34.118 -16.213 8.733 1.00 18.04 283 GLY B CA 1
ATOM 5575 C C . GLY B 1 283 ? 35.294 -15.551 9.402 1.00 17.86 283 GLY B C 1
ATOM 5576 O O . GLY B 1 283 ? 36.251 -16.214 9.814 1.00 18.81 283 GLY B O 1
ATOM 5577 N N . ALA B 1 284 ? 35.229 -14.217 9.491 1.00 18.40 284 ALA B N 1
ATOM 5578 C CA . ALA B 1 284 ? 36.307 -13.364 10.078 1.00 19.52 284 ALA B CA 1
ATOM 5579 C C . ALA B 1 284 ? 36.779 -13.801 11.476 1.00 19.87 284 ALA B C 1
ATOM 5580 O O . ALA B 1 284 ? 37.958 -13.690 11.803 1.00 20.90 284 ALA B O 1
ATOM 5582 N N . GLY B 1 285 ? 35.852 -14.308 12.283 1.00 19.43 285 GLY B N 1
ATOM 5583 C CA . GLY B 1 285 ? 36.200 -14.893 13.532 1.00 19.06 285 GLY B CA 1
ATOM 5584 C C . GLY B 1 285 ? 37.167 -16.048 13.551 1.00 20.01 285 GLY B C 1
ATOM 5585 O O . GLY B 1 285 ? 37.805 -16.254 14.585 1.00 19.59 285 GLY B O 1
ATOM 5586 N N . ASN B 1 286 ? 37.262 -16.833 12.471 1.00 18.73 286 ASN B N 1
ATOM 5587 C CA . ASN B 1 286 ? 38.298 -17.830 12.437 1.00 19.13 286 ASN B CA 1
ATOM 5588 C C . ASN B 1 286 ? 39.575 -17.321 11.782 1.00 19.62 286 ASN B C 1
ATOM 5589 O O . ASN B 1 286 ? 39.551 -16.706 10.756 1.00 18.97 286 ASN B O 1
ATOM 5594 N N . PRO B 1 287 ? 40.733 -17.574 12.385 1.00 21.24 287 PRO B N 1
ATOM 5595 C CA . PRO B 1 287 ? 41.902 -16.910 11.768 1.00 21.11 287 PRO B CA 1
ATOM 5596 C C . PRO B 1 287 ? 42.159 -17.288 10.311 1.00 21.00 287 PRO B C 1
ATOM 5597 O O . PRO B 1 287 ? 42.777 -16.514 9.594 1.00 19.91 287 PRO B O 1
ATOM 5601 N N . LEU B 1 288 ? 41.662 -18.452 9.872 1.00 21.36 288 LEU B N 1
ATOM 5602 C CA . LEU B 1 288 ? 41.930 -18.928 8.511 1.00 20.92 288 LEU B CA 1
ATOM 5603 C C . LEU B 1 288 ? 40.660 -19.016 7.681 1.00 20.41 288 LEU B C 1
ATOM 5604 O O . LEU B 1 288 ? 40.629 -19.641 6.604 1.00 20.74 288 LEU B O 1
ATOM 5609 N N . GLY B 1 289 ? 39.587 -18.453 8.221 1.00 19.29 289 GLY B N 1
ATOM 5610 C CA . GLY B 1 289 ? 38.256 -18.509 7.609 1.00 18.84 289 GLY B CA 1
ATOM 5611 C C . GLY B 1 289 ? 38.295 -17.744 6.281 1.00 18.01 289 GLY B C 1
ATOM 5612 O O . GLY B 1 289 ? 38.257 -18.360 5.190 1.00 17.85 289 GLY B O 1
ATOM 5613 N N . PRO B 1 290 ? 38.469 -16.426 6.362 1.00 16.98 290 PRO B N 1
ATOM 5614 C CA . PRO B 1 290 ? 38.423 -15.612 5.128 1.00 17.57 290 PRO B CA 1
ATOM 5615 C C . PRO B 1 290 ? 39.448 -16.099 4.123 1.00 18.23 290 PRO B C 1
ATOM 5616 O O . PRO B 1 290 ? 39.257 -15.937 2.886 1.00 18.98 290 PRO B O 1
ATOM 5620 N N . THR B 1 291 ? 40.513 -16.712 4.644 1.00 18.03 291 THR B N 1
ATOM 5621 C CA . THR B 1 291 ? 41.550 -17.273 3.782 1.00 18.55 291 THR B CA 1
ATOM 5622 C C . THR B 1 291 ? 41.003 -18.423 2.864 1.00 18.47 291 THR B C 1
ATOM 5623 O O . THR B 1 291 ? 41.515 -18.636 1.757 1.00 19.54 291 THR B O 1
ATOM 5627 N N . GLN B 1 292 ? 39.981 -19.117 3.312 1.00 17.42 292 GLN B N 1
ATOM 5628 C CA . GLN B 1 292 ? 39.314 -20.149 2.514 1.00 18.51 292 GLN B CA 1
ATOM 5629 C C . GLN B 1 292 ? 38.546 -19.543 1.293 1.00 18.51 292 GLN B C 1
ATOM 5630 O O . GLN B 1 292 ? 38.148 -20.260 0.379 1.00 19.10 292 GLN B O 1
ATOM 5636 N N . GLY B 1 293 ? 38.332 -18.226 1.287 1.00 18.51 293 GLY B N 1
ATOM 5637 C CA . GLY B 1 293 ? 37.570 -17.580 0.204 1.00 17.53 293 GLY B CA 1
ATOM 5638 C C . GLY B 1 293 ? 38.452 -16.906 -0.822 1.00 17.41 293 GLY B C 1
ATOM 5639 O O . GLY B 1 293 ? 37.953 -16.292 -1.760 1.00 16.93 293 GLY B O 1
ATOM 5640 N N . VAL B 1 294 ? 39.764 -16.988 -0.649 1.00 17.16 294 VAL B N 1
ATOM 5641 C CA . VAL B 1 294 ? 40.576 -16.168 -1.497 1.00 18.61 294 VAL B CA 1
ATOM 5642 C C . VAL B 1 294 ? 40.683 -16.691 -2.935 1.00 17.28 294 VAL B C 1
ATOM 5643 O O . VAL B 1 294 ? 40.730 -15.896 -3.849 1.00 19.09 294 VAL B O 1
ATOM 5647 N N . GLY B 1 295 ? 40.683 -18.014 -3.106 1.00 17.02 295 GLY B N 1
ATOM 5648 C CA . GLY B 1 295 ? 40.649 -18.664 -4.405 1.00 16.31 295 GLY B CA 1
ATOM 5649 C C . GLY B 1 295 ? 39.493 -18.149 -5.245 1.00 16.23 295 GLY B C 1
ATOM 5650 O O . GLY B 1 295 ? 39.705 -17.721 -6.360 1.00 17.18 295 GLY B O 1
ATOM 5651 N N . TYR B 1 296 ? 38.283 -18.163 -4.705 1.00 14.79 296 TYR B N 1
ATOM 5652 C CA . TYR B 1 296 ? 37.165 -17.731 -5.431 1.00 15.21 296 TYR B CA 1
ATOM 5653 C C . TYR B 1 296 ? 37.190 -16.220 -5.702 1.00 16.61 296 TYR B C 1
ATOM 5654 O O . TYR B 1 296 ? 36.753 -15.774 -6.773 1.00 17.34 296 TYR B O 1
ATOM 5663 N N . ALA B 1 297 ? 37.653 -15.432 -4.724 1.00 15.63 297 ALA B N 1
ATOM 5664 C CA . ALA B 1 297 ? 37.811 -14.040 -4.884 1.00 15.16 297 ALA B CA 1
ATOM 5665 C C . ALA B 1 297 ? 38.815 -13.763 -6.019 1.00 15.70 297 ALA B C 1
ATOM 5666 O O . ALA B 1 297 ? 38.629 -12.844 -6.834 1.00 15.23 297 ALA B O 1
ATOM 5668 N N . ASN B 1 298 ? 39.881 -14.526 -6.089 1.00 14.82 298 ASN B N 1
ATOM 5669 C CA . ASN B 1 298 ? 40.785 -14.262 -7.180 1.00 17.14 298 ASN B CA 1
ATOM 5670 C C . ASN B 1 298 ? 40.198 -14.677 -8.536 1.00 18.29 298 ASN B C 1
ATOM 5671 O O . ASN B 1 298 ? 40.485 -14.038 -9.564 1.00 19.78 298 ASN B O 1
ATOM 5676 N N . GLU B 1 299 ? 39.360 -15.719 -8.547 1.00 17.70 299 GLU B N 1
ATOM 5677 C CA . GLU B 1 299 ? 38.566 -16.054 -9.774 1.00 16.71 299 GLU B CA 1
ATOM 5678 C C . GLU B 1 299 ? 37.593 -14.946 -10.114 1.00 16.92 299 GLU B C 1
ATOM 5679 O O . GLU B 1 299 ? 37.509 -14.511 -11.274 1.00 17.55 299 GLU B O 1
ATOM 5685 N N . LEU B 1 300 ? 36.882 -14.443 -9.106 1.00 16.69 300 LEU B N 1
ATOM 5686 C CA . LEU B 1 300 ? 36.005 -13.320 -9.345 1.00 17.43 300 LEU B CA 1
ATOM 5687 C C . LEU B 1 300 ? 36.743 -12.114 -9.961 1.00 18.06 300 LEU B C 1
ATOM 5688 O O . LEU B 1 300 ? 36.203 -11.474 -10.839 1.00 19.57 300 LEU B O 1
ATOM 5693 N N . ILE B 1 301 ? 37.966 -11.843 -9.525 1.00 18.18 301 ILE B N 1
ATOM 5694 C CA . ILE B 1 301 ? 38.738 -10.710 -10.016 1.00 18.47 301 ILE B CA 1
ATOM 5695 C C . ILE B 1 301 ? 39.132 -10.887 -11.494 1.00 18.77 301 ILE B C 1
ATOM 5696 O O . ILE B 1 301 ? 39.080 -9.929 -12.286 1.00 19.83 301 ILE B O 1
ATOM 5701 N N . ALA B 1 302 ? 39.584 -12.078 -11.848 1.00 18.80 302 ALA B N 1
ATOM 5702 C CA . ALA B 1 302 ? 39.841 -12.463 -13.262 1.00 18.99 302 ALA B CA 1
ATOM 5703 C C . ALA B 1 302 ? 38.616 -12.192 -14.181 1.00 19.92 302 ALA B C 1
ATOM 5704 O O . ALA B 1 302 ? 38.733 -11.581 -15.255 1.00 20.31 302 ALA B O 1
ATOM 5706 N N . ARG B 1 303 ? 37.457 -12.615 -13.709 1.00 19.69 303 ARG B N 1
ATOM 5707 C CA . ARG B 1 303 ? 36.204 -12.391 -14.380 1.00 19.87 303 ARG B CA 1
ATOM 5708 C C . ARG B 1 303 ? 35.826 -10.927 -14.582 1.00 20.77 303 ARG B C 1
ATOM 5709 O O . ARG B 1 303 ? 35.363 -10.559 -15.661 1.00 20.57 303 ARG B O 1
ATOM 5717 N N . LEU B 1 304 ? 36.016 -10.111 -13.542 1.00 21.81 304 LEU B N 1
ATOM 5718 C CA . LEU B 1 304 ? 35.662 -8.724 -13.569 1.00 21.41 304 LEU B CA 1
ATOM 5719 C C . LEU B 1 304 ? 36.656 -7.999 -14.475 1.00 22.35 304 LEU B C 1
ATOM 5720 O O . LEU B 1 304 ? 36.271 -7.101 -15.218 1.00 23.02 304 LEU B O 1
ATOM 5725 N N . THR B 1 305 ? 37.911 -8.415 -14.437 1.00 22.32 305 THR B N 1
ATOM 5726 C CA . THR B 1 305 ? 38.931 -7.763 -15.262 1.00 23.03 305 THR B CA 1
ATOM 5727 C C . THR B 1 305 ? 39.260 -8.448 -16.576 1.00 23.02 305 THR B C 1
ATOM 5728 O O . THR B 1 305 ? 40.181 -7.994 -17.271 1.00 24.32 305 THR B O 1
ATOM 5732 N N . HIS B 1 306 ? 38.570 -9.557 -16.903 1.00 23.95 306 HIS B N 1
ATOM 5733 C CA . HIS B 1 306 ? 38.818 -10.335 -18.146 1.00 22.88 306 HIS B CA 1
ATOM 5734 C C . HIS B 1 306 ? 40.294 -10.631 -18.337 1.00 24.48 306 HIS B C 1
ATOM 5735 O O . HIS B 1 306 ? 40.845 -10.423 -19.432 1.00 24.47 306 HIS B O 1
ATOM 5742 N N . SER B 1 307 ? 40.924 -11.095 -17.261 1.00 24.72 307 SER B N 1
ATOM 5743 C CA . SER B 1 307 ? 42.353 -11.350 -17.227 1.00 25.18 307 SER B CA 1
ATOM 5744 C C . SER B 1 307 ? 42.549 -12.670 -16.547 1.00 24.72 307 SER B C 1
ATOM 5745 O O . SER B 1 307 ? 41.687 -13.072 -15.788 1.00 24.14 307 SER B O 1
ATOM 5748 N N . PRO B 1 308 ? 43.692 -13.329 -16.790 1.00 24.25 308 PRO B N 1
ATOM 5749 C CA . PRO B 1 308 ? 44.071 -14.588 -16.142 1.00 24.62 308 PRO B CA 1
ATOM 5750 C C . PRO B 1 308 ? 44.051 -14.524 -14.590 1.00 25.31 308 PRO B C 1
ATOM 5751 O O . PRO B 1 308 ? 44.444 -13.511 -14.000 1.00 24.83 308 PRO B O 1
ATOM 5755 N N . VAL B 1 309 ? 43.586 -15.612 -13.963 1.00 26.08 309 VAL B N 1
ATOM 5756 C CA . VAL B 1 309 ? 43.538 -15.780 -12.501 1.00 25.13 309 VAL B CA 1
ATOM 5757 C C . VAL B 1 309 ? 44.968 -15.691 -11.956 1.00 25.94 309 VAL B C 1
ATOM 5758 O O . VAL B 1 309 ? 45.856 -16.351 -12.479 1.00 25.18 309 VAL B O 1
ATOM 5762 N N . HIS B 1 310 ? 45.179 -14.807 -10.975 1.00 26.48 310 HIS B N 1
ATOM 5763 C CA . HIS B 1 310 ? 46.408 -14.787 -10.169 1.00 27.92 310 HIS B CA 1
ATOM 5764 C C . HIS B 1 310 ? 46.064 -15.270 -8.762 1.00 26.77 310 HIS B C 1
ATOM 5765 O O . HIS B 1 310 ? 45.431 -14.554 -7.968 1.00 26.35 310 HIS B O 1
ATOM 5772 N N . ASP B 1 311 ? 46.392 -16.541 -8.524 1.00 26.23 311 ASP B N 1
ATOM 5773 C CA . ASP B 1 311 ? 46.075 -17.222 -7.272 1.00 26.01 311 ASP B CA 1
ATOM 5774 C C . ASP B 1 311 ? 46.902 -18.440 -7.083 1.00 26.33 311 ASP B C 1
ATOM 5775 O O . ASP B 1 311 ? 46.952 -19.270 -7.965 1.00 27.60 311 ASP B O 1
ATOM 5780 N N . ASP B 1 312 ? 47.489 -18.598 -5.909 1.00 26.28 312 ASP B N 1
ATOM 5781 C CA A ASP B 1 312 ? 48.110 -19.872 -5.566 0.50 26.67 312 ASP B CA 1
ATOM 5782 C CA B ASP B 1 312 ? 48.107 -19.877 -5.575 0.50 26.02 312 ASP B CA 1
ATOM 5783 C C . ASP B 1 312 ? 47.552 -20.449 -4.267 1.00 26.13 312 ASP B C 1
ATOM 5784 O O . ASP B 1 312 ? 48.278 -21.042 -3.479 1.00 26.00 312 ASP B O 1
ATOM 5793 N N . THR B 1 313 ? 46.243 -20.299 -4.044 1.00 24.21 313 THR B N 1
ATOM 5794 C CA . THR B 1 313 ? 45.646 -20.908 -2.833 1.00 21.96 313 THR B CA 1
ATOM 5795 C C . THR B 1 313 ? 44.760 -22.137 -3.142 1.00 21.87 313 THR B C 1
ATOM 5796 O O . THR B 1 313 ? 45.263 -23.267 -3.248 1.00 21.61 313 THR B O 1
ATOM 5800 N N . SER B 1 314 ? 43.448 -21.915 -3.282 1.00 20.60 314 SER B N 1
ATOM 5801 C CA . SER B 1 314 ? 42.534 -23.025 -3.513 1.00 20.96 314 SER B CA 1
ATOM 5802 C C . SER B 1 314 ? 42.263 -23.226 -4.998 1.00 21.48 314 SER B C 1
ATOM 5803 O O . SER B 1 314 ? 41.571 -24.154 -5.348 1.00 22.47 314 SER B O 1
ATOM 5806 N N . SER B 1 315 ? 42.777 -22.376 -5.886 1.00 21.81 315 SER B N 1
ATOM 5807 C CA . SER B 1 315 ? 42.442 -22.569 -7.298 1.00 22.68 315 SER B CA 1
ATOM 5808 C C . SER B 1 315 ? 43.153 -23.774 -7.959 1.00 23.28 315 SER B C 1
ATOM 5809 O O . SER B 1 315 ? 44.291 -24.127 -7.610 1.00 23.65 315 SER B O 1
ATOM 5812 N N . ASN B 1 316 ? 42.442 -24.423 -8.868 1.00 24.19 316 ASN B N 1
ATOM 5813 C CA . ASN B 1 316 ? 43.032 -25.422 -9.709 1.00 25.14 316 ASN B CA 1
ATOM 5814 C C . ASN B 1 316 ? 43.493 -24.738 -11.036 1.00 26.05 316 ASN B C 1
ATOM 5815 O O . ASN B 1 316 ? 42.665 -24.210 -11.791 1.00 25.79 316 ASN B O 1
ATOM 5820 N N . HIS B 1 317 ? 44.813 -24.736 -11.246 1.00 25.50 317 HIS B N 1
ATOM 5821 C CA . HIS B 1 317 ? 45.516 -24.118 -12.348 1.00 26.84 317 HIS B CA 1
ATOM 5822 C C . HIS B 1 317 ? 45.256 -24.850 -13.688 1.00 27.15 317 HIS B C 1
ATOM 5823 O O . HIS B 1 317 ? 45.277 -24.234 -14.770 1.00 26.28 317 HIS B O 1
ATOM 5830 N N . THR B 1 318 ? 45.016 -26.158 -13.621 1.00 27.05 318 THR B N 1
ATOM 5831 C CA . THR B 1 318 ? 44.678 -26.866 -14.836 1.00 27.53 318 THR B CA 1
ATOM 5832 C C . THR B 1 318 ? 43.339 -26.332 -15.338 1.00 27.34 318 THR B C 1
ATOM 5833 O O . THR B 1 318 ? 43.212 -25.954 -16.508 1.00 28.05 318 THR B O 1
ATOM 5837 N N . LEU B 1 319 ? 42.358 -26.285 -14.439 1.00 26.43 319 LEU B N 1
ATOM 5838 C CA . LEU B 1 319 ? 41.052 -25.797 -14.756 1.00 25.27 319 LEU B CA 1
ATOM 5839 C C . LEU B 1 319 ? 41.070 -24.312 -15.168 1.00 26.02 319 LEU B C 1
ATOM 5840 O O . LEU B 1 319 ? 40.344 -23.915 -16.124 1.00 27.02 319 LEU B O 1
ATOM 5845 N N . ASP B 1 320 ? 41.868 -23.485 -14.483 1.00 24.19 320 ASP B N 1
ATOM 5846 C CA . ASP B 1 320 ? 41.654 -22.066 -14.598 1.00 23.98 320 ASP B CA 1
ATOM 5847 C C . ASP B 1 320 ? 42.499 -21.466 -15.732 1.00 24.56 320 ASP B C 1
ATOM 5848 O O . ASP B 1 320 ? 42.279 -20.319 -16.111 1.00 24.82 320 ASP B O 1
ATOM 5853 N N . SER B 1 321 ? 43.507 -22.169 -16.217 1.00 25.24 321 SER B N 1
ATOM 5854 C CA . SER B 1 321 ? 44.327 -21.541 -17.251 1.00 27.38 321 SER B CA 1
ATOM 5855 C C . SER B 1 321 ? 43.789 -21.873 -18.682 1.00 27.94 321 SER B C 1
ATOM 5856 O O . SER B 1 321 ? 44.328 -21.401 -19.675 1.00 28.03 321 SER B O 1
ATOM 5859 N N . SER B 1 322 ? 42.704 -22.660 -18.758 1.00 28.62 322 SER B N 1
ATOM 5860 C CA . SER B 1 322 ? 42.063 -23.039 -20.029 1.00 28.61 322 SER B CA 1
ATOM 5861 C C . SER B 1 322 ? 40.703 -22.375 -20.238 1.00 28.09 322 SER B C 1
ATOM 5862 O O . SER B 1 322 ? 39.811 -22.525 -19.393 1.00 27.85 322 SER B O 1
ATOM 5865 N N . PRO B 1 323 ? 40.523 -21.678 -21.390 1.00 27.69 323 PRO B N 1
ATOM 5866 C CA . PRO B 1 323 ? 39.281 -20.948 -21.701 1.00 26.80 323 PRO B CA 1
ATOM 5867 C C . PRO B 1 323 ? 38.023 -21.819 -21.675 1.00 26.74 323 PRO B C 1
ATOM 5868 O O . PRO B 1 323 ? 36.961 -21.323 -21.356 1.00 27.31 323 PRO B O 1
ATOM 5872 N N . ALA B 1 324 ? 38.168 -23.096 -21.999 1.00 26.23 324 ALA B N 1
ATOM 5873 C CA . ALA B 1 324 ? 37.130 -24.128 -21.894 1.00 25.77 324 ALA B CA 1
ATOM 5874 C C . ALA B 1 324 ? 36.523 -24.324 -20.516 1.00 25.03 324 ALA B C 1
ATOM 5875 O O . ALA B 1 324 ? 35.330 -24.568 -20.408 1.00 25.55 324 ALA B O 1
ATOM 5877 N N . THR B 1 325 ? 37.373 -24.309 -19.488 1.00 24.03 325 THR B N 1
ATOM 5878 C CA . THR B 1 325 ? 36.946 -24.573 -18.128 1.00 22.68 325 THR B CA 1
ATOM 5879 C C . THR B 1 325 ? 37.021 -23.311 -17.241 1.00 22.40 325 THR B C 1
ATOM 5880 O O . THR B 1 325 ? 36.511 -23.309 -16.115 1.00 23.04 325 THR B O 1
ATOM 5884 N N . PHE B 1 326 ? 37.646 -22.258 -17.746 1.00 20.89 326 PHE B N 1
ATOM 5885 C CA . PHE B 1 326 ? 37.574 -20.954 -17.105 1.00 20.82 326 PHE B CA 1
ATOM 5886 C C . PHE B 1 326 ? 37.567 -19.778 -18.151 1.00 21.87 326 PHE B C 1
ATOM 5887 O O . PHE B 1 326 ? 38.600 -19.082 -18.302 1.00 21.39 326 PHE B O 1
ATOM 5895 N N . PRO B 1 327 ? 36.410 -19.563 -18.860 1.00 21.77 327 PRO B N 1
ATOM 5896 C CA . PRO B 1 327 ? 36.296 -18.541 -19.872 1.00 22.16 327 PRO B CA 1
ATOM 5897 C C . PRO B 1 327 ? 36.202 -17.154 -19.254 1.00 22.41 327 PRO B C 1
ATOM 5898 O O . PRO B 1 327 ? 35.418 -16.931 -18.283 1.00 21.76 327 PRO B O 1
ATOM 5902 N N . LEU B 1 328 ? 36.948 -16.212 -19.822 1.00 21.80 328 LEU B N 1
ATOM 5903 C CA . LEU B 1 328 ? 37.072 -14.876 -19.206 1.00 22.20 328 LEU B CA 1
ATOM 5904 C C . LEU B 1 328 ? 36.052 -13.829 -19.612 1.00 22.60 328 LEU B C 1
ATOM 5905 O O . LEU B 1 328 ? 36.044 -12.715 -19.055 1.00 22.15 328 LEU B O 1
ATOM 5910 N N . ASN B 1 329 ? 35.188 -14.172 -20.560 1.00 22.92 329 ASN B N 1
ATOM 5911 C CA . ASN B 1 329 ? 34.314 -13.187 -21.195 1.00 25.30 329 ASN B CA 1
ATOM 5912 C C . ASN B 1 329 ? 32.916 -13.666 -21.460 1.00 24.52 329 ASN B C 1
ATOM 5913 O O . ASN B 1 329 ? 32.389 -13.391 -22.525 1.00 25.86 329 ASN B O 1
ATOM 5918 N N . SER B 1 330 ? 32.300 -14.359 -20.512 1.00 22.61 330 SER B N 1
ATOM 5919 C CA . SER B 1 330 ? 31.064 -15.066 -20.794 1.00 19.84 330 SER B CA 1
ATOM 5920 C C . SER B 1 330 ? 29.888 -14.260 -20.335 1.00 18.52 330 SER B C 1
ATOM 5921 O O . SER B 1 330 ? 28.792 -14.741 -20.427 1.00 18.33 330 SER B O 1
ATOM 5924 N N . THR B 1 331 ? 30.153 -13.119 -19.702 1.00 16.44 331 THR B N 1
ATOM 5925 C CA . THR B 1 331 ? 29.130 -12.188 -19.225 1.00 16.64 331 THR B CA 1
ATOM 5926 C C . THR B 1 331 ? 28.253 -12.680 -18.076 1.00 16.86 331 THR B C 1
ATOM 5927 O O . THR B 1 331 ? 27.924 -11.898 -17.150 1.00 18.25 331 THR B O 1
ATOM 5931 N N . LEU B 1 332 ? 27.826 -13.927 -18.139 1.00 15.87 332 LEU B N 1
ATOM 5932 C CA . LEU B 1 332 ? 27.015 -14.481 -17.067 1.00 16.46 332 LEU B CA 1
ATOM 5933 C C . LEU B 1 332 ? 27.659 -15.724 -16.550 1.00 16.47 332 LEU B C 1
ATOM 5934 O O . LEU B 1 332 ? 28.095 -16.580 -17.342 1.00 16.85 332 LEU B O 1
ATOM 5939 N N . TYR B 1 333 ? 27.720 -15.831 -15.224 1.00 16.20 333 TYR B N 1
ATOM 5940 C CA . TYR B 1 333 ? 28.343 -16.978 -14.555 1.00 14.67 333 TYR B CA 1
ATOM 5941 C C . TYR B 1 333 ? 27.436 -17.439 -13.398 1.00 15.89 333 TYR B C 1
ATOM 5942 O O . TYR B 1 333 ? 26.683 -16.658 -12.816 1.00 15.07 333 TYR B O 1
ATOM 5951 N N . ALA B 1 334 ? 27.454 -18.743 -13.117 1.00 16.05 334 ALA B N 1
ATOM 5952 C CA . ALA B 1 334 ? 26.668 -19.284 -12.025 1.00 16.18 334 ALA B CA 1
ATOM 5953 C C . ALA B 1 334 ? 27.562 -20.335 -11.394 1.00 17.11 334 ALA B C 1
ATOM 5954 O O . ALA B 1 334 ? 28.238 -21.136 -12.147 1.00 18.08 334 ALA B O 1
ATOM 5956 N N . ASP B 1 335 ? 27.664 -20.251 -10.050 1.00 16.19 335 ASP B N 1
ATOM 5957 C CA . ASP B 1 335 ? 28.445 -21.207 -9.264 1.00 16.13 335 ASP B CA 1
ATOM 5958 C C . ASP B 1 335 ? 27.581 -21.732 -8.128 1.00 16.27 335 ASP B C 1
ATOM 5959 O O . ASP B 1 335 ? 26.845 -20.972 -7.531 1.00 15.79 335 ASP B O 1
ATOM 5964 N N . PHE B 1 336 ? 27.693 -23.032 -7.840 1.00 16.65 336 PHE B N 1
ATOM 5965 C CA . PHE B 1 336 ? 26.863 -23.710 -6.801 1.00 17.47 336 PHE B CA 1
ATOM 5966 C C . PHE B 1 336 ? 27.748 -24.404 -5.762 1.00 17.99 336 PHE B C 1
ATOM 5967 O O . PHE B 1 336 ? 28.702 -25.125 -6.130 1.00 16.71 336 PHE B O 1
ATOM 5975 N N . SER B 1 337 ? 27.435 -24.186 -4.476 1.00 17.13 337 SER B N 1
ATOM 5976 C CA . SER B 1 337 ? 28.333 -24.701 -3.413 1.00 17.88 337 SER B CA 1
ATOM 5977 C C . SER B 1 337 ? 27.599 -24.934 -2.117 1.00 17.73 337 SER B C 1
ATOM 5978 O O . SER B 1 337 ? 26.327 -24.959 -2.105 1.00 18.25 337 SER B O 1
ATOM 5981 N N . HIS B 1 338 ? 28.401 -25.081 -1.054 1.00 17.34 338 HIS B N 1
ATOM 5982 C CA . HIS B 1 338 ? 27.965 -25.300 0.328 1.00 17.19 338 HIS B CA 1
ATOM 5983 C C . HIS B 1 338 ? 28.031 -23.963 1.121 1.00 17.47 338 HIS B C 1
ATOM 5984 O O . HIS B 1 338 ? 28.779 -23.059 0.754 1.00 16.21 338 HIS B O 1
ATOM 5991 N N . ASP B 1 339 ? 27.268 -23.862 2.209 1.00 17.49 339 ASP B N 1
ATOM 5992 C CA . ASP B 1 339 ? 27.271 -22.684 3.035 1.00 17.39 339 ASP B CA 1
ATOM 5993 C C . ASP B 1 339 ? 28.654 -22.329 3.602 1.00 17.74 339 ASP B C 1
ATOM 5994 O O . ASP B 1 339 ? 28.990 -21.171 3.720 1.00 19.33 339 ASP B O 1
ATOM 5999 N N . ASN B 1 340 ? 29.485 -23.301 3.927 1.00 16.79 340 ASN B N 1
ATOM 6000 C CA . ASN B 1 340 ? 30.734 -22.968 4.626 1.00 16.49 340 ASN B CA 1
ATOM 6001 C C . ASN B 1 340 ? 31.663 -22.237 3.682 1.00 15.91 340 ASN B C 1
ATOM 6002 O O . ASN B 1 340 ? 32.301 -21.252 4.060 1.00 14.58 340 ASN B O 1
ATOM 6007 N N . GLY B 1 341 ? 31.765 -22.733 2.453 1.00 14.51 341 GLY B N 1
ATOM 6008 C CA . GLY B 1 341 ? 32.609 -22.065 1.493 1.00 14.16 341 GLY B CA 1
ATOM 6009 C C . GLY B 1 341 ? 32.052 -20.683 1.112 1.00 15.09 341 GLY B C 1
ATOM 6010 O O . GLY B 1 341 ? 32.820 -19.781 0.830 1.00 14.79 341 GLY B O 1
ATOM 6011 N N . ILE B 1 342 ? 30.723 -20.500 1.121 1.00 14.11 342 ILE B N 1
ATOM 6012 C CA . ILE B 1 342 ? 30.113 -19.238 0.728 1.00 14.55 342 ILE B CA 1
ATOM 6013 C C . ILE B 1 342 ? 30.383 -18.196 1.852 1.00 16.76 342 ILE B C 1
ATOM 6014 O O . ILE B 1 342 ? 30.689 -17.021 1.579 1.00 16.72 342 ILE B O 1
ATOM 6019 N N . ILE B 1 343 ? 30.319 -18.648 3.123 1.00 17.44 343 ILE B N 1
ATOM 6020 C CA . ILE B 1 343 ? 30.707 -17.791 4.242 1.00 15.95 343 ILE B CA 1
ATOM 6021 C C . ILE B 1 343 ? 32.101 -17.266 3.986 1.00 15.45 343 ILE B C 1
ATOM 6022 O O . ILE B 1 343 ? 32.321 -16.022 3.967 1.00 16.09 343 ILE B O 1
ATOM 6027 N N . SER B 1 344 ? 33.047 -18.167 3.744 1.00 14.24 344 SER B N 1
ATOM 6028 C CA . SER B 1 344 ? 34.439 -17.719 3.605 1.00 13.80 344 SER B CA 1
ATOM 6029 C C . SER B 1 344 ? 34.614 -16.709 2.487 1.00 14.77 344 SER B C 1
ATOM 6030 O O . SER B 1 344 ? 35.404 -15.772 2.601 1.00 15.63 344 SER B O 1
ATOM 6033 N N . ILE B 1 345 ? 33.839 -16.884 1.416 1.00 14.99 345 ILE B N 1
ATOM 6034 C CA . ILE B 1 345 ? 33.919 -16.030 0.238 1.00 14.33 345 ILE B CA 1
ATOM 6035 C C . ILE B 1 345 ? 33.303 -14.661 0.486 1.00 13.44 345 ILE B C 1
ATOM 6036 O O . ILE B 1 345 ? 33.838 -13.663 0.061 1.00 12.41 345 ILE B O 1
ATOM 6041 N N . LEU B 1 346 ? 32.139 -14.634 1.133 1.00 12.89 346 LEU B N 1
ATOM 6042 C CA . LEU B 1 346 ? 31.555 -13.402 1.521 1.00 13.14 346 LEU B CA 1
ATOM 6043 C C . LEU B 1 346 ? 32.616 -12.523 2.315 1.00 15.11 346 LEU B C 1
ATOM 6044 O O . LEU B 1 346 ? 32.887 -11.348 1.954 1.00 15.19 346 LEU B O 1
ATOM 6049 N N . PHE B 1 347 ? 33.283 -13.125 3.313 1.00 14.18 347 PHE B N 1
ATOM 6050 C CA . PHE B 1 347 ? 34.283 -12.436 4.096 1.00 15.70 347 PHE B CA 1
ATOM 6051 C C . PHE B 1 347 ? 35.543 -12.072 3.341 1.00 16.13 347 PHE B C 1
ATOM 6052 O O . PHE B 1 347 ? 36.045 -10.960 3.523 1.00 17.63 347 PHE B O 1
ATOM 6060 N N . ALA B 1 348 ? 36.014 -12.959 2.467 1.00 14.92 348 ALA B N 1
ATOM 6061 C CA . ALA B 1 348 ? 37.201 -12.650 1.649 1.00 15.82 348 ALA B CA 1
ATOM 6062 C C . ALA B 1 348 ? 36.914 -11.514 0.679 1.00 16.11 348 ALA B C 1
ATOM 6063 O O . ALA B 1 348 ? 37.844 -10.818 0.310 1.00 17.62 348 ALA B O 1
ATOM 6065 N N . LEU B 1 349 ? 35.652 -11.314 0.296 1.00 15.25 349 LEU B N 1
ATOM 6066 C CA . LEU B 1 349 ? 35.319 -10.208 -0.612 1.00 17.06 349 LEU B CA 1
ATOM 6067 C C . LEU B 1 349 ? 35.182 -8.881 0.144 1.00 18.06 349 LEU B C 1
ATOM 6068 O O . LEU B 1 349 ? 34.842 -7.854 -0.460 1.00 19.06 349 LEU B O 1
ATOM 6073 N N . GLY B 1 350 ? 35.373 -8.919 1.470 1.00 18.32 350 GLY B N 1
ATOM 6074 C CA . GLY B 1 350 ? 35.271 -7.724 2.269 1.00 19.23 350 GLY B CA 1
ATOM 6075 C C . GLY B 1 350 ? 33.864 -7.355 2.640 1.00 19.47 350 GLY B C 1
ATOM 6076 O O . GLY B 1 350 ? 33.658 -6.330 3.234 1.00 19.85 350 GLY B O 1
ATOM 6077 N N . LEU B 1 351 ? 32.884 -8.175 2.290 1.00 20.19 351 LEU B N 1
ATOM 6078 C CA . LEU B 1 351 ? 31.463 -7.743 2.414 1.00 21.34 351 LEU B CA 1
ATOM 6079 C C . LEU B 1 351 ? 30.945 -7.474 3.828 1.00 21.96 351 LEU B C 1
ATOM 6080 O O . LEU B 1 351 ? 29.879 -6.895 4.021 1.00 23.05 351 LEU B O 1
ATOM 6085 N N . TYR B 1 352 ? 31.672 -7.946 4.819 1.00 22.60 352 TYR B N 1
ATOM 6086 C CA . TYR B 1 352 ? 31.206 -7.791 6.191 1.00 23.07 352 TYR B CA 1
ATOM 6087 C C . TYR B 1 352 ? 32.317 -7.155 7.031 1.00 23.45 352 TYR B C 1
ATOM 6088 O O . TYR B 1 352 ? 32.506 -7.498 8.200 1.00 22.26 352 TYR B O 1
ATOM 6097 N N . ASN B 1 353 ? 33.028 -6.224 6.393 1.00 22.93 353 ASN B N 1
ATOM 6098 C CA . ASN B 1 353 ? 34.102 -5.524 7.051 1.00 23.79 353 ASN B CA 1
ATOM 6099 C C . ASN B 1 353 ? 33.644 -4.340 7.860 1.00 24.66 353 ASN B C 1
ATOM 6100 O O . ASN B 1 353 ? 34.478 -3.624 8.415 1.00 25.67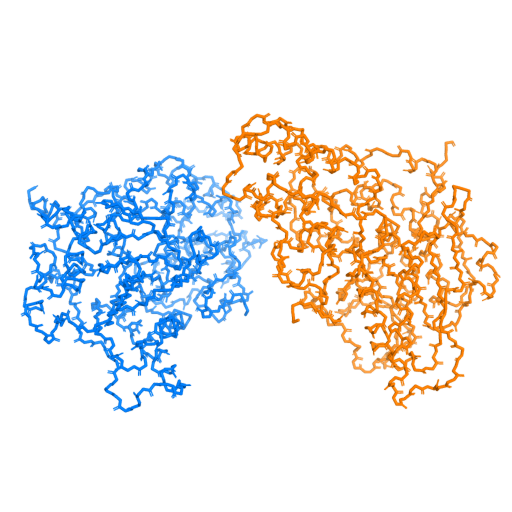 353 ASN B O 1
ATOM 6105 N N . GLY B 1 354 ? 32.335 -4.146 7.930 1.00 24.80 354 GLY B N 1
ATOM 6106 C CA . GLY B 1 354 ? 31.768 -3.267 8.935 1.00 25.18 354 GLY B CA 1
ATOM 6107 C C . GLY B 1 354 ? 31.200 -4.047 10.116 1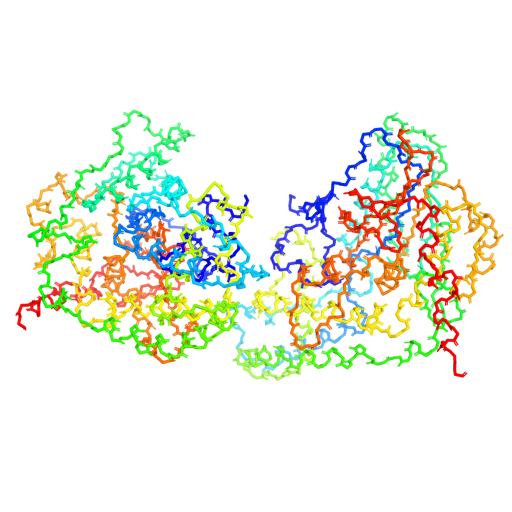.00 25.68 354 GLY B C 1
ATOM 6108 O O . GLY B 1 354 ? 30.469 -3.496 10.923 1.00 26.38 354 GLY B O 1
ATOM 6109 N N . THR B 1 355 ? 31.506 -5.339 10.216 1.00 25.50 355 THR B N 1
ATOM 6110 C CA . THR B 1 355 ? 30.899 -6.181 11.244 1.00 25.04 355 THR B CA 1
ATOM 6111 C C . THR B 1 355 ? 31.928 -6.380 12.386 1.00 26.49 355 THR B C 1
ATOM 6112 O O . THR B 1 355 ? 33.026 -6.916 12.180 1.00 26.72 355 THR B O 1
ATOM 6116 N N . LYS B 1 356 ? 31.580 -5.932 13.582 1.00 26.85 356 LYS B N 1
ATOM 6117 C CA . LYS B 1 356 ? 32.423 -6.196 14.751 1.00 28.55 356 LYS B CA 1
ATOM 6118 C C . LYS B 1 356 ? 32.319 -7.664 15.202 1.00 26.36 356 LYS B C 1
ATOM 6119 O O . LYS B 1 356 ? 31.241 -8.182 15.229 1.00 26.53 356 LYS B O 1
ATOM 6125 N N . PRO B 1 357 ? 33.444 -8.306 15.575 1.00 25.39 357 PRO B N 1
ATOM 6126 C CA . PRO B 1 357 ? 33.440 -9.700 15.983 1.00 24.86 357 PRO B CA 1
ATOM 6127 C C . PRO B 1 357 ? 32.262 -10.014 16.899 1.00 24.60 357 PRO B C 1
ATOM 6128 O O . PRO B 1 357 ? 31.978 -9.243 17.800 1.00 24.33 357 PRO B O 1
ATOM 6132 N N . LEU B 1 358 ? 31.592 -11.131 16.678 1.00 24.20 358 LEU B N 1
ATOM 6133 C CA . LEU B 1 358 ? 30.348 -11.397 17.384 1.00 25.08 358 LEU B CA 1
ATOM 6134 C C . LEU B 1 358 ? 30.644 -11.818 18.804 1.00 26.66 358 LEU B C 1
ATOM 6135 O O . LEU B 1 358 ? 31.588 -12.648 19.036 1.00 26.52 358 LEU B O 1
ATOM 6140 N N . SER B 1 359 ? 29.866 -11.228 19.730 1.00 26.84 359 SER B N 1
ATOM 6141 C CA . SER B 1 359 ? 29.944 -11.555 21.154 1.00 27.98 359 SER B CA 1
ATOM 6142 C C . SER B 1 359 ? 29.657 -13.053 21.360 1.00 27.33 359 SER B C 1
ATOM 6143 O O . SER B 1 359 ? 28.681 -13.561 20.842 1.00 28.03 359 SER B O 1
ATOM 6146 N N . THR B 1 360 ? 30.514 -13.752 22.094 1.00 27.55 360 THR B N 1
ATOM 6147 C CA . THR B 1 360 ? 30.325 -15.182 22.355 1.00 28.74 360 THR B CA 1
ATOM 6148 C C . THR B 1 360 ? 29.479 -15.484 23.617 1.00 29.70 360 THR B C 1
ATOM 6149 O O . THR B 1 360 ? 29.238 -16.646 23.965 1.00 30.54 360 THR B O 1
ATOM 6153 N N . THR B 1 361 ? 29.003 -14.435 24.282 1.00 31.14 361 THR B N 1
ATOM 6154 C CA . THR B 1 361 ? 28.240 -14.530 25.552 1.00 32.33 361 THR B CA 1
ATOM 6155 C C . THR B 1 361 ? 26.790 -14.007 25.433 1.00 32.61 361 THR B C 1
ATOM 6156 O O . THR B 1 361 ? 25.849 -14.474 26.136 1.00 32.17 361 THR B O 1
ATOM 6160 N N . THR B 1 362 ? 26.628 -13.030 24.536 1.00 33.34 362 THR B N 1
ATOM 6161 C CA . THR B 1 362 ? 25.397 -12.267 24.411 1.00 34.72 362 THR B CA 1
ATOM 6162 C C . THR B 1 362 ? 24.908 -12.148 22.955 1.00 34.15 362 THR B C 1
ATOM 6163 O O . THR B 1 362 ? 25.696 -11.868 22.059 1.00 33.69 362 THR B O 1
ATOM 6167 N N . VAL B 1 363 ? 23.609 -12.339 22.764 1.00 33.71 363 VAL B N 1
ATOM 6168 C CA . VAL B 1 363 ? 22.910 -12.129 21.511 1.00 33.88 363 VAL B CA 1
ATOM 6169 C C . VAL B 1 363 ? 23.110 -10.706 20.974 1.00 33.70 363 VAL B C 1
ATOM 6170 O O . VAL B 1 363 ? 23.009 -9.703 21.719 1.00 32.78 363 VAL B O 1
ATOM 6174 N N . GLU B 1 364 ? 23.445 -10.640 19.687 1.00 32.73 364 GLU B N 1
ATOM 6175 C CA . GLU B 1 364 ? 23.476 -9.372 18.976 1.00 32.99 364 GLU B CA 1
ATOM 6176 C C . GLU B 1 364 ? 22.470 -9.390 17.829 1.00 32.50 364 GLU B C 1
ATOM 6177 O O . GLU B 1 364 ? 22.512 -10.292 16.992 1.00 33.62 364 GLU B O 1
ATOM 6183 N N . ASN B 1 365 ? 21.564 -8.414 17.807 1.00 31.67 365 ASN B N 1
ATOM 6184 C CA . ASN B 1 365 ? 20.655 -8.189 16.691 1.00 30.76 365 ASN B CA 1
ATOM 6185 C C . ASN B 1 365 ? 21.367 -7.789 15.367 1.00 30.67 365 ASN B C 1
ATOM 6186 O O . ASN B 1 365 ? 22.592 -7.601 15.300 1.00 29.65 365 ASN B O 1
ATOM 6191 N N . ILE B 1 366 ? 20.561 -7.676 14.307 1.00 31.55 366 ILE B N 1
ATOM 6192 C CA . ILE B 1 366 ? 21.074 -7.609 12.948 1.00 30.80 366 ILE B CA 1
ATOM 6193 C C . ILE B 1 366 ? 21.656 -6.219 12.650 1.00 30.81 366 ILE B C 1
ATOM 6194 O O . ILE B 1 366 ? 22.457 -6.073 11.732 1.00 30.79 366 ILE B O 1
ATOM 6199 N N . THR B 1 367 ? 21.300 -5.220 13.471 1.00 31.25 367 THR B N 1
ATOM 6200 C CA . THR B 1 367 ? 21.939 -3.868 13.461 1.00 31.40 367 THR B CA 1
ATOM 6201 C C . THR B 1 367 ? 23.345 -3.906 14.070 1.00 30.97 367 THR B C 1
ATOM 6202 O O . THR B 1 367 ? 24.310 -3.420 13.484 1.00 30.27 367 THR B O 1
ATOM 6206 N N . GLN B 1 368 ? 23.447 -4.516 15.247 1.00 30.44 368 GLN B N 1
ATOM 6207 C CA . GLN B 1 368 ? 24.738 -4.662 15.939 1.00 29.70 368 GLN B CA 1
ATOM 6208 C C . GLN B 1 368 ? 25.731 -5.395 15.054 1.00 28.50 368 GLN B C 1
ATOM 6209 O O . GLN B 1 368 ? 26.918 -5.022 15.029 1.00 27.22 368 GLN B O 1
ATOM 6215 N N . THR B 1 369 ? 25.249 -6.418 14.319 1.00 26.79 369 THR B N 1
ATOM 6216 C CA . THR B 1 369 ? 26.166 -7.225 13.515 1.00 25.79 369 THR B CA 1
ATOM 6217 C C . THR B 1 369 ? 26.369 -6.650 12.100 1.00 25.94 369 THR B C 1
ATOM 6218 O O . THR B 1 369 ? 27.030 -7.277 11.238 1.00 25.12 369 THR B O 1
ATOM 6222 N N . ASP B 1 370 ? 25.795 -5.450 11.889 1.00 26.24 370 ASP B N 1
ATOM 6223 C CA . ASP B 1 370 ? 25.798 -4.749 10.601 1.00 25.92 370 ASP B CA 1
ATOM 6224 C C . ASP B 1 370 ? 25.432 -5.705 9.399 1.00 24.78 370 ASP B C 1
ATOM 6225 O O . ASP B 1 370 ? 26.162 -5.781 8.441 1.00 24.64 370 ASP B O 1
ATOM 6230 N N . GLY B 1 371 ? 24.324 -6.440 9.485 1.00 24.08 371 GLY B N 1
ATOM 6231 C CA . GLY B 1 371 ? 23.814 -7.222 8.358 1.00 23.29 371 GLY B CA 1
ATOM 6232 C C . GLY B 1 371 ? 24.256 -8.673 8.334 1.00 24.23 371 GLY B C 1
ATOM 6233 O O . GLY B 1 371 ? 23.682 -9.498 7.576 1.00 24.49 371 GLY B O 1
ATOM 6234 N N . PHE B 1 372 ? 25.244 -9.018 9.166 1.00 22.40 372 PHE B N 1
ATOM 6235 C CA . PHE B 1 372 ? 25.645 -10.425 9.243 1.00 22.17 372 PHE B CA 1
ATOM 6236 C C . PHE B 1 372 ? 24.812 -11.320 10.126 1.00 21.96 372 PHE B C 1
ATOM 6237 O O . PHE B 1 372 ? 24.689 -11.090 11.303 1.00 21.62 372 PHE B O 1
ATOM 6245 N N . SER B 1 373 ? 24.295 -12.387 9.544 1.00 22.29 373 SER B N 1
ATOM 6246 C CA . SER B 1 373 ? 23.787 -13.517 10.275 1.00 22.00 373 SER B CA 1
ATOM 6247 C C . SER B 1 373 ? 23.812 -14.709 9.298 1.00 21.69 373 SER B C 1
ATOM 6248 O O . SER B 1 373 ? 23.942 -14.493 8.097 1.00 21.66 373 SER B O 1
ATOM 6251 N N . SER B 1 374 ? 23.712 -15.936 9.806 1.00 20.59 374 SER B N 1
ATOM 6252 C CA . SER B 1 374 ? 23.683 -17.105 8.964 1.00 21.50 374 SER B CA 1
ATOM 6253 C C . SER B 1 374 ? 22.471 -17.069 8.060 1.00 21.25 374 SER B C 1
ATOM 6254 O O . SER B 1 374 ? 22.573 -17.310 6.868 1.00 21.33 374 SER B O 1
ATOM 6257 N N . ALA B 1 375 ? 21.318 -16.825 8.679 1.00 20.93 375 ALA B N 1
ATOM 6258 C CA . ALA B 1 375 ? 20.024 -16.716 8.032 1.00 20.69 375 ALA B CA 1
ATOM 6259 C C . ALA B 1 375 ? 19.980 -15.637 6.885 1.00 19.81 375 ALA B C 1
ATOM 6260 O O . ALA B 1 375 ? 19.344 -15.852 5.840 1.00 20.99 375 ALA B O 1
ATOM 6262 N N . TRP B 1 376 ? 20.705 -14.552 7.055 1.00 17.11 376 TRP B N 1
ATOM 6263 C CA . TRP B 1 376 ? 20.756 -13.504 6.069 1.00 17.32 376 TRP B CA 1
ATOM 6264 C C . TRP B 1 376 ? 21.830 -13.694 4.978 1.00 17.52 376 TRP B C 1
ATOM 6265 O O . TRP B 1 376 ? 21.849 -12.919 3.997 1.00 18.15 376 TRP B O 1
ATOM 6276 N N . THR B 1 377 ? 22.727 -14.671 5.135 1.00 15.76 377 THR B N 1
ATOM 6277 C CA . THR B 1 377 ? 23.814 -14.832 4.191 1.00 15.27 377 THR B CA 1
ATOM 6278 C C . THR B 1 377 ? 23.763 -16.221 3.532 1.00 15.05 377 THR B C 1
ATOM 6279 O O . THR B 1 377 ? 23.919 -16.323 2.331 1.00 15.16 377 THR B O 1
ATOM 6283 N N . VAL B 1 378 ? 23.591 -17.297 4.312 1.00 15.18 378 VAL B N 1
ATOM 6284 C CA . VAL B 1 378 ? 23.615 -18.646 3.750 1.00 14.74 378 VAL B CA 1
ATOM 6285 C C . VAL B 1 378 ? 22.464 -19.513 4.207 1.00 15.54 378 VAL B C 1
ATOM 6286 O O . VAL B 1 378 ? 22.700 -20.640 4.709 1.00 16.66 378 VAL B O 1
ATOM 6290 N N . PRO B 1 379 ? 21.221 -19.044 3.991 1.00 15.55 379 PRO B N 1
ATOM 6291 C CA . PRO B 1 379 ? 20.113 -19.929 4.208 1.00 16.37 379 PRO B CA 1
ATOM 6292 C C . PRO B 1 379 ? 20.120 -20.969 3.106 1.00 16.81 379 PRO B C 1
ATOM 6293 O O . PRO B 1 379 ? 20.953 -20.911 2.196 1.00 18.24 379 PRO B O 1
ATOM 6297 N N . PHE B 1 380 ? 19.257 -21.956 3.212 1.00 17.04 380 PHE B N 1
ATOM 6298 C CA . PHE B 1 380 ? 19.103 -22.918 2.137 1.00 17.07 380 PHE B CA 1
ATOM 6299 C C . PHE B 1 380 ? 18.787 -22.072 0.875 1.00 16.71 380 PHE B C 1
ATOM 6300 O O . PHE B 1 380 ? 17.987 -21.102 0.945 1.00 16.15 380 PHE B O 1
ATOM 6308 N N . ALA B 1 381 ? 19.391 -22.469 -0.250 1.00 16.28 381 ALA B N 1
ATOM 6309 C CA . ALA B 1 381 ? 19.193 -21.831 -1.565 1.00 16.36 381 ALA B CA 1
ATOM 6310 C C . ALA B 1 381 ? 19.636 -20.361 -1.548 1.00 16.15 381 ALA B C 1
ATOM 6311 O O . ALA B 1 381 ? 19.119 -19.580 -2.321 1.00 16.85 381 ALA B O 1
ATOM 6313 N N . SER B 1 382 ? 20.551 -19.983 -0.660 1.00 15.42 382 SER B N 1
ATOM 6314 C CA . SER B 1 382 ? 21.047 -18.623 -0.623 1.00 16.60 382 SER B CA 1
ATOM 6315 C C . SER B 1 382 ? 21.606 -18.246 -1.982 1.00 16.82 382 SER B C 1
ATOM 6316 O O . SER B 1 382 ? 22.077 -19.109 -2.742 1.00 17.28 382 SER B O 1
ATOM 6319 N N . ARG B 1 383 ? 21.625 -16.946 -2.249 1.00 17.79 383 ARG B N 1
ATOM 6320 C CA . ARG B 1 383 ? 22.274 -16.418 -3.454 1.00 17.31 383 ARG B CA 1
ATOM 6321 C C . ARG B 1 383 ? 22.987 -15.101 -3.185 1.00 17.12 383 ARG B C 1
ATOM 6322 O O . ARG B 1 383 ? 22.547 -14.279 -2.362 1.00 16.21 383 ARG B O 1
ATOM 6330 N N . LEU B 1 384 ? 24.156 -15.008 -3.829 1.00 15.82 384 LEU B N 1
ATOM 6331 C CA . LEU B 1 384 ? 24.949 -13.823 -3.948 1.00 16.97 384 LEU B CA 1
ATOM 6332 C C . LEU B 1 384 ? 25.022 -13.402 -5.461 1.00 17.01 384 LEU B C 1
ATOM 6333 O O . LEU B 1 384 ? 25.444 -14.203 -6.331 1.00 17.46 384 LEU B O 1
ATOM 6338 N N . TYR B 1 385 ? 24.642 -12.172 -5.774 1.00 16.91 385 TYR B N 1
ATOM 6339 C CA . TYR B 1 385 ? 24.811 -11.642 -7.125 1.00 16.92 385 TYR B CA 1
ATOM 6340 C C . TYR B 1 385 ? 25.915 -10.593 -7.102 1.00 17.46 385 TYR B C 1
ATOM 6341 O O . TYR B 1 385 ? 25.857 -9.619 -6.283 1.00 16.82 385 TYR B O 1
ATOM 6350 N N . VAL B 1 386 ? 26.886 -10.769 -7.995 1.00 16.39 386 VAL B N 1
ATOM 6351 C CA . VAL B 1 386 ? 27.822 -9.712 -8.280 1.00 16.64 386 VAL B CA 1
ATOM 6352 C C . VAL B 1 386 ? 27.543 -9.090 -9.687 1.00 17.83 386 VAL B C 1
ATOM 6353 O O . VAL B 1 386 ? 27.597 -9.781 -10.709 1.00 18.72 386 VAL B O 1
ATOM 6357 N N . GLU B 1 387 ? 27.205 -7.812 -9.714 1.00 18.10 387 GLU B N 1
ATOM 6358 C CA . GLU B 1 387 ? 26.950 -7.046 -10.936 1.00 18.31 387 GLU B CA 1
ATOM 6359 C C . GLU B 1 387 ? 28.041 -6.093 -11.216 1.00 19.26 387 GLU B C 1
ATOM 6360 O O . GLU B 1 387 ? 28.669 -5.520 -10.316 1.00 19.93 387 GLU B O 1
ATOM 6366 N N . MET B 1 388 ? 28.240 -5.898 -12.502 1.00 20.35 388 MET B N 1
ATOM 6367 C CA . MET B 1 388 ? 29.018 -4.811 -13.034 1.00 21.80 388 MET B CA 1
ATOM 6368 C C . MET B 1 388 ? 28.016 -4.051 -13.937 1.00 22.53 388 MET B C 1
ATOM 6369 O O . MET B 1 388 ? 27.156 -4.648 -14.571 1.00 22.28 388 MET B O 1
ATOM 6374 N N . MET B 1 389 ? 28.097 -2.741 -13.965 1.00 23.50 389 MET B N 1
ATOM 6375 C CA . MET B 1 389 ? 27.147 -1.938 -14.704 1.00 24.23 389 MET B CA 1
ATOM 6376 C C . MET B 1 389 ? 27.883 -0.776 -15.253 1.00 26.73 389 MET B C 1
ATOM 6377 O O . MET B 1 389 ? 28.924 -0.393 -14.730 1.00 26.95 389 MET B O 1
ATOM 6382 N N . GLN B 1 390 ? 27.322 -0.200 -16.300 1.00 29.94 390 GLN B N 1
ATOM 6383 C CA . GLN B 1 390 ? 27.933 0.920 -16.992 1.00 33.85 390 GLN B CA 1
ATOM 6384 C C . GLN B 1 390 ? 26.955 2.059 -16.935 1.00 34.86 390 GLN B C 1
ATOM 6385 O O . GLN B 1 390 ? 25.766 1.886 -17.207 1.00 35.60 390 GLN B O 1
ATOM 6391 N N . CYS B 1 391 ? 27.424 3.206 -16.501 1.00 37.60 391 CYS B N 1
ATOM 6392 C CA . CYS B 1 391 ? 26.497 4.298 -16.298 1.00 40.58 391 CYS B CA 1
ATOM 6393 C C . CYS B 1 391 ? 26.845 5.510 -17.126 1.00 43.27 391 CYS B C 1
ATOM 6394 O O . CYS B 1 391 ? 27.945 5.589 -17.711 1.00 43.06 391 CYS B O 1
ATOM 6397 N N . GLN B 1 392 ? 25.857 6.416 -17.198 1.00 46.92 392 GLN B N 1
ATOM 6398 C CA . GLN B 1 392 ? 25.916 7.644 -18.006 1.00 49.95 392 GLN B CA 1
ATOM 6399 C C . GLN B 1 392 ? 27.130 8.506 -17.655 1.00 50.98 392 GLN B C 1
ATOM 6400 O O . GLN B 1 392 ? 28.011 8.733 -18.525 1.00 51.73 392 GLN B O 1
ATOM 6406 N N . ALA B 1 393 ? 27.184 8.950 -16.394 1.00 51.61 393 ALA B N 1
ATOM 6407 C CA . ALA B 1 393 ? 28.169 9.961 -15.973 1.00 52.25 393 ALA B CA 1
ATOM 6408 C C . ALA B 1 393 ? 29.604 9.436 -15.675 1.00 52.28 393 ALA B C 1
ATOM 6409 O O . ALA B 1 393 ? 30.501 10.231 -15.329 1.00 52.78 393 ALA B O 1
ATOM 6411 N N . GLU B 1 394 ? 29.816 8.119 -15.827 1.00 51.45 394 GLU B N 1
ATOM 6412 C CA . GLU B 1 394 ? 31.070 7.457 -15.419 1.00 50.20 394 GLU B CA 1
ATOM 6413 C C . GLU B 1 394 ? 31.655 6.574 -16.553 1.00 49.17 394 GLU B C 1
ATOM 6414 O O . GLU B 1 394 ? 30.936 5.820 -17.197 1.00 49.16 394 GLU B O 1
ATOM 6420 N N . GLN B 1 395 ? 32.953 6.694 -16.809 1.00 47.49 395 GLN B N 1
ATOM 6421 C CA . GLN B 1 395 ? 33.582 5.925 -17.882 1.00 46.31 395 GLN B CA 1
ATOM 6422 C C . GLN B 1 395 ? 33.881 4.529 -17.421 1.00 44.47 395 GLN B C 1
ATOM 6423 O O . GLN B 1 395 ? 33.960 3.618 -18.236 1.00 44.96 395 GLN B O 1
ATOM 6429 N N . GLU B 1 396 ? 34.063 4.354 -16.115 1.00 41.24 396 GLU B N 1
ATOM 6430 C CA . GLU B 1 396 ? 34.411 3.046 -15.579 1.00 38.48 396 GLU B CA 1
ATOM 6431 C C . GLU B 1 396 ? 33.219 2.179 -15.204 1.00 34.66 396 GLU B C 1
ATOM 6432 O O . GLU B 1 396 ? 32.172 2.689 -14.797 1.00 34.57 396 GLU B O 1
ATOM 6438 N N . PRO B 1 397 ? 33.395 0.857 -15.294 1.00 30.98 397 PRO B N 1
ATOM 6439 C CA . PRO B 1 397 ? 32.330 0.009 -14.795 1.00 28.58 397 PRO B CA 1
ATOM 6440 C C . PRO B 1 397 ? 32.240 0.128 -13.272 1.00 26.41 397 PRO B C 1
ATOM 6441 O O . PRO B 1 397 ? 33.232 0.280 -12.612 1.00 25.66 397 PRO B O 1
ATOM 6445 N N . LEU B 1 398 ? 31.042 0.049 -12.753 1.00 25.28 398 LEU B N 1
ATOM 6446 C CA . LEU B 1 398 ? 30.754 0.082 -11.337 1.00 23.95 398 LEU B CA 1
ATOM 6447 C C . LEU B 1 398 ? 30.281 -1.305 -10.867 1.00 23.67 398 LEU B C 1
ATOM 6448 O O . LEU B 1 398 ? 29.346 -1.892 -11.461 1.00 23.59 398 LEU B O 1
ATOM 6453 N N . VAL B 1 399 ? 30.922 -1.829 -9.810 1.00 22.50 399 VAL B N 1
ATOM 6454 C CA . VAL B 1 399 ? 30.589 -3.159 -9.218 1.00 20.03 399 VAL B CA 1
ATOM 6455 C C . VAL B 1 399 ? 29.508 -3.010 -8.151 1.00 19.91 399 VAL B C 1
ATOM 6456 O O . VAL B 1 399 ? 29.490 -2.054 -7.354 1.00 21.22 399 VAL B O 1
ATOM 6460 N N . ARG B 1 400 ? 28.567 -3.911 -8.111 1.00 19.02 400 ARG B N 1
ATOM 6461 C CA . ARG B 1 400 ? 27.584 -3.868 -7.054 1.00 17.66 400 ARG B CA 1
ATOM 6462 C C . ARG B 1 400 ? 27.334 -5.300 -6.608 1.00 18.93 400 ARG B C 1
ATOM 6463 O O . ARG B 1 400 ? 27.392 -6.238 -7.441 1.00 18.06 400 ARG B O 1
ATOM 6471 N N . VAL B 1 401 ? 27.036 -5.483 -5.317 1.00 19.27 401 VAL B N 1
ATOM 6472 C CA . VAL B 1 401 ? 26.832 -6.810 -4.750 1.00 19.72 401 VAL B CA 1
ATOM 6473 C C . VAL B 1 401 ? 25.485 -6.959 -4.041 1.00 20.26 401 VAL B C 1
ATOM 6474 O O . VAL B 1 401 ? 25.110 -6.103 -3.250 1.00 21.15 401 VAL B O 1
ATOM 6478 N N . LEU B 1 402 ? 24.726 -8.016 -4.354 1.00 19.16 402 LEU B N 1
ATOM 6479 C CA . LEU B 1 402 ? 23.529 -8.305 -3.556 1.00 18.32 402 LEU B CA 1
ATOM 6480 C C . LEU B 1 402 ? 23.645 -9.665 -2.853 1.00 18.34 402 LEU B C 1
ATOM 6481 O O . LEU B 1 402 ? 24.047 -10.665 -3.485 1.00 19.39 402 LEU B O 1
ATOM 6486 N N . VAL B 1 403 ? 23.272 -9.702 -1.576 1.00 17.43 403 VAL B N 1
ATOM 6487 C CA . VAL B 1 403 ? 23.264 -10.922 -0.765 1.00 16.46 403 VAL B CA 1
ATOM 6488 C C . VAL B 1 403 ? 21.819 -11.193 -0.353 1.00 17.32 403 VAL B C 1
ATOM 6489 O O . VAL B 1 403 ? 21.207 -10.473 0.475 1.00 16.31 403 VAL B O 1
ATOM 6493 N N . ASN B 1 404 ? 21.270 -12.228 -0.983 1.00 17.70 404 ASN B N 1
ATOM 6494 C CA . ASN B 1 404 ? 19.880 -12.577 -0.794 1.00 18.07 404 ASN B CA 1
ATOM 6495 C C . ASN B 1 404 ? 18.930 -11.407 -1.000 1.00 17.60 404 ASN B C 1
ATOM 6496 O O . ASN B 1 404 ? 17.970 -11.238 -0.249 1.00 17.43 404 ASN B O 1
ATOM 6501 N N . ASP B 1 405 ? 19.238 -10.602 -2.024 1.00 18.31 405 ASP B N 1
ATOM 6502 C CA . ASP B 1 405 ? 18.397 -9.477 -2.519 1.00 19.99 405 ASP B CA 1
ATOM 6503 C C . ASP B 1 405 ? 18.578 -8.190 -1.760 1.00 21.83 405 ASP B C 1
ATOM 6504 O O . ASP B 1 405 ? 17.874 -7.207 -2.037 1.00 23.23 405 ASP B O 1
ATOM 6509 N N . ARG B 1 406 ? 19.492 -8.203 -0.791 1.00 22.96 406 ARG B N 1
ATOM 6510 C CA . ARG B 1 406 ? 19.927 -6.996 -0.087 1.00 23.62 406 ARG B CA 1
ATOM 6511 C C . ARG B 1 406 ? 21.192 -6.421 -0.717 1.00 23.71 406 ARG B C 1
ATOM 6512 O O . ARG B 1 406 ? 22.225 -7.110 -0.894 1.00 22.42 406 ARG B O 1
ATOM 6520 N N . VAL B 1 407 ? 21.124 -5.138 -1.065 1.00 23.83 407 VAL B N 1
ATOM 6521 C CA . VAL B 1 407 ? 22.321 -4.492 -1.539 1.00 23.12 407 VAL B CA 1
ATOM 6522 C C . VAL B 1 407 ? 23.255 -4.366 -0.328 1.00 23.72 407 VAL B C 1
ATOM 6523 O O . VAL B 1 407 ? 22.838 -3.880 0.685 1.00 23.58 407 VAL B O 1
ATOM 6527 N N . VAL B 1 408 ? 24.513 -4.791 -0.455 1.00 23.74 408 VAL B N 1
ATOM 6528 C CA . VAL B 1 408 ? 25.487 -4.722 0.617 1.00 22.17 408 VAL B CA 1
ATOM 6529 C C . VAL B 1 408 ? 26.636 -3.868 0.148 1.00 22.43 408 VAL B C 1
ATOM 6530 O O . VAL B 1 408 ? 27.387 -4.289 -0.738 1.00 22.52 408 VAL B O 1
ATOM 6534 N N . PRO B 1 409 ? 26.807 -2.686 0.763 1.00 22.31 409 PRO B N 1
ATOM 6535 C CA . PRO B 1 409 ? 27.791 -1.730 0.331 1.00 22.41 409 PRO B CA 1
ATOM 6536 C C . PRO B 1 409 ? 29.183 -2.330 0.334 1.00 23.22 409 PRO B C 1
ATOM 6537 O O . PRO B 1 409 ? 29.566 -3.006 1.276 1.00 24.27 409 PRO B O 1
ATOM 6541 N N . LEU B 1 410 ? 29.960 -2.094 -0.710 1.00 23.16 410 LEU B N 1
ATOM 6542 C CA . LEU B 1 410 ? 31.294 -2.645 -0.741 1.00 22.40 410 LEU B CA 1
ATOM 6543 C C . LEU B 1 410 ? 32.188 -1.963 0.322 1.00 23.26 410 LEU B C 1
ATOM 6544 O O . LEU B 1 410 ? 31.920 -0.806 0.711 1.00 22.02 410 LEU B O 1
ATOM 6549 N N . HIS B 1 411 ? 33.226 -2.692 0.765 1.00 22.66 411 HIS B N 1
ATOM 6550 C CA . HIS B 1 411 ? 34.317 -2.213 1.629 1.00 22.03 411 HIS B CA 1
ATOM 6551 C C . HIS B 1 411 ? 35.693 -2.312 0.877 1.00 21.87 411 HIS B C 1
ATOM 6552 O O . HIS B 1 411 ? 35.890 -3.146 -0.019 1.00 20.01 411 HIS B O 1
ATOM 6559 N N . GLY B 1 412 ? 36.639 -1.462 1.262 1.00 21.53 412 GLY B N 1
ATOM 6560 C CA . GLY B 1 412 ? 38.009 -1.517 0.738 1.00 21.41 412 GLY B CA 1
ATOM 6561 C C . GLY B 1 412 ? 38.202 -0.505 -0.385 1.00 22.54 412 GLY B C 1
ATOM 6562 O O . GLY B 1 412 ? 39.275 -0.419 -0.982 1.00 20.69 412 GLY B O 1
ATOM 6563 N N . CYS B 1 413 ? 37.147 0.274 -0.664 1.00 22.78 413 CYS B N 1
ATOM 6564 C CA . CYS B 1 413 ? 37.127 1.122 -1.878 1.00 24.32 413 CYS B CA 1
ATOM 6565 C C . CYS B 1 413 ? 36.182 2.288 -1.627 1.00 24.61 413 CYS B C 1
ATOM 6566 O O . CYS B 1 413 ? 35.335 2.190 -0.739 1.00 24.92 413 CYS B O 1
ATOM 6569 N N . PRO B 1 414 ? 36.298 3.377 -2.400 1.00 24.90 414 PRO B N 1
ATOM 6570 C CA . PRO B 1 414 ? 35.364 4.497 -2.093 1.00 25.73 414 PRO B CA 1
ATOM 6571 C C . PRO B 1 414 ? 33.962 4.215 -2.584 1.00 26.48 414 PRO B C 1
ATOM 6572 O O . PRO B 1 414 ? 33.670 4.506 -3.751 1.00 27.34 414 PRO B O 1
ATOM 6576 N N . VAL B 1 415 ? 33.102 3.671 -1.711 1.00 27.54 415 VAL B N 1
ATOM 6577 C CA . VAL B 1 415 ? 31.711 3.405 -2.058 1.00 28.31 415 VAL B CA 1
ATOM 6578 C C . VAL B 1 415 ? 30.859 4.605 -2.185 1.00 28.68 415 VAL B C 1
ATOM 6579 O O . VAL B 1 415 ? 30.906 5.480 -1.318 1.00 30.01 415 VAL B O 1
ATOM 6583 N N . ASP B 1 416 ? 29.992 4.594 -3.199 1.00 29.10 416 ASP B N 1
ATOM 6584 C CA . ASP B 1 416 ? 29.019 5.642 -3.420 1.00 28.66 416 ASP B CA 1
ATOM 6585 C C . ASP B 1 416 ? 27.746 5.324 -2.649 1.00 28.93 416 ASP B C 1
ATOM 6586 O O . ASP B 1 416 ? 27.675 4.306 -1.986 1.00 29.31 416 ASP B O 1
ATOM 6591 N N . ALA B 1 417 ? 26.755 6.196 -2.684 1.00 29.16 417 ALA B N 1
ATOM 6592 C CA . ALA B 1 417 ? 25.593 6.028 -1.817 1.00 29.61 417 ALA B CA 1
ATOM 6593 C C . ALA B 1 417 ? 24.668 4.960 -2.365 1.00 30.09 417 ALA B C 1
ATOM 6594 O O . ALA B 1 417 ? 23.597 4.662 -1.764 1.00 30.49 417 ALA B O 1
ATOM 6596 N N . LEU B 1 418 ? 25.034 4.388 -3.512 1.00 29.09 418 LEU B N 1
ATOM 6597 C CA . LEU B 1 418 ? 24.230 3.266 -4.018 1.00 28.61 418 LEU B CA 1
ATOM 6598 C C . LEU B 1 418 ? 24.904 1.899 -3.762 1.00 27.36 418 LEU B C 1
ATOM 6599 O O . LEU B 1 418 ? 24.442 0.882 -4.260 1.00 26.93 418 LEU B O 1
ATOM 6604 N N . GLY B 1 419 ? 26.005 1.902 -3.003 1.00 25.08 419 GLY B N 1
ATOM 6605 C CA . GLY B 1 419 ? 26.631 0.673 -2.610 1.00 22.85 419 GLY B CA 1
ATOM 6606 C C . GLY B 1 419 ? 27.793 0.264 -3.471 1.00 22.24 419 GLY B C 1
ATOM 6607 O O . GLY B 1 419 ? 28.369 -0.732 -3.193 1.00 20.65 419 GLY B O 1
ATOM 6608 N N . ARG B 1 420 ? 28.186 1.077 -4.456 1.00 21.99 420 ARG B N 1
ATOM 6609 C CA . ARG B 1 420 ? 29.068 0.612 -5.537 1.00 22.89 420 ARG B CA 1
ATOM 6610 C C . ARG B 1 420 ? 30.441 1.240 -5.511 1.00 22.99 420 ARG B C 1
ATOM 6611 O O . ARG B 1 420 ? 30.644 2.325 -4.969 1.00 23.51 420 ARG B O 1
ATOM 6619 N N . CYS B 1 421 ? 31.394 0.597 -6.144 1.00 23.66 421 CYS B N 1
ATOM 6620 C CA . CYS B 1 421 ? 32.702 1.224 -6.329 1.00 25.46 421 CYS B CA 1
ATOM 6621 C C . CYS B 1 421 ? 33.079 0.939 -7.737 1.00 25.67 421 CYS B C 1
ATOM 6622 O O . CYS B 1 421 ? 32.643 -0.070 -8.288 1.00 25.45 421 CYS B O 1
ATOM 6625 N N . THR B 1 422 ? 33.953 1.757 -8.312 1.00 25.47 422 THR B N 1
ATOM 6626 C CA . THR B 1 422 ? 34.476 1.410 -9.609 1.00 25.64 422 THR B CA 1
ATOM 6627 C C . THR B 1 422 ? 35.211 0.074 -9.533 1.00 26.11 422 THR B C 1
ATOM 6628 O O . THR B 1 422 ? 35.852 -0.216 -8.533 1.00 27.39 422 THR B O 1
ATOM 6632 N N . ARG B 1 423 ? 35.141 -0.704 -10.606 1.00 25.43 423 ARG B N 1
ATOM 6633 C CA . ARG B 1 423 ? 35.838 -1.953 -10.750 1.00 26.15 423 ARG B CA 1
ATOM 6634 C C . ARG B 1 423 ? 37.295 -1.886 -10.332 1.00 26.42 423 ARG B C 1
ATOM 6635 O O . ARG B 1 423 ? 37.774 -2.729 -9.546 1.00 26.82 423 ARG B O 1
ATOM 6643 N N . ASP B 1 424 ? 38.005 -0.894 -10.839 1.00 26.75 424 ASP B N 1
ATOM 6644 C CA . ASP B 1 424 ? 39.453 -0.772 -10.570 1.00 27.95 424 ASP B CA 1
ATOM 6645 C C . ASP B 1 424 ? 39.727 -0.564 -9.078 1.00 26.64 424 ASP B C 1
ATOM 6646 O O . ASP B 1 424 ? 40.609 -1.219 -8.507 1.00 25.35 424 ASP B O 1
ATOM 6651 N N . SER B 1 425 ? 38.910 0.288 -8.445 1.00 26.24 425 SER B N 1
ATOM 6652 C CA . SER B 1 425 ? 39.073 0.558 -7.015 1.00 25.58 425 SER B CA 1
ATOM 6653 C C . SER B 1 425 ? 38.610 -0.645 -6.156 1.00 25.48 425 SER B C 1
ATOM 6654 O O . SER B 1 425 ? 39.237 -0.937 -5.149 1.00 25.84 425 SER B O 1
ATOM 6657 N N . PHE B 1 426 ? 37.556 -1.341 -6.572 1.00 24.39 426 PHE B N 1
ATOM 6658 C CA . PHE B 1 426 ? 37.147 -2.571 -5.931 1.00 23.85 426 PHE B CA 1
ATOM 6659 C C . PHE B 1 426 ? 38.226 -3.639 -5.960 1.00 24.15 426 PHE B C 1
ATOM 6660 O O . PHE B 1 426 ? 38.494 -4.255 -4.955 1.00 24.76 426 PHE B O 1
ATOM 6668 N N . VAL B 1 427 ? 38.835 -3.871 -7.109 1.00 24.50 427 VAL B N 1
ATOM 6669 C CA . VAL B 1 427 ? 39.867 -4.893 -7.231 1.00 24.81 427 VAL B CA 1
ATOM 6670 C C . VAL B 1 427 ? 41.105 -4.532 -6.409 1.00 25.83 427 VAL B C 1
ATOM 6671 O O . VAL B 1 427 ? 41.651 -5.368 -5.662 1.00 26.30 427 VAL B O 1
ATOM 6675 N N . ARG B 1 428 ? 41.543 -3.300 -6.527 1.00 25.71 428 ARG B N 1
ATOM 6676 C CA . ARG B 1 428 ? 42.592 -2.815 -5.650 1.00 26.65 428 ARG B CA 1
ATOM 6677 C C . ARG B 1 428 ? 42.250 -2.987 -4.149 1.00 24.98 428 ARG B C 1
ATOM 6678 O O . ARG B 1 428 ? 43.055 -3.490 -3.417 1.00 25.33 428 ARG B O 1
ATOM 6686 N N . GLY B 1 429 ? 41.036 -2.672 -3.698 1.00 24.50 429 GLY B N 1
ATOM 6687 C CA . GLY B 1 429 ? 40.652 -3.003 -2.296 1.00 23.21 429 GLY B CA 1
ATOM 6688 C C . GLY B 1 429 ? 40.843 -4.465 -1.835 1.00 22.47 429 GLY B C 1
ATOM 6689 O O . GLY B 1 429 ? 41.029 -4.742 -0.651 1.00 23.58 429 GLY B O 1
ATOM 6690 N N . LEU B 1 430 ? 40.797 -5.408 -2.777 1.00 20.38 430 LEU B N 1
ATOM 6691 C CA . LEU B 1 430 ? 40.866 -6.827 -2.477 1.00 18.53 430 LEU B CA 1
ATOM 6692 C C . LEU B 1 430 ? 42.300 -7.306 -2.387 1.00 17.59 430 LEU B C 1
ATOM 6693 O O . LEU B 1 430 ? 42.612 -8.421 -2.801 1.00 17.84 430 LEU B O 1
ATOM 6698 N N . SER B 1 431 ? 43.156 -6.449 -1.843 1.00 16.45 431 SER B N 1
ATOM 6699 C CA . SER B 1 431 ? 44.587 -6.757 -1.605 1.00 16.97 431 SER B CA 1
ATOM 6700 C C . SER B 1 431 ? 44.782 -7.965 -0.712 1.00 16.40 431 SER B C 1
ATOM 6701 O O . SER B 1 431 ? 45.788 -8.614 -0.856 1.00 16.73 431 SER B O 1
ATOM 6704 N N . PHE B 1 432 ? 43.829 -8.276 0.183 1.00 16.29 432 PHE B N 1
ATOM 6705 C CA . PHE B 1 432 ? 43.947 -9.464 1.034 1.00 17.36 432 PHE B CA 1
ATOM 6706 C C . PHE B 1 432 ? 43.908 -10.678 0.118 1.00 18.22 432 PHE B C 1
ATOM 6707 O O . PHE B 1 432 ? 44.841 -11.467 0.093 1.00 18.01 432 PHE B O 1
ATOM 6715 N N . ALA B 1 433 ? 42.844 -10.830 -0.672 1.00 18.48 433 ALA B N 1
ATOM 6716 C CA . ALA B 1 433 ? 42.793 -11.970 -1.610 1.00 18.54 433 ALA B CA 1
ATOM 6717 C C . ALA B 1 433 ? 43.960 -11.877 -2.629 1.00 19.68 433 ALA B C 1
ATOM 6718 O O . ALA B 1 433 ? 44.622 -12.884 -2.925 1.00 18.87 433 ALA B O 1
ATOM 6720 N N . ARG B 1 434 ? 44.261 -10.678 -3.148 1.00 21.50 434 ARG B N 1
ATOM 6721 C CA . ARG B 1 434 ? 45.310 -10.630 -4.209 1.00 23.28 434 ARG B CA 1
ATOM 6722 C C . ARG B 1 434 ? 46.667 -11.179 -3.715 1.00 23.91 434 ARG B C 1
ATOM 6723 O O . ARG B 1 434 ? 47.428 -11.835 -4.502 1.00 24.37 434 ARG B O 1
ATOM 6731 N N . SER B 1 435 ? 46.964 -10.954 -2.429 1.00 23.71 435 SER B N 1
ATOM 6732 C CA . SER B 1 435 ? 48.281 -11.344 -1.852 1.00 24.21 435 SER B CA 1
ATOM 6733 C C . SER B 1 435 ? 48.281 -12.782 -1.395 1.00 23.62 435 SER B C 1
ATOM 6734 O O . SER B 1 435 ? 49.299 -13.300 -0.890 1.00 24.30 435 SER B O 1
ATOM 6737 N N . GLY B 1 436 ? 47.149 -13.449 -1.576 1.00 22.86 436 GLY B N 1
ATOM 6738 C CA . GLY B 1 436 ? 47.024 -14.849 -1.119 1.00 22.39 436 GLY B CA 1
ATOM 6739 C C . GLY B 1 436 ? 46.469 -15.025 0.296 1.00 22.50 436 GLY B C 1
ATOM 6740 O O . GLY B 1 436 ? 46.558 -16.119 0.846 1.00 22.17 436 GLY B O 1
ATOM 6741 N N . GLY B 1 437 ? 45.915 -13.950 0.888 1.00 22.33 437 GLY B N 1
ATOM 6742 C CA . GLY B 1 437 ? 45.549 -13.897 2.320 1.00 22.54 437 GLY B CA 1
ATOM 6743 C C . GLY B 1 437 ? 46.562 -14.648 3.164 1.00 22.97 437 GLY B C 1
ATOM 6744 O O . GLY B 1 437 ? 47.759 -14.488 2.938 1.00 23.00 437 GLY B O 1
ATOM 6745 N N . ASP B 1 438 ? 46.099 -15.535 4.057 1.00 22.44 438 ASP B N 1
ATOM 6746 C CA . ASP B 1 438 ? 47.011 -16.173 5.035 1.00 23.05 438 ASP B CA 1
ATOM 6747 C C . ASP B 1 438 ? 47.193 -17.600 4.674 1.00 23.51 438 ASP B C 1
ATOM 6748 O O . ASP B 1 438 ? 47.375 -18.452 5.556 1.00 23.73 438 ASP B O 1
ATOM 6753 N N . TRP B 1 439 ? 47.106 -17.874 3.374 1.00 23.66 439 TRP B N 1
ATOM 6754 C CA . TRP B 1 439 ? 47.216 -19.252 2.887 1.00 23.76 439 TRP B CA 1
ATOM 6755 C C . TRP B 1 439 ? 48.563 -19.922 3.273 1.00 25.64 439 TRP B C 1
ATOM 6756 O O . TRP B 1 439 ? 48.617 -21.143 3.443 1.00 25.47 439 TRP B O 1
ATOM 6767 N N . ALA B 1 440 ? 49.640 -19.135 3.362 1.00 27.15 440 ALA B N 1
ATOM 6768 C CA . ALA B 1 440 ? 50.964 -19.670 3.745 1.00 29.39 440 ALA B CA 1
ATOM 6769 C C . ALA B 1 440 ? 50.915 -20.354 5.132 1.00 30.80 440 ALA B C 1
ATOM 6770 O O . ALA B 1 440 ? 51.669 -21.289 5.381 1.00 31.00 440 ALA B O 1
ATOM 6772 N N . GLU B 1 441 ? 49.969 -19.931 5.981 1.00 31.84 441 GLU B N 1
ATOM 6773 C CA . GLU B 1 441 ? 49.799 -20.461 7.339 1.00 33.89 441 GLU B CA 1
ATOM 6774 C C . GLU B 1 441 ? 48.973 -21.725 7.392 1.00 33.96 441 GLU B C 1
ATOM 6775 O O . GLU B 1 441 ? 48.755 -22.268 8.466 1.00 33.61 441 GLU B O 1
ATOM 6781 N N . CYS B 1 442 ? 48.506 -22.199 6.239 1.00 34.13 442 CYS B N 1
ATOM 6782 C CA . CYS B 1 442 ? 47.837 -23.501 6.164 1.00 34.66 442 CYS B CA 1
ATOM 6783 C C . CYS B 1 442 ? 48.761 -24.672 6.532 1.00 36.80 442 CYS B C 1
ATOM 6784 O O . CYS B 1 442 ? 48.289 -25.785 6.811 1.00 36.57 442 CYS B O 1
ATOM 6787 N N . PHE B 1 443 ? 50.065 -24.426 6.548 1.00 39.55 443 PHE B N 1
ATOM 6788 C CA . PHE B 1 443 ? 51.023 -25.520 6.626 1.00 42.74 443 PHE B CA 1
ATOM 6789 C C . PHE B 1 443 ? 52.021 -25.416 7.774 1.00 45.22 443 PHE B C 1
ATOM 6790 O O . PHE B 1 443 ? 52.588 -24.398 7.994 1.00 45.86 443 PHE B O 1
ATOM 6798 N N . ALA B 1 444 ? 52.249 -26.476 8.529 1.00 47.82 444 ALA B N 1
ATOM 6799 C CA . ALA B 1 444 ? 53.278 -26.342 9.576 1.00 50.01 444 ALA B CA 1
ATOM 6800 C C . ALA B 1 444 ? 54.700 -26.450 8.967 1.00 51.15 444 ALA B C 1
ATOM 6801 O O . ALA B 1 444 ? 55.148 -25.573 8.186 1.00 51.42 444 ALA B O 1
#

Foldseek 3Di:
DCADLVQHHNFPCLQLLLQFQLRFQGFCQVVFPFHLDADPQKDFQFKEKEWEFFHAFAAPVLLVVLQVLLVQLLVFFDDQDDLRVCSVPDDDDTDHDAHAPLRLVNLLSVLLVVCVNNVVALQEFAAAEAEEPDRRQQSSQVSSLNNNVVNSVVDPSHDPPDDGRHHLYHFYPPCPGLDLQFFNPLQVLVVDDQLVVLLVLLLVQPQVVLQVVVCVNGPRDHDDSVVLVSLVNCQSNVLRNDPCVRPDRDSSSVSDDSVVSLSSQQSSLSSLCCSQNPVPLCRLLSNLQVVQLVLCQLVVHARQADFRDDCVQRVDCSNRNNNRRYYYYYHHLRSQNSNCRLLVQQVVADRDDSHDGDDCVNRVQDTSSQANHRGWMKMWTWMDGDPDPFIKIWIDTSSHTGAGPQFDTDPNSIHGSVRSSVSSVCSNVSNVSVNSPD/DCADLVQHHNFPCLQLLLQFQLRFQGFCQVVFPFHLDADPQKFFQFKEKEWEFFRAFAAPVLLVVLQVQLVQLLVFFDDQDDLRVCSVPDDRDTDHDAHAPLRLVNLLSVLLVVCVVNVVALLEFQAAEAEEPDRRQQSSQVSSQNNVVVNSVVDPSHDPPDDRRHHLYHFYPPQPGLDLQFHNPLQVLVVDCQLVVLLVLLLVQPQVVLQVVVCVNGPRDHDDSVVLVSLVSCQSNVLRNDPCVRPDRDSSSVSDDSVVSLSSQQSSQSSLCCSQNPVPLCRLLSNLQVVQLVLCQLVVHQRQADFSDDCVQRVDCSNRNNRSRYYYYTHHLNSQNSNCRLLVLQVVADRDDSHDGDDCVNRVNDTSSQANHGGWMKMWTWMDGDPDPFIKIWIDTSSHTGAGPQFDTDPNRIHGSVRSSNSSVCSNVSNVRVNSDD

Radius of gyration: 31.95 Å; Cα contacts (8 Å, |Δi|>4): 1795; chains: 2; bounding box: 88×72×88 Å

Sequence (876 aa):
SCDTVDQGYQCFSETSHLWGQYAPFFSLANNESVISPEVPAGCRRVTFAQVLSRHGARYPTDSKGKKYSALIEEIQQNATTFDGKYAFLKTYNYSLGADDLTPFGEQELVNSGIKFYQRYESLTRNIVPFIRSSGSSRVIASGKKFIEGFQSTKLKDPRAQPGQSSPKIDVVISEASSSNNTLDPGTCTVFEDSELADTVEANFTATFVPSIRQRLENDLSGVTLTDTEVTYLMDMCSFDTISTSTVDTKLSPFCDLFTHDEWINYDYLQSLKKYYGHGAGNPLGPTQGVGYANELIARLTHSPVHDDTSSNHTLDSSPATFPLNSTLYADFSHDNGIISILFALGLYNGTKPLSTTTVENITQTDGFSSAWTVPFASRLYVEMMQCQAEQEPLVRVLVNDRVVPLHGCPVDALGRCTRDSFVRGLSFARSGGDWAECFASCDTVDQGYQCFSETSHLWGQYAPFFSLANNESVISPEVPAGCRRVTFAQVLSRHGARYPTDSKGKKYSALIEEIQQNATTFDGKYAFLKTYNYSLGADDLTPFGEQELVNSGIKFYQRYESLTRNIVPFIRSSGSSRVIASGKKFIEGFQSTKLKDPRAQPGQSSPKIDVVISEASSSNNTLDPGTCTVFEDSELADTVEANFTATFVPSIRQRLENDLSGVTLTDTEVTYLMDMCSFDTISTSTVDTKLSPFCDLFTHDEWINYDYLQSLKKYYGHGAGNPLGPTQGVGYANELIARLTHSPVHDDDTSSNHTLDSSPATFPLNSTLYADFSHDNGIISILFALGLYNGTKPLSTTTVENITQTDGFSSAWTVPFASRLYVEMMQCQAEQEPLVRVLVNDRVVPLHGCPVDALGRCTRDSFVRGLSFARSGGDWAECFA